Protein AF-0000000073250428 (afdb_homodimer)

Solvent-accessible surface area (backbone atoms only — not comparable to full-atom values): 68520 Å² total; per-residue (Å²): 121,76,68,41,44,64,63,54,46,51,28,56,45,24,42,51,50,19,51,50,45,49,51,49,49,53,52,51,43,59,67,43,39,71,34,71,55,87,41,70,66,56,50,27,50,55,44,24,51,39,28,42,48,28,44,50,25,40,50,24,36,42,49,13,37,52,53,19,47,44,30,45,48,57,55,46,39,53,75,38,76,39,27,41,48,42,47,27,29,67,72,36,34,83,83,32,75,72,37,70,72,45,66,55,41,60,71,75,37,45,71,60,46,52,53,42,51,52,56,72,51,40,62,54,37,34,23,51,40,39,29,31,57,41,79,40,76,42,91,58,63,41,80,44,77,43,79,39,76,42,84,43,78,33,44,83,53,28,72,60,27,23,47,61,45,89,60,65,47,64,42,48,30,51,63,44,46,27,52,40,49,34,29,41,27,58,40,48,61,55,75,55,81,66,95,42,43,31,24,35,39,67,49,74,49,76,44,56,36,50,51,48,44,64,74,78,55,60,70,59,53,50,51,50,40,50,52,42,54,62,62,21,71,76,63,30,28,33,31,30,39,18,30,18,33,30,73,78,61,76,80,56,70,82,66,64,84,79,63,86,71,51,70,66,54,23,34,51,42,16,47,52,27,29,72,31,86,88,37,34,86,74,45,64,35,53,28,47,58,63,71,54,79,84,53,64,86,88,68,82,56,37,26,36,39,38,41,30,23,16,86,39,71,72,28,50,31,69,46,54,32,37,33,30,32,26,38,19,44,37,44,35,37,45,32,25,62,39,43,43,78,48,79,49,72,50,77,43,80,66,51,67,38,34,65,76,64,20,64,64,34,39,72,75,42,89,41,85,88,19,18,51,45,46,35,39,50,11,52,49,21,47,52,25,53,38,44,28,16,29,28,26,30,67,52,94,91,37,72,46,66,45,82,29,52,45,75,42,25,44,63,43,69,22,67,41,45,32,61,88,59,96,70,76,70,86,72,70,54,79,94,39,52,54,42,58,46,51,32,49,50,44,42,32,41,54,60,28,43,67,41,38,70,88,45,30,39,51,85,85,71,34,49,74,38,69,32,38,36,52,40,87,38,43,14,30,41,60,46,64,67,63,34,49,51,38,52,47,53,52,50,51,54,39,49,54,45,36,51,51,18,50,52,41,29,61,74,63,75,45,35,54,63,91,39,57,59,27,52,55,28,26,55,61,39,74,67,55,59,69,67,53,52,53,71,54,13,64,26,49,46,63,79,53,68,74,62,30,62,41,31,34,28,44,41,77,49,65,72,86,87,78,88,87,71,70,52,35,24,23,48,39,78,58,74,69,74,74,60,65,61,60,72,68,62,78,66,82,77,74,71,84,73,72,85,73,85,83,87,90,83,88,86,87,86,84,89,84,88,86,86,88,84,86,91,86,90,82,87,90,73,95,84,92,73,92,80,84,89,80,86,136,120,76,69,39,44,66,64,53,46,51,28,53,46,24,42,53,49,20,51,51,47,49,53,47,48,51,52,51,43,58,66,43,39,70,34,71,55,87,41,71,67,57,49,28,51,54,44,23,51,39,28,43,47,29,44,49,25,38,50,24,36,43,49,13,38,51,50,18,48,43,29,45,48,58,54,47,37,53,73,38,75,38,28,42,48,42,46,27,28,67,71,36,35,82,83,33,75,72,36,69,71,45,64,55,42,60,72,76,37,44,71,60,46,53,53,43,50,52,56,71,50,39,61,56,37,32,23,52,40,39,30,31,58,42,78,41,76,41,91,58,64,40,80,44,76,43,78,38,77,42,83,43,77,32,44,83,52,27,74,61,29,23,47,62,46,92,60,64,45,67,43,48,31,51,62,44,47,29,52,40,49,34,29,41,28,60,40,49,60,54,75,55,81,64,96,41,44,30,23,35,38,68,48,75,48,76,43,54,38,48,52,48,43,62,74,79,55,60,70,59,54,50,51,51,40,50,52,42,54,60,62,20,71,76,64,29,26,33,30,31,39,17,29,19,34,30,74,78,60,76,81,57,68,82,66,63,84,79,62,88,69,53,71,66,54,22,33,50,42,16,47,53,26,29,71,31,86,90,38,35,86,72,45,61,34,54,28,48,60,62,70,53,80,84,56,64,86,86,67,81,55,37,27,37,40,37,40,30,23,17,86,40,69,73,27,49,32,68,45,55,32,37,33,31,33,25,39,19,43,37,43,36,37,46,32,25,61,38,44,44,78,47,79,49,72,50,77,43,81,64,50,67,38,35,67,76,62,19,63,63,33,39,72,77,43,88,41,84,89,18,20,51,44,46,35,41,50,12,53,49,21,48,52,24,52,37,44,28,16,28,29,24,30,67,52,93,91,38,72,47,67,45,82,30,53,46,76,42,26,44,66,44,71,22,68,41,45,32,61,87,58,96,71,76,71,85,72,70,54,77,93,38,54,53,42,58,46,50,31,49,50,46,40,32,42,53,60,29,43,66,43,38,72,88,44,28,40,50,85,86,72,33,50,74,37,67,33,38,35,53,39,86,36,42,13,31,40,59,47,65,65,63,35,48,50,38,52,47,54,52,50,50,54,39,52,53,46,36,53,52,18,50,52,40,30,62,74,63,76,45,36,55,65,92,39,59,59,27,54,56,28,27,54,60,39,72,68,56,58,69,66,54,53,53,72,52,14,63,25,47,46,64,80,53,68,74,61,30,62,41,31,34,27,42,41,76,49,67,75,87,87,82,90,89,70,71,52,35,24,24,50,39,78,58,75,70,75,77,63,67,67,61,72,69,63,79,70,80,79,74,82,76,77,78,82,86,78,86,83,86,80,86,79,88,79,86,77,88,81,85,85,78,75,74,87,78,74,76,76,70,89,79,86,85,68,86,86,82,87,79,86,136

Sequence (1264 aa):
MARHKATLILMTGSLLLGLALAIGHHLFYDYLNDRIVQSQNQQEWFLRIGTGMAFLVRTLLSAAIGIAYIQILWRTLRSKSVTINGINSLFGVSHNAWDLTTLELWTAAPALTIVALIAWALPLIAVIAPATLSIEISSEPNITVVNRLIPNIDYDRSLWFGSWLEDRTISHTPHISRLLLPVATLGFILNIAAPFPNSSYSVDFYGPSISCETPKNRTFTDSINKIIADYSKFDGNVTYAGFVPSFPYPYATSHNPTNIRTREEHAIEGLYRVLNGSLVDSAPTLDTTAYYPDRKSGETMPAAFYVLTPNKVGGQASNAVKCELYNSSYSINFTFDNGLQDIKYKIEKQNGVSILDAGECRFKKQLPSCNPVTAYLSLMNAIGAMLVGATWNIGNNVSAAQRTTIGITTLIESPDMHSFHYEKPKSTIKYMPMGETLEELFTNVTISLFSNSEFLQNNTAASYGPITRFSAQNAFSYDPRNLFIAYGIGILFSFIVVIYGLLCIKAASASYKDSFSTILRTTRNHDLDTVVPTAETSGAEPLSKNLGNVRLILRRQGTGLEGDGDKATFFGVDSKPDDEKKTREVAPTESLLKRTGQSQHSDTDEVPTVQERSDINLRQNKDNNADVAYVNMARHKATLILMTGSLLLGLALAIGHHLFYDYLNDRIVQSQNQQEWFLRIGTGMAFLVRTLLSAAIGIAYIQILWRTLRSKSVTINGINSLFGVSHNAWDLTTLELWTAAPALTIVALIAWALPLIAVIAPATLSIEISSEPNITVVNRLIPNIDYDRSLWFGSWLEDRTISHTPHISRLLLPVATLGFILNIAAPFPNSSYSVDFYGPSISCETPKNRTFTDSINKIIADYSKFDGNVTYAGFVPSFPYPYATSHNPTNIRTREEHAIEGLYRVLNGSLVDSAPTLDTTAYYPDRKSGETMPAAFYVLTPNKVGGQASNAVKCELYNSSYSINFTFDNGLQDIKYKIEKQNGVSILDAGECRFKKQLPSCNPVTAYLSLMNAIGAMLVGATWNIGNNVSAAQRTTIGITTLIESPDMHSFHYEKPKSTIKYMPMGETLEELFTNVTISLFSNSEFLQNNTAASYGPITRFSAQNAFSYDPRNLFIAYGIGILFSFIVVIYGLLCIKAASASYKDSFSTILRTTRNHDLDTVVPTAETSGAEPLSKNLGNVRLILRRQGTGLEGDGDKATFFGVDSKPDDEKKTREVAPTESLLKRTGQSQHSDTDEVPTVQERSDINLRQNKDNNADVAYVN

pLDDT: mean 83.57, std 22.82, range [13.97, 98.38]

Secondary structure (DSSP, 8-state):
--TTHHHHHHHHHHHHHHHHHHHHHHHHHHHHTT-B---HHHHHHHHHHHHHHHHHHHHHHHHHHHHHHHHHHHHHHHHS-EEHHHHHHHHHTTT-GGGGG-HHHHHH-HHHHHHHHHHHHTHHHHHHGGGGEEEEE-SSPEEEEEEEEEP-B-TT-GGGTEEEETTTEEEEPHHHHHHHHHHHHH-SPPP---SSSSEEEEEEEEEEEEEEE----HHHHHHHHHHHHHHHHHHS-EEEEEE---PPPTT-TTS-TTS---HHHHHHHHHHHHHSTTTGGG--SS--GGG-TTPPTT-----EEEEEEESSTTPPEEEEEEEEEEEEEEEEEEEEETTEEEEEEEEEEEEE--GGGGGGGGGT---TTTHHHHHHHHHHHHHHHHH-EEEEEEETTEEEEES--GGGSGGGGSGGG----SSPPPPSS-S--HHHHHHHHHHHHHHHGGG-GGGB--TTTSEEEEEEEEE--EEEEE-HHHHHHHHHHHHHHHHHHHHHHHHHHHHHTS-----HHHHHHHT--HHHHHHS-GGGGG-PSSPPHHHHT-EEEEEEE--SSSS-PPPEEEEEE----SGGGTT-------------------------------------------------/--TTHHHHHHHHHHHHHHHHHHHHHHHHHHHHTT-B---HHHHHHHHHHHHHHHHHHHHHHHHHHHHHHHHHHHHHHHHS-EEHHHHHHHHHTTT-GGGGG-HHHHHH-HHHHHHHHHHHHTHHHHHHGGGGEEEEE-SSPEEEEEEEEEP-B-TT-GGGTEEEETTTEEEEPHHHHHHHHHHHHH-SPPP---SSSSEEEEEEEEEEEEEEE----HHHHHHHHHHHHHHHHHHS-EEEEEE---PPPTT-TTS-TTS---HHHHHHHHHHHHHSTTTGGG--SS--GGG-TTPPTT-----EEEEEEESSTTPPEEEEEEEEEEEEEEEEEEEEETTEEEEEEEEEEEEE--GGGGGGGGGT---TTTHHHHHHHHHHHHHHHHH-EEEEEEETTEEEEES--GGGSGGGGSGGG----SSPPPPSS-S--HHHHHHHHHHHHHHHGGG-GGGB--TTTSEEEEEEEEE--EEEEE-HHHHHHHHHHHHHHHHHHHHHHHHHHHHHTS-----HHHHHHHT--HHHHHHS-GGGGG-PSSPPHHHHT-EEEEEEE--SSSS-PPPEEEEEE----SGGGTT-------------------------------------------------

Radius of gyration: 53.79 Å; Cα contacts (8 Å, |Δi|>4): 2268; chains: 2; bounding box: 108×163×144 Å

Structure (mmCIF, N/CA/C/O backbone):
data_AF-0000000073250428-model_v1
#
loop_
_entity.id
_entity.type
_entity.pdbx_description
1 polymer 'Chromosome 2, complete genome'
#
loop_
_atom_site.group_PDB
_atom_site.id
_atom_site.type_symbol
_atom_site.label_atom_id
_atom_site.label_alt_id
_atom_site.label_comp_id
_atom_site.label_asym_id
_atom_site.label_entity_id
_atom_site.label_seq_id
_atom_site.pdbx_PDB_ins_code
_atom_site.Cartn_x
_atom_site.Cartn_y
_atom_site.Cartn_z
_atom_site.occupancy
_atom_site.B_iso_or_equiv
_atom_site.auth_seq_id
_atom_site.auth_comp_id
_atom_site.auth_asym_id
_atom_site.auth_atom_id
_atom_site.pdbx_PDB_model_num
ATOM 1 N N . MET A 1 1 ? -28.906 59.031 29.859 1 37.5 1 MET A N 1
ATOM 2 C CA . MET A 1 1 ? -28.391 57.688 29.5 1 37.5 1 MET A CA 1
ATOM 3 C C . MET A 1 1 ? -28 57.656 28.016 1 37.5 1 MET A C 1
ATOM 5 O O . MET A 1 1 ? -27.453 56.688 27.547 1 37.5 1 MET A O 1
ATOM 9 N N . ALA A 1 2 ? -28.688 58.5 27.281 1 44.94 2 ALA A N 1
ATOM 10 C CA . ALA A 1 2 ? -28.547 58.562 25.828 1 44.94 2 ALA A CA 1
ATOM 11 C C . ALA A 1 2 ? -27.109 58.906 25.422 1 44.94 2 ALA A C 1
ATOM 13 O O . ALA A 1 2 ? -26.609 58.406 24.406 1 44.94 2 ALA A O 1
ATOM 14 N N . ARG A 1 3 ? -26.422 59.781 26.234 1 52.38 3 ARG A N 1
ATOM 15 C CA . ARG A 1 3 ? -25.203 60.469 25.828 1 52.38 3 ARG A CA 1
ATOM 16 C C . ARG A 1 3 ? -24 59.531 25.875 1 52.38 3 ARG A C 1
ATOM 18 O O . ARG A 1 3 ? -22.984 59.75 25.219 1 52.38 3 ARG A O 1
ATOM 25 N N . HIS A 1 4 ? -24.172 58.312 26.625 1 64.62 4 HIS A N 1
ATOM 26 C CA . HIS A 1 4 ? -23.047 57.406 26.797 1 64.62 4 HIS A CA 1
ATOM 27 C C . HIS A 1 4 ? -23.203 56.156 25.938 1 64.62 4 HIS A C 1
ATOM 29 O O . HIS A 1 4 ? -22.562 55.125 26.203 1 64.62 4 HIS A O 1
ATOM 35 N N . LYS A 1 5 ? -23.922 56.312 24.875 1 82.94 5 LYS A N 1
ATOM 36 C CA . LYS A 1 5 ? -24.375 55.156 24.094 1 82.94 5 LYS A CA 1
ATOM 37 C C . LYS A 1 5 ? -23.25 54.594 23.25 1 82.94 5 LYS A C 1
ATOM 39 O O . LYS A 1 5 ? -23.156 53.375 23.062 1 82.94 5 LYS A O 1
ATOM 44 N N . ALA A 1 6 ? -22.312 55.344 22.891 1 85.94 6 ALA A N 1
ATOM 45 C CA . ALA A 1 6 ? -21.266 54.844 22.016 1 85.94 6 ALA A CA 1
ATOM 46 C C . ALA A 1 6 ? -20.312 53.938 22.766 1 85.94 6 ALA A C 1
ATOM 48 O O . ALA A 1 6 ? -19.922 52.875 22.25 1 85.94 6 ALA A O 1
ATOM 49 N N . THR A 1 7 ? -19.969 54.281 24 1 91.25 7 THR A N 1
ATOM 50 C CA . THR A 1 7 ? -19.078 53.469 24.812 1 91.25 7 THR A CA 1
ATOM 51 C C . THR A 1 7 ? -19.719 52.125 25.156 1 91.25 7 THR A C 1
ATOM 53 O O . THR A 1 7 ? -19.047 51.094 25.094 1 91.25 7 THR A O 1
ATOM 56 N N . LEU A 1 8 ? -21.031 52.156 25.453 1 93.25 8 LEU A N 1
ATOM 57 C CA . LEU A 1 8 ? -21.766 50.938 25.781 1 93.25 8 LEU A CA 1
ATOM 58 C C . LEU A 1 8 ? -21.844 50 24.562 1 93.25 8 LEU A C 1
ATOM 60 O O . LEU A 1 8 ? -21.656 48.781 24.688 1 93.25 8 LEU A O 1
ATOM 64 N N . ILE A 1 9 ? -22.078 50.594 23.406 1 93.31 9 ILE A N 1
ATOM 65 C CA . ILE A 1 9 ? -22.234 49.812 22.172 1 93.31 9 ILE A CA 1
ATOM 66 C C . ILE A 1 9 ? -20.891 49.219 21.766 1 93.31 9 ILE A C 1
ATOM 68 O O . ILE A 1 9 ? -20.812 48.062 21.359 1 93.31 9 ILE A O 1
ATOM 72 N N . LEU A 1 10 ? -19.828 49.938 21.891 1 93.25 10 LEU A N 1
ATOM 73 C CA . LEU A 1 10 ? -18.516 49.438 21.5 1 93.25 10 LEU A CA 1
ATOM 74 C C . LEU A 1 10 ? -18.031 48.344 22.453 1 93.25 10 LEU A C 1
ATOM 76 O O . LEU A 1 10 ? -17.422 47.375 22.016 1 93.25 10 LEU A O 1
ATOM 80 N N . MET A 1 11 ? -18.266 48.5 23.688 1 95.94 11 MET A N 1
ATOM 81 C CA . MET A 1 11 ? -17.828 47.531 24.703 1 95.94 11 MET A CA 1
ATOM 82 C C . MET A 1 11 ? -18.609 46.219 24.578 1 95.94 11 MET A C 1
ATOM 84 O O . MET A 1 11 ? -18 45.156 24.391 1 95.94 11 MET A O 1
ATOM 88 N N . THR A 1 12 ? -19.953 46.281 24.578 1 96.44 12 THR A N 1
ATOM 89 C CA . THR A 1 12 ? -20.781 45.094 24.5 1 96.44 12 THR A CA 1
ATOM 90 C C . THR A 1 12 ? -20.797 44.531 23.078 1 96.44 12 THR A C 1
ATOM 92 O O . THR A 1 12 ? -20.828 43.312 22.875 1 96.44 12 THR A O 1
ATOM 95 N N . GLY A 1 13 ? -20.766 45.438 22.109 1 96.44 13 GLY A N 1
ATOM 96 C CA . GLY A 1 13 ? -20.719 45 20.719 1 96.44 13 GLY A CA 1
ATOM 97 C C . GLY A 1 13 ? -19.453 44.219 20.391 1 96.44 13 GLY A C 1
ATOM 98 O O . GLY A 1 13 ? -19.5 43.219 19.656 1 96.44 13 GLY A O 1
ATOM 99 N N . SER A 1 14 ? -18.281 44.656 20.891 1 97.31 14 SER A N 1
ATOM 100 C CA . SER A 1 14 ? -17.031 43.938 20.672 1 97.31 14 SER A CA 1
ATOM 101 C C . SER A 1 14 ? -17.062 42.531 21.281 1 97.31 14 SER A C 1
ATOM 103 O O . SER A 1 14 ? -16.578 41.594 20.688 1 97.31 14 SER A O 1
ATOM 105 N N . LEU A 1 15 ? -17.625 42.438 22.453 1 98 15 LEU A N 1
ATOM 106 C CA . LEU A 1 15 ? -17.766 41.125 23.109 1 98 15 LEU A CA 1
ATOM 107 C C . LEU A 1 15 ? -18.656 40.219 22.281 1 98 15 LEU A C 1
ATOM 109 O O . LEU A 1 15 ? -18.297 39.062 22.047 1 98 15 LEU A O 1
ATOM 113 N N . LEU A 1 16 ? -19.797 40.719 21.797 1 98 16 LEU A N 1
ATOM 114 C CA . LEU A 1 16 ? -20.734 39.906 21.031 1 98 16 LEU A CA 1
ATOM 115 C C . LEU A 1 16 ? -20.156 39.5 19.688 1 98 16 LEU A C 1
ATOM 117 O O . LEU A 1 16 ? -20.344 38.375 19.219 1 98 16 LEU A O 1
ATOM 121 N N . LEU A 1 17 ? -19.438 40.438 19.094 1 97.88 17 LEU A N 1
ATOM 122 C CA . LEU A 1 17 ? -18.797 40.125 17.812 1 97.88 17 LEU A CA 1
ATOM 123 C C . LEU A 1 17 ? -17.688 39.094 18 1 97.88 17 LEU A C 1
ATOM 125 O O . LEU A 1 17 ? -17.484 38.25 17.141 1 97.88 17 LEU A O 1
ATOM 129 N N . GLY A 1 18 ? -16.922 39.25 19.094 1 97.75 18 GLY A N 1
ATOM 130 C CA . GLY A 1 18 ? -15.938 38.219 19.422 1 97.75 18 GLY A CA 1
ATOM 131 C C . GLY A 1 18 ? -16.531 36.844 19.594 1 97.75 18 GLY A C 1
ATOM 132 O O . GLY A 1 18 ? -16 35.844 19.078 1 97.75 18 GLY A O 1
ATOM 133 N N . LEU A 1 19 ? -17.656 36.75 20.25 1 97.94 19 LEU A N 1
ATOM 134 C CA . LEU A 1 19 ? -18.359 35.5 20.438 1 97.94 19 LEU A CA 1
ATOM 135 C C . LEU A 1 19 ? -18.844 34.938 19.094 1 97.94 19 LEU A C 1
ATOM 137 O O . LEU A 1 19 ? -18.703 33.75 18.828 1 97.94 19 LEU A O 1
ATOM 141 N N . ALA A 1 20 ? -19.375 35.75 18.266 1 98.12 20 ALA A N 1
ATOM 142 C CA . ALA A 1 20 ? -19.875 35.344 16.953 1 98.12 20 ALA A CA 1
ATOM 143 C C . ALA A 1 20 ? -18.75 34.812 16.078 1 98.12 20 ALA A C 1
ATOM 145 O O . ALA A 1 20 ? -18.906 33.781 15.398 1 98.12 20 ALA A O 1
ATOM 146 N N . LEU A 1 21 ? -17.609 35.438 16.094 1 98.12 21 LEU A N 1
ATOM 147 C CA . LEU A 1 21 ? -16.469 34.969 15.297 1 98.12 21 LEU A CA 1
ATOM 148 C C . LEU A 1 21 ? -15.906 33.688 15.844 1 98.12 21 LEU A C 1
ATOM 150 O O . LEU A 1 21 ? -15.422 32.844 15.086 1 98.12 21 LEU A O 1
ATOM 154 N N . ALA A 1 22 ? -15.945 33.562 17.156 1 98.25 22 ALA A N 1
ATOM 155 C CA . ALA A 1 22 ? -15.523 32.281 17.766 1 98.25 22 ALA A CA 1
ATOM 156 C C . ALA A 1 22 ? -16.406 31.141 17.297 1 98.25 22 ALA A C 1
ATOM 158 O O . ALA A 1 22 ? -15.906 30.062 16.969 1 98.25 22 ALA A O 1
ATOM 159 N N . ILE A 1 23 ? -17.656 31.391 17.25 1 98.06 23 ILE A N 1
ATOM 160 C CA . ILE A 1 23 ? -18.594 30.375 16.766 1 98.06 23 ILE A CA 1
ATOM 161 C C . ILE A 1 23 ? -18.328 30.109 15.281 1 98.06 23 ILE A C 1
ATOM 163 O O . ILE A 1 23 ? -18.359 28.969 14.828 1 98.06 23 ILE A O 1
ATOM 167 N N . GLY A 1 24 ? -18.109 31.188 14.523 1 97.94 24 GLY A N 1
ATOM 168 C CA . GLY A 1 24 ? -17.75 31.031 13.125 1 97.94 24 GLY A CA 1
ATOM 169 C C . GLY A 1 24 ? -16.5 30.203 12.914 1 97.94 24 GLY A C 1
ATOM 170 O O . GLY A 1 24 ? -16.438 29.391 11.977 1 97.94 24 GLY A O 1
ATOM 171 N N . HIS A 1 25 ? -15.547 30.406 13.75 1 98.06 25 HIS A N 1
ATOM 172 C CA . HIS A 1 25 ? -14.32 29.625 13.688 1 98.06 25 HIS A CA 1
ATOM 173 C C . HIS A 1 25 ? -14.602 28.141 13.914 1 98.06 25 HIS A C 1
ATOM 175 O O . HIS A 1 25 ? -14.07 27.281 13.203 1 98.06 25 HIS A O 1
ATOM 181 N N . HIS A 1 26 ? -15.398 27.812 14.922 1 97.94 26 HIS A N 1
ATOM 182 C CA . HIS A 1 26 ? -15.805 26.438 15.18 1 97.94 26 HIS A CA 1
ATOM 183 C C . HIS A 1 26 ? -16.5 25.828 13.969 1 97.94 26 HIS A C 1
ATOM 185 O O . HIS A 1 26 ? -16.188 24.719 13.562 1 97.94 26 HIS A O 1
ATOM 191 N N . LEU A 1 27 ? -17.375 26.594 13.383 1 98.19 27 LEU A N 1
ATOM 192 C CA . LEU A 1 27 ? -18.125 26.094 12.242 1 98.19 27 LEU A CA 1
ATOM 193 C C . LEU A 1 27 ? -17.203 25.906 11.031 1 98.19 27 LEU A C 1
ATOM 195 O O . LEU A 1 27 ? -17.375 24.953 10.266 1 98.19 27 LEU A O 1
ATOM 199 N N . PHE A 1 28 ? -16.312 26.75 10.891 1 97.62 28 PHE A N 1
ATOM 200 C CA . PHE A 1 28 ? -15.359 26.641 9.797 1 97.62 28 PHE A CA 1
ATOM 201 C C . PHE A 1 28 ? -14.516 25.375 9.93 1 97.62 28 PHE A C 1
ATOM 203 O O . PHE A 1 28 ? -14.383 24.609 8.977 1 97.62 28 PHE A O 1
ATOM 210 N N . TYR A 1 29 ? -13.984 25.109 11.086 1 98 29 TYR A N 1
ATOM 211 C CA . TYR A 1 29 ? -13.164 23.938 11.312 1 98 29 TYR A CA 1
ATOM 212 C C . TYR A 1 29 ? -14 22.656 11.25 1 98 29 TYR A C 1
ATOM 214 O O . TYR A 1 29 ? -13.531 21.625 10.789 1 98 29 TYR A O 1
ATOM 222 N N . ASP A 1 30 ? -15.195 22.781 11.727 1 97.5 30 ASP A N 1
ATOM 223 C CA . ASP A 1 30 ? -16.094 21.641 11.625 1 97.5 30 ASP A CA 1
ATOM 224 C C . ASP A 1 30 ? -16.375 21.281 10.172 1 97.5 30 ASP A C 1
ATOM 226 O O . ASP A 1 30 ? -16.5 20.109 9.82 1 97.5 30 ASP A O 1
ATOM 230 N N . TYR A 1 31 ? -16.5 22.281 9.352 1 97.06 31 TYR A N 1
ATOM 231 C CA . TYR A 1 31 ? -16.688 22.094 7.918 1 97.06 31 TYR A CA 1
ATOM 232 C C . TYR A 1 31 ? -15.484 21.406 7.293 1 97.06 31 TYR A C 1
ATOM 234 O O . TYR A 1 31 ? -15.633 20.547 6.418 1 97.06 31 TYR A O 1
ATOM 242 N N . LEU A 1 32 ? -14.289 21.703 7.676 1 97 32 LEU A N 1
ATOM 243 C CA . LEU A 1 32 ? -13.047 21.172 7.105 1 97 32 LEU A CA 1
ATOM 244 C C . LEU A 1 32 ? -12.766 19.766 7.633 1 97 32 LEU A C 1
ATOM 246 O O . LEU A 1 32 ? -12.023 19 7.008 1 97 32 LEU A O 1
ATOM 250 N N . ASN A 1 33 ? -13.398 19.438 8.711 1 96.62 33 ASN A N 1
ATOM 251 C CA . ASN A 1 33 ? -13.125 18.156 9.367 1 96.62 33 ASN A CA 1
ATOM 252 C C . ASN A 1 33 ? -13.367 16.984 8.422 1 96.62 33 ASN A C 1
ATOM 254 O O . ASN A 1 33 ? -14.438 16.859 7.824 1 96.62 33 ASN A O 1
ATOM 258 N N . ASP A 1 34 ? -12.328 16.172 8.203 1 94.75 34 ASP A N 1
ATOM 259 C CA . ASP A 1 34 ? -12.336 14.945 7.422 1 94.75 34 ASP A CA 1
ATOM 260 C C . ASP A 1 34 ? -12.359 15.242 5.922 1 94.75 34 ASP A C 1
ATOM 262 O O . ASP A 1 34 ? -12.594 14.344 5.113 1 94.75 34 ASP A O 1
ATOM 266 N N . ARG A 1 35 ? -12.164 16.438 5.605 1 94.94 35 ARG A N 1
ATOM 267 C CA . ARG A 1 35 ? -12.031 16.766 4.191 1 94.94 35 ARG A CA 1
ATOM 268 C C . ARG A 1 35 ? -10.594 16.594 3.719 1 94.94 35 ARG A C 1
ATOM 270 O O . ARG A 1 35 ? -9.648 16.844 4.473 1 94.94 35 ARG A O 1
ATOM 277 N N . ILE A 1 36 ? -10.453 16.297 2.467 1 95.31 36 ILE A N 1
ATOM 278 C CA . ILE A 1 36 ? -9.156 15.969 1.881 1 95.31 36 ILE A CA 1
ATOM 279 C C . ILE A 1 36 ? -8.367 17.25 1.651 1 95.31 36 ILE A C 1
ATOM 281 O O . ILE A 1 36 ? -8.922 18.266 1.22 1 95.31 36 ILE A O 1
ATOM 285 N N . VAL A 1 37 ? -7.094 17.172 2.01 1 95 37 VAL A N 1
ATOM 286 C CA . VAL A 1 37 ? -6.164 18.25 1.677 1 95 37 VAL A CA 1
ATOM 287 C C . VAL A 1 37 ? -5.777 18.156 0.202 1 95 37 VAL A C 1
ATOM 289 O O . VAL A 1 37 ? -5.051 17.25 -0.203 1 95 37 VAL A O 1
ATOM 292 N N . GLN A 1 38 ? -6.168 19.031 -0.548 1 90.06 38 GLN A N 1
ATOM 293 C CA . GLN A 1 38 ? -5.977 18.953 -1.992 1 90.06 38 GLN A CA 1
ATOM 294 C C . GLN A 1 38 ? -4.555 19.344 -2.381 1 90.06 38 GLN A C 1
ATOM 296 O O . GLN A 1 38 ? -3.992 18.797 -3.328 1 90.06 38 GLN A O 1
ATOM 301 N N . SER A 1 39 ? -4.074 20.344 -1.691 1 91.12 39 SER A N 1
ATOM 302 C CA . SER A 1 39 ? -2.73 20.828 -1.979 1 91.12 39 SER A CA 1
ATOM 303 C C . SER A 1 39 ? -2.1 21.469 -0.748 1 91.12 39 SER A C 1
ATOM 305 O O . SER A 1 39 ? -2.795 21.781 0.22 1 91.12 39 SER A O 1
ATOM 307 N N . GLN A 1 40 ? -0.824 21.656 -0.859 1 90 40 GLN A N 1
ATOM 308 C CA . GLN A 1 40 ? -0.113 22.344 0.217 1 90 40 GLN A CA 1
ATOM 309 C C . GLN A 1 40 ? -0.554 23.797 0.331 1 90 40 GLN A C 1
ATOM 311 O O . GLN A 1 40 ? -0.671 24.328 1.436 1 90 40 GLN A O 1
ATOM 316 N N . ASN A 1 41 ? -0.783 24.406 -0.732 1 92.5 41 ASN A N 1
ATOM 317 C CA . ASN A 1 41 ? -1.252 25.781 -0.75 1 92.5 41 ASN A CA 1
ATOM 318 C C . ASN A 1 41 ? -2.611 25.922 -0.069 1 92.5 41 ASN A C 1
ATOM 320 O O . ASN A 1 41 ? -2.83 26.859 0.704 1 92.5 41 ASN A O 1
ATOM 324 N N . GLN A 1 42 ? -3.477 25.031 -0.382 1 94.81 42 GLN A N 1
ATOM 325 C CA . GLN A 1 42 ? -4.785 25.047 0.259 1 94.81 42 GLN A CA 1
ATOM 326 C C . GLN A 1 42 ? -4.664 24.875 1.771 1 94.81 42 GLN A C 1
ATOM 328 O O . GLN A 1 42 ? -5.336 25.562 2.537 1 94.81 42 GLN A O 1
ATOM 333 N N . GLN A 1 43 ? -3.852 23.969 2.145 1 94.88 43 GLN A N 1
ATOM 334 C CA . GLN A 1 43 ? -3.609 23.734 3.564 1 94.88 43 GLN A CA 1
ATOM 335 C C . GLN A 1 43 ? -3.143 25.016 4.258 1 94.88 43 GLN A C 1
ATOM 337 O O . GLN A 1 43 ? -3.666 25.375 5.312 1 94.88 43 GLN A O 1
ATOM 342 N N . GLU A 1 44 ? -2.191 25.703 3.672 1 93.94 44 GLU A N 1
ATOM 343 C CA . GLU A 1 44 ? -1.636 26.922 4.238 1 93.94 44 GLU A CA 1
ATOM 344 C C . GLU A 1 44 ? -2.703 28.016 4.363 1 93.94 44 GLU A C 1
ATOM 346 O O . GLU A 1 44 ? -2.773 28.703 5.379 1 93.94 44 GLU A O 1
ATOM 351 N N . TRP A 1 45 ? -3.496 28.141 3.365 1 94.69 45 TRP A N 1
ATOM 352 C CA . TRP A 1 45 ? -4.523 29.172 3.371 1 94.69 45 TRP A CA 1
ATOM 353 C C . TRP A 1 45 ? -5.555 28.906 4.465 1 94.69 45 TRP A C 1
ATOM 355 O O . TRP A 1 45 ? -6 29.828 5.145 1 94.69 45 TRP A O 1
ATOM 365 N N . PHE A 1 46 ? -5.945 27.688 4.637 1 95.69 46 PHE A N 1
ATOM 366 C CA . PHE A 1 46 ? -6.926 27.391 5.672 1 95.69 46 PHE A CA 1
ATOM 367 C C . PHE A 1 46 ? -6.336 27.609 7.059 1 95.69 46 PHE A C 1
ATOM 369 O O . PHE A 1 46 ? -7.035 28.062 7.969 1 95.69 46 PHE A O 1
ATOM 376 N N . LEU A 1 47 ? -5.035 27.312 7.172 1 94 47 LEU A N 1
ATOM 377 C CA . LEU A 1 47 ? -4.355 27.609 8.43 1 94 47 LEU A CA 1
ATOM 378 C C . LEU A 1 47 ? -4.297 29.125 8.672 1 94 47 LEU A C 1
ATOM 380 O O . LEU A 1 47 ? -4.523 29.578 9.789 1 94 47 LEU A O 1
ATOM 384 N N . ARG A 1 48 ? -4.066 29.859 7.633 1 95.38 48 ARG A N 1
ATOM 385 C CA . ARG A 1 48 ? -4.035 31.312 7.73 1 95.38 48 ARG A CA 1
ATOM 386 C C . ARG A 1 48 ? -5.402 31.875 8.117 1 95.38 48 ARG A C 1
ATOM 388 O O . ARG A 1 48 ? -5.496 32.781 8.961 1 95.38 48 ARG A O 1
ATOM 395 N N . ILE A 1 49 ? -6.422 31.359 7.535 1 96.44 49 ILE A N 1
ATOM 396 C CA . ILE A 1 49 ? -7.773 31.812 7.844 1 96.44 49 ILE A CA 1
ATOM 397 C C . ILE A 1 49 ? -8.094 31.516 9.305 1 96.44 49 ILE A C 1
ATOM 399 O O . ILE A 1 49 ? -8.633 32.375 10.016 1 96.44 49 ILE A O 1
ATOM 403 N N . GLY A 1 50 ? -7.746 30.312 9.734 1 96.25 50 GLY A N 1
ATOM 404 C CA . GLY A 1 50 ? -7.961 29.984 11.133 1 96.25 50 GLY A CA 1
ATOM 405 C C . GLY A 1 50 ? -7.219 30.891 12.094 1 96.25 50 GLY A C 1
ATOM 406 O O . GLY A 1 50 ? -7.793 31.375 13.078 1 96.25 50 GLY A O 1
ATOM 407 N N . THR A 1 51 ? -5.965 31.156 11.773 1 95.81 51 THR A N 1
ATOM 408 C CA . THR A 1 51 ? -5.164 32.062 12.594 1 95.81 51 THR A CA 1
ATOM 409 C C . THR A 1 51 ? -5.742 33.469 12.562 1 95.81 51 THR A C 1
ATOM 411 O O . THR A 1 51 ? -5.82 34.125 13.594 1 95.81 51 THR A O 1
ATOM 414 N N . GLY A 1 52 ? -6.125 33.875 11.391 1 95.88 52 GLY A N 1
ATOM 415 C CA . GLY A 1 52 ? -6.754 35.188 11.266 1 95.88 52 GLY A CA 1
ATOM 416 C C . GLY A 1 52 ? -8.016 35.312 12.094 1 95.88 52 GLY A C 1
ATOM 417 O O . GLY A 1 52 ? -8.227 36.344 12.75 1 95.88 52 GLY A O 1
ATOM 418 N N . MET A 1 53 ? -8.828 34.375 12.086 1 96.94 53 MET A N 1
ATOM 419 C CA . MET A 1 53 ? -10.055 34.406 12.883 1 96.94 53 MET A CA 1
ATOM 420 C C . MET A 1 53 ? -9.727 34.469 14.375 1 96.94 53 MET A C 1
ATOM 422 O O . MET A 1 53 ? -10.359 35.219 15.125 1 96.94 53 MET A O 1
ATOM 426 N N . ALA A 1 54 ? -8.797 33.656 14.75 1 96.81 54 ALA A N 1
ATOM 427 C CA . ALA A 1 54 ? -8.406 33.656 16.156 1 96.81 54 ALA A CA 1
ATOM 428 C C . ALA A 1 54 ? -7.871 35.031 16.578 1 96.81 54 ALA A C 1
ATOM 430 O O . ALA A 1 54 ? -8.172 35.5 17.688 1 96.81 54 ALA A O 1
ATOM 431 N N . PHE A 1 55 ? -7.145 35.625 15.695 1 95.12 55 PHE A N 1
ATOM 432 C CA . PHE A 1 55 ? -6.617 36.938 15.953 1 95.12 55 PHE A CA 1
ATOM 433 C C . PHE A 1 55 ? -7.746 37.969 16.078 1 95.12 55 PHE A C 1
ATOM 435 O O . PHE A 1 55 ? -7.699 38.844 16.938 1 95.12 55 PHE A O 1
ATOM 442 N N . LEU A 1 56 ? -8.688 37.906 15.281 1 96.12 56 LEU A N 1
ATOM 443 C CA . LEU A 1 56 ? -9.812 38.812 15.312 1 96.12 56 LEU A CA 1
ATOM 444 C C . LEU A 1 56 ? -10.625 38.656 16.594 1 96.12 56 LEU A C 1
ATOM 446 O O . LEU A 1 56 ? -11.055 39.625 17.203 1 96.12 56 LEU A O 1
ATOM 450 N N . VAL A 1 57 ? -10.828 37.406 16.984 1 97.38 57 VAL A N 1
ATOM 451 C CA . VAL A 1 57 ? -11.531 37.156 18.234 1 97.38 57 VAL A CA 1
ATOM 452 C C . VAL A 1 57 ? -10.766 37.781 19.391 1 97.38 57 VAL A C 1
ATOM 454 O O . VAL A 1 57 ? -11.336 38.531 20.203 1 97.38 57 VAL A O 1
ATOM 457 N N . ARG A 1 58 ? -9.508 37.531 19.438 1 95.81 58 ARG A N 1
ATOM 458 C CA . ARG A 1 58 ? -8.672 38.094 20.5 1 95.81 58 ARG A CA 1
ATOM 459 C C . ARG A 1 58 ? -8.719 39.625 20.5 1 95.81 58 ARG A C 1
ATOM 461 O O . ARG A 1 58 ? -8.812 40.25 21.547 1 95.81 58 ARG A O 1
ATOM 468 N N . THR A 1 59 ? -8.625 40.219 19.312 1 94.12 59 THR A N 1
ATOM 469 C CA . THR A 1 59 ? -8.633 41.656 19.188 1 94.12 59 THR A CA 1
ATOM 470 C C . THR A 1 59 ? -9.953 42.25 19.672 1 94.12 59 THR A C 1
ATOM 472 O O . THR A 1 59 ? -9.961 43.25 20.375 1 94.12 59 THR A O 1
ATOM 475 N N . LEU A 1 60 ? -11.016 41.656 19.391 1 96.62 60 LEU A N 1
ATOM 476 C CA . LEU A 1 60 ? -12.336 42.125 19.797 1 96.62 60 LEU A CA 1
ATOM 477 C C . LEU A 1 60 ? -12.523 41.969 21.312 1 96.62 60 LEU A C 1
ATOM 479 O O . LEU A 1 60 ? -13.047 42.875 21.969 1 96.62 60 LEU A O 1
ATOM 483 N N . LEU A 1 61 ? -12.125 40.875 21.812 1 97.44 61 LEU A N 1
ATOM 484 C CA . LEU A 1 61 ? -12.203 40.688 23.25 1 97.44 61 LEU A CA 1
ATOM 485 C C . LEU A 1 61 ? -11.305 41.688 23.984 1 97.44 61 LEU A C 1
ATOM 487 O O . LEU A 1 61 ? -11.695 42.25 25.016 1 97.44 61 LEU A O 1
ATOM 491 N N . SER A 1 62 ? -10.141 41.875 23.422 1 95.44 62 SER A N 1
ATOM 492 C CA . SER A 1 62 ? -9.227 42.844 24 1 95.44 62 SER A CA 1
ATOM 493 C C . SER A 1 62 ? -9.828 44.25 23.984 1 95.44 62 SER A C 1
ATOM 495 O O . SER A 1 62 ? -9.648 45.031 24.922 1 95.44 62 SER A O 1
ATOM 497 N N . ALA A 1 63 ? -10.461 44.594 22.922 1 95 63 ALA A N 1
ATOM 498 C CA . ALA A 1 63 ? -11.125 45.875 22.828 1 95 63 ALA A CA 1
ATOM 499 C C . ALA A 1 63 ? -12.203 46.031 23.891 1 95 63 ALA A C 1
ATOM 501 O O . ALA A 1 63 ? -12.305 47.062 24.562 1 95 63 ALA A O 1
ATOM 502 N N . ALA A 1 64 ? -12.984 45 24.062 1 97.19 64 ALA A N 1
ATOM 503 C CA . ALA A 1 64 ? -14.039 45.031 25.078 1 97.19 64 ALA A CA 1
ATOM 504 C C . ALA A 1 64 ? -13.453 45.219 26.469 1 97.19 64 ALA A C 1
ATOM 506 O O . ALA A 1 64 ? -13.906 46.062 27.219 1 97.19 64 ALA A O 1
ATOM 507 N N . ILE A 1 65 ? -12.453 44.5 26.734 1 97.25 65 ILE A N 1
ATOM 508 C CA . ILE A 1 65 ? -11.805 44.562 28.047 1 97.25 65 ILE A CA 1
ATOM 509 C C . ILE A 1 65 ? -11.148 45.938 28.234 1 97.25 65 ILE A C 1
ATOM 511 O O . ILE A 1 65 ? -11.219 46.5 29.312 1 97.25 65 ILE A O 1
ATOM 515 N N . GLY A 1 66 ? -10.492 46.406 27.141 1 95.38 66 GLY A N 1
ATOM 516 C CA . GLY A 1 66 ? -9.852 47.719 27.219 1 95.38 66 GLY A CA 1
ATOM 517 C C . GLY A 1 66 ? -10.828 48.844 27.531 1 95.38 66 GLY A C 1
ATOM 518 O O . GLY A 1 66 ? -10.531 49.719 28.359 1 95.38 66 GLY A O 1
ATOM 519 N N . ILE A 1 67 ? -11.961 48.844 26.922 1 95.44 67 ILE A N 1
ATOM 520 C CA . ILE A 1 67 ? -12.977 49.875 27.172 1 95.44 67 ILE A CA 1
ATOM 521 C C . ILE A 1 67 ? -13.5 49.719 28.609 1 95.44 67 ILE A C 1
ATOM 523 O O . ILE A 1 67 ? -13.664 50.719 29.312 1 95.44 67 ILE A O 1
ATOM 527 N N . ALA A 1 68 ? -13.742 48.531 29 1 97.19 68 ALA A N 1
ATOM 528 C CA . ALA A 1 68 ? -14.188 48.281 30.375 1 97.19 68 ALA A CA 1
ATOM 529 C C . ALA A 1 68 ? -13.133 48.75 31.375 1 97.19 68 ALA A C 1
ATOM 531 O O . ALA A 1 68 ? -13.461 49.312 32.406 1 97.19 68 ALA A O 1
ATOM 532 N N . TYR A 1 69 ? -11.93 48.469 31.109 1 97.19 69 TYR A N 1
ATOM 533 C CA . TYR A 1 69 ? -10.82 48.844 31.969 1 97.19 69 TYR A CA 1
ATOM 534 C C . TYR A 1 69 ? -10.828 50.344 32.25 1 97.19 69 TYR A C 1
ATOM 536 O O . TYR A 1 69 ? -10.625 50.781 33.375 1 97.19 69 TYR A O 1
ATOM 544 N N . ILE A 1 70 ? -11.039 51.156 31.234 1 95.94 70 ILE A N 1
ATOM 545 C CA . ILE A 1 70 ? -11.016 52.594 31.359 1 95.94 70 ILE A CA 1
ATOM 546 C C . ILE A 1 70 ? -12.141 53.062 32.281 1 95.94 70 ILE A C 1
ATOM 548 O O . ILE A 1 70 ? -11.953 54 33.094 1 95.94 70 ILE A O 1
ATOM 552 N N . GLN A 1 71 ? -13.281 52.469 32.188 1 96.25 71 GLN A N 1
ATOM 553 C CA . GLN A 1 71 ? -14.367 52.844 33.094 1 96.25 71 GLN A CA 1
ATOM 554 C C . GLN A 1 71 ? -14 52.531 34.531 1 96.25 71 GLN A C 1
ATOM 556 O O . GLN A 1 71 ? -14.25 53.375 35.406 1 96.25 71 GLN A O 1
ATOM 561 N N . ILE A 1 72 ? -13.414 51.406 34.75 1 96.31 72 ILE A N 1
ATOM 562 C CA . ILE A 1 72 ? -13.008 51.031 36.094 1 96.31 72 ILE A CA 1
ATOM 563 C C . ILE A 1 72 ? -11.906 51.938 36.594 1 96.31 72 ILE A C 1
ATOM 565 O O . ILE A 1 72 ? -11.875 52.312 37.781 1 96.31 72 ILE A O 1
ATOM 569 N N . LEU A 1 73 ? -11.039 52.312 35.719 1 96.69 73 LEU A N 1
ATOM 570 C CA . LEU A 1 73 ? -9.93 53.219 36.031 1 96.69 73 LEU A CA 1
ATOM 571 C C . LEU A 1 73 ? -10.445 54.531 36.625 1 96.69 73 LEU A C 1
ATOM 573 O O . LEU A 1 73 ? -10.008 54.969 37.688 1 96.69 73 LEU A O 1
ATOM 577 N N . TRP A 1 74 ? -11.367 55.188 35.938 1 95.5 74 TRP A N 1
ATOM 578 C CA . TRP A 1 74 ? -11.867 56.5 36.344 1 95.5 74 TRP A CA 1
ATOM 579 C C . TRP A 1 74 ? -12.656 56.375 37.656 1 95.5 74 TRP A C 1
ATOM 581 O O . TRP A 1 74 ? -12.625 57.312 38.5 1 95.5 74 TRP A O 1
ATOM 591 N N . ARG A 1 75 ? -13.328 55.312 37.844 1 94 75 ARG A N 1
ATOM 592 C CA . ARG A 1 75 ? -14 55.094 39.125 1 94 75 ARG A CA 1
ATOM 593 C C . ARG A 1 75 ? -12.984 54.969 40.281 1 94 75 ARG A C 1
ATOM 595 O O . ARG A 1 75 ? -13.195 55.5 41.344 1 94 75 ARG A O 1
ATOM 602 N N . THR A 1 76 ? -11.922 54.25 40 1 94.75 76 THR A N 1
ATOM 603 C CA . THR A 1 76 ? -10.875 54.031 41 1 94.75 76 THR A CA 1
ATOM 604 C C . THR A 1 76 ? -10.203 55.344 41.375 1 94.75 76 THR A C 1
ATOM 606 O O . THR A 1 76 ? -9.914 55.594 42.562 1 94.75 76 THR A O 1
ATOM 609 N N . LEU A 1 77 ? -9.945 56.25 40.406 1 94.56 77 LEU A N 1
ATOM 610 C CA . LEU A 1 77 ? -9.266 57.5 40.625 1 94.56 77 LEU A CA 1
ATOM 611 C C . LEU A 1 77 ? -10.148 58.469 41.438 1 94.56 77 LEU A C 1
ATOM 613 O O . LEU A 1 77 ? -9.648 59.406 42.062 1 94.56 77 LEU A O 1
ATOM 617 N N . ARG A 1 78 ? -11.438 58.25 41.5 1 92.69 78 ARG A N 1
ATOM 618 C CA . ARG A 1 78 ? -12.359 59.062 42.281 1 92.69 78 ARG A CA 1
ATOM 619 C C . ARG A 1 78 ? -12.359 58.625 43.75 1 92.69 78 ARG A C 1
ATOM 621 O O . ARG A 1 78 ? -12.711 59.406 44.625 1 92.69 78 ARG A O 1
ATOM 628 N N . SER A 1 79 ? -11.93 57.469 43.969 1 90.5 79 SER A N 1
ATOM 629 C CA . SER A 1 79 ? -12.062 56.906 45.312 1 90.5 79 SER A CA 1
ATOM 630 C C . SER A 1 79 ? -10.703 56.812 46 1 90.5 79 SER A C 1
ATOM 632 O O . SER A 1 79 ? -10.633 56.75 47.25 1 90.5 79 SER A O 1
ATOM 634 N N . LYS A 1 80 ? -9.641 56.781 45.219 1 92.31 80 LYS A N 1
ATOM 635 C CA . LYS A 1 80 ? -8.336 56.531 45.812 1 92.31 80 LYS A CA 1
ATOM 636 C C . LYS A 1 80 ? -7.336 57.594 45.406 1 92.31 80 LYS A C 1
ATOM 638 O O . LYS A 1 80 ? -7.332 58.062 44.281 1 92.31 80 LYS A O 1
ATOM 643 N N . SER A 1 81 ? -6.531 58 46.375 1 94.38 81 SER A N 1
ATOM 644 C CA . SER A 1 81 ? -5.406 58.875 46.094 1 94.38 81 SER A CA 1
ATOM 645 C C . SER A 1 81 ? -4.199 58.094 45.562 1 94.38 81 SER A C 1
ATOM 647 O O . SER A 1 81 ? -3.75 57.156 46.219 1 94.38 81 SER A O 1
ATOM 649 N N . VAL A 1 82 ? -3.758 58.469 44.406 1 95.81 82 VAL A N 1
ATOM 650 C CA . VAL A 1 82 ? -2.658 57.75 43.75 1 95.81 82 VAL A CA 1
ATOM 651 C C . VAL A 1 82 ? -1.587 58.75 43.312 1 95.81 82 VAL A C 1
ATOM 653 O O . VAL A 1 82 ? -1.888 59.938 43.062 1 95.81 82 VAL A O 1
ATOM 656 N N . THR A 1 83 ? -0.328 58.344 43.375 1 96.12 83 THR A N 1
ATOM 657 C CA . THR A 1 83 ? 0.761 59.219 42.938 1 96.12 83 THR A CA 1
ATOM 658 C C . THR A 1 83 ? 0.694 59.469 41.438 1 96.12 83 THR A C 1
ATOM 660 O O . THR A 1 83 ? 0.077 58.688 40.688 1 96.12 83 THR A O 1
ATOM 663 N N . ILE A 1 84 ? 1.293 60.531 40.938 1 95.88 84 ILE A N 1
ATOM 664 C CA . ILE A 1 84 ? 1.332 60.812 39.5 1 95.88 84 ILE A CA 1
ATOM 665 C C . ILE A 1 84 ? 1.987 59.656 38.781 1 95.88 84 ILE A C 1
ATOM 667 O O . ILE A 1 84 ? 1.534 59.25 37.688 1 95.88 84 ILE A O 1
ATOM 671 N N . ASN A 1 85 ? 3.061 59.094 39.344 1 94.88 85 ASN A N 1
ATOM 672 C CA . ASN A 1 85 ? 3.678 57.906 38.781 1 94.88 85 ASN A CA 1
ATOM 673 C C . ASN A 1 85 ? 2.701 56.75 38.719 1 94.88 85 ASN A C 1
ATOM 675 O O . ASN A 1 85 ? 2.674 56 37.75 1 94.88 85 ASN A O 1
ATOM 679 N N . GLY A 1 86 ? 2.012 56.5 39.781 1 95.38 86 GLY A N 1
ATOM 680 C CA . GLY A 1 86 ? 0.979 55.469 39.812 1 95.38 86 GLY A CA 1
ATOM 681 C C . GLY A 1 86 ? -0.106 55.688 38.75 1 95.38 86 GLY A C 1
ATOM 682 O O . GLY A 1 86 ? -0.563 54.75 38.125 1 95.38 86 GLY A O 1
ATOM 683 N N . ILE A 1 87 ? -0.547 56.938 38.531 1 96.12 87 ILE A N 1
ATOM 684 C CA . ILE A 1 87 ? -1.562 57.281 37.562 1 96.12 87 ILE A CA 1
ATOM 685 C C . ILE A 1 87 ? -1.018 57 36.156 1 96.12 87 ILE A C 1
ATOM 687 O O . ILE A 1 87 ? -1.732 56.5 35.281 1 96.12 87 ILE A O 1
ATOM 691 N N . ASN A 1 88 ? 0.262 57.375 35.938 1 95.56 88 ASN A N 1
ATOM 692 C CA . ASN A 1 88 ? 0.901 57.031 34.688 1 95.56 88 ASN A CA 1
ATOM 693 C C . ASN A 1 88 ? 0.796 55.531 34.375 1 95.56 88 ASN A C 1
ATOM 695 O O . ASN A 1 88 ? 0.437 55.156 33.281 1 95.56 88 ASN A O 1
ATOM 699 N N . SER A 1 89 ? 1.064 54.781 35.375 1 95.25 89 SER A N 1
ATOM 700 C CA . SER A 1 89 ? 1.047 53.312 35.219 1 95.25 89 SER A CA 1
ATOM 701 C C . SER A 1 89 ? -0.375 52.812 35.031 1 95.25 89 SER A C 1
ATOM 703 O O . SER A 1 89 ? -0.596 51.844 34.281 1 95.25 89 SER A O 1
ATOM 705 N N . LEU A 1 90 ? -1.325 53.344 35.719 1 95.75 90 LEU A N 1
ATOM 706 C CA . LEU A 1 90 ? -2.717 52.938 35.562 1 95.75 90 LEU A CA 1
ATOM 707 C C . LEU A 1 90 ? -3.217 53.219 34.156 1 95.75 90 LEU A C 1
ATOM 709 O O . LEU A 1 90 ? -3.914 52.406 33.562 1 95.75 90 LEU A O 1
ATOM 713 N N . PHE A 1 91 ? -2.816 54.344 33.594 1 94.5 91 PHE A N 1
ATOM 714 C CA . PHE A 1 91 ? -3.229 54.688 32.219 1 94.5 91 PHE A CA 1
ATOM 715 C C . PHE A 1 91 ? -2.41 53.906 31.203 1 94.5 91 PHE A C 1
ATOM 717 O O . PHE A 1 91 ? -2.896 53.625 30.109 1 94.5 91 PHE A O 1
ATOM 724 N N . GLY A 1 92 ? -1.244 53.5 31.516 1 92.19 92 GLY A N 1
ATOM 725 C CA . GLY A 1 92 ? -0.322 52.938 30.562 1 92.19 92 GLY A CA 1
ATOM 726 C C . GLY A 1 92 ? -0.319 51.406 30.562 1 92.19 92 GLY A C 1
ATOM 727 O O . GLY A 1 92 ? 0.102 50.781 29.594 1 92.19 92 GLY A O 1
ATOM 728 N N . VAL A 1 93 ? -0.777 50.75 31.562 1 92.94 93 VAL A N 1
ATOM 729 C CA . VAL A 1 93 ? -0.614 49.312 31.781 1 92.94 93 VAL A CA 1
ATOM 730 C C . VAL A 1 93 ? -1.326 48.531 30.688 1 92.94 93 VAL A C 1
ATOM 732 O O . VAL A 1 93 ? -0.954 47.406 30.375 1 92.94 93 VAL A O 1
ATOM 735 N N . SER A 1 94 ? -2.275 49.062 30.016 1 87.06 94 SER A N 1
ATOM 736 C CA . SER A 1 94 ? -3.004 48.375 28.953 1 87.06 94 SER A CA 1
ATOM 737 C C . SER A 1 94 ? -2.16 48.25 27.688 1 87.06 94 SER A C 1
ATOM 739 O O . SER A 1 94 ? -2.398 47.344 26.859 1 87.06 94 SER A O 1
ATOM 741 N N . HIS A 1 95 ? -1.108 49.094 27.516 1 84.94 95 HIS A N 1
ATOM 742 C CA . HIS A 1 95 ? -0.34 49.062 26.281 1 84.94 95 HIS A CA 1
ATOM 743 C C . HIS A 1 95 ? 1.143 48.844 26.547 1 84.94 95 HIS A C 1
ATOM 745 O O . HIS A 1 95 ? 1.92 48.594 25.625 1 84.94 95 HIS A O 1
ATOM 751 N N . ASN A 1 96 ? 1.468 48.938 27.828 1 88.25 96 ASN A N 1
ATOM 752 C CA . ASN A 1 96 ? 2.852 48.719 28.234 1 88.25 96 ASN A CA 1
ATOM 753 C C . ASN A 1 96 ? 2.945 47.719 29.391 1 88.25 96 ASN A C 1
ATOM 755 O O . ASN A 1 96 ? 2.668 48.094 30.547 1 88.25 96 ASN A O 1
ATOM 759 N N . ALA A 1 97 ? 3.516 46.594 29.156 1 88.12 97 ALA A N 1
ATOM 760 C CA . ALA A 1 97 ? 3.568 45.531 30.156 1 88.12 97 ALA A CA 1
ATOM 761 C C . ALA A 1 97 ? 4.52 45.906 31.281 1 88.12 97 ALA A C 1
ATOM 763 O O . ALA A 1 97 ? 4.383 45.406 32.406 1 88.12 97 ALA A O 1
ATOM 764 N N . TRP A 1 98 ? 5.445 46.844 31.031 1 87 98 TRP A N 1
ATOM 765 C CA . TRP A 1 98 ? 6.41 47.219 32.062 1 87 98 TRP A CA 1
ATOM 766 C C . TRP A 1 98 ? 5.727 47.969 33.188 1 87 98 TRP A C 1
ATOM 768 O O . TRP A 1 98 ? 6.242 48 34.312 1 87 98 TRP A O 1
ATOM 778 N N . ASP A 1 99 ? 4.59 48.531 32.938 1 92.88 99 ASP A N 1
ATOM 779 C CA . ASP A 1 99 ? 3.854 49.281 33.969 1 92.88 99 ASP A CA 1
ATOM 780 C C . ASP A 1 99 ? 3.332 48.312 35.062 1 92.88 99 ASP A C 1
ATOM 782 O O . ASP A 1 99 ? 2.988 48.781 36.156 1 92.88 99 ASP A O 1
ATOM 786 N N . LEU A 1 100 ? 3.322 47.031 34.781 1 92.88 100 LEU A N 1
ATOM 787 C CA . LEU A 1 100 ? 2.879 46.062 35.781 1 92.88 100 LEU A CA 1
ATOM 788 C C . LEU A 1 100 ? 3.895 45.938 36.906 1 92.88 100 LEU A C 1
ATOM 790 O O . LEU A 1 100 ? 3.58 45.406 37.969 1 92.88 100 LEU A O 1
ATOM 794 N N . THR A 1 101 ? 5.102 46.5 36.719 1 92.19 101 THR A N 1
ATOM 795 C CA . THR A 1 101 ? 6.141 46.375 37.719 1 92.19 101 THR A CA 1
ATOM 796 C C . THR A 1 101 ? 5.984 47.469 38.781 1 92.19 101 THR A C 1
ATOM 798 O O . THR A 1 101 ? 6.664 47.469 39.812 1 92.19 101 THR A O 1
ATOM 801 N N . THR A 1 102 ? 5.113 48.5 38.5 1 93.81 102 THR A N 1
ATOM 802 C CA . THR A 1 102 ? 4.848 49.531 39.469 1 93.81 102 THR A CA 1
ATOM 803 C C . THR A 1 102 ? 4.086 48.969 40.688 1 93.81 102 THR A C 1
ATOM 805 O O . THR A 1 102 ? 2.934 48.562 40.531 1 93.81 102 THR A O 1
ATOM 808 N N . LEU A 1 103 ? 4.629 48.969 41.875 1 93 103 LEU A N 1
ATOM 809 C CA . LEU A 1 103 ? 4.094 48.344 43.094 1 93 103 LEU A CA 1
ATOM 810 C C . LEU A 1 103 ? 2.795 49.031 43.5 1 93 103 LEU A C 1
ATOM 812 O O . LEU A 1 103 ? 1.896 48.344 44.031 1 93 103 LEU A O 1
ATOM 816 N N . GLU A 1 104 ? 2.662 50.312 43.281 1 94 104 GLU A N 1
ATOM 817 C CA . GLU A 1 104 ? 1.482 51.062 43.719 1 94 104 GLU A CA 1
ATOM 818 C C . GLU A 1 104 ? 0.231 50.594 42.969 1 94 104 GLU A C 1
ATOM 820 O O . GLU A 1 104 ? -0.876 50.656 43.531 1 94 104 GLU A O 1
ATOM 825 N N . LEU A 1 105 ? 0.408 50.094 41.75 1 93.81 105 LEU A N 1
ATOM 826 C CA . LEU A 1 105 ? -0.727 49.562 41 1 93.81 105 LEU A CA 1
ATOM 827 C C . LEU A 1 105 ? -1.373 48.375 41.719 1 93.81 105 LEU A C 1
ATOM 829 O O . LEU A 1 105 ? -2.602 48.281 41.75 1 93.81 105 LEU A O 1
ATOM 833 N N . TRP A 1 106 ? -0.583 47.562 42.375 1 93.75 106 TRP A N 1
ATOM 834 C CA . TRP A 1 106 ? -1.053 46.344 43.031 1 93.75 106 TRP A CA 1
ATOM 835 C C . TRP A 1 106 ? -1.716 46.688 44.375 1 93.75 106 TRP A C 1
ATOM 837 O O . TRP A 1 106 ? -2.582 45.938 44.844 1 93.75 106 TRP A O 1
ATOM 847 N N . THR A 1 107 ? -1.333 47.812 44.969 1 93.12 107 THR A N 1
ATOM 848 C CA . THR A 1 107 ? -1.843 48.125 46.312 1 93.12 107 THR A CA 1
ATOM 849 C C . THR A 1 107 ? -3.014 49.094 46.219 1 93.12 107 THR A C 1
ATOM 851 O O . THR A 1 107 ? -4.016 48.969 46.906 1 93.12 107 THR A O 1
ATOM 854 N N . ALA A 1 108 ? -2.891 50.062 45.312 1 92.25 108 ALA A N 1
ATOM 855 C CA . ALA A 1 108 ? -3.9 51.125 45.219 1 92.25 108 ALA A CA 1
ATOM 856 C C . ALA A 1 108 ? -5.062 50.688 44.312 1 92.25 108 ALA A C 1
ATOM 858 O O . ALA A 1 108 ? -6.191 51.156 44.5 1 92.25 108 ALA A O 1
ATOM 859 N N . ALA A 1 109 ? -4.805 49.812 43.312 1 95.06 109 ALA A N 1
ATOM 860 C CA . ALA A 1 109 ? -5.84 49.438 42.344 1 95.06 109 ALA A CA 1
ATOM 861 C C . ALA A 1 109 ? -5.719 47.969 41.969 1 95.06 109 ALA A C 1
ATOM 863 O O . ALA A 1 109 ? -5.551 47.625 40.781 1 95.06 109 ALA A O 1
ATOM 864 N N . PRO A 1 110 ? -5.891 47 42.844 1 94 110 PRO A N 1
ATOM 865 C CA . PRO A 1 110 ? -5.73 45.594 42.531 1 94 110 PRO A CA 1
ATOM 866 C C . PRO A 1 110 ? -6.715 45.094 41.5 1 94 110 PRO A C 1
ATOM 868 O O . PRO A 1 110 ? -6.371 44.219 40.656 1 94 110 PRO A O 1
ATOM 871 N N . ALA A 1 111 ? -7.98 45.531 41.531 1 93.06 111 ALA A N 1
ATOM 872 C CA . ALA A 1 111 ? -8.969 45.125 40.531 1 93.06 111 ALA A CA 1
ATOM 873 C C . ALA A 1 111 ? -8.508 45.469 39.125 1 93.06 111 ALA A C 1
ATOM 875 O O . ALA A 1 111 ? -8.641 44.656 38.219 1 93.06 111 ALA A O 1
ATOM 876 N N . LEU A 1 112 ? -7.949 46.625 38.969 1 95.88 112 LEU A N 1
ATOM 877 C CA . LEU A 1 112 ? -7.453 47.062 37.656 1 95.88 112 LEU A CA 1
ATOM 878 C C . LEU A 1 112 ? -6.25 46.219 37.25 1 95.88 112 LEU A C 1
ATOM 880 O O . LEU A 1 112 ? -6.086 45.938 36.062 1 95.88 112 LEU A O 1
ATOM 884 N N . THR A 1 113 ? -5.449 45.875 38.188 1 95.94 113 THR A N 1
ATOM 885 C CA . THR A 1 113 ? -4.277 45.062 37.906 1 95.94 113 THR A CA 1
ATOM 886 C C . THR A 1 113 ? -4.688 43.688 37.406 1 95.94 113 THR A C 1
ATOM 888 O O . THR A 1 113 ? -4.09 43.156 36.469 1 95.94 113 THR A O 1
ATOM 891 N N . ILE A 1 114 ? -5.664 43.094 37.969 1 95.69 114 ILE A N 1
ATOM 892 C CA . ILE A 1 114 ? -6.16 41.812 37.531 1 95.69 114 ILE A CA 1
ATOM 893 C C . ILE A 1 114 ? -6.73 41.906 36.125 1 95.69 114 ILE A C 1
ATOM 895 O O . ILE A 1 114 ? -6.492 41.031 35.281 1 95.69 114 ILE A O 1
ATOM 899 N N . VAL A 1 115 ? -7.5 42.938 35.844 1 96.38 115 VAL A N 1
ATOM 900 C CA . VAL A 1 115 ? -8.062 43.125 34.531 1 96.38 115 VAL A CA 1
ATOM 901 C C . VAL A 1 115 ? -6.941 43.281 33.5 1 96.38 115 VAL A C 1
ATOM 903 O O . VAL A 1 115 ? -7.016 42.719 32.406 1 96.38 115 VAL A O 1
ATOM 906 N N . ALA A 1 116 ? -5.938 44 33.875 1 96.25 116 ALA A N 1
ATOM 907 C CA . ALA A 1 116 ? -4.785 44.156 33 1 96.25 116 ALA A CA 1
ATOM 908 C C . ALA A 1 116 ? -4.109 42.844 32.719 1 96.25 116 ALA A C 1
ATOM 910 O O . ALA A 1 116 ? -3.707 42.531 31.594 1 96.25 116 ALA A O 1
ATOM 911 N N . LEU A 1 117 ? -3.992 42.062 33.719 1 95.5 117 LEU A N 1
ATOM 912 C CA . LEU A 1 117 ? -3.398 40.719 33.562 1 95.5 117 LEU A CA 1
ATOM 913 C C . LEU A 1 117 ? -4.227 39.875 32.625 1 95.5 117 LEU A C 1
ATOM 915 O O . LEU A 1 117 ? -3.676 39.125 31.797 1 95.5 117 LEU A O 1
ATOM 919 N N . ILE A 1 118 ? -5.484 39.875 32.719 1 95.38 118 ILE A N 1
ATOM 920 C CA . ILE A 1 118 ? -6.383 39.156 31.828 1 95.38 118 ILE A CA 1
ATOM 921 C C . ILE A 1 118 ? -6.195 39.625 30.391 1 95.38 118 ILE A C 1
ATOM 923 O O . ILE A 1 118 ? -6.129 38.812 29.469 1 95.38 118 ILE A O 1
ATOM 927 N N . ALA A 1 119 ? -6.102 40.906 30.266 1 94.88 119 ALA A N 1
ATOM 928 C CA . ALA A 1 119 ? -5.918 41.469 28.922 1 94.88 119 ALA A CA 1
ATOM 929 C C . ALA A 1 119 ? -4.613 40.969 28.297 1 94.88 119 ALA A C 1
ATOM 931 O O . ALA A 1 119 ? -4.574 40.656 27.109 1 94.88 119 ALA A O 1
ATOM 932 N N . TRP A 1 120 ? -3.592 40.875 29.078 1 94.12 120 TRP A N 1
ATOM 933 C CA . TRP A 1 120 ? -2.289 40.469 28.562 1 94.12 120 TRP A CA 1
ATOM 934 C C . TRP A 1 120 ? -2.244 38.969 28.359 1 94.12 120 TRP A C 1
ATOM 936 O O . TRP A 1 120 ? -1.368 38.438 27.656 1 94.12 120 TRP A O 1
ATOM 946 N N . ALA A 1 121 ? -3.166 38.156 28.875 1 94.44 121 ALA A N 1
ATOM 947 C CA . ALA A 1 121 ? -3.23 36.719 28.703 1 94.44 121 ALA A CA 1
ATOM 948 C C . ALA A 1 121 ? -4.09 36.344 27.5 1 94.44 121 ALA A C 1
ATOM 950 O O . ALA A 1 121 ? -4.047 35.188 27.031 1 94.44 121 ALA A O 1
ATOM 951 N N . LEU A 1 122 ? -4.797 37.219 26.969 1 94.5 122 LEU A N 1
ATOM 952 C CA . LEU A 1 122 ? -5.773 36.938 25.922 1 94.5 122 LEU A CA 1
ATOM 953 C C . LEU A 1 122 ? -5.09 36.406 24.672 1 94.5 122 LEU A C 1
ATOM 955 O O . LEU A 1 122 ? -5.645 35.562 23.969 1 94.5 122 LEU A O 1
ATOM 959 N N . PRO A 1 123 ? -3.85 36.812 24.344 1 92.75 123 PRO A N 1
ATOM 960 C CA . PRO A 1 123 ? -3.199 36.312 23.141 1 92.75 123 PRO A CA 1
ATOM 961 C C . PRO A 1 123 ? -3.008 34.781 23.188 1 92.75 123 PRO A C 1
ATOM 963 O O . PRO A 1 123 ? -2.822 34.156 22.141 1 92.75 123 PRO A O 1
ATOM 966 N N . LEU A 1 124 ? -3.076 34.188 24.281 1 94.31 124 LEU A N 1
ATOM 967 C CA . LEU A 1 124 ? -2.959 32.719 24.391 1 94.31 124 LEU A CA 1
ATOM 968 C C . LEU A 1 124 ? -4.09 32.031 23.641 1 94.31 124 LEU A C 1
ATOM 970 O O . LEU A 1 124 ? -3.908 30.938 23.125 1 94.31 124 LEU A O 1
ATOM 974 N N . ILE A 1 125 ? -5.203 32.719 23.562 1 94.69 125 ILE A N 1
ATOM 975 C CA . ILE A 1 125 ? -6.344 32.188 22.828 1 94.69 125 ILE A CA 1
ATOM 976 C C . ILE A 1 125 ? -5.988 32.062 21.344 1 94.69 125 ILE A C 1
ATOM 978 O O . ILE A 1 125 ? -6.273 31.031 20.719 1 94.69 125 ILE A O 1
ATOM 982 N N . ALA A 1 126 ? -5.34 33.062 20.828 1 93.69 126 ALA A N 1
ATOM 983 C CA . ALA A 1 126 ? -5.004 33.094 19.406 1 93.69 126 ALA A CA 1
ATOM 984 C C . ALA A 1 126 ? -3.885 32.094 19.078 1 93.69 126 ALA A C 1
ATOM 986 O O . ALA A 1 126 ? -3.699 31.703 17.922 1 93.69 126 ALA A O 1
ATOM 987 N N . VAL A 1 127 ? -3.154 31.672 20.094 1 94.62 127 VAL A N 1
ATOM 988 C CA . VAL A 1 127 ? -2.07 30.703 19.906 1 94.62 127 VAL A CA 1
ATOM 989 C C . VAL A 1 127 ? -2.631 29.281 19.906 1 94.62 127 VAL A C 1
ATOM 991 O O . VAL A 1 127 ? -2.201 28.453 19.109 1 94.62 127 VAL A O 1
ATOM 994 N N . ILE A 1 128 ? -3.607 29.016 20.672 1 95.56 128 ILE A N 1
ATOM 995 C CA . ILE A 1 128 ? -4.102 27.656 20.891 1 95.56 128 ILE A CA 1
ATOM 996 C C . ILE A 1 128 ? -5.164 27.328 19.859 1 95.56 128 ILE A C 1
ATOM 998 O O . ILE A 1 128 ? -5.18 26.219 19.312 1 95.56 128 ILE A O 1
ATOM 1002 N N . ALA A 1 129 ? -6 28.25 19.516 1 95.94 129 ALA A N 1
ATOM 1003 C CA . ALA A 1 129 ? -7.223 27.984 18.75 1 95.94 129 ALA A CA 1
ATOM 1004 C C . ALA A 1 129 ? -6.898 27.484 17.344 1 95.94 129 ALA A C 1
ATOM 1006 O O . ALA A 1 129 ? -7.461 26.484 16.906 1 95.94 129 ALA A O 1
ATOM 1007 N N . PRO A 1 130 ? -5.969 28.094 16.656 1 95.31 130 PRO A N 1
ATOM 1008 C CA . PRO A 1 130 ? -5.738 27.625 15.297 1 95.31 130 PRO A CA 1
ATOM 1009 C C . PRO A 1 130 ? -5.125 26.219 15.242 1 95.31 130 PRO A C 1
ATOM 1011 O O . PRO A 1 130 ? -5.309 25.5 14.266 1 95.31 130 PRO A O 1
ATOM 1014 N N . ALA A 1 131 ? -4.422 25.828 16.281 1 95.44 131 ALA A N 1
ATOM 1015 C CA . ALA A 1 131 ? -3.707 24.547 16.312 1 95.44 131 ALA A CA 1
ATOM 1016 C C . ALA A 1 131 ? -4.668 23.391 16.531 1 95.44 131 ALA A C 1
ATOM 1018 O O . ALA A 1 131 ? -4.258 22.219 16.516 1 95.44 131 ALA A O 1
ATOM 1019 N N . THR A 1 132 ? -5.934 23.672 16.641 1 96.12 132 THR A N 1
ATOM 1020 C CA . THR A 1 132 ? -6.906 22.609 16.875 1 96.12 132 THR A CA 1
ATOM 1021 C C . THR A 1 132 ? -7.285 21.938 15.562 1 96.12 132 THR A C 1
ATOM 1023 O O . THR A 1 132 ? -8.016 20.938 15.562 1 96.12 132 THR A O 1
ATOM 1026 N N . LEU A 1 133 ? -6.805 22.469 14.445 1 95.44 133 LEU A N 1
ATOM 1027 C CA . LEU A 1 133 ? -6.914 21.828 13.148 1 95.44 133 LEU A CA 1
ATOM 1028 C C . LEU A 1 133 ? -5.609 21.125 12.773 1 95.44 133 LEU A C 1
ATOM 1030 O O . LEU A 1 133 ? -4.574 21.781 12.625 1 95.44 133 LEU A O 1
ATOM 1034 N N . SER A 1 134 ? -5.668 19.891 12.688 1 94.88 134 SER A N 1
ATOM 1035 C CA . SER A 1 134 ? -4.488 19.109 12.344 1 94.88 134 SER A CA 1
ATOM 1036 C C . SER A 1 134 ? -4.695 18.344 11.031 1 94.88 134 SER A C 1
ATOM 1038 O O . SER A 1 134 ? -5.746 18.469 10.398 1 94.88 134 SER A O 1
ATOM 1040 N N . ILE A 1 135 ? -3.605 17.766 10.602 1 95.88 135 ILE A N 1
ATOM 1041 C CA . ILE A 1 135 ? -3.637 16.984 9.367 1 95.88 135 ILE A CA 1
ATOM 1042 C C . ILE A 1 135 ? -3.332 15.516 9.68 1 95.88 135 ILE A C 1
ATOM 1044 O O . ILE A 1 135 ? -2.396 15.211 10.43 1 95.88 135 ILE A O 1
ATOM 1048 N N . GLU A 1 136 ? -4.168 14.586 9.141 1 93.75 136 GLU A N 1
ATOM 1049 C CA . GLU A 1 136 ? -3.982 13.148 9.289 1 93.75 136 GLU A CA 1
ATOM 1050 C C . GLU A 1 136 ? -4.133 12.43 7.949 1 93.75 136 GLU A C 1
ATOM 1052 O O . GLU A 1 136 ? -4.676 12.992 6.996 1 93.75 136 GLU A O 1
ATOM 1057 N N . ILE A 1 137 ? -3.572 11.305 7.965 1 91.94 137 ILE A N 1
ATOM 1058 C CA . ILE A 1 137 ? -3.75 10.5 6.762 1 91.94 137 ILE A CA 1
ATOM 1059 C C . ILE A 1 137 ? -5.199 10.031 6.66 1 91.94 137 ILE A C 1
ATOM 1061 O O . ILE A 1 137 ? -5.75 9.484 7.613 1 91.94 137 ILE A O 1
ATOM 1065 N N . SER A 1 138 ? -5.742 10.172 5.504 1 92.44 138 SER A N 1
ATOM 1066 C CA . SER A 1 138 ? -7.152 9.859 5.289 1 92.44 138 SER A CA 1
ATOM 1067 C C . SER A 1 138 ? -7.375 8.352 5.184 1 92.44 138 SER A C 1
ATOM 1069 O O . SER A 1 138 ? -6.496 7.621 4.73 1 92.44 138 SER A O 1
ATOM 1071 N N . SER A 1 139 ? -8.562 7.914 5.5 1 87.88 139 SER A N 1
ATOM 1072 C CA . SER A 1 139 ? -8.969 6.527 5.289 1 87.88 139 SER A CA 1
ATOM 1073 C C . SER A 1 139 ? -9.359 6.281 3.838 1 87.88 139 SER A C 1
ATOM 1075 O O . SER A 1 139 ? -9.352 5.137 3.373 1 87.88 139 SER A O 1
ATOM 1077 N N . GLU A 1 140 ? -9.695 7.383 3.193 1 87.94 140 GLU A N 1
ATOM 1078 C CA . GLU A 1 140 ? -10.047 7.281 1.78 1 87.94 140 GLU A CA 1
ATOM 1079 C C . GLU A 1 140 ? -8.82 7.48 0.893 1 87.94 140 GLU A C 1
ATOM 1081 O O . GLU A 1 140 ? -8.055 8.43 1.087 1 87.94 140 GLU A O 1
ATOM 1086 N N . PRO A 1 141 ? -8.672 6.574 -0.064 1 88.62 141 PRO A N 1
ATOM 1087 C CA . PRO A 1 141 ? -7.516 6.73 -0.951 1 88.62 141 PRO A CA 1
ATOM 1088 C C . PRO A 1 141 ? -7.723 7.82 -2.002 1 88.62 141 PRO A C 1
ATOM 1090 O O . PRO A 1 141 ? -8.859 8.219 -2.268 1 88.62 141 PRO A O 1
ATOM 1093 N N . ASN A 1 142 ? -6.621 8.422 -2.432 1 89.81 142 ASN A N 1
ATOM 1094 C CA . ASN A 1 142 ? -6.625 9.312 -3.592 1 89.81 142 ASN A CA 1
ATOM 1095 C C . ASN A 1 142 ? -6.797 8.531 -4.891 1 89.81 142 ASN A C 1
ATOM 1097 O O . ASN A 1 142 ? -6.02 7.621 -5.184 1 89.81 142 ASN A O 1
ATOM 1101 N N . ILE A 1 143 ? -7.859 8.789 -5.73 1 92.12 143 ILE A N 1
ATOM 1102 C CA . ILE A 1 143 ? -8.141 8.078 -6.969 1 92.12 143 ILE A CA 1
ATOM 1103 C C . ILE A 1 143 ? -7.66 8.898 -8.164 1 92.12 143 ILE A C 1
ATOM 1105 O O . ILE A 1 143 ? -8.141 10.008 -8.398 1 92.12 143 ILE A O 1
ATOM 1109 N N . THR A 1 144 ? -6.684 8.461 -8.75 1 92.5 144 THR A N 1
ATOM 1110 C CA . THR A 1 144 ? -6.164 9.117 -9.945 1 92.5 144 THR A CA 1
ATOM 1111 C C . THR A 1 144 ? -6.246 8.188 -11.148 1 92.5 144 THR A C 1
ATOM 1113 O O . THR A 1 144 ? -6.066 6.973 -11.023 1 92.5 144 THR A O 1
ATOM 1116 N N . VAL A 1 145 ? -6.574 8.695 -12.32 1 95.25 145 VAL A N 1
ATOM 1117 C CA . VAL A 1 145 ? -6.648 7.91 -13.547 1 95.25 145 VAL A CA 1
ATOM 1118 C C . VAL A 1 145 ? -5.48 8.273 -14.469 1 95.25 145 VAL A C 1
ATOM 1120 O O . VAL A 1 145 ? -5.285 9.445 -14.805 1 95.25 145 VAL A O 1
ATOM 1123 N N . VAL A 1 146 ? -4.68 7.34 -14.766 1 94 146 VAL A N 1
ATOM 1124 C CA . VAL A 1 146 ? -3.527 7.539 -15.641 1 94 146 VAL A CA 1
ATOM 1125 C C . VAL A 1 146 ? -3.711 6.738 -16.938 1 94 146 VAL A C 1
ATOM 1127 O O . VAL A 1 146 ? -4.215 5.613 -16.906 1 94 146 VAL A O 1
ATOM 1130 N N . ASN A 1 147 ? -3.363 7.363 -17.984 1 95.31 147 ASN A N 1
ATOM 1131 C CA . ASN A 1 147 ? -3.41 6.664 -19.266 1 95.31 147 ASN A CA 1
ATOM 1132 C C . ASN A 1 147 ? -2.109 5.914 -19.547 1 95.31 147 ASN A C 1
ATOM 1134 O O . ASN A 1 147 ? -1.054 6.531 -19.688 1 95.31 147 ASN A O 1
ATOM 1138 N N . ARG A 1 148 ? -2.166 4.625 -19.562 1 94.25 148 ARG A N 1
ATOM 1139 C CA . ARG A 1 148 ? -0.999 3.783 -19.797 1 94.25 148 ARG A CA 1
ATOM 1140 C C . ARG A 1 148 ? -1.343 2.615 -20.719 1 94.25 148 ARG A C 1
ATOM 1142 O O . ARG A 1 148 ? -2.5 2.447 -21.109 1 94.25 148 ARG A O 1
ATOM 1149 N N . LEU A 1 149 ? -0.296 1.928 -21.125 1 94.56 149 LEU A N 1
ATOM 1150 C CA . LEU A 1 149 ? -0.479 0.752 -21.984 1 94.56 149 LEU A CA 1
ATOM 1151 C C . LEU A 1 149 ? -1.22 -0.348 -21.219 1 94.56 149 LEU A C 1
ATOM 1153 O O . LEU A 1 149 ? -0.849 -0.697 -20.109 1 94.56 149 LEU A O 1
ATOM 1157 N N . ILE A 1 150 ? -2.311 -0.811 -21.812 1 95.31 150 ILE A N 1
ATOM 1158 C CA . ILE A 1 150 ? -3.1 -1.892 -21.234 1 95.31 150 ILE A CA 1
ATOM 1159 C C . ILE A 1 150 ? -2.701 -3.221 -21.875 1 95.31 150 ILE A C 1
ATOM 1161 O O . ILE A 1 150 ? -2.703 -3.354 -23.094 1 95.31 150 ILE A O 1
ATOM 1165 N N . PRO A 1 151 ? -2.309 -4.184 -21.047 1 95.12 151 PRO A N 1
ATOM 1166 C CA . PRO A 1 151 ? -1.931 -5.484 -21.594 1 95.12 151 PRO A CA 1
ATOM 1167 C C . PRO A 1 151 ? -3.09 -6.18 -22.312 1 95.12 151 PRO A C 1
ATOM 1169 O O . PRO A 1 151 ? -4.238 -6.086 -21.875 1 95.12 151 PRO A O 1
ATOM 1172 N N . ASN A 1 152 ? -2.797 -6.785 -23.391 1 95.69 152 ASN A N 1
ATOM 1173 C CA . ASN A 1 152 ? -3.732 -7.609 -24.156 1 95.69 152 ASN A CA 1
ATOM 1174 C C . ASN A 1 152 ? -3.037 -8.805 -24.797 1 95.69 152 ASN A C 1
ATOM 1176 O O . ASN A 1 152 ? -1.822 -8.789 -25 1 95.69 152 ASN A O 1
ATOM 1180 N N . ILE A 1 153 ? -3.799 -9.812 -25.094 1 95.94 153 ILE A N 1
ATOM 1181 C CA . ILE A 1 153 ? -3.229 -11.039 -25.625 1 95.94 153 ILE A CA 1
ATOM 1182 C C . ILE A 1 153 ? -2.754 -10.812 -27.062 1 95.94 153 ILE A C 1
ATOM 1184 O O . ILE A 1 153 ? -3.447 -10.172 -27.859 1 95.94 153 ILE A O 1
ATOM 1188 N N . ASP A 1 154 ? -1.517 -11.266 -27.391 1 94.62 154 ASP A N 1
ATOM 1189 C CA . ASP A 1 154 ? -0.95 -11.164 -28.734 1 94.62 154 ASP A CA 1
ATOM 1190 C C . ASP A 1 154 ? -1.092 -12.484 -29.484 1 94.62 154 ASP A C 1
ATOM 1192 O O . ASP A 1 154 ? -0.181 -13.312 -29.484 1 94.62 154 ASP A O 1
ATOM 1196 N N . TYR A 1 155 ? -2.113 -12.641 -30.297 1 93.81 155 TYR A N 1
ATOM 1197 C CA . TYR A 1 155 ? -2.332 -13.875 -31.031 1 93.81 155 TYR A CA 1
ATOM 1198 C C . TYR A 1 155 ? -1.41 -13.953 -32.25 1 93.81 155 TYR A C 1
ATOM 1200 O O . TYR A 1 155 ? -1.274 -15.008 -32.875 1 93.81 155 TYR A O 1
ATOM 1208 N N . ASP A 1 156 ? -0.794 -12.859 -32.594 1 89.25 156 ASP A N 1
ATOM 1209 C CA . ASP A 1 156 ? 0.106 -12.852 -33.75 1 89.25 156 ASP A CA 1
ATOM 1210 C C . ASP A 1 156 ? 1.376 -13.648 -33.438 1 89.25 156 ASP A C 1
ATOM 1212 O O . ASP A 1 156 ? 2.084 -14.062 -34.375 1 89.25 156 ASP A O 1
ATOM 1216 N N . ARG A 1 157 ? 1.579 -13.82 -32.156 1 86.75 157 ARG A N 1
ATOM 1217 C CA . ARG A 1 157 ? 2.67 -14.711 -31.781 1 86.75 157 ARG A CA 1
ATOM 1218 C C . ARG A 1 157 ? 2.193 -16.156 -31.688 1 86.75 157 ARG A C 1
ATOM 1220 O O . ARG A 1 157 ? 2.398 -16.828 -30.672 1 86.75 157 ARG A O 1
ATOM 1227 N N . SER A 1 158 ? 1.707 -16.625 -32.75 1 83 158 SER A N 1
ATOM 1228 C CA . SER A 1 158 ? 1.005 -17.906 -32.781 1 83 158 SER A CA 1
ATOM 1229 C C . SER A 1 158 ? 1.941 -19.062 -32.438 1 83 158 SER A C 1
ATOM 1231 O O . SER A 1 158 ? 1.529 -20.047 -31.828 1 83 158 SER A O 1
ATOM 1233 N N . LEU A 1 159 ? 3.213 -18.953 -32.75 1 79.06 159 LEU A N 1
ATOM 1234 C CA . LEU A 1 159 ? 4.164 -20.031 -32.531 1 79.06 159 LEU A CA 1
ATOM 1235 C C . LEU A 1 159 ? 4.453 -20.203 -31.062 1 79.06 159 LEU A C 1
ATOM 1237 O O . LEU A 1 159 ? 4.973 -21.25 -30.641 1 79.06 159 LEU A O 1
ATOM 1241 N N . TRP A 1 160 ? 4.039 -19.219 -30.281 1 85.5 160 TRP A N 1
ATOM 1242 C CA . TRP A 1 160 ? 4.164 -19.328 -28.844 1 85.5 160 TRP A CA 1
ATOM 1243 C C . TRP A 1 160 ? 3.051 -20.188 -28.266 1 85.5 160 TRP A C 1
ATOM 1245 O O . TRP A 1 160 ? 3.18 -20.719 -27.156 1 85.5 160 TRP A O 1
ATOM 1255 N N . PHE A 1 161 ? 2.053 -20.297 -29.062 1 90.38 161 PHE A N 1
ATOM 1256 C CA . PHE A 1 161 ? 0.921 -21.094 -28.609 1 90.38 161 PHE A CA 1
ATOM 1257 C C . PHE A 1 161 ? 1.04 -22.531 -29.109 1 90.38 161 PHE A C 1
ATOM 1259 O O . PHE A 1 161 ? 0.939 -23.469 -28.328 1 90.38 161 PHE A O 1
ATOM 1266 N N . GLY A 1 162 ? 1.228 -22.641 -30.406 1 88.88 162 GLY A N 1
ATOM 1267 C CA . GLY A 1 162 ? 1.29 -23.969 -30.984 1 88.88 162 GLY A CA 1
ATOM 1268 C C . GLY A 1 162 ? 1.726 -23.969 -32.438 1 88.88 162 GLY A C 1
ATOM 1269 O O . GLY A 1 162 ? 1.936 -22.906 -33.031 1 88.88 162 GLY A O 1
ATOM 1270 N N . SER A 1 163 ? 1.983 -25.203 -32.906 1 85.81 163 SER A N 1
ATOM 1271 C CA . SER A 1 163 ? 2.367 -25.391 -34.312 1 85.81 163 SER A CA 1
ATOM 1272 C C . SER A 1 163 ? 1.536 -26.484 -34.969 1 85.81 163 SER A C 1
ATOM 1274 O O . SER A 1 163 ? 1.163 -27.469 -34.312 1 85.81 163 SER A O 1
ATOM 1276 N N . TRP A 1 164 ? 1.271 -26.281 -36.219 1 87.56 164 TRP A N 1
ATOM 1277 C CA . TRP A 1 164 ? 0.495 -27.234 -37 1 87.56 164 TRP A CA 1
ATOM 1278 C C . TRP A 1 164 ? 1.36 -28.422 -37.438 1 87.56 164 TRP A C 1
ATOM 1280 O O . TRP A 1 164 ? 2.518 -28.25 -37.812 1 87.56 164 TRP A O 1
ATOM 1290 N N . LEU A 1 165 ? 0.83 -29.578 -37.188 1 83.69 165 LEU A N 1
ATOM 1291 C CA . LEU A 1 165 ? 1.494 -30.812 -37.594 1 83.69 165 LEU A CA 1
ATOM 1292 C C . LEU A 1 165 ? 0.819 -31.422 -38.812 1 83.69 165 LEU A C 1
ATOM 1294 O O . LEU A 1 165 ? -0.358 -31.781 -38.781 1 83.69 165 LEU A O 1
ATOM 1298 N N . GLU A 1 166 ? 1.528 -31.594 -39.875 1 80.25 166 GLU A N 1
ATOM 1299 C CA . GLU A 1 166 ? 1.077 -32.188 -41.125 1 80.25 166 GLU A CA 1
ATOM 1300 C C . GLU A 1 166 ? -0.232 -31.578 -41.594 1 80.25 166 GLU A C 1
ATOM 1302 O O . GLU A 1 166 ? -1.1 -32.25 -42.125 1 80.25 166 GLU A O 1
ATOM 1307 N N . ASP A 1 167 ? -0.506 -30.391 -41.219 1 77.94 167 ASP A N 1
ATOM 1308 C CA . ASP A 1 167 ? -1.681 -29.625 -41.625 1 77.94 167 ASP A CA 1
ATOM 1309 C C . ASP A 1 167 ? -2.965 -30.281 -41.125 1 77.94 167 ASP A C 1
ATOM 1311 O O . ASP A 1 167 ? -4.027 -30.125 -41.75 1 77.94 167 ASP A O 1
ATOM 1315 N N . ARG A 1 168 ? -2.834 -31.141 -40.125 1 81.75 168 ARG A N 1
ATOM 1316 C CA . ARG A 1 168 ? -4 -31.906 -39.688 1 81.75 168 ARG A CA 1
ATOM 1317 C C . ARG A 1 168 ? -4.332 -31.656 -38.219 1 81.75 168 ARG A C 1
ATOM 1319 O O . ARG A 1 168 ? -5.484 -31.781 -37.812 1 81.75 168 ARG A O 1
ATOM 1326 N N . THR A 1 169 ? -3.365 -31.406 -37.531 1 89.38 169 THR A N 1
ATOM 1327 C CA . THR A 1 169 ? -3.586 -31.188 -36.094 1 89.38 169 THR A CA 1
ATOM 1328 C C . THR A 1 169 ? -2.613 -30.141 -35.531 1 89.38 169 THR A C 1
ATOM 1330 O O . THR A 1 169 ? -1.815 -29.578 -36.281 1 89.38 169 THR A O 1
ATOM 1333 N N . ILE A 1 170 ? -2.842 -29.766 -34.312 1 90.25 170 ILE A N 1
ATOM 1334 C CA . ILE A 1 170 ? -1.991 -28.766 -33.688 1 90.25 170 ILE A CA 1
ATOM 1335 C C . ILE A 1 170 ? -1.306 -29.375 -32.469 1 90.25 170 ILE A C 1
ATOM 1337 O O . ILE A 1 170 ? -1.913 -30.156 -31.734 1 90.25 170 ILE A O 1
ATOM 1341 N N . SER A 1 171 ? -0.046 -29.094 -32.344 1 88.12 171 SER A N 1
ATOM 1342 C CA . SER A 1 171 ? 0.68 -29.375 -31.125 1 88.12 171 SER A CA 1
ATOM 1343 C C . SER A 1 171 ? 0.876 -28.109 -30.281 1 88.12 171 SER A C 1
ATOM 1345 O O . SER A 1 171 ? 1.242 -27.062 -30.828 1 88.12 171 SER A O 1
ATOM 1347 N N . HIS A 1 172 ? 0.502 -28.188 -29.047 1 91.06 172 HIS A N 1
ATOM 1348 C CA . HIS A 1 172 ? 0.723 -27.016 -28.188 1 91.06 172 HIS A CA 1
ATOM 1349 C C . HIS A 1 172 ? 2.168 -26.953 -27.719 1 91.06 172 HIS A C 1
ATOM 1351 O O . HIS A 1 172 ? 2.83 -27.984 -27.578 1 91.06 172 HIS A O 1
ATOM 1357 N N . THR A 1 173 ? 2.641 -25.812 -27.469 1 87.62 173 THR A N 1
ATOM 1358 C CA . THR A 1 173 ? 4.016 -25.609 -27.031 1 87.62 173 THR A CA 1
ATOM 1359 C C . THR A 1 173 ? 4.16 -25.891 -25.547 1 87.62 173 THR A C 1
ATOM 1361 O O . THR A 1 173 ? 3.17 -25.875 -24.812 1 87.62 173 THR A O 1
ATOM 1364 N N . PRO A 1 174 ? 5.43 -26.172 -25.047 1 85.06 174 PRO A N 1
ATOM 1365 C CA . PRO A 1 174 ? 5.66 -26.344 -23.609 1 85.06 174 PRO A CA 1
ATOM 1366 C C . PRO A 1 174 ? 5.273 -25.109 -22.797 1 85.06 174 PRO A C 1
ATOM 1368 O O . PRO A 1 174 ? 4.93 -25.219 -21.609 1 85.06 174 PRO A O 1
ATOM 1371 N N . HIS A 1 175 ? 5.289 -23.938 -23.422 1 87.62 175 HIS A N 1
ATOM 1372 C CA . HIS A 1 175 ? 4.914 -22.703 -22.734 1 87.62 175 HIS A CA 1
ATOM 1373 C C . HIS A 1 175 ? 3.451 -22.734 -22.312 1 87.62 175 HIS A C 1
ATOM 1375 O O . HIS A 1 175 ? 3.105 -22.25 -21.234 1 87.62 175 HIS A O 1
ATOM 1381 N N . ILE A 1 176 ? 2.658 -23.344 -23.156 1 92.38 176 ILE A N 1
ATOM 1382 C CA . ILE A 1 176 ? 1.239 -23.469 -22.844 1 92.38 176 ILE A CA 1
ATOM 1383 C C . ILE A 1 176 ? 1.051 -24.453 -21.703 1 92.38 176 ILE A C 1
ATOM 1385 O O . ILE A 1 176 ? 0.24 -24.234 -20.797 1 92.38 176 ILE A O 1
ATOM 1389 N N . SER A 1 177 ? 1.771 -25.516 -21.719 1 92.12 177 SER A N 1
ATOM 1390 C CA . SER A 1 177 ? 1.696 -26.484 -20.641 1 92.12 177 SER A CA 1
ATOM 1391 C C . SER A 1 177 ? 2.131 -25.875 -19.312 1 92.12 177 SER A C 1
ATOM 1393 O O . SER A 1 177 ? 1.524 -26.141 -18.266 1 92.12 177 SER A O 1
ATOM 1395 N N . ARG A 1 178 ? 3.135 -25.031 -19.406 1 91.25 178 ARG A N 1
ATOM 1396 C CA . ARG A 1 178 ? 3.66 -24.391 -18.203 1 91.25 178 ARG A CA 1
ATOM 1397 C C . ARG A 1 178 ? 2.66 -23.391 -17.641 1 91.25 178 ARG A C 1
ATOM 1399 O O . ARG A 1 178 ? 2.719 -23.047 -16.453 1 91.25 178 ARG A O 1
ATOM 1406 N N . LEU A 1 179 ? 1.856 -22.953 -18.453 1 92.69 179 LEU A N 1
ATOM 1407 C CA . LEU A 1 179 ? 0.786 -22.078 -18.016 1 92.69 179 LEU A CA 1
ATOM 1408 C C . LEU A 1 179 ? -0.393 -22.875 -17.469 1 92.69 179 LEU A C 1
ATOM 1410 O O . LEU A 1 179 ? -0.933 -22.547 -16.422 1 92.69 179 LEU A O 1
ATOM 1414 N N . LEU A 1 180 ? -0.757 -23.938 -18.156 1 96.19 180 LEU A N 1
ATOM 1415 C CA . LEU A 1 180 ? -1.957 -24.719 -17.859 1 96.19 180 LEU A CA 1
ATOM 1416 C C . LEU A 1 180 ? -1.793 -25.5 -16.562 1 96.19 180 LEU A C 1
ATOM 1418 O O . LEU A 1 180 ? -2.699 -25.516 -15.719 1 96.19 180 LEU A O 1
ATOM 1422 N N . LEU A 1 181 ? -0.689 -26.109 -16.391 1 94.31 181 LEU A N 1
ATOM 1423 C CA . LEU A 1 181 ? -0.518 -27.062 -15.297 1 94.31 181 LEU A CA 1
ATOM 1424 C C . LEU A 1 181 ? -0.614 -26.344 -13.945 1 94.31 181 LEU A C 1
ATOM 1426 O O . LEU A 1 181 ? -1.346 -26.797 -13.062 1 94.31 181 LEU A O 1
ATOM 1430 N N . PRO A 1 182 ? 0.132 -25.219 -13.781 1 94.75 182 PRO A N 1
ATOM 1431 C CA . PRO A 1 182 ? -0.044 -24.531 -12.508 1 94.75 182 PRO A CA 1
ATOM 1432 C C . PRO A 1 182 ? -1.488 -24.109 -12.258 1 94.75 182 PRO A C 1
ATOM 1434 O O . PRO A 1 182 ? -1.975 -24.188 -11.125 1 94.75 182 PRO A O 1
ATOM 1437 N N . VAL A 1 183 ? -2.176 -23.688 -13.227 1 96.44 183 VAL A N 1
ATOM 1438 C CA . VAL A 1 183 ? -3.57 -23.281 -13.055 1 96.44 183 VAL A CA 1
ATOM 1439 C C . VAL A 1 183 ? -4.402 -24.5 -12.633 1 96.44 183 VAL A C 1
ATOM 1441 O O . VAL A 1 183 ? -5.246 -24.391 -11.742 1 96.44 183 VAL A O 1
ATOM 1444 N N . ALA A 1 184 ? -4.152 -25.594 -13.273 1 96.12 184 ALA A N 1
ATOM 1445 C CA . ALA A 1 184 ? -4.922 -26.812 -13.016 1 96.12 184 ALA A CA 1
ATOM 1446 C C . ALA A 1 184 ? -4.594 -27.375 -11.633 1 96.12 184 ALA A C 1
ATOM 1448 O O . ALA A 1 184 ? -5.453 -27.969 -10.977 1 96.12 184 ALA A O 1
ATOM 1449 N N . THR A 1 185 ? -3.377 -27.203 -11.18 1 93.81 185 THR A N 1
ATOM 1450 C CA . THR A 1 185 ? -2.953 -27.797 -9.922 1 93.81 185 THR A CA 1
ATOM 1451 C C . THR A 1 185 ? -3.26 -26.875 -8.75 1 93.81 185 THR A C 1
ATOM 1453 O O . THR A 1 185 ? -3.6 -27.328 -7.66 1 93.81 185 THR A O 1
ATOM 1456 N N . LEU A 1 186 ? -3.137 -25.641 -8.961 1 91.81 186 LEU A N 1
ATOM 1457 C CA . LEU A 1 186 ? -3.373 -24.688 -7.883 1 91.81 186 LEU A CA 1
ATOM 1458 C C . LEU A 1 186 ? -4.852 -24.328 -7.793 1 91.81 186 LEU A C 1
ATOM 1460 O O . LEU A 1 186 ? -5.352 -24 -6.715 1 91.81 186 LEU A O 1
ATOM 1464 N N . GLY A 1 187 ? -5.551 -24.297 -8.953 1 91.75 187 GLY A N 1
ATOM 1465 C CA . GLY A 1 187 ? -6.996 -24.141 -8.969 1 91.75 187 GLY A CA 1
ATOM 1466 C C . GLY A 1 187 ? -7.426 -22.688 -9.055 1 91.75 187 GLY A C 1
ATOM 1467 O O . GLY A 1 187 ? -8.562 -22.344 -8.727 1 91.75 187 GLY A O 1
ATOM 1468 N N . PHE A 1 188 ? -6.512 -21.797 -9.367 1 92.56 188 PHE A N 1
ATOM 1469 C CA . PHE A 1 188 ? -6.867 -20.391 -9.492 1 92.56 188 PHE A CA 1
ATOM 1470 C C . PHE A 1 188 ? -6.047 -19.719 -10.586 1 92.56 188 PHE A C 1
ATOM 1472 O O . PHE A 1 188 ? -5.137 -20.328 -11.148 1 92.56 188 PHE A O 1
ATOM 1479 N N . ILE A 1 189 ? -6.418 -18.469 -10.922 1 95.56 189 ILE A N 1
ATOM 1480 C CA . ILE A 1 189 ? -5.727 -17.688 -11.938 1 95.56 189 ILE A CA 1
ATOM 1481 C C . ILE A 1 189 ? -4.336 -17.297 -11.438 1 95.56 189 ILE A C 1
ATOM 1483 O O . ILE A 1 189 ? -4.18 -16.891 -10.281 1 95.56 189 ILE A O 1
ATOM 1487 N N . LEU A 1 190 ? -3.354 -17.453 -12.266 1 94.75 190 LEU A N 1
ATOM 1488 C CA . LEU A 1 190 ? -1.982 -17.125 -11.898 1 94.75 190 LEU A CA 1
ATOM 1489 C C . LEU A 1 190 ? -1.839 -15.625 -11.625 1 94.75 190 LEU A C 1
ATOM 1491 O O . LEU A 1 190 ? -2.631 -14.82 -12.117 1 94.75 190 LEU A O 1
ATOM 1495 N N . ASN A 1 191 ? -0.834 -15.305 -10.852 1 90.94 191 ASN A N 1
ATOM 1496 C CA . ASN A 1 191 ? -0.608 -13.906 -10.477 1 90.94 191 ASN A CA 1
ATOM 1497 C C . ASN A 1 191 ? -0.249 -13.055 -11.688 1 90.94 191 ASN A C 1
ATOM 1499 O O . ASN A 1 191 ? 0.647 -13.406 -12.461 1 90.94 191 ASN A O 1
ATOM 1503 N N . ILE A 1 192 ? -0.949 -12.039 -11.773 1 93.06 192 ILE A N 1
ATOM 1504 C CA . ILE A 1 192 ? -0.735 -11.086 -12.859 1 93.06 192 ILE A CA 1
ATOM 1505 C C . ILE A 1 192 ? -0.031 -9.844 -12.32 1 93.06 192 ILE A C 1
ATOM 1507 O O . ILE A 1 192 ? -0.354 -9.359 -11.234 1 93.06 192 ILE A O 1
ATOM 1511 N N . ALA A 1 193 ? 0.902 -9.32 -13.086 1 87.12 193 ALA A N 1
ATOM 1512 C CA . ALA A 1 193 ? 1.664 -8.156 -12.648 1 87.12 193 ALA A CA 1
ATOM 1513 C C . ALA A 1 193 ? 0.782 -6.91 -12.602 1 87.12 193 ALA A C 1
ATOM 1515 O O . ALA A 1 193 ? 0.106 -6.582 -13.578 1 87.12 193 ALA A O 1
ATOM 1516 N N . ALA A 1 194 ? 0.797 -6.293 -11.461 1 89.88 194 ALA A N 1
ATOM 1517 C CA . ALA A 1 194 ? 0.024 -5.066 -11.305 1 89.88 194 ALA A CA 1
ATOM 1518 C C . ALA A 1 194 ? 0.777 -3.867 -11.875 1 89.88 194 ALA A C 1
ATOM 1520 O O . ALA A 1 194 ? 1.976 -3.707 -11.641 1 89.88 194 ALA A O 1
ATOM 1521 N N . PRO A 1 195 ? 0.15 -2.986 -12.609 1 89.25 195 PRO A N 1
ATOM 1522 C CA . PRO A 1 195 ? 0.82 -1.76 -13.039 1 89.25 195 PRO A CA 1
ATOM 1523 C C . PRO A 1 195 ? 1.269 -0.887 -11.867 1 89.25 195 PRO A C 1
ATOM 1525 O O . PRO A 1 195 ? 2.346 -0.288 -11.922 1 89.25 195 PRO A O 1
ATOM 1528 N N . PHE A 1 196 ? 0.402 -0.768 -10.828 1 88.06 196 PHE A N 1
ATOM 1529 C CA . PHE A 1 196 ? 0.673 -0.162 -9.531 1 88.06 196 PHE A CA 1
ATOM 1530 C C . PHE A 1 196 ? 0.182 -1.06 -8.398 1 88.06 196 PHE A C 1
ATOM 1532 O O . PHE A 1 196 ? -0.792 -1.798 -8.562 1 88.06 196 PHE A O 1
ATOM 1539 N N . PRO A 1 197 ? 0.864 -0.967 -7.301 1 83.19 197 PRO A N 1
ATOM 1540 C CA . PRO A 1 197 ? 0.45 -1.86 -6.215 1 83.19 197 PRO A CA 1
ATOM 1541 C C . PRO A 1 197 ? -1.04 -1.751 -5.895 1 83.19 197 PRO A C 1
ATOM 1543 O O . PRO A 1 197 ? -1.686 -2.756 -5.59 1 83.19 197 PRO A O 1
ATOM 1546 N N . ASN A 1 198 ? -1.51 -0.537 -5.93 1 89.62 198 ASN A N 1
ATOM 1547 C CA . ASN A 1 198 ? -2.938 -0.278 -5.777 1 89.62 198 ASN A CA 1
ATOM 1548 C C . ASN A 1 198 ? -3.533 0.334 -7.043 1 89.62 198 ASN A C 1
ATOM 1550 O O . ASN A 1 198 ? -3.439 1.545 -7.254 1 89.62 198 ASN A O 1
ATOM 1554 N N . SER A 1 199 ? -4.141 -0.526 -7.836 1 94 199 SER A N 1
ATOM 1555 C CA . SER A 1 199 ? -4.629 -0.07 -9.133 1 94 199 SER A CA 1
ATOM 1556 C C . SER A 1 199 ? -5.73 -0.984 -9.664 1 94 199 SER A C 1
ATOM 1558 O O . SER A 1 199 ? -5.961 -2.066 -9.117 1 94 199 SER A O 1
ATOM 1560 N N . SER A 1 200 ? -6.465 -0.5 -10.617 1 95.69 200 SER A N 1
ATOM 1561 C CA . SER A 1 200 ? -7.492 -1.278 -11.305 1 95.69 200 SER A CA 1
ATOM 1562 C C . SER A 1 200 ? -7.598 -0.879 -12.773 1 95.69 200 SER A C 1
ATOM 1564 O O . SER A 1 200 ? -7.391 0.286 -13.125 1 95.69 200 SER A O 1
ATOM 1566 N N . TYR A 1 201 ? -7.809 -1.792 -13.617 1 96.12 201 TYR A N 1
ATOM 1567 C CA . TYR A 1 201 ? -8.062 -1.521 -15.031 1 96.12 201 TYR A CA 1
ATOM 1568 C C . TYR A 1 201 ? -8.945 -2.604 -15.648 1 96.12 201 TYR A C 1
ATOM 1570 O O . TYR A 1 201 ? -9.086 -3.689 -15.078 1 96.12 201 TYR A O 1
ATOM 1578 N N . SER A 1 202 ? -9.57 -2.279 -16.703 1 96.31 202 SER A N 1
ATOM 1579 C CA . SER A 1 202 ? -10.445 -3.215 -17.406 1 96.31 202 SER A CA 1
ATOM 1580 C C . SER A 1 202 ? -9.922 -3.51 -18.812 1 96.31 202 SER A C 1
ATOM 1582 O O . SER A 1 202 ? -9.32 -2.646 -19.453 1 96.31 202 SER A O 1
ATOM 1584 N N . VAL A 1 203 ? -10.148 -4.684 -19.25 1 96 203 VAL A N 1
ATOM 1585 C CA . VAL A 1 203 ? -9.727 -5.098 -20.578 1 96 203 VAL A CA 1
ATOM 1586 C C . VAL A 1 203 ? -10.828 -5.941 -21.234 1 96 203 VAL A C 1
ATOM 1588 O O . VAL A 1 203 ? -11.43 -6.797 -20.578 1 96 203 VAL A O 1
ATOM 1591 N N . ASP A 1 204 ? -11.141 -5.645 -22.469 1 96 204 ASP A N 1
ATOM 1592 C CA . ASP A 1 204 ? -12.031 -6.453 -23.297 1 96 204 ASP A CA 1
ATOM 1593 C C . ASP A 1 204 ? -11.258 -7.145 -24.422 1 96 204 ASP A C 1
ATOM 1595 O O . ASP A 1 204 ? -10.469 -6.508 -25.125 1 96 204 ASP A O 1
ATOM 1599 N N . PHE A 1 205 ? -11.477 -8.375 -24.547 1 96.31 205 PHE A N 1
ATOM 1600 C CA . PHE A 1 205 ? -10.805 -9.102 -25.625 1 96.31 205 PHE A CA 1
ATOM 1601 C C . PHE A 1 205 ? -11.594 -10.344 -26 1 96.31 205 PHE A C 1
ATOM 1603 O O . PHE A 1 205 ? -12.539 -10.727 -25.312 1 96.31 205 PHE A O 1
ATOM 1610 N N . TYR A 1 206 ? -11.312 -10.906 -27.156 1 96.69 206 TYR A N 1
ATOM 1611 C CA . TYR A 1 206 ? -11.836 -12.211 -27.547 1 96.69 206 TYR A CA 1
ATOM 1612 C C . TYR A 1 206 ? -10.883 -13.328 -27.172 1 96.69 206 TYR A C 1
ATOM 1614 O O . TYR A 1 206 ? -9.664 -13.18 -27.297 1 96.69 206 TYR A O 1
ATOM 1622 N N . GLY A 1 207 ? -11.398 -14.359 -26.656 1 97.56 207 GLY A N 1
ATOM 1623 C CA . GLY A 1 207 ? -10.609 -15.508 -26.25 1 97.56 207 GLY A CA 1
ATOM 1624 C C . GLY A 1 207 ? -11.398 -16.797 -26.234 1 97.56 207 GLY A C 1
ATOM 1625 O O . GLY A 1 207 ? -12.617 -16.797 -26.422 1 97.56 207 GLY A O 1
ATOM 1626 N N . PRO A 1 208 ? -10.672 -17.875 -26.109 1 98.06 208 PRO A N 1
ATOM 1627 C CA . PRO A 1 208 ? -11.344 -19.172 -26.094 1 98.06 208 PRO A CA 1
ATOM 1628 C C . PRO A 1 208 ? -12.031 -19.484 -24.766 1 98.06 208 PRO A C 1
ATOM 1630 O O . PRO A 1 208 ? -11.562 -19.047 -2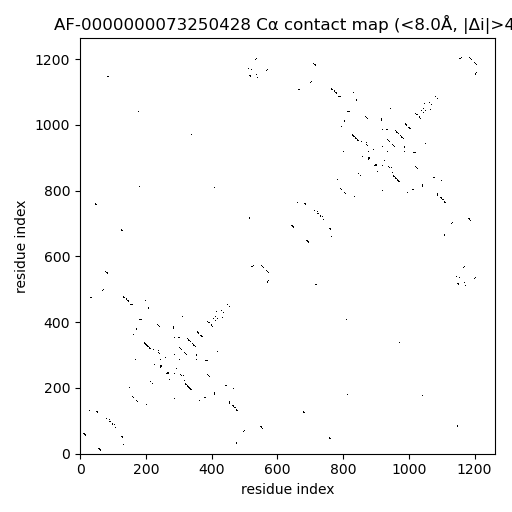3.719 1 98.06 208 PRO A O 1
ATOM 1633 N N . SER A 1 209 ? -13.133 -20.125 -24.75 1 98.31 209 SER A N 1
ATOM 1634 C CA . SER A 1 209 ? -13.859 -20.719 -23.625 1 98.31 209 SER A CA 1
ATOM 1635 C C . SER A 1 209 ? -14.5 -22.047 -24.031 1 98.31 209 SER A C 1
ATOM 1637 O O . SER A 1 209 ? -14.492 -22.422 -25.203 1 98.31 209 SER A O 1
ATOM 1639 N N . ILE A 1 210 ? -14.898 -22.781 -23.047 1 98.38 210 ILE A N 1
ATOM 1640 C CA . ILE A 1 210 ? -15.594 -24.016 -23.375 1 98.38 210 ILE A CA 1
ATOM 1641 C C . ILE A 1 210 ? -16.984 -24.016 -22.75 1 98.38 210 ILE A C 1
ATOM 1643 O O . ILE A 1 210 ? -17.219 -23.328 -21.75 1 98.38 210 ILE A O 1
ATOM 1647 N N . SER A 1 211 ? -17.875 -24.656 -23.344 1 97.75 211 SER A N 1
ATOM 1648 C CA . SER A 1 211 ? -19.203 -24.938 -22.812 1 97.75 211 SER A CA 1
ATOM 1649 C C . SER A 1 211 ? -19.422 -26.438 -22.625 1 97.75 211 SER A C 1
ATOM 1651 O O . SER A 1 211 ? -19.203 -27.219 -23.547 1 97.75 211 SER A O 1
ATOM 1653 N N . CYS A 1 212 ? -19.797 -26.812 -21.438 1 97.88 212 CYS A N 1
ATOM 1654 C CA . CYS A 1 212 ? -19.922 -28.219 -21.109 1 97.88 212 CYS A CA 1
ATOM 1655 C C . CYS A 1 212 ? -21.359 -28.578 -20.766 1 97.88 212 CYS A C 1
ATOM 1657 O O . CYS A 1 212 ? -22.031 -27.859 -20.047 1 97.88 212 CYS A O 1
ATOM 1659 N N . GLU A 1 213 ? -21.812 -29.656 -21.344 1 96.06 213 GLU A N 1
ATOM 1660 C CA . GLU A 1 213 ? -23.172 -30.141 -21.109 1 96.06 213 GLU A CA 1
ATOM 1661 C C . GLU A 1 213 ? -23.234 -31.656 -21.094 1 96.06 213 GLU A C 1
ATOM 1663 O O . GLU A 1 213 ? -22.359 -32.312 -21.641 1 96.06 213 GLU A O 1
ATOM 1668 N N . THR A 1 214 ? -24.188 -32.156 -20.438 1 95.56 214 THR A N 1
ATOM 1669 C CA . THR A 1 214 ? -24.438 -33.594 -20.469 1 95.56 214 THR A CA 1
ATOM 1670 C C . THR A 1 214 ? -25.078 -34 -21.797 1 95.56 214 THR A C 1
ATOM 1672 O O . THR A 1 214 ? -26.062 -33.375 -22.234 1 95.56 214 THR A O 1
ATOM 1675 N N . PRO A 1 215 ? -24.438 -34.969 -22.422 1 95.31 215 PRO A N 1
ATOM 1676 C CA . PRO A 1 215 ? -25.047 -35.406 -23.672 1 95.31 215 PRO A CA 1
ATOM 1677 C C . PRO A 1 215 ? -26.5 -35.812 -23.516 1 95.31 215 PRO A C 1
ATOM 1679 O O . PRO A 1 215 ? -26.828 -36.562 -22.562 1 95.31 215 PRO A O 1
ATOM 1682 N N . LYS A 1 216 ? -27.391 -35.469 -24.406 1 92 216 LYS A N 1
ATOM 1683 C CA . LYS A 1 216 ? -28.828 -35.719 -24.297 1 92 216 LYS A CA 1
ATOM 1684 C C . LYS A 1 216 ? -29.203 -37 -25.016 1 92 216 LYS A C 1
ATOM 1686 O O . LYS A 1 216 ? -30.234 -37.625 -24.719 1 92 216 LYS A O 1
ATOM 1691 N N . ASN A 1 217 ? -28.391 -37.438 -25.922 1 93.38 217 ASN A N 1
ATOM 1692 C CA . ASN A 1 217 ? -28.672 -38.656 -26.688 1 93.38 217 ASN A CA 1
ATOM 1693 C C . ASN A 1 217 ? -28.531 -39.906 -25.812 1 93.38 217 ASN A C 1
ATOM 1695 O O . ASN A 1 217 ? -27.406 -40.344 -25.5 1 93.38 217 ASN A O 1
ATOM 1699 N N . ARG A 1 218 ? -29.625 -40.562 -25.547 1 93.56 218 ARG A N 1
ATOM 1700 C CA . ARG A 1 218 ? -29.656 -41.719 -24.641 1 93.56 218 ARG A CA 1
ATOM 1701 C C . ARG A 1 218 ? -28.922 -42.906 -25.25 1 93.56 218 ARG A C 1
ATOM 1703 O O . ARG A 1 218 ? -28.25 -43.656 -24.547 1 93.56 218 ARG A O 1
ATOM 1710 N N . THR A 1 219 ? -29.094 -43.062 -26.578 1 94.19 219 THR A N 1
ATOM 1711 C CA . THR A 1 219 ? -28.422 -44.188 -27.234 1 94.19 219 THR A CA 1
ATOM 1712 C C . THR A 1 219 ? -26.906 -44.062 -27.094 1 94.19 219 THR A C 1
ATOM 1714 O O . THR A 1 219 ? -26.219 -45.062 -26.844 1 94.19 219 THR A O 1
ATOM 1717 N N . PHE A 1 220 ? -26.484 -42.906 -27.25 1 94.38 220 PHE A N 1
ATOM 1718 C CA . PHE A 1 220 ? -25.062 -42.625 -27.094 1 94.38 220 PHE A CA 1
ATOM 1719 C C . PHE A 1 220 ? -24.609 -42.906 -25.672 1 94.38 220 PHE A C 1
ATOM 1721 O O . PHE A 1 220 ? -23.625 -43.625 -25.453 1 94.38 220 PHE A O 1
ATOM 1728 N N . THR A 1 221 ? -25.312 -42.438 -24.641 1 95.19 221 THR A N 1
ATOM 1729 C CA . THR A 1 221 ? -24.922 -42.625 -23.25 1 95.19 221 THR A CA 1
ATOM 1730 C C . THR A 1 221 ? -25 -44.094 -22.828 1 95.19 221 THR A C 1
ATOM 1732 O O . THR A 1 221 ? -24.188 -44.562 -22.047 1 95.19 221 THR A O 1
ATOM 1735 N N . ASP A 1 222 ? -25.953 -44.812 -23.406 1 95.38 222 ASP A N 1
ATOM 1736 C CA . ASP A 1 222 ? -26.078 -46.219 -23.125 1 95.38 222 ASP A CA 1
ATOM 1737 C C . ASP A 1 222 ? -24.875 -47 -23.688 1 95.38 222 ASP A C 1
ATOM 1739 O O . ASP A 1 222 ? -24.375 -47.938 -23.047 1 95.38 222 ASP A O 1
ATOM 1743 N N . SER A 1 223 ? -24.547 -46.594 -24.875 1 95.31 223 SER A N 1
ATOM 1744 C CA . SER A 1 223 ? -23.375 -47.219 -25.469 1 95.31 223 SER A CA 1
ATOM 1745 C C . SER A 1 223 ? -22.125 -46.969 -24.625 1 95.31 223 SER A C 1
ATOM 1747 O O . SER A 1 223 ? -21.328 -47.906 -24.422 1 95.31 223 SER A O 1
ATOM 1749 N N . ILE A 1 224 ? -21.953 -45.781 -24.109 1 96.62 224 ILE A N 1
ATOM 1750 C CA . ILE A 1 224 ? -20.828 -45.438 -23.25 1 96.62 224 ILE A CA 1
ATOM 1751 C C . ILE A 1 224 ? -20.859 -46.312 -22 1 96.62 224 ILE A C 1
ATOM 1753 O O . ILE A 1 224 ? -19.844 -46.938 -21.641 1 96.62 224 ILE A O 1
ATOM 1757 N N . ASN A 1 225 ? -21.984 -46.5 -21.422 1 95.75 225 ASN A N 1
ATOM 1758 C CA . ASN A 1 225 ? -22.125 -47.281 -20.188 1 95.75 225 ASN A CA 1
ATOM 1759 C C . ASN A 1 225 ? -21.797 -48.75 -20.422 1 95.75 225 ASN A C 1
ATOM 1761 O O . ASN A 1 225 ? -21.156 -49.375 -19.578 1 95.75 225 ASN A O 1
ATOM 1765 N N . LYS A 1 226 ? -22.203 -49.188 -21.5 1 96 226 LYS A N 1
ATOM 1766 C CA . LYS A 1 226 ? -21.922 -50.594 -21.828 1 96 226 LYS A CA 1
ATOM 1767 C C . LYS A 1 226 ? -20.422 -50.812 -22 1 96 226 LYS A C 1
ATOM 1769 O O . LYS A 1 226 ? -19.875 -51.812 -21.5 1 96 226 LYS A O 1
ATOM 1774 N N . ILE A 1 227 ? -19.797 -49.938 -22.703 1 95.75 227 ILE A N 1
ATOM 1775 C CA . ILE A 1 227 ? -18.375 -50.031 -22.938 1 95.75 227 ILE A CA 1
ATOM 1776 C C . ILE A 1 227 ? -17.609 -49.969 -21.609 1 95.75 227 ILE A C 1
ATOM 1778 O O . ILE A 1 227 ? -16.734 -50.781 -21.344 1 95.75 227 ILE A O 1
ATOM 1782 N N . ILE A 1 228 ? -17.984 -49.062 -20.766 1 96.69 228 ILE A N 1
ATOM 1783 C CA . ILE A 1 228 ? -17.344 -48.875 -19.453 1 96.69 228 ILE A CA 1
ATOM 1784 C C . ILE A 1 228 ? -17.547 -50.156 -18.625 1 96.69 228 ILE A C 1
ATOM 1786 O O . ILE A 1 228 ? -16.609 -50.625 -17.984 1 96.69 228 ILE A O 1
ATOM 1790 N N . ALA A 1 229 ? -18.75 -50.719 -18.641 1 95.12 229 ALA A N 1
ATOM 1791 C CA . ALA A 1 229 ? -19.031 -51.938 -17.906 1 95.12 229 ALA A CA 1
ATOM 1792 C C . ALA A 1 229 ? -18.172 -53.094 -18.391 1 95.12 229 ALA A C 1
ATOM 1794 O O . ALA A 1 229 ? -17.656 -53.875 -17.594 1 95.12 229 ALA A O 1
ATOM 1795 N N . ASP A 1 230 ? -18 -53.188 -19.656 1 94.56 230 ASP A N 1
ATOM 1796 C CA . ASP A 1 230 ? -17.203 -54.25 -20.25 1 94.56 230 ASP A CA 1
ATOM 1797 C C . ASP A 1 230 ? -15.742 -54.156 -19.844 1 94.56 230 ASP A C 1
ATOM 1799 O O . ASP A 1 230 ? -15.102 -55.156 -19.531 1 94.56 230 ASP A O 1
ATOM 1803 N N . TYR A 1 231 ? -15.25 -52.969 -19.844 1 93.81 231 TYR A N 1
ATOM 1804 C CA . TYR A 1 231 ? -13.836 -52.75 -19.531 1 93.81 231 TYR A CA 1
ATOM 1805 C C . TYR A 1 231 ? -13.609 -52.781 -18.016 1 93.81 231 TYR A C 1
ATOM 1807 O O . TYR A 1 231 ? -12.469 -52.75 -17.547 1 93.81 231 TYR A O 1
ATOM 1815 N N . SER A 1 232 ? -14.672 -52.781 -17.234 1 93.06 232 SER A N 1
ATOM 1816 C CA . SER A 1 232 ? -14.578 -52.812 -15.781 1 93.06 232 SER A CA 1
ATOM 1817 C C . SER A 1 232 ? -14.57 -54.25 -15.266 1 93.06 232 SER A C 1
ATOM 1819 O O . SER A 1 232 ? -14.32 -54.5 -14.078 1 93.06 232 SER A O 1
ATOM 1821 N N . LYS A 1 233 ? -14.836 -55.219 -16.047 1 89 233 LYS A N 1
ATOM 1822 C CA . LYS A 1 233 ? -14.969 -56.594 -15.641 1 89 233 LYS A CA 1
ATOM 1823 C C . LYS A 1 233 ? -13.602 -57.219 -15.344 1 89 233 LYS A C 1
ATOM 1825 O O . LYS A 1 233 ? -13.492 -58.094 -14.5 1 89 233 LYS A O 1
ATOM 1830 N N . PHE A 1 234 ? -12.578 -56.719 -15.938 1 79.81 234 PHE A N 1
ATOM 1831 C CA . PHE A 1 234 ? -11.305 -57.438 -15.859 1 79.81 234 PHE A CA 1
ATOM 1832 C C . PHE A 1 234 ? -10.391 -56.812 -14.82 1 79.81 234 PHE A C 1
ATOM 1834 O O . PHE A 1 234 ? -9.875 -57.5 -13.938 1 79.81 234 PHE A O 1
ATOM 1841 N N . ASP A 1 235 ? -10.156 -55.562 -14.875 1 77.12 235 ASP A N 1
ATOM 1842 C CA . ASP A 1 235 ? -9.094 -54.938 -14.109 1 77.12 235 ASP A CA 1
ATOM 1843 C C . ASP A 1 235 ? -9.664 -53.969 -13.07 1 77.12 235 ASP A C 1
ATOM 1845 O O . ASP A 1 235 ? -8.969 -53.062 -12.617 1 77.12 235 ASP A O 1
ATOM 1849 N N . GLY A 1 236 ? -10.898 -54.156 -12.703 1 88.75 236 GLY A N 1
ATOM 1850 C CA . GLY A 1 236 ? -11.516 -53.219 -11.781 1 88.75 236 GLY A CA 1
ATOM 1851 C C . GLY A 1 236 ? -12.367 -52.156 -12.477 1 88.75 236 GLY A C 1
ATOM 1852 O O . GLY A 1 236 ? -12.281 -52 -13.695 1 88.75 236 GLY A O 1
ATOM 1853 N N . ASN A 1 237 ? -13.102 -51.438 -11.719 1 93.38 237 ASN A N 1
ATOM 1854 C CA . ASN A 1 237 ? -14.023 -50.438 -12.273 1 93.38 237 ASN A CA 1
ATOM 1855 C C . ASN A 1 237 ? -13.273 -49.281 -12.914 1 93.38 237 ASN A C 1
ATOM 1857 O O . ASN A 1 237 ? -12.336 -48.75 -12.32 1 93.38 237 ASN A O 1
ATOM 1861 N N . VAL A 1 238 ? -13.617 -48.969 -14.125 1 95.69 238 VAL A N 1
ATOM 1862 C CA . VAL A 1 238 ? -13.172 -47.688 -14.711 1 95.69 238 VAL A CA 1
ATOM 1863 C C . VAL A 1 238 ? -13.852 -46.531 -14 1 95.69 238 VAL A C 1
ATOM 1865 O O . VAL A 1 238 ? -15.07 -46.344 -14.109 1 95.69 238 VAL A O 1
ATOM 1868 N N . THR A 1 239 ? -13.133 -45.719 -13.32 1 95 239 THR A N 1
ATOM 1869 C CA . THR A 1 239 ? -13.719 -44.656 -12.5 1 95 239 THR A CA 1
ATOM 1870 C C . THR A 1 239 ? -13.672 -43.312 -13.234 1 95 239 THR A C 1
ATOM 1872 O O . THR A 1 239 ? -14.383 -42.375 -12.867 1 95 239 THR A O 1
ATOM 1875 N N . TYR A 1 240 ? -12.805 -43.219 -14.188 1 96.19 240 TYR A N 1
ATOM 1876 C CA . TYR A 1 240 ? -12.656 -42 -14.984 1 96.19 240 TYR A CA 1
ATOM 1877 C C . TYR A 1 240 ? -12.219 -42.344 -16.406 1 96.19 240 TYR A C 1
ATOM 1879 O O . TYR A 1 240 ? -11.43 -43.25 -16.625 1 96.19 240 TYR A O 1
ATOM 1887 N N . ALA A 1 241 ? -12.703 -41.562 -17.328 1 97.81 241 ALA A N 1
ATOM 1888 C CA . ALA A 1 241 ? -12.211 -41.594 -18.703 1 97.81 241 ALA A CA 1
ATOM 1889 C C . ALA A 1 241 ? -12.359 -40.219 -19.375 1 97.81 241 ALA A C 1
ATOM 1891 O O . ALA A 1 241 ? -13.43 -39.625 -19.328 1 97.81 241 ALA A O 1
ATOM 1892 N N . GLY A 1 242 ? -11.32 -39.688 -19.844 1 98.25 242 GLY A N 1
ATOM 1893 C CA . GLY A 1 242 ? -11.312 -38.531 -20.719 1 98.25 242 GLY A CA 1
ATOM 1894 C C . GLY A 1 242 ? -10.898 -38.875 -22.141 1 98.25 242 GLY A C 1
ATOM 1895 O O . GLY A 1 242 ? -9.922 -39.594 -22.359 1 98.25 242 GLY A O 1
ATOM 1896 N N . PHE A 1 243 ? -11.664 -38.375 -23.109 1 97.88 243 PHE A N 1
ATOM 1897 C CA . PHE A 1 243 ? -11.352 -38.75 -24.484 1 97.88 243 PHE A CA 1
ATOM 1898 C C . PHE A 1 243 ? -11.859 -37.688 -25.453 1 97.88 243 PHE A C 1
ATOM 1900 O O . PHE A 1 243 ? -12.664 -36.812 -25.062 1 97.88 243 PHE A O 1
ATOM 1907 N N . VAL A 1 244 ? -11.312 -37.688 -26.625 1 97.06 244 VAL A N 1
ATOM 1908 C CA . VAL A 1 244 ? -11.672 -36.812 -27.719 1 97.06 244 VAL A CA 1
ATOM 1909 C C . VAL A 1 244 ? -12.156 -37.625 -28.906 1 97.06 244 VAL A C 1
ATOM 1911 O O . VAL A 1 244 ? -11.695 -38.75 -29.109 1 97.06 244 VAL A O 1
ATOM 1914 N N . PRO A 1 245 ? -13.188 -37.031 -29.625 1 93.75 245 PRO A N 1
ATOM 1915 C CA . PRO A 1 245 ? -13.594 -37.781 -30.828 1 93.75 245 PRO A CA 1
ATOM 1916 C C . PRO A 1 245 ? -12.414 -38.094 -31.75 1 93.75 245 PRO A C 1
ATOM 1918 O O . PRO A 1 245 ? -11.547 -37.219 -31.953 1 93.75 245 PRO A O 1
ATOM 1921 N N . SER A 1 246 ? -12.367 -39.344 -32.25 1 90.69 246 SER A N 1
ATOM 1922 C CA . SER A 1 246 ? -11.219 -39.781 -33.031 1 90.69 246 SER A CA 1
ATOM 1923 C C . SER A 1 246 ? -11.664 -40.562 -34.25 1 90.69 246 SER A C 1
ATOM 1925 O O . SER A 1 246 ? -12.766 -41.125 -34.281 1 90.69 246 SER A O 1
ATOM 1927 N N . PHE A 1 247 ? -10.797 -40.469 -35.25 1 84.75 247 PHE A N 1
ATOM 1928 C CA . PHE A 1 247 ? -10.992 -41.312 -36.438 1 84.75 247 PHE A CA 1
ATOM 1929 C C . PHE A 1 247 ? -10.664 -42.781 -36.094 1 84.75 247 PHE A C 1
ATOM 1931 O O . PHE A 1 247 ? -9.906 -43.062 -35.188 1 84.75 247 PHE A O 1
ATOM 1938 N N . PRO A 1 248 ? -11.367 -43.656 -36.844 1 76.06 248 PRO A N 1
ATOM 1939 C CA . PRO A 1 248 ? -11.07 -45.062 -36.562 1 76.06 248 PRO A CA 1
ATOM 1940 C C . PRO A 1 248 ? -9.602 -45.406 -36.781 1 76.06 248 PRO A C 1
ATOM 1942 O O . PRO A 1 248 ? -8.953 -44.875 -37.688 1 76.06 248 PRO A O 1
ATOM 1945 N N . TYR A 1 249 ? -8.938 -45.969 -35.812 1 64.31 249 TYR A N 1
ATOM 1946 C CA . TYR A 1 249 ? -7.559 -46.406 -35.969 1 64.31 249 TYR A CA 1
ATOM 1947 C C . TYR A 1 249 ? -7.445 -47.438 -37.094 1 64.31 249 TYR A C 1
ATOM 1949 O O . TYR A 1 249 ? -8.328 -48.281 -37.281 1 64.31 249 TYR A O 1
ATOM 1957 N N . PRO A 1 250 ? -6.605 -47.188 -38.219 1 56.09 250 PRO A N 1
ATOM 1958 C CA . PRO A 1 250 ? -6.559 -48.125 -39.344 1 56.09 250 PRO A CA 1
ATOM 1959 C C . PRO A 1 250 ? -6.754 -49.562 -38.906 1 56.09 250 PRO A C 1
ATOM 1961 O O . PRO A 1 250 ? -7.324 -50.375 -39.625 1 56.09 250 PRO A O 1
ATOM 1964 N N . TYR A 1 251 ? -5.863 -50.125 -38.031 1 42.84 251 TYR A N 1
ATOM 1965 C CA . TYR A 1 251 ? -5.867 -51.562 -37.938 1 42.84 251 TYR A CA 1
ATOM 1966 C C . TYR A 1 251 ? -7.168 -52.062 -37.312 1 42.84 251 TYR A C 1
ATOM 1968 O O . TYR A 1 251 ? -7.301 -53.25 -37 1 42.84 251 TYR A O 1
ATOM 1976 N N . ALA A 1 252 ? -7.898 -51.281 -36.781 1 42.5 252 ALA A N 1
ATOM 1977 C CA . ALA A 1 252 ? -9.133 -52.031 -36.469 1 42.5 252 ALA A CA 1
ATOM 1978 C C . ALA A 1 252 ? -9.891 -52.344 -37.75 1 42.5 252 ALA A C 1
ATOM 1980 O O . ALA A 1 252 ? -10.281 -51.438 -38.5 1 42.5 252 ALA A O 1
ATOM 1981 N N . THR A 1 253 ? -9.383 -53.25 -38.469 1 38.22 253 THR A N 1
ATOM 1982 C CA . THR A 1 253 ? -9.867 -53.906 -39.688 1 38.22 253 THR A CA 1
ATOM 1983 C C . THR A 1 253 ? -11.359 -53.656 -39.875 1 38.22 253 THR A C 1
ATOM 1985 O O . THR A 1 253 ? -11.898 -53.844 -40.969 1 38.22 253 THR A O 1
ATOM 1988 N N . SER A 1 254 ? -12.055 -53.906 -38.844 1 38.47 254 SER A N 1
ATOM 1989 C CA . SER A 1 254 ? -13.453 -54.219 -39.156 1 38.47 254 SER A CA 1
ATOM 1990 C C . SER A 1 254 ? -14.172 -53 -39.719 1 38.47 254 SER A C 1
ATOM 1992 O O . SER A 1 254 ? -15.32 -53.094 -40.156 1 38.47 254 SER A O 1
ATOM 1994 N N . HIS A 1 255 ? -13.672 -51.688 -39.469 1 41.06 255 HIS A N 1
ATOM 1995 C CA . HIS A 1 255 ? -14.695 -50.688 -39.781 1 41.06 255 HIS A CA 1
ATOM 1996 C C . HIS A 1 255 ? -14.438 -50.062 -41.156 1 41.06 255 HIS A C 1
ATOM 1998 O O . HIS A 1 255 ? -13.32 -49.656 -41.438 1 41.06 255 HIS A O 1
ATOM 2004 N N . ASN A 1 256 ? -15.25 -50.25 -42.156 1 40.66 256 ASN A N 1
ATOM 2005 C CA . ASN A 1 256 ? -15.445 -49.719 -43.5 1 40.66 256 ASN A CA 1
ATOM 2006 C C . ASN A 1 256 ? -15.258 -48.219 -43.531 1 40.66 256 ASN A C 1
ATOM 2008 O O . ASN A 1 256 ? -16 -47.469 -42.875 1 40.66 256 ASN A O 1
ATOM 2012 N N . PRO A 1 257 ? -14.164 -47.719 -43.844 1 45.34 257 PRO A N 1
ATOM 2013 C CA . PRO A 1 257 ? -14.008 -46.281 -44.062 1 45.34 257 PRO A CA 1
ATOM 2014 C C . PRO A 1 257 ? -15.266 -45.625 -44.625 1 45.34 257 PRO A C 1
ATOM 2016 O O . PRO A 1 257 ? -15.336 -44.406 -44.719 1 45.34 257 PRO A O 1
ATOM 2019 N N . THR A 1 258 ? -15.984 -46.406 -45.375 1 46.22 258 THR A N 1
ATOM 2020 C CA . THR A 1 258 ? -17.062 -45.812 -46.156 1 46.22 258 THR A CA 1
ATOM 2021 C C . THR A 1 258 ? -18.188 -45.312 -45.281 1 46.22 258 THR A C 1
ATOM 2023 O O . THR A 1 258 ? -19.125 -44.688 -45.75 1 46.22 258 THR A O 1
ATOM 2026 N N . ASN A 1 259 ? -18.344 -45.75 -44.031 1 49.53 259 ASN A N 1
ATOM 2027 C CA . ASN A 1 259 ? -19.578 -45.406 -43.344 1 49.53 259 ASN A CA 1
ATOM 2028 C C . ASN A 1 259 ? -19.469 -44.031 -42.688 1 49.53 259 ASN A C 1
ATOM 2030 O O . ASN A 1 259 ? -18.484 -43.75 -42 1 49.53 259 ASN A O 1
ATOM 2034 N N . ILE A 1 260 ? -20.281 -43 -43.094 1 56.69 260 ILE A N 1
ATOM 2035 C CA . ILE A 1 260 ? -20.531 -41.719 -42.469 1 56.69 260 ILE A CA 1
ATOM 2036 C C . ILE A 1 260 ? -20.641 -41.844 -40.969 1 56.69 260 ILE A C 1
ATOM 2038 O O . ILE A 1 260 ? -21.5 -42.562 -40.469 1 56.69 260 ILE A O 1
ATOM 2042 N N . ARG A 1 261 ? -19.656 -41.312 -40.188 1 73.94 261 ARG A N 1
ATOM 2043 C CA . ARG A 1 261 ? -19.719 -41.438 -38.75 1 73.94 261 ARG A CA 1
ATOM 2044 C C . ARG A 1 261 ? -20.188 -40.156 -38.094 1 73.94 261 ARG A C 1
ATOM 2046 O O . ARG A 1 261 ? -19.812 -39.062 -38.531 1 73.94 261 ARG A O 1
ATOM 2053 N N . THR A 1 262 ? -21.234 -40.375 -37.312 1 80.38 262 THR A N 1
ATOM 2054 C CA . THR A 1 262 ? -21.719 -39.25 -36.5 1 80.38 262 THR A CA 1
ATOM 2055 C C . THR A 1 262 ? -20.688 -38.844 -35.5 1 80.38 262 THR A C 1
ATOM 2057 O O . THR A 1 262 ? -19.672 -39.531 -35.281 1 80.38 262 THR A O 1
ATOM 2060 N N . ARG A 1 263 ? -20.828 -37.719 -35 1 84.38 263 ARG A N 1
ATOM 2061 C CA . ARG A 1 263 ? -19.953 -37.188 -33.938 1 84.38 263 ARG A CA 1
ATOM 2062 C C . ARG A 1 263 ? -19.875 -38.156 -32.781 1 84.38 263 ARG A C 1
ATOM 2064 O O . ARG A 1 263 ? -18.797 -38.375 -32.188 1 84.38 263 ARG A O 1
ATOM 2071 N N . GLU A 1 264 ? -20.969 -38.75 -32.469 1 89.88 264 GLU A N 1
ATOM 2072 C CA . GLU A 1 264 ? -21.031 -39.688 -31.359 1 89.88 264 GLU A CA 1
ATOM 2073 C C . GLU A 1 264 ? -20.25 -40.969 -31.656 1 89.88 264 GLU A C 1
ATOM 2075 O O . GLU A 1 264 ? -19.641 -41.562 -30.766 1 89.88 264 GLU A O 1
ATOM 2080 N N . GLU A 1 265 ? -20.328 -41.375 -32.906 1 88.5 265 GLU A N 1
ATOM 2081 C CA . GLU A 1 265 ? -19.562 -42.531 -33.281 1 88.5 265 GLU A CA 1
ATOM 2082 C C . GLU A 1 265 ? -18.062 -42.281 -33.188 1 88.5 265 GLU A C 1
ATOM 2084 O O . GLU A 1 265 ? -17.297 -43.125 -32.75 1 88.5 265 GLU A O 1
ATOM 2089 N N . HIS A 1 266 ? -17.672 -41.094 -33.594 1 90.31 266 HIS A N 1
ATOM 2090 C CA . HIS A 1 266 ? -16.281 -40.688 -33.438 1 90.31 266 HIS A CA 1
ATOM 2091 C C . HIS A 1 266 ? -15.898 -40.656 -31.953 1 90.31 266 HIS A C 1
ATOM 2093 O O . HIS A 1 266 ? -14.781 -41 -31.578 1 90.31 266 HIS A O 1
ATOM 2099 N N . ALA A 1 267 ? -16.812 -40.188 -31.156 1 93.56 267 ALA A N 1
ATOM 2100 C CA . ALA A 1 267 ? -16.562 -40.125 -29.719 1 93.56 267 ALA A CA 1
ATOM 2101 C C . ALA A 1 267 ? -16.375 -41.531 -29.141 1 93.56 267 ALA A C 1
ATOM 2103 O O . ALA A 1 267 ? -15.5 -41.75 -28.312 1 93.56 267 ALA A O 1
ATOM 2104 N N . ILE A 1 268 ? -17.188 -42.469 -29.641 1 93.75 268 ILE A N 1
ATOM 2105 C CA . ILE A 1 268 ? -17.094 -43.844 -29.188 1 93.75 268 ILE A CA 1
ATOM 2106 C C . ILE A 1 268 ? -15.742 -44.438 -29.578 1 93.75 268 ILE A C 1
ATOM 2108 O O . ILE A 1 268 ? -15.125 -45.156 -28.797 1 93.75 268 ILE A O 1
ATOM 2112 N N . GLU A 1 269 ? -15.281 -44.094 -30.75 1 91.5 269 GLU A N 1
ATOM 2113 C CA . GLU A 1 269 ? -13.945 -44.531 -31.172 1 91.5 269 GLU A CA 1
ATOM 2114 C C . GLU A 1 269 ? -12.883 -43.969 -30.219 1 91.5 269 GLU A C 1
ATOM 2116 O O . GLU A 1 269 ? -11.93 -44.688 -29.875 1 91.5 269 GLU A O 1
ATOM 2121 N N . GLY A 1 270 ? -13.031 -42.719 -29.875 1 94.56 270 GLY A N 1
ATOM 2122 C CA . GLY A 1 270 ? -12.109 -42.125 -28.906 1 94.56 270 GLY A CA 1
ATOM 2123 C C . GLY A 1 270 ? -12.125 -42.844 -27.562 1 94.56 270 GLY A C 1
ATOM 2124 O O . GLY A 1 270 ? -11.07 -43.062 -26.969 1 94.56 270 GLY A O 1
ATOM 2125 N N . LEU A 1 271 ? -13.297 -43.219 -27.109 1 96.06 271 LEU A N 1
ATOM 2126 C CA . LEU A 1 271 ? -13.445 -43.906 -25.844 1 96.06 271 LEU A CA 1
ATOM 2127 C C . LEU A 1 271 ? -12.742 -45.281 -25.891 1 96.06 271 LEU A C 1
ATOM 2129 O O . LEU A 1 271 ? -12.008 -45.625 -24.969 1 96.06 271 LEU A O 1
ATOM 2133 N N . TYR A 1 272 ? -12.875 -45.969 -27 1 93 272 TYR A N 1
ATOM 2134 C CA . TYR A 1 272 ? -12.219 -47.25 -27.156 1 93 272 TYR A CA 1
ATOM 2135 C C . TYR A 1 272 ? -10.703 -47.094 -27.109 1 93 272 TYR A C 1
ATOM 2137 O O . TYR A 1 272 ? -10.008 -47.906 -26.484 1 93 272 TYR A O 1
ATOM 2145 N N . ARG A 1 273 ? -10.227 -46.094 -27.625 1 92.44 273 ARG A N 1
ATOM 2146 C CA . ARG A 1 273 ? -8.781 -45.875 -27.703 1 92.44 273 ARG A CA 1
ATOM 2147 C C . ARG A 1 273 ? -8.203 -45.625 -26.312 1 92.44 273 ARG A C 1
ATOM 2149 O O . ARG A 1 273 ? -7.137 -46.156 -25.969 1 92.44 273 ARG A O 1
ATOM 2156 N N . VAL A 1 274 ? -8.922 -44.906 -25.516 1 94.88 274 VAL A N 1
ATOM 2157 C CA . VAL A 1 274 ? -8.359 -44.531 -24.219 1 94.88 274 VAL A CA 1
ATOM 2158 C C . VAL A 1 274 ? -8.484 -45.688 -23.25 1 94.88 274 VAL A C 1
ATOM 2160 O O . VAL A 1 274 ? -7.711 -45.781 -22.281 1 94.88 274 VAL A O 1
ATOM 2163 N N . LEU A 1 275 ? -9.43 -46.625 -23.484 1 94.06 275 LEU A N 1
ATOM 2164 C CA . LEU A 1 275 ? -9.625 -47.75 -22.578 1 94.06 275 LEU A CA 1
ATOM 2165 C C . LEU A 1 275 ? -8.742 -48.938 -22.984 1 94.06 275 LEU A C 1
ATOM 2167 O O . LEU A 1 275 ? -8.547 -49.844 -22.203 1 94.06 275 LEU A O 1
ATOM 2171 N N . ASN A 1 276 ? -8.266 -48.844 -24.234 1 88.88 276 ASN A N 1
ATOM 2172 C CA . ASN A 1 276 ? -7.363 -49.875 -24.719 1 88.88 276 ASN A CA 1
ATOM 2173 C C . ASN A 1 276 ? -5.922 -49.625 -24.297 1 88.88 276 ASN A C 1
ATOM 2175 O O . ASN A 1 276 ? -5.316 -48.625 -24.75 1 88.88 276 ASN A O 1
ATOM 2179 N N . GLY A 1 277 ? -5.34 -50.469 -23.484 1 82.25 277 GLY A N 1
ATOM 2180 C CA . GLY A 1 277 ? -4.008 -50.281 -22.922 1 82.25 277 GLY A CA 1
ATOM 2181 C C . GLY A 1 277 ? -2.934 -50.125 -23.984 1 82.25 277 GLY A C 1
ATOM 2182 O O . GLY A 1 277 ? -1.938 -49.438 -23.75 1 82.25 277 GLY A O 1
ATOM 2183 N N . SER A 1 278 ? -3.076 -50.656 -25.156 1 80.44 278 SER A N 1
ATOM 2184 C CA . SER A 1 278 ? -2.068 -50.594 -26.203 1 80.44 278 SER A CA 1
ATOM 2185 C C . SER A 1 278 ? -2.25 -49.344 -27.078 1 80.44 278 SER A C 1
ATOM 2187 O O . SER A 1 278 ? -1.322 -48.938 -27.781 1 80.44 278 SER A O 1
ATOM 2189 N N . LEU A 1 279 ? -3.494 -48.719 -26.984 1 86.25 279 LEU A N 1
ATOM 2190 C CA . LEU A 1 279 ? -3.789 -47.625 -27.906 1 86.25 279 LEU A CA 1
ATOM 2191 C C . LEU A 1 279 ? -3.863 -46.312 -27.141 1 86.25 279 LEU A C 1
ATOM 2193 O O . LEU A 1 279 ? -3.84 -45.25 -27.75 1 86.25 279 LEU A O 1
ATOM 2197 N N . VAL A 1 280 ? -3.947 -46.344 -25.844 1 89.06 280 VAL A N 1
ATOM 2198 C CA . VAL A 1 280 ? -4.227 -45.188 -25.016 1 89.06 280 VAL A CA 1
ATOM 2199 C C . VAL A 1 280 ? -3.141 -44.125 -25.25 1 89.06 280 VAL A C 1
ATOM 2201 O O . VAL A 1 280 ? -3.428 -42.938 -25.297 1 89.06 280 VAL A O 1
ATOM 2204 N N . ASP A 1 281 ? -1.92 -44.5 -25.484 1 82.12 281 ASP A N 1
ATOM 2205 C CA . ASP A 1 281 ? -0.809 -43.562 -25.609 1 82.12 281 ASP A CA 1
ATOM 2206 C C . ASP A 1 281 ? -0.872 -42.812 -26.938 1 82.12 281 ASP A C 1
ATOM 2208 O O . ASP A 1 281 ? -0.319 -41.719 -27.078 1 82.12 281 ASP A O 1
ATOM 2212 N N . SER A 1 282 ? -1.532 -43.375 -27.906 1 82.69 282 SER A N 1
ATOM 2213 C CA . SER A 1 282 ? -1.625 -42.75 -29.219 1 82.69 282 SER A CA 1
ATOM 2214 C C . SER A 1 282 ? -2.961 -42.031 -29.391 1 82.69 282 SER A C 1
ATOM 2216 O O . SER A 1 282 ? -3.246 -41.5 -30.469 1 82.69 282 SER A O 1
ATOM 2218 N N . ALA A 1 283 ? -3.822 -42.094 -28.375 1 91.56 283 ALA A N 1
ATOM 2219 C CA . ALA A 1 283 ? -5.113 -41.406 -28.469 1 91.56 283 ALA A CA 1
ATOM 2220 C C . ALA A 1 283 ? -4.93 -39.906 -28.719 1 91.56 283 ALA A C 1
ATOM 2222 O O . ALA A 1 283 ? -4.062 -39.281 -28.109 1 91.56 283 ALA A O 1
ATOM 2223 N N . PRO A 1 284 ? -5.691 -39.344 -29.625 1 92.75 284 PRO A N 1
ATOM 2224 C CA . PRO A 1 284 ? -5.559 -37.906 -29.891 1 92.75 284 PRO A CA 1
ATOM 2225 C C . PRO A 1 284 ? -6 -37.062 -28.703 1 92.75 284 PRO A C 1
ATOM 2227 O O . PRO A 1 284 ? -6.805 -37.5 -27.875 1 92.75 284 PRO A O 1
ATOM 2230 N N . THR A 1 285 ? -5.441 -35.875 -28.656 1 96 285 THR A N 1
ATOM 2231 C CA . THR A 1 285 ? -5.77 -34.969 -27.562 1 96 285 THR A CA 1
ATOM 2232 C C . THR A 1 285 ? -6.562 -33.781 -28.078 1 96 285 THR A C 1
ATOM 2234 O O . THR A 1 285 ? -7.016 -32.938 -27.297 1 96 285 THR A O 1
ATOM 2237 N N . LEU A 1 286 ? -6.715 -33.688 -29.359 1 96.44 286 LEU A N 1
ATOM 2238 C CA . LEU A 1 286 ? -7.488 -32.625 -30 1 96.44 286 LEU A CA 1
ATOM 2239 C C . LEU A 1 286 ? -8.484 -33.219 -31 1 96.44 286 LEU A C 1
ATOM 2241 O O . LEU A 1 286 ? -8.141 -34.125 -31.766 1 96.44 286 LEU A O 1
ATOM 2245 N N . ASP A 1 287 ? -9.688 -32.75 -30.969 1 95.38 287 ASP A N 1
ATOM 2246 C CA . ASP A 1 287 ? -10.734 -33.156 -31.891 1 95.38 287 ASP A CA 1
ATOM 2247 C C . ASP A 1 287 ? -10.5 -32.562 -33.281 1 95.38 287 ASP A C 1
ATOM 2249 O O . ASP A 1 287 ? -10.656 -31.375 -33.469 1 95.38 287 ASP A O 1
ATOM 2253 N N . THR A 1 288 ? -10.148 -33.406 -34.188 1 91.38 288 THR A N 1
ATOM 2254 C CA . THR A 1 288 ? -9.945 -32.969 -35.562 1 91.38 288 THR A CA 1
ATOM 2255 C C . THR A 1 288 ? -10.977 -33.594 -36.469 1 91.38 288 THR A C 1
ATOM 2257 O O . THR A 1 288 ? -10.789 -33.594 -37.688 1 91.38 288 THR A O 1
ATOM 2260 N N . THR A 1 289 ? -11.992 -34.125 -35.938 1 89 289 THR A N 1
ATOM 2261 C CA . THR A 1 289 ? -12.938 -34.938 -36.719 1 89 289 THR A CA 1
ATOM 2262 C C . THR A 1 289 ? -13.812 -34.031 -37.594 1 89 289 THR A C 1
ATOM 2264 O O . THR A 1 289 ? -14.523 -34.5 -38.469 1 89 289 THR A O 1
ATOM 2267 N N . ALA A 1 290 ? -13.75 -32.75 -37.375 1 86.5 290 ALA A N 1
ATOM 2268 C CA . ALA A 1 290 ? -14.492 -31.828 -38.219 1 86.5 290 ALA A CA 1
ATOM 2269 C C . ALA A 1 290 ? -14.039 -31.922 -39.656 1 86.5 290 ALA A C 1
ATOM 2271 O O . ALA A 1 290 ? -14.75 -31.484 -40.562 1 86.5 290 ALA A O 1
ATOM 2272 N N . TYR A 1 291 ? -12.844 -32.406 -39.938 1 77.75 291 TYR A N 1
ATOM 2273 C CA . TYR A 1 291 ? -12.344 -32.594 -41.281 1 77.75 291 TYR A CA 1
ATOM 2274 C C . TYR A 1 291 ? -13.219 -33.562 -42.094 1 77.75 291 TYR A C 1
ATOM 2276 O O . TYR A 1 291 ? -13.188 -33.562 -43.312 1 77.75 291 TYR A O 1
ATOM 2284 N N . TYR A 1 292 ? -13.93 -34.406 -41.438 1 69.62 292 TYR A N 1
ATOM 2285 C CA . TYR A 1 292 ? -14.68 -35.438 -42.156 1 69.62 292 TYR A CA 1
ATOM 2286 C C . TYR A 1 292 ? -15.719 -34.781 -43.062 1 69.62 292 TYR A C 1
ATOM 2288 O O . TYR A 1 292 ? -16.484 -33.906 -42.625 1 69.62 292 TYR A O 1
ATOM 2296 N N . PRO A 1 293 ? -15.508 -35.062 -44.438 1 56.84 293 PRO A N 1
ATOM 2297 C CA . PRO A 1 293 ? -16.234 -34.438 -45.562 1 56.84 293 PRO A CA 1
ATOM 2298 C C . PRO A 1 293 ? -17.75 -34.594 -45.438 1 56.84 293 PRO A C 1
ATOM 2300 O O . PRO A 1 293 ? -18.5 -33.844 -46.062 1 56.84 293 PRO A O 1
ATOM 2303 N N . ASP A 1 294 ? -18.281 -35.656 -44.812 1 55.31 294 ASP A N 1
ATOM 2304 C CA . ASP A 1 294 ? -19.703 -35.906 -45.031 1 55.31 294 ASP A CA 1
ATOM 2305 C C . ASP A 1 294 ? -20.562 -35.031 -44.094 1 55.31 294 ASP A C 1
ATOM 2307 O O . ASP A 1 294 ? -21.656 -35.438 -43.688 1 55.31 294 ASP A O 1
ATOM 2311 N N . ARG A 1 295 ? -20.016 -33.969 -43.688 1 56.44 295 ARG A N 1
ATOM 2312 C CA . ARG A 1 295 ? -20.75 -33.094 -42.812 1 56.44 295 ARG A CA 1
ATOM 2313 C C . ARG A 1 295 ? -21.875 -32.375 -43.562 1 56.44 295 ARG A C 1
ATOM 2315 O O . ARG A 1 295 ? -21.766 -32.125 -44.781 1 56.44 295 ARG A O 1
ATOM 2322 N N . LYS A 1 296 ? -23.031 -32.656 -42.906 1 54.44 296 LYS A N 1
ATOM 2323 C CA . LYS A 1 296 ? -24.094 -31.844 -43.5 1 54.44 296 LYS A CA 1
ATOM 2324 C C . LYS A 1 296 ? -23.641 -30.391 -43.656 1 54.44 296 LYS A C 1
ATOM 2326 O O . LYS A 1 296 ? -22.906 -29.859 -42.812 1 54.44 296 LYS A O 1
ATOM 2331 N N . SER A 1 297 ? -23.859 -29.844 -44.781 1 53.75 297 SER A N 1
ATOM 2332 C CA . SER A 1 297 ? -23.547 -28.453 -45.125 1 53.75 297 SER A CA 1
ATOM 2333 C C . SER A 1 297 ? -24.031 -27.484 -44.062 1 53.75 297 SER A C 1
ATOM 2335 O O . SER A 1 297 ? -25.188 -27.562 -43.625 1 53.75 297 SER A O 1
ATOM 2337 N N . GLY A 1 298 ? -23.203 -26.672 -43.344 1 57.25 298 GLY A N 1
ATOM 2338 C CA . GLY A 1 298 ? -23.578 -25.625 -42.406 1 57.25 298 GLY A CA 1
ATOM 2339 C C . GLY A 1 298 ? -23.422 -26.016 -40.969 1 57.25 298 GLY A C 1
ATOM 2340 O O . GLY A 1 298 ? -23.594 -25.188 -40.062 1 57.25 298 GLY A O 1
ATOM 2341 N N . GLU A 1 299 ? -23.25 -27.359 -40.688 1 61.19 299 GLU A N 1
ATOM 2342 C CA . GLU A 1 299 ? -23.156 -27.75 -39.281 1 61.19 299 GLU A CA 1
ATOM 2343 C C . GLU A 1 299 ? -21.797 -27.422 -38.688 1 61.19 299 GLU A C 1
ATOM 2345 O O . GLU A 1 299 ? -20.766 -27.734 -39.312 1 61.19 299 GLU A O 1
ATOM 2350 N N . THR A 1 300 ? -21.844 -26.516 -37.719 1 68.19 300 THR A N 1
ATOM 2351 C CA . THR A 1 300 ? -20.609 -26.25 -37 1 68.19 300 THR A CA 1
ATOM 2352 C C . THR A 1 300 ? -20.344 -27.344 -35.938 1 68.19 300 THR A C 1
ATOM 2354 O O . THR A 1 300 ? -21.25 -27.75 -35.219 1 68.19 300 THR A O 1
ATOM 2357 N N . MET A 1 301 ? -19.25 -27.969 -36.125 1 84.56 301 MET A N 1
ATOM 2358 C CA . MET A 1 301 ? -18.812 -29 -35.156 1 84.56 301 MET A CA 1
ATOM 2359 C C . MET A 1 301 ? -17.625 -28.5 -34.344 1 84.56 301 MET A C 1
ATOM 2361 O O . MET A 1 301 ? -16.484 -28.844 -34.656 1 84.56 301 MET A O 1
ATOM 2365 N N . PRO A 1 302 ? -17.953 -27.719 -33.312 1 93.62 302 PRO A N 1
ATOM 2366 C CA . PRO A 1 302 ? -16.844 -27.25 -32.5 1 93.62 302 PRO A CA 1
ATOM 2367 C C . PRO A 1 302 ? -15.977 -28.406 -31.953 1 93.62 302 PRO A C 1
ATOM 2369 O O . PRO A 1 302 ? -16.484 -29.5 -31.75 1 93.62 302 PRO A O 1
ATOM 2372 N N . ALA A 1 303 ? -14.688 -28.156 -31.875 1 96.44 303 ALA A N 1
ATOM 2373 C CA . ALA A 1 303 ? -13.812 -29.156 -31.25 1 96.44 303 ALA A CA 1
ATOM 2374 C C . ALA A 1 303 ? -14.32 -29.531 -29.859 1 96.44 303 ALA A C 1
ATOM 2376 O O . ALA A 1 303 ? -14.711 -28.656 -29.078 1 96.44 303 ALA A O 1
ATOM 2377 N N . ALA A 1 304 ? -14.297 -30.828 -29.578 1 97.12 304 ALA A N 1
ATOM 2378 C CA . ALA A 1 304 ? -14.914 -31.266 -28.328 1 97.12 304 ALA A CA 1
ATOM 2379 C C . ALA A 1 304 ? -14.031 -32.281 -27.609 1 97.12 304 ALA A C 1
ATOM 2381 O O . ALA A 1 304 ? -13.141 -32.875 -28.219 1 97.12 304 ALA A O 1
ATOM 2382 N N . PHE A 1 305 ? -14.203 -32.438 -26.359 1 98.12 305 PHE A N 1
ATOM 2383 C CA . PHE A 1 305 ? -13.727 -33.594 -25.578 1 98.12 305 PHE A CA 1
ATOM 2384 C C . PHE A 1 305 ? -14.797 -34.062 -24.609 1 98.12 305 PHE A C 1
ATOM 2386 O O . PHE A 1 305 ? -15.773 -33.344 -24.344 1 98.12 305 PHE A O 1
ATOM 2393 N N . TYR A 1 306 ? -14.688 -35.25 -24.125 1 98.31 306 TYR A N 1
ATOM 2394 C CA . TYR A 1 306 ? -15.625 -35.906 -23.203 1 98.31 306 TYR A CA 1
ATOM 2395 C C . TYR A 1 306 ? -14.922 -36.312 -21.922 1 98.31 306 TYR A C 1
ATOM 2397 O O . TYR A 1 306 ? -13.758 -36.719 -21.938 1 98.31 306 TYR A O 1
ATOM 2405 N N . VAL A 1 307 ? -15.609 -36.156 -20.844 1 98.38 307 VAL A N 1
ATOM 240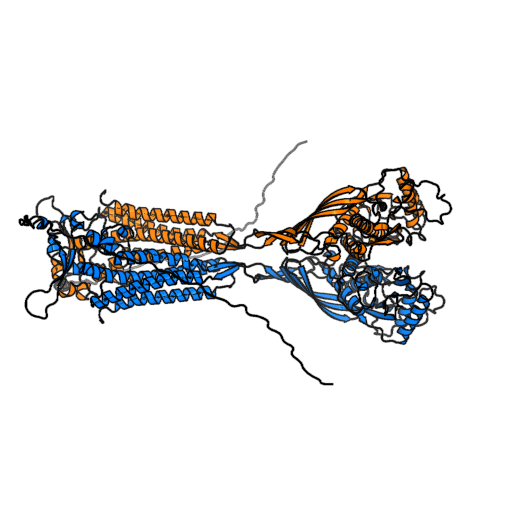6 C CA . VAL A 1 307 ? -15.133 -36.625 -19.547 1 98.38 307 VAL A CA 1
ATOM 2407 C C . VAL A 1 307 ? -16.203 -37.469 -18.859 1 98.38 307 VAL A C 1
ATOM 2409 O O . VAL A 1 307 ? -17.375 -37.062 -18.812 1 98.38 307 VAL A O 1
ATOM 2412 N N . LEU A 1 308 ? -15.805 -38.625 -18.391 1 98.19 308 LEU A N 1
ATOM 2413 C CA . LEU A 1 308 ? -16.688 -39.531 -17.656 1 98.19 308 LEU A CA 1
ATOM 2414 C C . LEU A 1 308 ? -16.281 -39.594 -16.188 1 98.19 308 LEU A C 1
ATOM 2416 O O . LEU A 1 308 ? -15.102 -39.781 -15.883 1 98.19 308 LEU A O 1
ATOM 2420 N N . THR A 1 309 ? -17.219 -39.438 -15.297 1 97 309 THR A N 1
ATOM 2421 C CA . THR A 1 309 ? -16.969 -39.531 -13.859 1 97 309 THR A CA 1
ATOM 2422 C C . THR A 1 309 ? -17.938 -40.5 -13.195 1 97 309 THR A C 1
ATOM 2424 O O . THR A 1 309 ? -18.984 -40.812 -13.75 1 97 309 THR A O 1
ATOM 2427 N N . PRO A 1 310 ? -17.531 -41.031 -12.055 1 95.25 310 PRO A N 1
ATOM 2428 C CA . PRO A 1 310 ? -18.391 -42 -11.391 1 95.25 310 PRO A CA 1
ATOM 2429 C C . PRO A 1 310 ? -19.516 -41.344 -10.586 1 95.25 310 PRO A C 1
ATOM 2431 O O . PRO A 1 310 ? -19.562 -40.125 -10.445 1 95.25 310 PRO A O 1
ATOM 2434 N N . ASN A 1 311 ? -20.453 -42.219 -10.047 1 92.44 311 ASN A N 1
ATOM 2435 C CA . ASN A 1 311 ? -21.547 -41.75 -9.211 1 92.44 311 ASN A CA 1
ATOM 2436 C C . ASN A 1 311 ? -21.297 -42 -7.73 1 92.44 311 ASN A C 1
ATOM 2438 O O . ASN A 1 311 ? -22.062 -41.562 -6.875 1 92.44 311 ASN A O 1
ATOM 2442 N N . LYS A 1 312 ? -20.266 -42.719 -7.445 1 90.75 312 LYS A N 1
ATOM 2443 C CA . LYS A 1 312 ? -19.875 -43 -6.07 1 90.75 312 LYS A CA 1
ATOM 2444 C C . LYS A 1 312 ? -18.391 -43.312 -5.977 1 90.75 312 LYS A C 1
ATOM 2446 O O . LYS A 1 312 ? -17.734 -43.5 -7 1 90.75 312 LYS A O 1
ATOM 2451 N N . VAL A 1 313 ? -17.922 -43.344 -4.785 1 87.94 313 VAL A N 1
ATOM 2452 C CA . VAL A 1 313 ? -16.5 -43.656 -4.57 1 87.94 313 VAL A CA 1
ATOM 2453 C C . VAL A 1 313 ? -16.203 -45.062 -5.062 1 87.94 313 VAL A C 1
ATOM 2455 O O . VAL A 1 313 ? -16.859 -46.031 -4.664 1 87.94 313 VAL A O 1
ATOM 2458 N N . GLY A 1 314 ? -15.266 -45.125 -6.008 1 86.88 314 GLY A N 1
ATOM 2459 C CA . GLY A 1 314 ? -14.844 -46.438 -6.531 1 86.88 314 GLY A CA 1
ATOM 2460 C C . GLY A 1 314 ? -15.82 -47 -7.535 1 86.88 314 GLY A C 1
ATOM 2461 O O . GLY A 1 314 ? -15.641 -48.125 -7.996 1 86.88 314 GLY A O 1
ATOM 2462 N N . GLY A 1 315 ? -16.828 -46.25 -7.91 1 90.25 315 GLY A N 1
ATOM 2463 C CA . GLY A 1 315 ? -17.828 -46.719 -8.852 1 90.25 315 GLY A CA 1
ATOM 2464 C C . GLY A 1 315 ? -17.391 -46.594 -10.305 1 90.25 315 GLY A C 1
ATOM 2465 O O . GLY A 1 315 ? -16.375 -45.969 -10.594 1 90.25 315 GLY A O 1
ATOM 2466 N N . GLN A 1 316 ? -18.141 -47.188 -11.18 1 94.5 316 GLN A N 1
ATOM 2467 C CA . GLN A 1 316 ? -17.891 -47.062 -12.609 1 94.5 316 GLN A CA 1
ATOM 2468 C C . GLN A 1 316 ? -18.266 -45.688 -13.117 1 94.5 316 GLN A C 1
ATOM 2470 O O . GLN A 1 316 ? -19.25 -45.094 -12.664 1 94.5 316 GLN A O 1
ATOM 2475 N N . ALA A 1 317 ? -17.438 -45.219 -14.039 1 96.5 317 ALA A N 1
ATOM 2476 C CA . ALA A 1 317 ? -17.766 -43.938 -14.68 1 96.5 317 ALA A CA 1
ATOM 2477 C C . ALA A 1 317 ? -19.109 -44.031 -15.406 1 96.5 317 ALA A C 1
ATOM 2479 O O . ALA A 1 317 ? -19.297 -44.906 -16.266 1 96.5 317 ALA A O 1
ATOM 2480 N N . SER A 1 318 ? -20.047 -43.156 -15.062 1 93.81 318 SER A N 1
ATOM 2481 C CA . SER A 1 318 ? -21.375 -43.219 -15.656 1 93.81 318 SER A CA 1
ATOM 2482 C C . SER A 1 318 ? -21.859 -41.844 -16.047 1 93.81 318 SER A C 1
ATOM 2484 O O . SER A 1 318 ? -22.812 -41.688 -16.828 1 93.81 318 SER A O 1
ATOM 2486 N N . ASN A 1 319 ? -21.328 -40.844 -15.492 1 95.25 319 ASN A N 1
ATOM 2487 C CA . ASN A 1 319 ? -21.703 -39.469 -15.828 1 95.25 319 ASN A CA 1
ATOM 2488 C C . ASN A 1 319 ? -20.828 -38.906 -16.938 1 95.25 319 ASN A C 1
ATOM 2490 O O . ASN A 1 319 ? -19.609 -38.812 -16.797 1 95.25 319 ASN A O 1
ATOM 2494 N N . ALA A 1 320 ? -21.453 -38.562 -18 1 97.12 320 ALA A N 1
ATOM 2495 C CA . ALA A 1 320 ? -20.703 -38.031 -19.141 1 97.12 320 ALA A CA 1
ATOM 2496 C C . ALA A 1 320 ? -20.906 -36.531 -19.297 1 97.12 320 ALA A C 1
ATOM 2498 O O . ALA A 1 320 ? -22.016 -36.031 -19.141 1 97.12 320 ALA A O 1
ATOM 2499 N N . VAL A 1 321 ? -19.875 -35.812 -19.516 1 97.75 321 VAL A N 1
ATOM 2500 C CA . VAL A 1 321 ? -19.875 -34.406 -19.812 1 97.75 321 VAL A CA 1
ATOM 2501 C C . VAL A 1 321 ? -19.172 -34.125 -21.141 1 97.75 321 VAL A C 1
ATOM 2503 O O . VAL A 1 321 ? -18.078 -34.656 -21.391 1 97.75 321 VAL A O 1
ATOM 2506 N N . LYS A 1 322 ? -19.844 -33.531 -22.031 1 97.81 322 LYS A N 1
ATOM 2507 C CA . LYS A 1 322 ? -19.266 -33.062 -23.297 1 97.81 322 LYS A CA 1
ATOM 2508 C C . LYS A 1 322 ? -18.922 -31.594 -23.25 1 97.81 322 LYS A C 1
ATOM 2510 O O . LYS A 1 322 ? -19.766 -30.766 -22.891 1 97.81 322 LYS A O 1
ATOM 2515 N N . CYS A 1 323 ? -17.734 -31.219 -23.578 1 98.38 323 CYS A N 1
ATOM 2516 C CA . CYS A 1 323 ? -17.297 -29.828 -23.609 1 98.38 323 CYS A CA 1
ATOM 2517 C C . CYS A 1 323 ? -16.891 -29.422 -25.016 1 98.38 323 CYS A C 1
ATOM 2519 O O . CYS A 1 323 ? -16.156 -30.141 -25.688 1 98.38 323 CYS A O 1
ATOM 2521 N N . GLU A 1 324 ? -17.297 -28.281 -25.438 1 97.88 324 GLU A N 1
ATOM 2522 C CA . GLU A 1 324 ? -17.031 -27.781 -26.781 1 97.88 324 GLU A CA 1
ATOM 2523 C C . GLU A 1 324 ? -16.344 -26.406 -26.734 1 97.88 324 GLU A C 1
ATOM 2525 O O . GLU A 1 324 ? -16.625 -25.609 -25.859 1 97.88 324 GLU A O 1
ATOM 2530 N N . LEU A 1 325 ? -15.5 -26.188 -27.734 1 98.19 325 LEU A N 1
ATOM 2531 C CA . LEU A 1 325 ? -14.688 -24.984 -27.797 1 98.19 325 LEU A CA 1
ATOM 2532 C C . LEU A 1 325 ? -15.461 -23.844 -28.453 1 98.19 325 LEU A C 1
ATOM 2534 O O . LEU A 1 325 ? -16.078 -24.047 -29.5 1 98.19 325 LEU A O 1
ATOM 2538 N N . TYR A 1 326 ? -15.414 -22.688 -27.844 1 97.75 326 TYR A N 1
ATOM 2539 C CA . TYR A 1 326 ? -16.109 -21.516 -28.375 1 97.75 326 TYR A CA 1
ATOM 2540 C C . TYR A 1 326 ? -15.18 -20.297 -28.391 1 97.75 326 TYR A C 1
ATOM 2542 O O . TYR A 1 326 ? -14.266 -20.203 -27.562 1 97.75 326 TYR A O 1
ATOM 2550 N N . ASN A 1 327 ? -15.367 -19.469 -29.391 1 97 327 ASN A N 1
ATOM 2551 C CA . ASN A 1 327 ? -14.883 -18.094 -29.312 1 97 327 ASN A CA 1
ATOM 2552 C C . ASN A 1 327 ? -15.789 -17.219 -28.453 1 97 327 ASN A C 1
ATOM 2554 O O . ASN A 1 327 ? -17 -17.219 -28.625 1 97 327 ASN A O 1
ATOM 2558 N N . SER A 1 328 ? -15.211 -16.531 -27.5 1 98.19 328 SER A N 1
ATOM 2559 C CA . SER A 1 328 ? -16.016 -15.781 -26.547 1 98.19 328 SER A CA 1
ATOM 2560 C C . SER A 1 328 ? -15.461 -14.375 -26.344 1 98.19 328 SER A C 1
ATOM 2562 O O . SER A 1 328 ? -14.273 -14.133 -26.562 1 98.19 328 SER A O 1
ATOM 2564 N N . SER A 1 329 ? -16.359 -13.5 -26.016 1 97.88 329 SER A N 1
ATOM 2565 C CA . SER A 1 329 ? -15.945 -12.156 -25.594 1 97.88 329 SER A CA 1
ATOM 2566 C C . SER A 1 329 ? -15.727 -12.094 -24.094 1 97.88 329 SER A C 1
ATOM 2568 O O . SER A 1 329 ? -16.594 -12.492 -23.312 1 97.88 329 SER A O 1
ATOM 2570 N N . TYR A 1 330 ? -14.547 -11.656 -23.734 1 98.06 330 TYR A N 1
ATOM 2571 C CA . TYR A 1 330 ? -14.188 -11.5 -22.328 1 98.06 330 TYR A CA 1
ATOM 2572 C C . TYR A 1 330 ? -14.211 -10.031 -21.922 1 98.06 330 TYR A C 1
ATOM 2574 O O . TYR A 1 330 ? -13.617 -9.188 -22.594 1 98.06 330 TYR A O 1
ATOM 2582 N N . SER A 1 331 ? -14.93 -9.711 -20.875 1 98 331 SER A N 1
ATOM 2583 C CA . SER A 1 331 ? -14.844 -8.43 -20.172 1 98 331 SER A CA 1
ATOM 2584 C C . SER A 1 331 ? -14.297 -8.617 -18.766 1 98 331 SER A C 1
ATOM 2586 O O . SER A 1 331 ? -15 -9.133 -17.891 1 98 331 SER A O 1
ATOM 2588 N N . ILE A 1 332 ? -13.07 -8.18 -18.594 1 97.69 332 ILE A N 1
ATOM 2589 C CA . ILE A 1 332 ? -12.406 -8.477 -17.328 1 97.69 332 ILE A CA 1
ATOM 2590 C C . ILE A 1 332 ? -12.031 -7.176 -16.625 1 97.69 332 ILE A C 1
ATOM 2592 O O . ILE A 1 332 ? -11.617 -6.211 -17.266 1 97.69 332 ILE A O 1
ATOM 2596 N N . ASN A 1 333 ? -12.195 -7.113 -15.336 1 97.5 333 ASN A N 1
ATOM 2597 C CA . ASN A 1 333 ? -11.703 -6.051 -14.461 1 97.5 333 ASN A CA 1
ATOM 2598 C C . ASN A 1 333 ? -10.633 -6.559 -13.508 1 97.5 333 ASN A C 1
ATOM 2600 O O . ASN A 1 333 ? -10.914 -7.383 -12.633 1 97.5 333 ASN A O 1
ATOM 2604 N N . PHE A 1 334 ? -9.43 -6.094 -13.711 1 96.75 334 PHE A N 1
ATOM 2605 C CA . PHE A 1 334 ? -8.32 -6.41 -12.812 1 96.75 334 PHE A CA 1
ATOM 2606 C C . PHE A 1 334 ? -8.227 -5.387 -11.688 1 96.75 334 PHE A C 1
ATOM 2608 O O . PHE A 1 334 ? -8.117 -4.184 -11.945 1 96.75 334 PHE A O 1
ATOM 2615 N N . THR A 1 335 ? -8.312 -5.836 -10.516 1 95.56 335 THR A N 1
ATOM 2616 C CA . THR A 1 335 ? -8.117 -4.973 -9.359 1 95.56 335 THR A CA 1
ATOM 2617 C C . THR A 1 335 ? -6.996 -5.504 -8.469 1 95.56 335 THR A C 1
ATOM 2619 O O . THR A 1 335 ? -6.938 -6.703 -8.188 1 95.56 335 THR A O 1
ATOM 2622 N N . PHE A 1 336 ? -6.145 -4.637 -8.062 1 91.62 336 PHE A N 1
ATOM 2623 C CA . PHE A 1 336 ? -5.031 -4.984 -7.188 1 91.62 336 PHE A CA 1
ATOM 2624 C C . PHE A 1 336 ? -5.098 -4.191 -5.887 1 91.62 336 PHE A C 1
ATOM 2626 O O . PHE A 1 336 ? -5.082 -2.959 -5.906 1 91.62 336 PHE A O 1
ATOM 2633 N N . ASP A 1 337 ? -5.254 -4.844 -4.812 1 86.94 337 ASP A N 1
ATOM 2634 C CA . ASP A 1 337 ? -5.238 -4.254 -3.477 1 86.94 337 ASP A CA 1
ATOM 2635 C C . ASP A 1 337 ? -3.959 -4.617 -2.729 1 86.94 337 ASP A C 1
ATOM 2637 O O . ASP A 1 337 ? -3.834 -5.723 -2.205 1 86.94 337 ASP A O 1
ATOM 2641 N N . ASN A 1 338 ? -3.066 -3.668 -2.654 1 78.31 338 ASN A N 1
ATOM 2642 C CA . ASN A 1 338 ? -1.75 -3.908 -2.074 1 78.31 338 ASN A CA 1
ATOM 2643 C C . ASN A 1 338 ? -1.055 -5.094 -2.734 1 78.31 338 ASN A C 1
ATOM 2645 O O . ASN A 1 338 ? -0.547 -5.984 -2.047 1 78.31 338 ASN A O 1
ATOM 2649 N N . GLY A 1 339 ? -1.238 -5.172 -3.982 1 76.75 339 GLY A N 1
ATOM 2650 C CA . GLY A 1 339 ? -0.57 -6.203 -4.762 1 76.75 339 GLY A CA 1
ATOM 2651 C C . GLY A 1 339 ? -1.378 -7.484 -4.875 1 76.75 339 GLY A C 1
ATOM 2652 O O . GLY A 1 339 ? -1.082 -8.336 -5.711 1 76.75 339 GLY A O 1
ATOM 2653 N N . LEU A 1 340 ? -2.375 -7.676 -4.07 1 82.25 340 LEU A N 1
ATOM 2654 C CA . LEU A 1 340 ? -3.236 -8.852 -4.141 1 82.25 340 LEU A CA 1
ATOM 2655 C C . LEU A 1 340 ? -4.297 -8.688 -5.223 1 82.25 340 LEU A C 1
ATOM 2657 O O . LEU A 1 340 ? -5.008 -7.676 -5.25 1 82.25 340 LEU A O 1
ATOM 2661 N N . GLN A 1 341 ? -4.355 -9.672 -6.066 1 90.19 341 GLN A N 1
ATOM 2662 C CA . GLN A 1 341 ? -5.227 -9.516 -7.227 1 90.19 341 GLN A CA 1
ATOM 2663 C C . GLN A 1 341 ? -6.648 -9.961 -6.91 1 90.19 341 GLN A C 1
ATOM 2665 O O . GLN A 1 341 ? -6.852 -10.93 -6.176 1 90.19 341 GLN A O 1
ATOM 2670 N N . ASP A 1 342 ? -7.652 -9.266 -7.395 1 93.38 342 ASP A N 1
ATOM 2671 C CA . ASP A 1 342 ? -9.078 -9.57 -7.453 1 93.38 342 ASP A CA 1
ATOM 2672 C C . ASP A 1 342 ? -9.617 -9.414 -8.875 1 93.38 342 ASP A C 1
ATOM 2674 O O . ASP A 1 342 ? -9.742 -8.289 -9.367 1 93.38 342 ASP A O 1
ATOM 2678 N N . ILE A 1 343 ? -9.945 -10.531 -9.422 1 96.31 343 ILE A N 1
ATOM 2679 C CA . ILE A 1 343 ? -10.305 -10.523 -10.836 1 96.31 343 ILE A CA 1
ATOM 2680 C C . ILE A 1 343 ? -11.797 -10.82 -10.992 1 96.31 343 ILE A C 1
ATOM 2682 O O . ILE A 1 343 ? -12.273 -11.867 -10.555 1 96.31 343 ILE A O 1
ATOM 2686 N N . LYS A 1 344 ? -12.555 -9.914 -11.57 1 96.69 344 LYS A N 1
ATOM 2687 C CA . LYS A 1 344 ? -13.953 -10.102 -11.938 1 96.69 344 LYS A CA 1
ATOM 2688 C C . LYS A 1 344 ? -14.125 -10.125 -13.453 1 96.69 344 LYS A C 1
ATOM 2690 O O . LYS A 1 344 ? -13.484 -9.352 -14.172 1 96.69 344 LYS A O 1
ATOM 2695 N N . TYR A 1 345 ? -14.859 -11.055 -13.93 1 97 345 TYR A N 1
ATOM 2696 C CA . TYR A 1 345 ? -14.984 -11.164 -15.383 1 97 345 TYR A CA 1
ATOM 2697 C C . TYR A 1 345 ? -16.391 -11.602 -15.781 1 97 345 TYR A C 1
ATOM 2699 O O . TYR A 1 345 ? -17.109 -12.203 -14.977 1 97 345 TYR A O 1
ATOM 2707 N N . LYS A 1 346 ? -16.797 -11.219 -16.953 1 97.31 346 LYS A N 1
ATOM 2708 C CA . LYS A 1 346 ? -18 -11.664 -17.672 1 97.31 346 LYS A CA 1
ATOM 2709 C C . LYS A 1 346 ? -17.625 -12.242 -19.047 1 97.31 346 LYS A C 1
ATOM 2711 O O . LYS A 1 346 ? -16.844 -11.648 -19.781 1 97.31 346 LYS A O 1
ATOM 2716 N N . ILE A 1 347 ? -18.125 -13.43 -19.297 1 97.81 347 ILE A N 1
ATOM 2717 C CA . ILE A 1 347 ? -17.828 -14.109 -20.562 1 97.81 347 ILE A CA 1
ATOM 2718 C C . ILE A 1 347 ? -19.109 -14.312 -21.359 1 97.81 347 ILE A C 1
ATOM 2720 O O . ILE A 1 347 ? -20.125 -14.75 -20.812 1 97.81 347 ILE A O 1
ATOM 2724 N N . GLU A 1 348 ? -19.062 -13.984 -22.594 1 97.56 348 GLU A N 1
ATOM 2725 C CA . GLU A 1 348 ? -20.156 -14.234 -23.516 1 97.56 348 GLU A CA 1
ATOM 2726 C C . GLU A 1 348 ? -19.719 -15.109 -24.688 1 97.56 348 GLU A C 1
ATOM 2728 O O . GLU A 1 348 ? -18.891 -14.688 -25.5 1 97.56 348 GLU A O 1
ATOM 2733 N N . LYS A 1 349 ? -20.344 -16.234 -24.797 1 96.25 349 LYS A N 1
ATOM 2734 C CA . LYS A 1 349 ? -19.984 -17.172 -25.859 1 96.25 349 LYS A CA 1
ATOM 2735 C C . LYS A 1 349 ? -20.516 -16.703 -27.203 1 96.25 349 LYS A C 1
ATOM 2737 O O . LYS A 1 349 ? -21.641 -16.203 -27.312 1 96.25 349 LYS A O 1
ATOM 2742 N N . GLN A 1 350 ? -19.734 -16.844 -28.156 1 94.88 350 GLN A N 1
ATOM 2743 C CA . GLN A 1 350 ? -20.109 -16.484 -29.531 1 94.88 350 GLN A CA 1
ATOM 2744 C C . GLN A 1 350 ? -20.203 -17.734 -30.406 1 94.88 350 GLN A C 1
ATOM 2746 O O . GLN A 1 350 ? -21.016 -18.625 -30.156 1 94.88 350 GLN A O 1
ATOM 2751 N N . ASN A 1 351 ? -19.219 -17.922 -31.312 1 93.12 351 ASN A N 1
ATOM 2752 C CA . ASN A 1 351 ? -19.281 -19.031 -32.25 1 93.12 351 ASN A CA 1
ATOM 2753 C C . ASN A 1 351 ? -18.406 -20.203 -31.812 1 93.12 351 ASN A C 1
ATOM 2755 O O . ASN A 1 351 ? -17.375 -20 -31.156 1 93.12 351 ASN A O 1
ATOM 2759 N N . GLY A 1 352 ? -18.891 -21.438 -32.156 1 95 352 GLY A N 1
ATOM 2760 C CA . GLY A 1 352 ? -18.047 -22.594 -31.969 1 95 352 GLY A CA 1
ATOM 2761 C C . GLY A 1 352 ? -16.812 -22.594 -32.844 1 95 352 GLY A C 1
ATOM 2762 O O . GLY A 1 352 ? -16.844 -22.078 -33.969 1 95 352 GLY A O 1
ATOM 2763 N N . VAL A 1 353 ? -15.734 -23.094 -32.281 1 95.31 353 VAL A N 1
ATOM 2764 C CA . VAL A 1 353 ? -14.469 -23.125 -33 1 95.31 353 VAL A CA 1
ATOM 2765 C C . VAL A 1 353 ? -14.078 -24.562 -33.312 1 95.31 353 VAL A C 1
ATOM 2767 O O . VAL A 1 353 ? -14.148 -25.438 -32.438 1 95.31 353 VAL A O 1
ATOM 2770 N N . SER A 1 354 ? -13.781 -24.844 -34.562 1 92.38 354 SER A N 1
ATOM 2771 C CA . SER A 1 354 ? -13.297 -26.156 -34.969 1 92.38 354 SER A CA 1
ATOM 2772 C C . SER A 1 354 ? -11.992 -26.031 -35.75 1 92.38 354 SER A C 1
ATOM 2774 O O . SER A 1 354 ? -11.516 -24.922 -36 1 92.38 354 SER A O 1
ATOM 2776 N N . ILE A 1 355 ? -11.445 -27.109 -36.094 1 90.25 355 ILE A N 1
ATOM 2777 C CA . ILE A 1 355 ? -10.18 -27.156 -36.844 1 90.25 355 ILE A CA 1
ATOM 2778 C C . ILE A 1 355 ? -10.352 -26.531 -38.219 1 90.25 355 ILE A C 1
ATOM 2780 O O . ILE A 1 355 ? -9.383 -26.062 -38.812 1 90.25 355 ILE A O 1
ATOM 2784 N N . LEU A 1 356 ? -11.562 -26.469 -38.75 1 87.81 356 LEU A N 1
ATOM 2785 C CA . LEU A 1 356 ? -11.844 -25.906 -40.062 1 87.81 356 LEU A CA 1
ATOM 2786 C C . LEU A 1 356 ? -11.68 -24.391 -40.062 1 87.81 356 LEU A C 1
ATOM 2788 O O . LEU A 1 356 ? -11.453 -23.781 -41.094 1 87.81 356 LEU A O 1
ATOM 2792 N N . ASP A 1 357 ? -11.789 -23.797 -38.938 1 90.12 357 ASP A N 1
ATOM 2793 C CA . ASP A 1 357 ? -11.711 -22.344 -38.844 1 90.12 357 ASP A CA 1
ATOM 2794 C C . ASP A 1 357 ? -10.266 -21.859 -38.969 1 90.12 357 ASP A C 1
ATOM 2796 O O . ASP A 1 357 ? -10.016 -20.656 -39.031 1 90.12 357 ASP A O 1
ATOM 2800 N N . ALA A 1 358 ? -9.266 -22.766 -38.969 1 88.88 358 ALA A N 1
ATOM 2801 C CA . ALA A 1 358 ? -7.852 -22.406 -39.062 1 88.88 358 ALA A CA 1
ATOM 2802 C C . ALA A 1 358 ? -7.492 -21.859 -40.438 1 88.88 358 ALA A C 1
ATOM 2804 O O . ALA A 1 358 ? -6.469 -21.188 -40.594 1 88.88 358 ALA A O 1
ATOM 2805 N N . GLY A 1 359 ? -8.336 -22.141 -41.469 1 82.19 359 GLY A N 1
ATOM 2806 C CA . GLY A 1 359 ? -8.078 -21.609 -42.812 1 82.19 359 GLY A CA 1
ATOM 2807 C C . GLY A 1 359 ? -6.66 -21.875 -43.281 1 82.19 359 GLY A C 1
ATOM 2808 O O . GLY A 1 359 ? -6.188 -23 -43.25 1 82.19 359 GLY A O 1
ATOM 2809 N N . GLU A 1 360 ? -5.992 -20.734 -43.625 1 81.81 360 GLU A N 1
ATOM 2810 C CA . GLU A 1 360 ? -4.656 -20.844 -44.188 1 81.81 360 GLU A CA 1
ATOM 2811 C C . GLU A 1 360 ? -3.6 -21.094 -43.125 1 81.81 360 GLU A C 1
ATOM 2813 O O . GLU A 1 360 ? -2.49 -21.531 -43.438 1 81.81 360 GLU A O 1
ATOM 2818 N N . CYS A 1 361 ? -3.947 -20.828 -41.906 1 85.56 361 CYS A N 1
ATOM 2819 C CA . CYS A 1 361 ? -2.98 -21.016 -40.812 1 85.56 361 CYS A CA 1
ATOM 2820 C C . CYS A 1 361 ? -2.604 -22.484 -40.656 1 85.56 361 CYS A C 1
ATOM 2822 O O . CYS A 1 361 ? -1.527 -22.812 -40.156 1 85.56 361 CYS A O 1
ATOM 2824 N N . ARG A 1 362 ? -3.438 -23.344 -41.188 1 83 362 ARG A N 1
ATOM 2825 C CA . ARG A 1 362 ? -3.143 -24.766 -41.188 1 83 362 ARG A CA 1
ATOM 2826 C C . ARG A 1 362 ? -1.902 -25.078 -42.031 1 83 362 ARG A C 1
ATOM 2828 O O . ARG A 1 362 ? -1.232 -26.078 -41.781 1 83 362 ARG A O 1
ATOM 2835 N N . PHE A 1 363 ? -1.627 -24.109 -42.938 1 80.12 363 PHE A N 1
ATOM 2836 C CA . PHE A 1 363 ? -0.479 -24.297 -43.812 1 80.12 363 PHE A CA 1
ATOM 2837 C C . PHE A 1 363 ? 0.699 -23.438 -43.375 1 80.12 363 PHE A C 1
ATOM 2839 O O . PHE A 1 363 ? 1.452 -22.922 -44.188 1 80.12 363 PHE A O 1
ATOM 2846 N N . LYS A 1 364 ? 0.803 -23.219 -42.062 1 76.56 364 LYS A N 1
ATOM 2847 C CA . LYS A 1 364 ? 1.923 -22.594 -41.375 1 76.56 364 LYS A CA 1
ATOM 2848 C C . LYS A 1 364 ? 2.045 -21.125 -41.75 1 76.56 364 LYS A C 1
ATOM 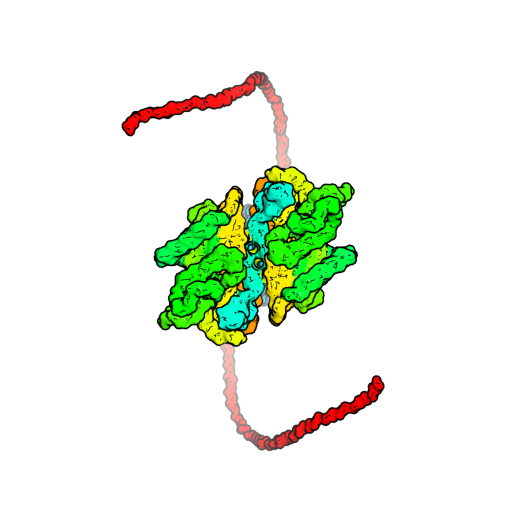2850 O O . LYS A 1 364 ? 3.133 -20.547 -41.688 1 76.56 364 LYS A O 1
ATOM 2855 N N . LYS A 1 365 ? 0.938 -20.594 -42.344 1 78.19 365 LYS A N 1
ATOM 2856 C CA . LYS A 1 365 ? 0.918 -19.141 -42.562 1 78.19 365 LYS A CA 1
ATOM 2857 C C . LYS A 1 365 ? 0.442 -18.391 -41.312 1 78.19 365 LYS A C 1
ATOM 2859 O O . LYS A 1 365 ? -0.4 -18.891 -40.562 1 78.19 365 LYS A O 1
ATOM 2864 N N . GLN A 1 366 ? 1.13 -17.391 -41.031 1 78.88 366 GLN A N 1
ATOM 2865 C CA . GLN A 1 366 ? 0.709 -16.531 -39.938 1 78.88 366 GLN A CA 1
ATOM 2866 C C . GLN A 1 366 ? -0.123 -15.359 -40.438 1 78.88 366 GLN A C 1
ATOM 2868 O O . GLN A 1 366 ? 0.403 -14.453 -41.094 1 78.88 366 GLN A O 1
ATOM 2873 N N . LEU A 1 367 ? -1.449 -15.477 -40.219 1 84.62 367 LEU A N 1
ATOM 2874 C CA . LEU A 1 367 ? -2.387 -14.438 -40.656 1 84.62 367 LEU A CA 1
ATOM 2875 C C . LEU A 1 367 ? -3.221 -13.953 -39.469 1 84.62 367 LEU A C 1
ATOM 2877 O O . LEU A 1 367 ? -3.691 -14.758 -38.656 1 84.62 367 LEU A O 1
ATOM 2881 N N . PRO A 1 368 ? -3.375 -12.734 -39.344 1 83.94 368 PRO A N 1
ATOM 2882 C CA . PRO A 1 368 ? -4.164 -12.195 -38.219 1 83.94 368 PRO A CA 1
ATOM 2883 C C . PRO A 1 368 ? -5.566 -12.797 -38.156 1 83.94 368 PRO A C 1
ATOM 2885 O O . PRO A 1 368 ? -6.152 -12.883 -37.062 1 83.94 368 PRO A O 1
ATOM 2888 N N . SER A 1 369 ? -6.094 -13.305 -39.281 1 82.19 369 SER A N 1
ATOM 2889 C CA . SER A 1 369 ? -7.465 -13.797 -39.344 1 82.19 369 SER A CA 1
ATOM 2890 C C . SER A 1 369 ? -7.582 -15.18 -38.688 1 82.19 369 SER A C 1
ATOM 2892 O O . SER A 1 369 ? -8.641 -15.539 -38.188 1 82.19 369 SER A O 1
ATOM 2894 N N . CYS A 1 370 ? -6.48 -15.977 -38.688 1 87.44 370 CYS A N 1
ATOM 2895 C CA . CYS A 1 370 ? -6.641 -17.344 -38.219 1 87.44 370 CYS A CA 1
ATOM 2896 C C . CYS A 1 370 ? -5.66 -17.641 -37.094 1 87.44 370 CYS A C 1
ATOM 2898 O O . CYS A 1 370 ? -5.719 -18.703 -36.469 1 87.44 370 CYS A O 1
ATOM 2900 N N . ASN A 1 371 ? -4.781 -16.656 -36.719 1 91.44 371 ASN A N 1
ATOM 2901 C CA . ASN A 1 371 ? -3.846 -16.828 -35.625 1 91.44 371 ASN A CA 1
ATOM 2902 C C . ASN A 1 371 ? -4.57 -17.125 -34.312 1 91.44 371 ASN A C 1
ATOM 2904 O O . ASN A 1 371 ? -4.172 -18.016 -33.562 1 91.44 371 ASN A O 1
ATOM 2908 N N . PRO A 1 372 ? -5.688 -16.406 -34.062 1 93.88 372 PRO A N 1
ATOM 2909 C CA . PRO A 1 372 ? -6.406 -16.719 -32.812 1 93.88 372 PRO A CA 1
ATOM 2910 C C . PRO A 1 372 ? -6.902 -18.172 -32.75 1 93.88 372 PRO A C 1
ATOM 2912 O O . PRO A 1 372 ? -6.887 -18.797 -31.703 1 93.88 372 PRO A O 1
ATOM 2915 N N . VAL A 1 373 ? -7.281 -18.719 -33.875 1 94.25 373 VAL A N 1
ATOM 2916 C CA . VAL A 1 373 ? -7.785 -20.078 -33.938 1 94.25 373 VAL A CA 1
ATOM 2917 C C . VAL A 1 373 ? -6.684 -21.062 -33.562 1 94.25 373 VAL A C 1
ATOM 2919 O O . VAL A 1 373 ? -6.93 -22.031 -32.844 1 94.25 373 VAL A O 1
ATOM 2922 N N . THR A 1 374 ? -5.496 -20.781 -34.062 1 93.62 374 THR A N 1
ATOM 2923 C CA . THR A 1 374 ? -4.355 -21.609 -33.688 1 93.62 374 THR A CA 1
ATOM 2924 C C . THR A 1 374 ? -4.152 -21.594 -32.156 1 93.62 374 THR A C 1
ATOM 2926 O O . THR A 1 374 ? -3.93 -22.641 -31.547 1 93.62 374 THR A O 1
ATOM 2929 N N . ALA A 1 375 ? -4.219 -20.406 -31.594 1 95.44 375 ALA A N 1
ATOM 2930 C CA . ALA A 1 375 ? -4.066 -20.281 -30.141 1 95.44 375 ALA A CA 1
ATOM 2931 C C . ALA A 1 375 ? -5.172 -21.031 -29.406 1 95.44 375 ALA A C 1
ATOM 2933 O O . ALA A 1 375 ? -4.902 -21.75 -28.438 1 95.44 375 ALA A O 1
ATOM 2934 N N . TYR A 1 376 ? -6.43 -20.938 -29.859 1 96.94 376 TYR A N 1
ATOM 2935 C CA . TYR A 1 376 ? -7.57 -21.578 -29.219 1 96.94 376 TYR A CA 1
ATOM 2936 C C . TYR A 1 376 ? -7.422 -23.094 -29.234 1 96.94 376 TYR A C 1
ATOM 2938 O O . TYR A 1 376 ? -7.574 -23.75 -28.203 1 96.94 376 TYR A O 1
ATOM 2946 N N . LEU A 1 377 ? -7.086 -23.562 -30.391 1 96.44 377 LEU A N 1
ATOM 2947 C CA . LEU A 1 377 ? -6.949 -25 -30.547 1 96.44 377 LEU A CA 1
ATOM 2948 C C . LEU A 1 377 ? -5.75 -25.531 -29.766 1 96.44 377 LEU A C 1
ATOM 2950 O O . LEU A 1 377 ? -5.777 -26.656 -29.266 1 96.44 377 LEU A O 1
ATOM 2954 N N . SER A 1 378 ? -4.703 -24.734 -29.672 1 96.06 378 SER A N 1
ATOM 2955 C CA . SER A 1 378 ? -3.549 -25.125 -28.859 1 96.06 378 SER A CA 1
ATOM 2956 C C . SER A 1 378 ? -3.926 -25.281 -27.391 1 96.06 378 SER A C 1
ATOM 2958 O O . SER A 1 378 ? -3.508 -26.234 -26.734 1 96.06 378 SER A O 1
ATOM 2960 N N . LEU A 1 379 ? -4.688 -24.344 -26.891 1 97.38 379 LEU A N 1
ATOM 2961 C CA . LEU A 1 379 ? -5.148 -24.453 -25.516 1 97.38 379 LEU A CA 1
ATOM 2962 C C . LEU A 1 379 ? -6.055 -25.656 -25.328 1 97.38 379 LEU A C 1
ATOM 2964 O O . LEU A 1 379 ? -5.934 -26.391 -24.328 1 97.38 379 LEU A O 1
ATOM 2968 N N . MET A 1 380 ? -6.926 -25.875 -26.266 1 97.94 380 MET A N 1
ATOM 2969 C CA . MET A 1 380 ? -7.805 -27.047 -26.234 1 97.94 380 MET A CA 1
ATOM 2970 C C . MET A 1 380 ? -6.996 -28.344 -26.25 1 97.94 380 MET A C 1
ATOM 2972 O O . MET A 1 380 ? -7.312 -29.281 -25.516 1 97.94 380 MET A O 1
ATOM 2976 N N . ASN A 1 381 ? -6.031 -28.359 -27.062 1 97.12 381 ASN A N 1
ATOM 2977 C CA . ASN A 1 381 ? -5.148 -29.516 -27.141 1 97.12 381 ASN A CA 1
ATOM 2978 C C . ASN A 1 381 ? -4.441 -29.766 -25.812 1 97.12 381 ASN A C 1
ATOM 2980 O O . ASN A 1 381 ? -4.312 -30.906 -25.375 1 97.12 381 ASN A O 1
ATOM 2984 N N . ALA A 1 382 ? -3.947 -28.719 -25.25 1 96.38 382 ALA A N 1
ATOM 2985 C CA . ALA A 1 382 ? -3.25 -28.828 -23.969 1 96.38 382 ALA A CA 1
ATOM 2986 C C . ALA A 1 382 ? -4.172 -29.391 -22.891 1 96.38 382 ALA A C 1
ATOM 2988 O O . ALA A 1 382 ? -3.773 -30.266 -22.109 1 96.38 382 ALA A O 1
ATOM 2989 N N . ILE A 1 383 ? -5.332 -28.938 -22.828 1 97.44 383 ILE A N 1
ATOM 2990 C CA . ILE A 1 383 ? -6.297 -29.438 -21.844 1 97.44 383 ILE A CA 1
ATOM 2991 C C . ILE A 1 383 ? -6.629 -30.891 -22.156 1 97.44 383 ILE A C 1
ATOM 2993 O O . ILE A 1 383 ? -6.715 -31.734 -21.25 1 97.44 383 ILE A O 1
ATOM 2997 N N . GLY A 1 384 ? -6.812 -31.141 -23.438 1 97.06 384 GLY A N 1
ATOM 2998 C CA . GLY A 1 384 ? -7.02 -32.531 -23.844 1 97.06 384 GLY A CA 1
ATOM 2999 C C . GLY A 1 384 ? -5.898 -33.438 -23.406 1 97.06 384 GLY A C 1
ATOM 3000 O O . GLY A 1 384 ? -6.148 -34.562 -22.922 1 97.06 384 GLY A O 1
ATOM 3001 N N . ALA A 1 385 ? -4.723 -32.969 -23.531 1 93.94 385 ALA A N 1
ATOM 3002 C CA . ALA A 1 385 ? -3.555 -33.781 -23.156 1 93.94 385 ALA A CA 1
ATOM 3003 C C . ALA A 1 385 ? -3.572 -34.094 -21.672 1 93.94 385 ALA A C 1
ATOM 3005 O O . ALA A 1 385 ? -3.096 -35.156 -21.25 1 93.94 385 ALA A O 1
ATOM 3006 N N . MET A 1 386 ? -4.051 -33.25 -20.891 1 94.25 386 MET A N 1
ATOM 3007 C CA . MET A 1 386 ? -4.137 -33.469 -19.453 1 94.25 386 MET A CA 1
ATOM 3008 C C . MET A 1 386 ? -5.281 -34.406 -19.094 1 94.25 386 MET A C 1
ATOM 3010 O O . MET A 1 386 ? -5.145 -35.25 -18.203 1 94.25 386 MET A O 1
ATOM 3014 N N . LEU A 1 387 ? -6.379 -34.375 -19.812 1 97.19 387 LEU A N 1
ATOM 3015 C CA . LEU A 1 387 ? -7.605 -35.062 -19.453 1 97.19 387 LEU A CA 1
ATOM 3016 C C . LEU A 1 387 ? -7.633 -36.469 -20.062 1 97.19 387 LEU A C 1
ATOM 3018 O O . LEU A 1 387 ? -8.188 -37.375 -19.484 1 97.19 387 LEU A O 1
ATOM 3022 N N . VAL A 1 388 ? -7.09 -36.625 -21.219 1 97.44 388 VAL A N 1
ATOM 3023 C CA . VAL A 1 388 ? -7.219 -37.875 -21.984 1 97.44 388 VAL A CA 1
ATOM 3024 C C . VAL A 1 388 ? -6.555 -39.031 -21.234 1 97.44 388 VAL A C 1
ATOM 3026 O O . VAL A 1 388 ? -5.426 -38.875 -20.766 1 97.44 388 VAL A O 1
ATOM 3029 N N . GLY A 1 389 ? -7.285 -40.125 -21.109 1 96.38 389 GLY A N 1
ATOM 3030 C CA . GLY A 1 389 ? -6.855 -41.312 -20.406 1 96.38 389 GLY A CA 1
ATOM 3031 C C . GLY A 1 389 ? -7.938 -41.906 -19.516 1 96.38 389 GLY A C 1
ATOM 3032 O O . GLY A 1 389 ? -9.109 -41.562 -19.656 1 96.38 389 GLY A O 1
ATOM 3033 N N . ALA A 1 390 ? -7.551 -42.844 -18.719 1 95.12 390 ALA A N 1
ATOM 3034 C CA . ALA A 1 390 ? -8.531 -43.531 -17.859 1 95.12 390 ALA A CA 1
ATOM 3035 C C . ALA A 1 390 ? -7.922 -43.875 -16.5 1 95.12 390 ALA A C 1
ATOM 3037 O O . ALA A 1 390 ? -6.699 -43.938 -16.359 1 95.12 390 ALA A O 1
ATOM 3038 N N . THR A 1 391 ? -8.773 -43.938 -15.562 1 93.06 391 THR A N 1
ATOM 3039 C CA . THR A 1 391 ? -8.391 -44.406 -14.234 1 93.06 391 THR A CA 1
ATOM 3040 C C . THR A 1 391 ? -9.219 -45.594 -13.828 1 93.06 391 THR A C 1
ATOM 3042 O O . THR A 1 391 ? -10.414 -45.688 -14.133 1 93.06 391 THR A O 1
ATOM 3045 N N . TRP A 1 392 ? -8.578 -46.594 -13.195 1 91.69 392 TRP A N 1
ATOM 3046 C CA . TRP A 1 392 ? -9.219 -47.812 -12.727 1 91.69 392 TRP A CA 1
ATOM 3047 C C . TRP A 1 392 ? -9.109 -47.938 -11.211 1 91.69 392 TRP A C 1
ATOM 3049 O O . TRP A 1 392 ? -8.078 -47.625 -10.625 1 91.69 392 TRP A O 1
ATOM 3059 N N . ASN A 1 393 ? -10.18 -48.344 -10.641 1 89.38 393 ASN A N 1
ATOM 3060 C CA . ASN A 1 393 ? -10.102 -48.75 -9.242 1 89.38 393 ASN A CA 1
ATOM 3061 C C . ASN A 1 393 ? -9.562 -50.188 -9.109 1 89.38 393 ASN A C 1
ATOM 3063 O O . ASN A 1 393 ? -10.242 -51.125 -9.461 1 89.38 393 ASN A O 1
ATOM 3067 N N . ILE A 1 394 ? -8.336 -50.312 -8.594 1 80.06 394 ILE A N 1
ATOM 3068 C CA . ILE A 1 394 ? -7.723 -51.656 -8.562 1 80.06 394 ILE A CA 1
ATOM 3069 C C . ILE A 1 394 ? -7.871 -52.25 -7.164 1 80.06 394 ILE A C 1
ATOM 3071 O O . ILE A 1 394 ? -7.16 -53.188 -6.809 1 80.06 394 ILE A O 1
ATOM 3075 N N . GLY A 1 395 ? -8.664 -51.75 -6.32 1 76 395 GLY A N 1
ATOM 3076 C CA . GLY A 1 395 ? -8.953 -52.281 -5.004 1 76 395 GLY A CA 1
ATOM 3077 C C . GLY A 1 395 ? -8.391 -51.438 -3.875 1 76 395 GLY A C 1
ATOM 3078 O O . GLY A 1 395 ? -7.48 -50.625 -4.086 1 76 395 GLY A O 1
ATOM 3079 N N . ASN A 1 396 ? -8.938 -51.562 -2.705 1 72.38 396 ASN A N 1
ATOM 3080 C CA . ASN A 1 396 ? -8.5 -50.938 -1.461 1 72.38 396 ASN A CA 1
ATOM 3081 C C . ASN A 1 396 ? -8.312 -49.438 -1.622 1 72.38 396 ASN A C 1
ATOM 3083 O O . ASN A 1 396 ? -7.316 -48.875 -1.17 1 72.38 396 ASN A O 1
ATOM 3087 N N . ASN A 1 397 ? -9.18 -48.875 -2.465 1 69.25 397 ASN A N 1
ATOM 3088 C CA . ASN A 1 397 ? -9.227 -47.406 -2.652 1 69.25 397 ASN A CA 1
ATOM 3089 C C . ASN A 1 397 ? -8 -46.906 -3.396 1 69.25 397 ASN A C 1
ATOM 3091 O O . ASN A 1 397 ? -7.566 -45.781 -3.188 1 69.25 397 ASN A O 1
ATOM 3095 N N . VAL A 1 398 ? -7.312 -47.844 -4.051 1 71.38 398 VAL A N 1
ATOM 3096 C CA . VAL A 1 398 ? -6.172 -47.469 -4.871 1 71.38 398 VAL A CA 1
ATOM 3097 C C . VAL A 1 398 ? -6.602 -47.344 -6.332 1 71.38 398 VAL A C 1
ATOM 3099 O O . VAL A 1 398 ? -7.375 -48.188 -6.824 1 71.38 398 VAL A O 1
ATOM 3102 N N . SER A 1 399 ? -6.25 -46.219 -6.891 1 78.75 399 SER A N 1
ATOM 3103 C CA . SER A 1 399 ? -6.562 -45.969 -8.297 1 78.75 399 SER A CA 1
ATOM 3104 C C . SER A 1 399 ? -5.297 -46 -9.156 1 78.75 399 SER A C 1
ATOM 3106 O O . SER A 1 399 ? -4.23 -45.594 -8.695 1 78.75 399 SER A O 1
ATOM 3108 N N . ALA A 1 400 ? -5.406 -46.625 -10.266 1 80.69 400 ALA A N 1
ATOM 3109 C CA . ALA A 1 400 ? -4.344 -46.594 -11.266 1 80.69 400 ALA A CA 1
ATOM 3110 C C . ALA A 1 400 ? -4.766 -45.75 -12.477 1 80.69 400 ALA A C 1
ATOM 3112 O O . ALA A 1 400 ? -5.918 -45.812 -12.914 1 80.69 400 ALA A O 1
ATOM 3113 N N . ALA A 1 401 ? -3.9 -44.969 -12.891 1 87.25 401 ALA A N 1
ATOM 3114 C CA . ALA A 1 401 ? -4.195 -44.094 -14.039 1 87.25 401 ALA A CA 1
ATOM 3115 C C . ALA A 1 401 ? -3.357 -44.5 -15.25 1 87.25 401 ALA A C 1
ATOM 3117 O O . ALA A 1 401 ? -2.211 -44.938 -15.109 1 87.25 401 ALA A O 1
ATOM 3118 N N . GLN A 1 402 ? -3.979 -44.406 -16.359 1 87.12 402 GLN A N 1
ATOM 3119 C CA . GLN A 1 402 ? -3.258 -44.562 -17.625 1 87.12 402 GLN A CA 1
ATOM 3120 C C . GLN A 1 402 ? -3.305 -43.281 -18.438 1 87.12 402 GLN A C 1
ATOM 3122 O O . GLN A 1 402 ? -4.379 -42.844 -18.875 1 87.12 402 GLN A O 1
ATOM 3127 N N . ARG A 1 403 ? -2.174 -42.594 -18.625 1 87.06 403 ARG A N 1
ATOM 3128 C CA . ARG A 1 403 ? -1.906 -41.406 -19.469 1 87.06 403 ARG A CA 1
ATOM 3129 C C . ARG A 1 403 ? -2.42 -40.125 -18.828 1 87.06 403 ARG A C 1
ATOM 3131 O O . ARG A 1 403 ? -1.689 -39.156 -18.719 1 87.06 403 ARG A O 1
ATOM 3138 N N . THR A 1 404 ? -3.695 -40.156 -18.297 1 92.69 404 THR A N 1
ATOM 3139 C CA . THR A 1 404 ? -4.301 -38.938 -17.766 1 92.69 404 THR A CA 1
ATOM 3140 C C . THR A 1 404 ? -3.547 -38.438 -16.531 1 92.69 404 THR A C 1
ATOM 3142 O O . THR A 1 404 ? -3.061 -39.25 -15.734 1 92.69 404 THR A O 1
ATOM 3145 N N . THR A 1 405 ? -3.447 -37.125 -16.375 1 89.06 405 THR A N 1
ATOM 3146 C CA . THR A 1 405 ? -2.828 -36.531 -15.203 1 89.06 405 THR A CA 1
ATOM 3147 C C . THR A 1 405 ? -3.865 -35.812 -14.359 1 89.06 405 THR A C 1
ATOM 3149 O O . THR A 1 405 ? -3.525 -34.875 -13.609 1 89.06 405 THR A O 1
ATOM 3152 N N . ILE A 1 406 ? -5.09 -36.125 -14.469 1 92.31 406 ILE A N 1
ATOM 3153 C CA . ILE A 1 406 ? -6.176 -35.406 -13.773 1 92.31 406 ILE A CA 1
ATOM 3154 C C . ILE A 1 406 ? -6.012 -35.594 -12.266 1 92.31 406 ILE A C 1
ATOM 3156 O O . ILE A 1 406 ? -6.438 -34.719 -11.492 1 92.31 406 ILE A O 1
ATOM 3160 N N . GLY A 1 407 ? -5.348 -36.656 -11.836 1 87.75 407 GLY A N 1
ATOM 3161 C CA . GLY A 1 407 ? -5.219 -36.969 -10.422 1 87.75 407 GLY A CA 1
ATOM 3162 C C . GLY A 1 407 ? -4.438 -35.938 -9.641 1 87.75 407 GLY A C 1
ATOM 3163 O O . GLY A 1 407 ? -4.594 -35.844 -8.422 1 87.75 407 GLY A O 1
ATOM 3164 N N . ILE A 1 408 ? -3.604 -35.156 -10.328 1 88.5 408 ILE A N 1
ATOM 3165 C CA . ILE A 1 408 ? -2.783 -34.188 -9.609 1 88.5 408 ILE A CA 1
ATOM 3166 C C . ILE A 1 408 ? -3.352 -32.781 -9.805 1 88.5 408 ILE A C 1
ATOM 3168 O O . ILE A 1 408 ? -2.729 -31.797 -9.406 1 88.5 408 ILE A O 1
ATOM 3172 N N . THR A 1 409 ? -4.457 -32.656 -10.445 1 92.44 409 THR A N 1
ATOM 3173 C CA . THR A 1 409 ? -5.117 -31.375 -10.633 1 92.44 409 THR A CA 1
ATOM 3174 C C . THR A 1 409 ? -6.215 -31.172 -9.594 1 92.44 409 THR A C 1
ATOM 3176 O O . THR A 1 409 ? -6.586 -32.125 -8.883 1 92.44 409 THR A O 1
ATOM 3179 N N . THR A 1 410 ? -6.695 -30.016 -9.453 1 91 410 THR A N 1
ATOM 3180 C CA . THR A 1 410 ? -7.766 -29.703 -8.508 1 91 410 THR A CA 1
ATOM 3181 C C . THR A 1 410 ? -9.109 -30.219 -9.023 1 91 410 THR A C 1
ATOM 3183 O O . THR A 1 410 ? -10.102 -30.219 -8.297 1 91 410 THR A O 1
ATOM 3186 N N . LEU A 1 411 ? -9.125 -30.766 -10.227 1 93.19 411 LEU A N 1
ATOM 3187 C CA . LEU A 1 411 ? -10.359 -31.328 -10.766 1 93.19 411 LEU A CA 1
ATOM 3188 C C . LEU A 1 411 ? -10.828 -32.5 -9.938 1 93.19 411 LEU A C 1
ATOM 3190 O O . LEU A 1 411 ? -12.023 -32.812 -9.898 1 93.19 411 LEU A O 1
ATOM 3194 N N . ILE A 1 412 ? -9.922 -33.156 -9.305 1 88.94 412 ILE A N 1
ATOM 3195 C CA . ILE A 1 412 ? -10.258 -34.344 -8.516 1 88.94 412 ILE A CA 1
ATOM 3196 C C . ILE A 1 412 ? -11.094 -33.938 -7.301 1 88.94 412 ILE A C 1
ATOM 3198 O O . ILE A 1 412 ? -11.727 -34.781 -6.664 1 88.94 412 ILE A O 1
ATOM 3202 N N . GLU A 1 413 ? -11.016 -32.688 -7.008 1 87.12 413 GLU A N 1
ATOM 3203 C CA . GLU A 1 413 ? -11.75 -32.188 -5.852 1 87.12 413 GLU A CA 1
ATOM 3204 C C . GLU A 1 413 ? -13.211 -31.906 -6.207 1 87.12 413 GLU A C 1
ATOM 3206 O O . GLU A 1 413 ? -14.031 -31.656 -5.324 1 87.12 413 GLU A O 1
ATOM 3211 N N . SER A 1 414 ? -13.492 -31.906 -7.508 1 91.38 414 SER A N 1
ATOM 3212 C CA . SER A 1 414 ? -14.898 -31.812 -7.887 1 91.38 414 SER A CA 1
ATOM 3213 C C . SER A 1 414 ? -15.734 -32.906 -7.211 1 91.38 414 SER A C 1
ATOM 3215 O O . SER A 1 414 ? -15.305 -34.031 -7.109 1 91.38 414 SER A O 1
ATOM 3217 N N . PRO A 1 415 ? -16.938 -32.531 -6.746 1 91.19 415 PRO A N 1
ATOM 3218 C CA . PRO A 1 415 ? -17.797 -33.562 -6.113 1 91.19 415 PRO A CA 1
ATOM 3219 C C . PRO A 1 415 ? -18.125 -34.719 -7.051 1 91.19 415 PRO A C 1
ATOM 3221 O O . PRO A 1 415 ? -18.328 -35.844 -6.598 1 91.19 415 PRO A O 1
ATOM 3224 N N . ASP A 1 416 ? -18.125 -34.5 -8.336 1 94.25 416 ASP A N 1
ATOM 3225 C CA . ASP A 1 416 ? -18.484 -35.531 -9.312 1 94.25 416 ASP A CA 1
ATOM 3226 C C . ASP A 1 416 ? -17.391 -36.562 -9.43 1 94.25 416 ASP A C 1
ATOM 3228 O O . ASP A 1 416 ? -17.625 -37.656 -9.977 1 94.25 416 ASP A O 1
ATOM 3232 N N . MET A 1 417 ? -16.25 -36.25 -8.953 1 92.12 417 MET A N 1
ATOM 3233 C CA . MET A 1 417 ? -15.148 -37.219 -9.062 1 92.12 417 MET A CA 1
ATOM 3234 C C . MET A 1 417 ? -15.242 -38.281 -7.977 1 92.12 417 MET A C 1
ATOM 3236 O O . MET A 1 417 ? -14.648 -39.344 -8.102 1 92.12 417 MET A O 1
ATOM 3240 N N . HIS A 1 418 ? -15.906 -38 -6.891 1 87.69 418 HIS A N 1
ATOM 3241 C CA . HIS A 1 418 ? -16.062 -38.906 -5.77 1 87.69 418 HIS A CA 1
ATOM 3242 C C . HIS A 1 418 ? -14.719 -39.531 -5.379 1 87.69 418 HIS A C 1
ATOM 3244 O O . HIS A 1 418 ? -14.602 -40.75 -5.246 1 87.69 418 HIS A O 1
ATOM 3250 N N . SER A 1 419 ? -13.727 -38.688 -5.258 1 82.56 419 SER A N 1
ATOM 3251 C CA . SER A 1 419 ? -12.391 -39.156 -4.91 1 82.56 419 SER A CA 1
ATOM 3252 C C . SER A 1 419 ? -12.297 -39.5 -3.43 1 82.56 419 SER A C 1
ATOM 3254 O O . SER A 1 419 ? -12.945 -38.875 -2.59 1 82.56 419 SER A O 1
ATOM 3256 N N . PHE A 1 420 ? -11.547 -40.5 -3.205 1 75.06 420 PHE A N 1
ATOM 3257 C CA . PHE A 1 420 ? -11.32 -40.906 -1.824 1 75.06 420 PHE A CA 1
ATOM 3258 C C . PHE A 1 420 ? -10.219 -40.062 -1.186 1 75.06 420 PHE A C 1
ATOM 3260 O O . PHE A 1 420 ? -9.188 -39.781 -1.812 1 75.06 420 PHE A O 1
ATOM 3267 N N . HIS A 1 421 ? -10.562 -39.562 0.038 1 71.12 421 HIS A N 1
ATOM 3268 C CA . HIS A 1 421 ? -9.562 -38.844 0.814 1 71.12 421 HIS A CA 1
ATOM 3269 C C . HIS A 1 421 ? -9.523 -39.344 2.258 1 71.12 421 HIS A C 1
ATOM 3271 O O . HIS A 1 421 ? -10.562 -39.562 2.875 1 71.12 421 HIS A O 1
ATOM 3277 N N . TYR A 1 422 ? -8.273 -39.656 2.693 1 65.88 422 TYR A N 1
ATOM 3278 C CA . TYR A 1 422 ? -8.172 -39.906 4.125 1 65.88 422 TYR A CA 1
ATOM 3279 C C . TYR A 1 422 ? -8.539 -38.656 4.938 1 65.88 422 TYR A C 1
ATOM 3281 O O . TYR A 1 422 ? -9.375 -38.75 5.84 1 65.88 422 TYR A O 1
ATOM 3289 N N . GLU A 1 423 ? -7.93 -37.562 4.629 1 66.44 423 GLU A N 1
ATOM 3290 C CA . GLU A 1 423 ? -8.266 -36.25 5.137 1 66.44 423 GLU A CA 1
ATOM 3291 C C . GLU A 1 423 ? -8.602 -35.281 3.998 1 66.44 423 GLU A C 1
ATOM 3293 O O . GLU A 1 423 ? -7.762 -35.031 3.139 1 66.44 423 GLU A O 1
ATOM 3298 N N . LYS A 1 424 ? -9.789 -34.906 3.936 1 68.81 424 LYS A N 1
ATOM 3299 C CA . LYS A 1 424 ? -10.219 -34.031 2.846 1 68.81 424 LYS A CA 1
ATOM 3300 C C . LYS A 1 424 ? -9.578 -32.656 2.963 1 68.81 424 LYS A C 1
ATOM 3302 O O . LYS A 1 424 ? -9.719 -31.984 3.986 1 68.81 424 LYS A O 1
ATOM 3307 N N . PRO A 1 425 ? -8.82 -32.375 2 1 69.88 425 PRO A N 1
ATOM 3308 C CA . PRO A 1 425 ? -8.219 -31.031 2.029 1 69.88 425 PRO A CA 1
ATOM 3309 C C . PRO A 1 425 ? -9.242 -29.922 1.819 1 69.88 425 PRO A C 1
ATOM 3311 O O . PRO A 1 425 ? -10.336 -30.172 1.307 1 69.88 425 PRO A O 1
ATOM 3314 N N . LYS A 1 426 ? -8.914 -28.688 2.406 1 74.31 426 LYS A N 1
ATOM 3315 C CA . LYS A 1 426 ? -9.703 -27.516 2.066 1 74.31 426 LYS A CA 1
ATOM 3316 C C . LYS A 1 426 ? -9.641 -27.219 0.571 1 74.31 426 LYS A C 1
ATOM 3318 O O . LYS A 1 426 ? -8.547 -27.109 0.003 1 74.31 426 LYS A O 1
ATOM 3323 N N . SER A 1 427 ? -10.75 -27.281 -0.037 1 76.69 427 SER A N 1
ATOM 3324 C CA . SER A 1 427 ? -10.773 -27.141 -1.49 1 76.69 427 SER A CA 1
ATOM 3325 C C . SER A 1 427 ? -10.43 -25.719 -1.916 1 76.69 427 SER A C 1
ATOM 3327 O O . SER A 1 427 ? -10.867 -24.75 -1.286 1 76.69 427 SER A O 1
ATOM 3329 N N . THR A 1 428 ? -9.578 -25.609 -2.9 1 77.06 428 THR A N 1
ATOM 3330 C CA . THR A 1 428 ? -9.195 -24.328 -3.469 1 77.06 428 THR A CA 1
ATOM 3331 C C . THR A 1 428 ? -10.18 -23.891 -4.551 1 77.06 428 THR A C 1
ATOM 3333 O O . THR A 1 428 ? -10.188 -22.734 -4.965 1 77.06 428 THR A O 1
ATOM 3336 N N . ILE A 1 429 ? -10.953 -24.906 -5 1 84.25 429 ILE A N 1
ATOM 3337 C CA . ILE A 1 429 ? -11.906 -24.562 -6.059 1 84.25 429 ILE A CA 1
ATOM 3338 C C . ILE A 1 429 ? -13.32 -24.562 -5.496 1 84.25 429 ILE A C 1
ATOM 3340 O O . ILE A 1 429 ? -13.57 -25.109 -4.418 1 84.25 429 ILE A O 1
ATOM 3344 N N . LYS A 1 430 ? -14.25 -23.984 -6.23 1 86.38 430 LYS A N 1
ATOM 3345 C CA . LYS A 1 430 ? -15.664 -23.938 -5.852 1 86.38 430 LYS A CA 1
ATOM 3346 C C . LYS A 1 430 ? -16.281 -25.328 -5.93 1 86.38 430 LYS A C 1
ATOM 3348 O O . LYS A 1 430 ? -15.828 -26.188 -6.695 1 86.38 430 LYS A O 1
ATOM 3353 N N . TYR A 1 431 ? -17.219 -25.578 -5.113 1 89.19 431 TYR A N 1
ATOM 3354 C CA . TYR A 1 431 ? -17.953 -26.828 -5.113 1 89.19 431 TYR A CA 1
ATOM 3355 C C . TYR A 1 431 ? -19 -26.844 -6.223 1 89.19 431 TYR A C 1
ATOM 3357 O O . TYR A 1 431 ? -20.141 -26.422 -6.016 1 89.19 431 TYR A O 1
ATOM 3365 N N . MET A 1 432 ? -18.594 -27.312 -7.406 1 92.62 432 MET A N 1
ATOM 3366 C CA . MET A 1 432 ? -19.438 -27.312 -8.594 1 92.62 432 MET A CA 1
ATOM 3367 C C . MET A 1 432 ? -19.312 -28.625 -9.352 1 92.62 432 MET A C 1
ATOM 3369 O O . MET A 1 432 ? -18.328 -29.344 -9.195 1 92.62 432 MET A O 1
ATOM 3373 N N . PRO A 1 433 ? -20.375 -28.875 -10.211 1 94.75 433 PRO A N 1
ATOM 3374 C CA . PRO A 1 433 ? -20.297 -30.078 -11.047 1 94.75 433 PRO A CA 1
ATOM 3375 C C . PRO A 1 433 ? -19.109 -30.031 -12.008 1 94.75 433 PRO A C 1
ATOM 3377 O O . PRO A 1 433 ? -18.547 -28.969 -12.273 1 94.75 433 PRO A O 1
ATOM 3380 N N . MET A 1 434 ? -18.734 -31.172 -12.484 1 96.56 434 MET A N 1
ATOM 3381 C CA . MET A 1 434 ? -17.547 -31.312 -13.312 1 96.56 434 MET A CA 1
ATOM 3382 C C . MET A 1 434 ? -17.609 -30.406 -14.539 1 96.56 434 MET A C 1
ATOM 3384 O O . MET A 1 434 ? -16.609 -29.797 -14.914 1 96.56 434 MET A O 1
ATOM 3388 N N . GLY A 1 435 ? -18.797 -30.344 -15.156 1 97.19 435 GLY A N 1
ATOM 3389 C CA . GLY A 1 435 ? -18.938 -29.469 -16.312 1 97.19 435 GLY A CA 1
ATOM 3390 C C . GLY A 1 435 ? -18.547 -28.031 -16.031 1 97.19 435 GLY A C 1
ATOM 3391 O O . GLY A 1 435 ? -17.734 -27.438 -16.75 1 97.19 435 GLY A O 1
ATOM 3392 N N . GLU A 1 436 ? -19.109 -27.484 -14.969 1 96.5 436 GLU A N 1
ATOM 3393 C CA . GLU A 1 436 ? -18.812 -26.109 -14.562 1 96.5 436 GLU A CA 1
ATOM 3394 C C . GLU A 1 436 ? -17.359 -25.969 -14.117 1 96.5 436 GLU A C 1
ATOM 3396 O O . GLU A 1 436 ? -16.734 -24.938 -14.352 1 96.5 436 GLU A O 1
ATOM 3401 N N . THR A 1 437 ? -16.844 -26.984 -13.445 1 96.94 437 THR A N 1
ATOM 3402 C CA . THR A 1 437 ? -15.453 -26.969 -12.992 1 96.94 437 THR A CA 1
ATOM 3403 C C . THR A 1 437 ? -14.492 -26.906 -14.172 1 96.94 437 THR A C 1
ATOM 3405 O O . THR A 1 437 ? -13.516 -26.156 -14.141 1 96.94 437 THR A O 1
ATOM 3408 N N . LEU A 1 438 ? -14.82 -27.656 -15.195 1 97.94 438 LEU A N 1
ATOM 3409 C CA . LEU A 1 438 ? -14 -27.641 -16.391 1 97.94 438 LEU A CA 1
ATOM 3410 C C . LEU A 1 438 ? -14.078 -26.297 -17.094 1 97.94 438 LEU A C 1
ATOM 3412 O O . LEU A 1 438 ? -13.07 -25.781 -17.578 1 97.94 438 LEU A O 1
ATOM 3416 N N . GLU A 1 439 ? -15.273 -25.734 -17.156 1 97.81 439 GLU A N 1
ATOM 3417 C CA . GLU A 1 439 ? -15.438 -24.406 -17.766 1 97.81 439 GLU A CA 1
ATOM 3418 C C . GLU A 1 439 ? -14.617 -23.359 -17.016 1 97.81 439 GLU A C 1
ATOM 3420 O O . GLU A 1 439 ? -13.93 -22.547 -17.625 1 97.81 439 GLU A O 1
ATOM 3425 N N . GLU A 1 440 ? -14.68 -23.422 -15.734 1 96.94 440 GLU A N 1
ATOM 3426 C CA . GLU A 1 440 ? -13.914 -22.469 -14.93 1 96.94 440 GLU A CA 1
ATOM 3427 C C . GLU A 1 440 ? -12.414 -22.672 -15.125 1 96.94 440 GLU A C 1
ATOM 3429 O O . GLU A 1 440 ? -11.664 -21.688 -15.195 1 96.94 440 GLU A O 1
ATOM 3434 N N . LEU A 1 441 ? -11.961 -23.906 -15.125 1 97.5 441 LEU A N 1
ATOM 3435 C CA . LEU A 1 441 ? -10.547 -24.188 -15.359 1 97.5 441 LEU A CA 1
ATOM 3436 C C . LEU A 1 441 ? -10.086 -23.578 -16.672 1 97.5 441 LEU A C 1
ATOM 3438 O O . LEU A 1 441 ? -9.055 -22.906 -16.719 1 97.5 441 LEU A O 1
ATOM 3442 N N . PHE A 1 442 ? -10.836 -23.812 -17.703 1 98.12 442 PHE A N 1
ATOM 3443 C CA . PHE A 1 442 ? -10.469 -23.281 -19.016 1 98.12 442 PHE A CA 1
ATOM 3444 C C . PHE A 1 442 ? -10.406 -21.766 -18.984 1 98.12 442 PHE A C 1
ATOM 3446 O O . PHE A 1 442 ? -9.477 -21.172 -19.531 1 98.12 442 PHE A O 1
ATOM 3453 N N . THR A 1 443 ? -11.391 -21.156 -18.406 1 97.81 443 THR A N 1
ATOM 3454 C CA . THR A 1 443 ? -11.422 -19.703 -18.266 1 97.81 443 THR A CA 1
ATOM 3455 C C . THR A 1 443 ? -10.203 -19.203 -17.484 1 97.81 443 THR A C 1
ATOM 3457 O O . THR A 1 443 ? -9.578 -18.219 -17.875 1 97.81 443 THR A O 1
ATOM 3460 N N . ASN A 1 444 ? -9.898 -19.875 -16.375 1 97.62 444 ASN A N 1
ATOM 3461 C CA . ASN A 1 444 ? -8.727 -19.516 -15.578 1 97.62 444 ASN A CA 1
ATOM 3462 C C . ASN A 1 444 ? -7.449 -19.578 -16.422 1 97.62 444 ASN A C 1
ATOM 3464 O O . ASN A 1 444 ? -6.562 -18.734 -16.266 1 97.62 444 ASN A O 1
ATOM 3468 N N . VAL A 1 445 ? -7.387 -20.562 -17.266 1 97.94 445 VAL A N 1
ATOM 3469 C CA . VAL A 1 445 ? -6.211 -20.703 -18.125 1 97.94 445 VAL A CA 1
ATOM 3470 C C . VAL A 1 445 ? -6.141 -19.547 -19.109 1 97.94 445 VAL A C 1
ATOM 3472 O O . VAL A 1 445 ? -5.082 -18.938 -19.281 1 97.94 445 VAL A O 1
ATOM 3475 N N . THR A 1 446 ? -7.242 -19.219 -19.688 1 98.19 446 THR A N 1
ATOM 3476 C CA . THR A 1 446 ? -7.293 -18.125 -20.641 1 98.19 446 THR A CA 1
ATOM 3477 C C . THR A 1 446 ? -6.863 -16.812 -19.984 1 98.19 446 THR A C 1
ATOM 3479 O O . THR A 1 446 ? -6.016 -16.094 -20.531 1 98.19 446 THR A O 1
ATOM 3482 N N . ILE A 1 447 ? -7.406 -16.547 -18.828 1 98 447 ILE A N 1
ATOM 3483 C CA . ILE A 1 447 ? -7.09 -15.289 -18.141 1 98 447 ILE A CA 1
ATOM 3484 C C . ILE A 1 447 ? -5.641 -15.312 -17.672 1 98 447 ILE A C 1
ATOM 3486 O O . ILE A 1 447 ? -4.965 -14.281 -17.656 1 98 447 ILE A O 1
ATOM 3490 N N . SER A 1 448 ? -5.09 -16.484 -17.344 1 97.75 448 SER A N 1
ATOM 3491 C CA . SER A 1 448 ? -3.727 -16.609 -16.844 1 97.75 448 SER A CA 1
ATOM 3492 C C . SER A 1 448 ? -2.705 -16.312 -17.938 1 97.75 448 SER A C 1
ATOM 3494 O O . SER A 1 448 ? -1.509 -16.203 -17.672 1 97.75 448 SER A O 1
ATOM 3496 N N . LEU A 1 449 ? -3.15 -16.219 -19.188 1 97.06 449 LEU A N 1
ATOM 3497 C CA . LEU A 1 449 ? -2.254 -15.75 -20.234 1 97.06 449 LEU A CA 1
ATOM 3498 C C . LEU A 1 449 ? -1.678 -14.383 -19.906 1 97.06 449 LEU A C 1
ATOM 3500 O O . LEU A 1 449 ? -0.547 -14.07 -20.281 1 97.06 449 LEU A O 1
ATOM 3504 N N . PHE A 1 450 ? -2.422 -13.578 -19.125 1 96.56 450 PHE A N 1
ATOM 3505 C CA . PHE A 1 450 ? -2.012 -12.227 -18.75 1 96.56 450 PHE A CA 1
ATOM 3506 C C . PHE A 1 450 ? -0.873 -12.266 -17.75 1 96.56 450 PHE A C 1
ATOM 3508 O O . PHE A 1 450 ? -0.257 -11.234 -17.453 1 96.56 450 PHE A O 1
ATOM 3515 N N . SER A 1 451 ? -0.596 -13.422 -17.172 1 93.94 451 SER A N 1
ATOM 3516 C CA . SER A 1 451 ? 0.438 -13.539 -16.156 1 93.94 451 SER A CA 1
ATOM 3517 C C . SER A 1 451 ? 1.828 -13.609 -16.781 1 93.94 451 SER A C 1
ATOM 3519 O O . SER A 1 451 ? 2.832 -13.43 -16.078 1 93.94 451 SER A O 1
ATOM 3521 N N . ASN A 1 452 ? 1.905 -13.852 -18.047 1 91.94 452 ASN A N 1
ATOM 3522 C CA . ASN A 1 452 ? 3.166 -13.969 -18.781 1 91.94 452 ASN A CA 1
ATOM 3523 C C . ASN A 1 452 ? 3.236 -12.977 -19.938 1 91.94 452 ASN A C 1
ATOM 3525 O O . ASN A 1 452 ? 2.449 -13.055 -20.875 1 91.94 452 ASN A O 1
ATOM 3529 N N . SER A 1 453 ? 4.242 -12.133 -19.938 1 90.31 453 SER A N 1
ATOM 3530 C CA . SER A 1 453 ? 4.359 -11.039 -20.891 1 90.31 453 SER A CA 1
ATOM 3531 C C . SER A 1 453 ? 4.609 -11.562 -22.297 1 90.31 453 SER A C 1
ATOM 3533 O O . SER A 1 453 ? 4.34 -10.875 -23.281 1 90.31 453 SER A O 1
ATOM 3535 N N . GLU A 1 454 ? 5.09 -12.789 -22.422 1 89.06 454 GLU A N 1
ATOM 3536 C CA . GLU A 1 454 ? 5.391 -13.336 -23.734 1 89.06 454 GLU A CA 1
ATOM 3537 C C . GLU A 1 454 ? 4.113 -13.594 -24.531 1 89.06 454 GLU A C 1
ATOM 3539 O O . GLU A 1 454 ? 4.145 -13.688 -25.766 1 89.06 454 GLU A O 1
ATOM 3544 N N . PHE A 1 455 ? 2.98 -13.75 -23.812 1 93.88 455 PHE A N 1
ATOM 3545 C CA . PHE A 1 455 ? 1.71 -13.984 -24.484 1 93.88 455 PHE A CA 1
ATOM 3546 C C . PHE A 1 455 ? 0.994 -12.672 -24.766 1 93.88 455 PHE A C 1
ATOM 3548 O O . PHE A 1 455 ? -0.083 -12.664 -25.375 1 93.88 455 PHE A O 1
ATOM 3555 N N . LEU A 1 456 ? 1.583 -11.562 -24.359 1 94.94 456 LEU A N 1
ATOM 3556 C CA . LEU A 1 456 ? 0.916 -10.266 -24.453 1 94.94 456 LEU A CA 1
ATOM 3557 C C . LEU A 1 456 ? 1.556 -9.406 -25.531 1 94.94 456 LEU A C 1
ATOM 3559 O O . LEU A 1 456 ? 2.691 -9.648 -25.938 1 94.94 456 LEU A O 1
ATOM 3563 N N . GLN A 1 457 ? 0.763 -8.445 -25.922 1 94.31 457 GLN A N 1
ATOM 3564 C CA . GLN A 1 457 ? 1.242 -7.496 -26.906 1 94.31 457 GLN A CA 1
ATOM 3565 C C . GLN A 1 457 ? 2.398 -6.664 -26.375 1 94.31 457 GLN A C 1
ATOM 3567 O O . GLN A 1 457 ? 2.418 -6.316 -25.188 1 94.31 457 GLN A O 1
ATOM 3572 N N . ASN A 1 458 ? 3.32 -6.387 -27.219 1 89.62 458 ASN A N 1
ATOM 3573 C CA . ASN A 1 458 ? 4.434 -5.535 -26.812 1 89.62 458 ASN A CA 1
ATOM 3574 C C . ASN A 1 458 ? 4.023 -4.066 -26.766 1 89.62 458 ASN A C 1
ATOM 3576 O O . ASN A 1 458 ? 2.871 -3.729 -27.031 1 89.62 458 ASN A O 1
ATOM 3580 N N . ASN A 1 459 ? 4.973 -3.232 -26.438 1 87.38 459 ASN A N 1
ATOM 3581 C CA . ASN A 1 459 ? 4.688 -1.82 -26.203 1 87.38 459 ASN A CA 1
ATOM 3582 C C . ASN A 1 459 ? 4.234 -1.122 -27.484 1 87.38 459 ASN A C 1
ATOM 3584 O O . ASN A 1 459 ? 3.492 -0.141 -27.438 1 87.38 459 ASN A O 1
ATOM 3588 N N . THR A 1 460 ? 4.625 -1.62 -28.578 1 87.62 460 THR A N 1
ATOM 3589 C CA . THR A 1 460 ? 4.273 -0.989 -29.844 1 87.62 460 THR A CA 1
ATOM 3590 C C . THR A 1 460 ? 2.867 -1.396 -30.281 1 87.62 460 THR A C 1
ATOM 3592 O O . THR A 1 460 ? 2.15 -0.607 -30.891 1 87.62 460 THR A O 1
ATOM 3595 N N . ALA A 1 461 ? 2.402 -2.586 -29.875 1 88.62 461 ALA A N 1
ATOM 3596 C CA . ALA A 1 461 ? 1.119 -3.119 -30.328 1 88.62 461 ALA A CA 1
ATOM 3597 C C . ALA A 1 461 ? 0.017 -2.83 -29.312 1 88.62 461 ALA A C 1
ATOM 3599 O O . ALA A 1 461 ? -1.155 -2.711 -29.672 1 88.62 461 ALA A O 1
ATOM 3600 N N . ALA A 1 462 ? 0.401 -2.678 -28.094 1 91.38 462 ALA A N 1
ATOM 3601 C CA . ALA A 1 462 ? -0.577 -2.494 -27.031 1 91.38 462 ALA A CA 1
ATOM 3602 C C . ALA A 1 462 ? -1.245 -1.126 -27.125 1 91.38 462 ALA A C 1
ATOM 3604 O O . ALA A 1 462 ? -0.623 -0.153 -27.562 1 91.38 462 ALA A O 1
ATOM 3605 N N . SER A 1 463 ? -2.461 -1.008 -26.766 1 92.25 463 SER A N 1
ATOM 3606 C CA . SER A 1 463 ? -3.217 0.24 -26.781 1 92.25 463 SER A CA 1
ATOM 3607 C C . SER A 1 463 ? -3.193 0.918 -25.422 1 92.25 463 SER A C 1
ATOM 3609 O O . SER A 1 463 ? -3.115 0.248 -24.391 1 92.25 463 SER A O 1
ATOM 3611 N N . TYR A 1 464 ? -3.285 2.156 -25.5 1 93.69 464 TYR A N 1
ATOM 3612 C CA . TYR A 1 464 ? -3.367 2.926 -24.266 1 93.69 464 TYR A CA 1
ATOM 3613 C C . TYR A 1 464 ? -4.785 2.914 -23.703 1 93.69 464 TYR A C 1
ATOM 3615 O O . TYR A 1 464 ? -5.758 2.896 -24.469 1 93.69 464 TYR A O 1
ATOM 3623 N N . GLY A 1 465 ? -4.875 2.854 -22.438 1 94.75 465 GLY A N 1
ATOM 3624 C CA . GLY A 1 465 ? -6.148 2.916 -21.734 1 94.75 465 GLY A CA 1
ATOM 3625 C C . GLY A 1 465 ? -6.027 3.451 -20.312 1 94.75 465 GLY A C 1
ATOM 3626 O O . GLY A 1 465 ? -4.918 3.699 -19.844 1 94.75 465 GLY A O 1
ATOM 3627 N N . PRO A 1 466 ? -7.211 3.689 -19.719 1 95.88 466 PRO A N 1
ATOM 3628 C CA . PRO A 1 466 ? -7.211 4.258 -18.375 1 95.88 466 PRO A CA 1
ATOM 3629 C C . PRO A 1 466 ? -6.871 3.23 -17.297 1 95.88 466 PRO A C 1
ATOM 3631 O O . PRO A 1 466 ? -7.441 2.137 -17.281 1 95.88 466 PRO A O 1
ATOM 3634 N N . ILE A 1 467 ? -5.988 3.498 -16.422 1 96.44 467 ILE A N 1
ATOM 3635 C CA . ILE A 1 467 ? -5.676 2.738 -15.219 1 96.44 467 ILE A CA 1
ATOM 3636 C C . ILE A 1 467 ? -5.961 3.588 -13.984 1 96.44 467 ILE A C 1
ATOM 3638 O O . ILE A 1 467 ? -5.492 4.723 -13.883 1 96.44 467 ILE A O 1
ATOM 3642 N N . THR A 1 468 ? -6.777 3.156 -13.156 1 96.38 468 THR A N 1
ATOM 3643 C CA . THR A 1 468 ? -7.098 3.854 -11.922 1 96.38 468 THR A CA 1
ATOM 3644 C C . THR A 1 468 ? -6.082 3.518 -10.828 1 96.38 468 THR A C 1
ATOM 3646 O O . THR A 1 468 ? -5.887 2.348 -10.5 1 96.38 468 THR A O 1
ATOM 3649 N N . ARG A 1 469 ? -5.438 4.469 -10.297 1 94.06 469 ARG A N 1
ATOM 3650 C CA . ARG A 1 469 ? -4.449 4.305 -9.234 1 94.06 469 ARG A CA 1
ATOM 3651 C C . ARG A 1 469 ? -5.004 4.789 -7.898 1 94.06 469 ARG A C 1
ATOM 3653 O O . ARG A 1 469 ? -5.668 5.824 -7.836 1 94.06 469 ARG A O 1
ATOM 3660 N N . PHE A 1 470 ? -4.738 4.07 -6.848 1 90.12 470 PHE A N 1
ATOM 3661 C CA . PHE A 1 470 ? -5.148 4.438 -5.496 1 90.12 470 PHE A CA 1
ATOM 3662 C C . PHE A 1 470 ? -3.936 4.766 -4.633 1 90.12 470 PHE A C 1
ATOM 3664 O O . PHE A 1 470 ? -3.033 3.941 -4.48 1 90.12 470 PHE A O 1
ATOM 3671 N N . SER A 1 471 ? -3.818 5.922 -4.09 1 87.62 471 SER A N 1
ATOM 3672 C CA . SER A 1 471 ? -2.699 6.332 -3.248 1 87.62 471 SER A CA 1
ATOM 3673 C C . SER A 1 471 ? -3.188 6.965 -1.948 1 87.62 471 SER A C 1
ATOM 3675 O O . SER A 1 471 ? -4.359 7.324 -1.829 1 87.62 471 SER A O 1
ATOM 3677 N N . ALA A 1 472 ? -2.273 7.004 -0.989 1 87.06 472 ALA A N 1
ATOM 3678 C CA . ALA A 1 472 ? -2.611 7.648 0.277 1 87.06 472 ALA A CA 1
ATOM 3679 C C . ALA A 1 472 ? -2.721 9.164 0.111 1 87.06 472 ALA A C 1
ATOM 3681 O O . ALA A 1 472 ? -2.043 9.75 -0.734 1 87.06 472 ALA A O 1
ATOM 3682 N N . GLN A 1 473 ? -3.621 9.805 0.929 1 91.31 473 GLN A N 1
ATOM 3683 C CA . GLN A 1 473 ? -3.77 11.258 0.931 1 91.31 473 GLN A CA 1
ATOM 3684 C C . GLN A 1 473 ? -4.078 11.773 2.332 1 91.31 473 GLN A C 1
ATOM 3686 O O . GLN A 1 473 ? -4.461 11.008 3.215 1 91.31 473 GLN A O 1
ATOM 3691 N N . ASN A 1 474 ? -3.873 13.055 2.533 1 94.5 474 ASN A N 1
ATOM 3692 C CA . ASN A 1 474 ? -4.094 13.672 3.836 1 94.5 474 ASN A CA 1
ATOM 3693 C C . ASN A 1 474 ? -5.492 14.281 3.938 1 94.5 474 ASN A C 1
ATOM 3695 O O . ASN A 1 474 ? -6.086 14.656 2.926 1 94.5 474 ASN A O 1
ATOM 3699 N N . ALA A 1 475 ? -5.98 14.344 5.133 1 95.81 475 ALA A N 1
ATOM 3700 C CA . ALA A 1 475 ? -7.25 14.992 5.449 1 95.81 475 ALA A CA 1
ATOM 3701 C C . ALA A 1 475 ? -7.121 15.867 6.695 1 95.81 475 ALA A C 1
ATOM 3703 O O . ALA A 1 475 ? -6.227 15.664 7.52 1 95.81 475 ALA A O 1
ATOM 3704 N N . PHE A 1 476 ? -7.973 16.891 6.785 1 96.56 476 PHE A N 1
ATOM 3705 C CA . PHE A 1 476 ? -8.031 17.734 7.973 1 96.56 476 PHE A CA 1
ATOM 3706 C C . PHE A 1 476 ? -8.68 17 9.133 1 96.56 476 PHE A C 1
ATOM 3708 O O . PHE A 1 476 ? -9.586 16.188 8.93 1 96.56 476 PHE A O 1
ATOM 3715 N N . SER A 1 477 ? -8.148 17.156 10.242 1 95.69 477 SER A N 1
ATOM 3716 C CA . SER A 1 477 ? -8.695 16.609 11.477 1 95.69 477 SER A CA 1
ATOM 3717 C C . SER A 1 477 ? -8.914 17.703 12.523 1 95.69 477 SER A C 1
ATOM 3719 O O . SER A 1 477 ? -7.973 18.406 12.898 1 95.69 477 SER A O 1
ATOM 3721 N N . TYR A 1 478 ? -10.219 17.859 13.008 1 96.06 478 TYR A N 1
ATOM 3722 C CA . TYR A 1 478 ? -10.609 18.938 13.922 1 96.06 478 TYR A CA 1
ATOM 3723 C C . TYR A 1 478 ? -10.945 18.375 15.297 1 96.06 478 TYR A C 1
ATOM 3725 O O . TYR A 1 478 ? -11.773 17.469 15.422 1 96.06 478 TYR A O 1
ATOM 3733 N N . ASP A 1 479 ? -10.25 19.047 16.312 1 92.94 479 ASP A N 1
ATOM 3734 C CA . ASP A 1 479 ? -10.547 18.766 17.719 1 92.94 479 ASP A CA 1
ATOM 3735 C C . ASP A 1 479 ? -11.242 19.938 18.375 1 92.94 479 ASP A C 1
ATOM 3737 O O . ASP A 1 479 ? -10.594 20.891 18.812 1 92.94 479 ASP A O 1
ATOM 3741 N N . PRO A 1 480 ? -12.555 19.859 18.641 1 95.44 480 PRO A N 1
ATOM 3742 C CA . PRO A 1 480 ? -13.305 21.016 19.141 1 95.44 480 PRO A CA 1
ATOM 3743 C C . PRO A 1 480 ? -13.062 21.266 20.625 1 95.44 480 PRO A C 1
ATOM 3745 O O . PRO A 1 480 ? -13.242 22.391 21.109 1 95.44 480 PRO A O 1
ATOM 3748 N N . ARG A 1 481 ? -12.633 20.297 21.375 1 95.31 481 ARG A N 1
ATOM 3749 C CA . ARG A 1 481 ? -12.492 20.422 22.828 1 95.31 481 ARG A CA 1
ATOM 3750 C C . ARG A 1 481 ? -11.539 21.562 23.172 1 95.31 481 ARG A C 1
ATOM 3752 O O . ARG A 1 481 ? -11.883 22.438 23.969 1 95.31 481 ARG A O 1
ATOM 3759 N N . ASN A 1 482 ? -10.383 21.562 22.609 1 93.62 482 ASN A N 1
ATOM 3760 C CA . ASN A 1 482 ? -9.383 22.578 22.922 1 93.62 482 ASN A CA 1
ATOM 3761 C C . ASN A 1 482 ? -9.812 23.953 22.453 1 93.62 482 ASN A C 1
ATOM 3763 O O . ASN A 1 482 ? -9.484 24.969 23.078 1 93.62 482 ASN A O 1
ATOM 3767 N N . LEU A 1 483 ? -10.523 24.016 21.297 1 96.25 483 LEU A N 1
ATOM 3768 C CA . LEU A 1 483 ? -11.039 25.297 20.812 1 96.25 483 LEU A CA 1
ATOM 3769 C C . LEU A 1 483 ? -12.078 25.859 21.781 1 96.25 483 LEU A C 1
ATOM 3771 O O . LEU A 1 483 ? -12.023 27.047 22.141 1 96.25 483 LEU A O 1
ATOM 3775 N N . PHE A 1 484 ? -12.938 25.047 22.359 1 96.62 484 PHE A N 1
ATOM 3776 C CA . PHE A 1 484 ? -13.977 25.453 23.297 1 96.62 484 PHE A CA 1
ATOM 3777 C C . PHE A 1 484 ? -13.367 25.922 24.625 1 96.62 484 PHE A C 1
ATOM 3779 O O . PHE A 1 484 ? -13.844 26.891 25.219 1 96.62 484 PHE A O 1
ATOM 3786 N N . ILE A 1 485 ? -12.359 25.219 24.953 1 96.25 485 ILE A N 1
ATOM 3787 C CA . ILE A 1 485 ? -11.703 25.609 26.203 1 96.25 485 ILE A CA 1
ATOM 3788 C C . ILE A 1 485 ? -11.023 26.953 26.047 1 96.25 485 ILE A C 1
ATOM 3790 O O . ILE A 1 485 ? -11.18 27.844 26.891 1 96.25 485 ILE A O 1
ATOM 3794 N N . ALA A 1 486 ? -10.305 27.125 24.969 1 95.75 486 ALA A N 1
ATOM 3795 C CA . ALA A 1 486 ? -9.578 28.375 24.734 1 95.75 486 ALA A CA 1
ATOM 3796 C C . ALA A 1 486 ? -10.531 29.562 24.625 1 95.75 486 ALA A C 1
ATOM 3798 O O . ALA A 1 486 ? -10.398 30.547 25.344 1 95.75 486 ALA A O 1
ATOM 3799 N N . TYR A 1 487 ? -11.547 29.469 23.781 1 97.44 487 TYR A N 1
ATOM 3800 C CA . TYR A 1 487 ? -12.5 30.562 23.594 1 97.44 487 TYR A CA 1
ATOM 3801 C C . TYR A 1 487 ? -13.414 30.703 24.812 1 97.44 487 TYR A C 1
ATOM 3803 O O . TYR A 1 487 ? -13.758 31.812 25.203 1 97.44 487 TYR A O 1
ATOM 3811 N N . GLY A 1 488 ? -13.773 29.625 25.438 1 97 488 GLY A N 1
ATOM 3812 C CA . GLY A 1 488 ? -14.656 29.656 26.594 1 97 488 GLY A CA 1
ATOM 3813 C C . GLY A 1 488 ? -14.078 30.438 27.75 1 97 488 GLY A C 1
ATOM 3814 O O . GLY A 1 488 ? -14.758 31.297 28.328 1 97 488 GLY A O 1
ATOM 3815 N N . ILE A 1 489 ? -12.828 30.203 28.031 1 96.56 489 ILE A N 1
ATOM 3816 C CA . ILE A 1 489 ? -12.156 30.875 29.141 1 96.56 489 ILE A CA 1
ATOM 3817 C C . ILE A 1 489 ? -12.016 32.375 28.812 1 96.56 489 ILE A C 1
ATOM 3819 O O . ILE A 1 489 ? -12.297 33.219 29.656 1 96.56 489 ILE A O 1
ATOM 3823 N N . GLY A 1 490 ? -11.578 32.656 27.578 1 96.81 490 GLY A N 1
ATOM 3824 C CA . GLY A 1 490 ? -11.43 34.031 27.172 1 96.81 490 GLY A CA 1
ATOM 3825 C C . GLY A 1 490 ? -12.734 34.812 27.203 1 96.81 490 GLY A C 1
ATOM 3826 O O . GLY A 1 490 ? -12.789 35.938 27.734 1 96.81 490 GLY A O 1
ATOM 3827 N N . ILE A 1 491 ? -13.75 34.25 26.719 1 97.56 491 ILE A N 1
ATOM 3828 C CA . ILE A 1 491 ? -15.055 34.906 26.656 1 97.56 491 ILE A CA 1
ATOM 3829 C C . ILE A 1 491 ? -15.633 35.031 28.062 1 97.56 491 ILE A C 1
ATOM 3831 O O . ILE A 1 491 ? -16.219 36.094 28.391 1 97.56 491 ILE A O 1
ATOM 3835 N N . LEU A 1 492 ? -15.461 34.062 28.891 1 97.31 492 LEU A N 1
ATOM 3836 C CA . LEU A 1 492 ? -15.969 34.125 30.266 1 97.31 492 LEU A CA 1
ATOM 3837 C C . LEU A 1 492 ? -15.336 35.281 31.031 1 97.31 492 LEU A C 1
ATOM 3839 O O . LEU A 1 492 ? -16.047 36.094 31.641 1 97.31 492 LEU A O 1
ATOM 3843 N N . PHE A 1 493 ? -14.008 35.375 30.984 1 97.44 493 PHE A N 1
ATOM 3844 C CA . PHE A 1 493 ? -13.32 36.469 31.703 1 97.44 493 PHE A CA 1
ATOM 3845 C C . PHE A 1 493 ? -13.688 37.812 31.109 1 97.44 493 PHE A C 1
ATOM 3847 O O . PHE A 1 493 ? -13.867 38.781 31.844 1 97.44 493 PHE A O 1
ATOM 3854 N N . SER A 1 494 ? -13.766 37.844 29.797 1 97.88 494 SER A N 1
ATOM 3855 C CA . SER A 1 494 ? -14.164 39.094 29.156 1 97.88 494 SER A CA 1
ATOM 3856 C C . SER A 1 494 ? -15.578 39.5 29.578 1 97.88 494 SER A C 1
ATOM 3858 O O . SER A 1 494 ? -15.844 40.688 29.828 1 97.88 494 SER A O 1
ATOM 3860 N N . PHE A 1 495 ? -16.438 38.562 29.641 1 97.62 495 PHE A N 1
ATOM 3861 C CA . PHE A 1 495 ? -17.812 38.812 30.062 1 97.62 495 PHE A CA 1
ATOM 3862 C C . PHE A 1 495 ? -17.859 39.375 31.469 1 97.62 495 PHE A C 1
ATOM 3864 O O . PHE A 1 495 ? -18.594 40.344 31.734 1 97.62 495 PHE A O 1
ATOM 3871 N N . ILE A 1 496 ? -17.109 38.844 32.375 1 97.94 496 ILE A N 1
ATOM 3872 C CA . ILE A 1 496 ? -17.062 39.281 33.75 1 97.94 496 ILE A CA 1
ATOM 3873 C C . ILE A 1 496 ? -16.547 40.719 33.812 1 97.94 496 ILE A C 1
ATOM 3875 O O . ILE A 1 496 ? -17.141 41.562 34.5 1 97.94 496 ILE A O 1
ATOM 3879 N N . VAL A 1 497 ? -15.477 41 33.094 1 98 497 VAL A N 1
ATOM 3880 C CA . VAL A 1 497 ? -14.859 42.312 33.094 1 98 497 VAL A CA 1
ATOM 3881 C C . VAL A 1 497 ? -15.828 43.344 32.5 1 98 497 VAL A C 1
ATOM 3883 O O . VAL A 1 497 ? -15.961 44.469 33 1 98 497 VAL A O 1
ATOM 3886 N N . VAL A 1 498 ? -16.516 43 31.438 1 97.81 498 VAL A N 1
ATOM 3887 C CA . VAL A 1 498 ? -17.453 43.906 30.766 1 97.81 498 VAL A CA 1
ATOM 3888 C C . VAL A 1 498 ? -18.625 44.188 31.688 1 97.81 498 VAL A C 1
ATOM 3890 O O . VAL A 1 498 ? -19.078 45.344 31.766 1 97.81 498 VAL A O 1
ATOM 3893 N N . ILE A 1 499 ? -19.141 43.219 32.438 1 97.62 499 ILE A N 1
ATOM 3894 C CA . ILE A 1 499 ? -20.219 43.438 33.406 1 97.62 499 ILE A CA 1
ATOM 3895 C C . ILE A 1 499 ? -19.781 44.438 34.438 1 97.62 499 ILE A C 1
ATOM 3897 O O . ILE A 1 499 ? -20.531 45.344 34.781 1 97.62 499 ILE A O 1
ATOM 3901 N N . TYR A 1 500 ? -18.578 44.25 34.906 1 97.19 500 TYR A N 1
ATOM 3902 C CA . TYR A 1 500 ? -18.047 45.188 35.875 1 97.19 500 TYR A CA 1
ATOM 3903 C C . TYR A 1 500 ? -17.922 46.594 35.312 1 97.19 500 TYR A C 1
ATOM 3905 O O . TYR A 1 500 ? -18.203 47.594 35.969 1 97.19 500 TYR A O 1
ATOM 3913 N N . GLY A 1 501 ? -17.422 46.656 34.062 1 96.12 501 GLY A N 1
ATOM 3914 C CA . GLY A 1 501 ? -17.359 47.938 33.375 1 96.12 501 GLY A CA 1
ATOM 3915 C C . GLY A 1 501 ? -18.719 48.594 33.25 1 96.12 501 GLY A C 1
ATOM 3916 O O . GLY A 1 501 ? -18.859 49.812 33.469 1 96.12 501 GLY A O 1
ATOM 3917 N N . LEU A 1 502 ? -19.719 47.844 32.969 1 96.12 502 LEU A N 1
ATOM 3918 C CA . LEU A 1 502 ? -21.078 48.375 32.844 1 96.12 502 LEU A CA 1
ATOM 3919 C C . LEU A 1 502 ? -21.594 48.875 34.156 1 96.12 502 LEU A C 1
ATOM 3921 O O . LEU A 1 502 ? -22.297 49.906 34.219 1 96.12 502 LEU A O 1
ATOM 3925 N N . LEU A 1 503 ? -21.328 48.219 35.219 1 96.25 503 LEU A N 1
ATOM 3926 C CA . LEU A 1 503 ? -21.734 48.656 36.562 1 96.25 503 LEU A CA 1
ATOM 3927 C C . LEU A 1 503 ? -21.078 49.969 36.906 1 96.25 503 LEU A C 1
ATOM 3929 O O . LEU A 1 503 ? -21.703 50.812 37.562 1 96.25 503 LEU A O 1
ATOM 3933 N N . CYS A 1 504 ? -19.812 50.125 36.5 1 95.12 504 CYS A N 1
ATOM 3934 C CA . CYS A 1 504 ? -19.125 51.375 36.75 1 95.12 504 CYS A CA 1
ATOM 3935 C C . CYS A 1 504 ? -19.781 52.531 36 1 95.12 504 CYS A C 1
ATOM 3937 O O . CYS A 1 504 ? -19.891 53.656 36.5 1 95.12 504 CYS A O 1
ATOM 3939 N N . ILE A 1 505 ? -20.156 52.281 34.781 1 94.56 505 ILE A N 1
ATOM 3940 C CA . ILE A 1 505 ? -20.828 53.281 33.969 1 94.56 505 ILE A CA 1
ATOM 3941 C C . ILE A 1 505 ? -22.156 53.656 34.594 1 94.56 505 ILE A C 1
ATOM 3943 O O . ILE A 1 505 ? -22.516 54.844 34.688 1 94.56 505 ILE A O 1
ATOM 3947 N N . LYS A 1 506 ? -22.906 52.719 35.094 1 93.31 506 LYS A N 1
ATOM 3948 C CA . LYS A 1 506 ? -24.188 52.969 35.75 1 93.31 506 LYS A CA 1
ATOM 3949 C C . LYS A 1 506 ? -24.016 53.75 37.031 1 93.31 506 LYS A C 1
ATOM 3951 O O . LYS A 1 506 ? -24.781 54.688 37.281 1 93.31 506 LYS A O 1
ATOM 3956 N N . ALA A 1 507 ? -23.062 53.438 37.781 1 92.19 507 ALA A N 1
ATOM 3957 C CA . ALA A 1 507 ? -22.812 54.094 39.062 1 92.19 507 ALA A CA 1
ATOM 3958 C C . ALA A 1 507 ? -22.406 55.531 38.844 1 92.19 507 ALA A C 1
ATOM 3960 O O . ALA A 1 507 ? -22.781 56.438 39.594 1 92.19 507 ALA A O 1
ATOM 3961 N N . ALA A 1 508 ? -21.594 55.781 37.844 1 90 508 ALA A N 1
ATOM 3962 C CA . ALA A 1 508 ? -21.109 57.156 37.594 1 90 508 ALA A CA 1
ATOM 3963 C C . ALA A 1 508 ? -22.109 57.906 36.719 1 90 508 ALA A C 1
ATOM 3965 O O . ALA A 1 508 ? -22.016 59.125 36.594 1 90 508 ALA A O 1
ATOM 3966 N N . SER A 1 509 ? -23.141 57.344 36.094 1 89.56 509 SER A N 1
ATOM 3967 C CA . SER A 1 509 ? -24.078 57.938 35.125 1 89.56 509 SER A CA 1
ATOM 3968 C C . SER A 1 509 ? -23.344 58.688 34.031 1 89.56 509 SER A C 1
ATOM 3970 O O . SER A 1 509 ? -23.812 59.719 33.562 1 89.56 509 SER A O 1
ATOM 3972 N N . ALA A 1 510 ? -22.109 58.219 33.75 1 91.25 510 ALA A N 1
ATOM 3973 C CA . ALA A 1 510 ? -21.25 58.812 32.719 1 91.25 510 ALA A CA 1
ATOM 3974 C C . ALA A 1 510 ? -20.25 57.781 32.219 1 91.25 510 ALA A C 1
ATOM 3976 O O . ALA A 1 510 ? -19.984 56.781 32.875 1 91.25 510 ALA A O 1
ATOM 3977 N N . SER A 1 511 ? -19.766 57.969 31.031 1 94.31 511 SER A N 1
ATOM 3978 C CA . SER A 1 511 ? -18.703 57.156 30.469 1 94.31 511 SER A CA 1
ATOM 3979 C C . SER A 1 511 ? -17.453 57.969 30.188 1 94.31 511 SER A C 1
ATOM 3981 O O . SER A 1 511 ? -17.547 59.188 30 1 94.31 511 SER A O 1
ATOM 3983 N N . TYR A 1 512 ? -16.312 57.312 30.234 1 94.25 512 TYR A N 1
ATOM 3984 C CA . TYR A 1 512 ? -15.047 58.062 30.125 1 94.25 512 TYR A CA 1
ATOM 3985 C C . TYR A 1 512 ? -14.133 57.406 29.094 1 94.25 512 TYR A C 1
ATOM 3987 O O . TYR A 1 512 ? -14.289 56.219 28.781 1 94.25 512 TYR A O 1
ATOM 3995 N N . LYS A 1 513 ? -13.258 58.125 28.531 1 92.81 513 LYS A N 1
ATOM 3996 C CA . LYS A 1 513 ? -12.133 57.688 27.703 1 92.81 513 LYS A CA 1
ATOM 3997 C C . LYS A 1 513 ? -10.805 58.125 28.312 1 92.81 513 LYS A C 1
ATOM 3999 O O . LYS A 1 513 ? -10.781 58.875 29.281 1 92.81 513 LYS A O 1
ATOM 4004 N N . ASP A 1 514 ? -9.797 57.531 27.891 1 92.94 514 ASP A N 1
ATOM 4005 C CA . ASP A 1 514 ? -8.469 57.969 28.312 1 92.94 514 ASP A CA 1
ATOM 4006 C C . ASP A 1 514 ? -7.82 58.844 27.25 1 92.94 514 ASP A C 1
ATOM 4008 O O . ASP A 1 514 ? -6.637 58.688 26.938 1 92.94 514 ASP A O 1
ATOM 4012 N N . SER A 1 515 ? -8.562 59.75 26.766 1 93.69 515 SER A N 1
ATOM 4013 C CA . SER A 1 515 ? -8.102 60.594 25.672 1 93.69 515 SER A CA 1
ATOM 4014 C C . SER A 1 515 ? -7.398 61.844 26.203 1 93.69 515 SER A C 1
ATOM 4016 O O . SER A 1 515 ? -7.461 62.156 27.406 1 93.69 515 SER A O 1
ATOM 4018 N N . PHE A 1 516 ? -6.672 62.531 25.344 1 94.69 516 PHE A N 1
ATOM 4019 C CA . PHE A 1 516 ? -6.023 63.812 25.656 1 94.69 516 PHE A CA 1
ATOM 4020 C C . PHE A 1 516 ? -7.023 64.812 26.25 1 94.69 516 PHE A C 1
ATOM 4022 O O . PHE A 1 516 ? -6.75 65.438 27.281 1 94.69 516 PHE A O 1
ATOM 4029 N N . SER A 1 517 ? -8.188 64.938 25.609 1 95.19 517 SER A N 1
ATOM 4030 C CA . SER A 1 517 ? -9.188 65.938 26.031 1 95.19 517 SER A CA 1
ATOM 4031 C C . SER A 1 517 ? -9.727 65.562 27.422 1 95.19 517 SER A C 1
ATOM 4033 O O . SER A 1 517 ? -10.016 66.5 28.219 1 95.19 517 SER A O 1
ATOM 4035 N N . THR A 1 518 ? -9.859 64.312 27.703 1 94.94 518 THR A N 1
ATOM 4036 C CA . THR A 1 518 ? -10.367 63.906 29 1 94.94 518 THR A CA 1
ATOM 4037 C C . THR A 1 518 ? -9.383 64.25 30.109 1 94.94 518 THR A C 1
ATOM 4039 O O . THR A 1 518 ? -9.789 64.812 31.156 1 94.94 518 THR A O 1
ATOM 4042 N N . ILE A 1 519 ? -8.125 64.062 29.859 1 94.69 519 ILE A N 1
ATOM 4043 C CA . ILE A 1 519 ? -7.102 64.438 30.844 1 94.69 519 ILE A CA 1
ATOM 4044 C C . ILE A 1 519 ? -7.016 65.938 30.953 1 94.69 519 ILE A C 1
ATOM 4046 O O . ILE A 1 519 ? -6.922 66.5 32.062 1 94.69 519 ILE A O 1
ATOM 4050 N N . LEU A 1 520 ? -7.105 66.562 29.844 1 94.5 520 LEU A N 1
ATOM 4051 C CA . LEU A 1 520 ? -7.074 68.062 29.812 1 94.5 520 LEU A CA 1
ATOM 4052 C C . LEU A 1 520 ? -8.219 68.625 30.641 1 94.5 520 LEU A C 1
ATOM 4054 O O . LEU A 1 520 ? -8.008 69.5 31.453 1 94.5 520 LEU A O 1
ATOM 4058 N N . ARG A 1 521 ? -9.359 68.125 30.5 1 94.12 521 ARG A N 1
ATOM 4059 C CA . ARG A 1 521 ? -10.555 68.625 31.141 1 94.12 521 ARG A CA 1
ATOM 4060 C C . ARG A 1 521 ? -10.547 68.312 32.625 1 94.12 521 ARG A C 1
ATOM 4062 O O . ARG A 1 521 ? -11.07 69.125 33.438 1 94.12 521 ARG A O 1
ATOM 4069 N N . THR A 1 522 ? -9.891 67.25 33.031 1 94.12 522 THR A N 1
ATOM 4070 C CA . THR A 1 522 ? -9.969 66.875 34.438 1 94.12 522 THR A CA 1
ATOM 4071 C C . THR A 1 522 ? -8.766 67.375 35.219 1 94.12 522 THR A C 1
ATOM 4073 O O . THR A 1 522 ? -8.648 67.125 36.406 1 94.12 522 THR A O 1
ATOM 4076 N N . THR A 1 523 ? -7.863 68.062 34.562 1 93.5 523 THR A N 1
ATOM 4077 C CA . THR A 1 523 ? -6.684 68.562 35.281 1 93.5 523 THR A CA 1
ATOM 4078 C C . THR A 1 523 ? -6.672 70.062 35.312 1 93.5 523 THR A C 1
ATOM 4080 O O . THR A 1 523 ? -5.637 70.688 35.594 1 93.5 523 THR A O 1
ATOM 4083 N N . ARG A 1 524 ? -7.887 70.625 35.125 1 91 524 ARG A N 1
ATOM 4084 C CA . ARG A 1 524 ? -7.977 72.125 35.219 1 91 524 ARG A CA 1
ATOM 4085 C C . ARG A 1 524 ? -8.062 72.562 36.688 1 91 524 ARG A C 1
ATOM 4087 O O . ARG A 1 524 ? -9.125 72.438 37.281 1 91 524 ARG A O 1
ATOM 4094 N N . ASN A 1 525 ? -6.957 72.75 37.312 1 87.56 525 ASN A N 1
ATOM 4095 C CA . ASN A 1 525 ? -6.863 73.125 38.719 1 87.56 525 ASN A CA 1
ATOM 4096 C C . ASN A 1 525 ? -5.629 74 38.969 1 87.56 525 ASN A C 1
ATOM 4098 O O . ASN A 1 525 ? -4.523 73.625 38.562 1 87.56 525 ASN A O 1
ATOM 4102 N N . HIS A 1 526 ? -5.812 75.125 39.656 1 85.88 526 HIS A N 1
ATOM 4103 C CA . HIS A 1 526 ? -4.734 76.062 39.906 1 85.88 526 HIS A CA 1
ATOM 4104 C C . HIS A 1 526 ? -3.676 75.438 40.812 1 85.88 526 HIS A C 1
ATOM 4106 O O . HIS A 1 526 ? -2.496 75.812 40.75 1 85.88 526 HIS A O 1
ATOM 4112 N N . ASP A 1 527 ? -4.078 74.562 41.625 1 87.81 527 ASP A N 1
ATOM 4113 C CA . ASP A 1 527 ? -3.121 73.938 42.5 1 87.81 527 ASP A CA 1
ATOM 4114 C C . ASP A 1 527 ? -2.082 73.125 41.719 1 87.81 527 ASP A C 1
ATOM 4116 O O . ASP A 1 527 ? -0.921 73.062 42.125 1 87.81 527 ASP A O 1
ATOM 4120 N N . LEU A 1 528 ? -2.496 72.625 40.656 1 90.75 528 LEU A N 1
ATOM 4121 C CA . LEU A 1 528 ? -1.589 71.875 39.812 1 90.75 528 LEU A CA 1
ATOM 4122 C C . LEU A 1 528 ? -0.594 72.75 39.094 1 90.75 528 LEU A C 1
ATOM 4124 O O . LEU A 1 528 ? 0.521 72.375 38.781 1 90.75 528 LEU A O 1
ATOM 4128 N N . ASP A 1 529 ? -0.978 74 38.875 1 87.94 529 ASP A N 1
ATOM 4129 C CA . ASP A 1 529 ? -0.082 74.938 38.25 1 87.94 529 ASP A CA 1
ATOM 4130 C C . ASP A 1 529 ? 1.078 75.312 39.188 1 87.94 529 ASP A C 1
ATOM 4132 O O . ASP A 1 529 ? 2.176 75.625 38.719 1 87.94 529 ASP A O 1
ATOM 4136 N N . THR A 1 530 ? 0.75 75.188 40.406 1 87.19 530 THR A N 1
ATOM 4137 C CA . THR A 1 530 ? 1.777 75.5 41.375 1 87.19 530 THR A CA 1
ATOM 4138 C C . THR A 1 530 ? 2.701 74.312 41.625 1 87.19 530 THR A C 1
ATOM 4140 O O . THR A 1 530 ? 3.885 74.5 41.906 1 87.19 530 THR A O 1
ATOM 4143 N N . VAL A 1 531 ? 2.227 73.188 41.438 1 89.44 531 VAL A N 1
ATOM 4144 C CA . VAL A 1 531 ? 2.963 72 41.75 1 89.44 531 VAL A CA 1
ATOM 4145 C C . VAL A 1 531 ? 3.916 71.625 40.625 1 89.44 531 VAL A C 1
ATOM 4147 O O . VAL A 1 531 ? 4.984 71.062 40.844 1 89.44 531 VAL A O 1
ATOM 4150 N N . VAL A 1 532 ? 3.627 71.938 39.344 1 92 532 VAL A N 1
ATOM 4151 C CA . VAL A 1 532 ? 4.457 71.625 38.188 1 92 532 VAL A CA 1
ATOM 4152 C C . VAL A 1 532 ? 5.453 72.75 37.969 1 92 532 VAL A C 1
ATOM 4154 O O . VAL A 1 532 ? 5.074 73.875 37.5 1 92 532 VAL A O 1
ATOM 4157 N N . PRO A 1 533 ? 6.668 72.5 38.219 1 89.12 533 PRO A N 1
ATOM 4158 C CA . PRO A 1 533 ? 7.66 73.562 37.969 1 89.12 533 PRO A CA 1
ATOM 4159 C C . PRO A 1 533 ? 7.777 73.875 36.469 1 89.12 533 PRO A C 1
ATOM 4161 O O . PRO A 1 533 ? 7.5 73.062 35.625 1 89.12 533 PRO A O 1
ATOM 4164 N N . THR A 1 534 ? 8.188 75.062 36.156 1 86.88 534 THR A N 1
ATOM 4165 C CA . THR A 1 534 ? 8.32 75.562 34.781 1 86.88 534 THR A CA 1
ATOM 4166 C C . THR A 1 534 ? 9.266 74.688 34 1 86.88 534 THR A C 1
ATOM 4168 O O . THR A 1 534 ? 9.047 74.438 32.812 1 86.88 534 THR A O 1
ATOM 4171 N N . ALA A 1 535 ? 10.242 74.125 34.656 1 83.25 535 ALA A N 1
ATOM 4172 C CA . ALA A 1 535 ? 11.242 73.312 34 1 83.25 535 ALA A CA 1
ATOM 4173 C C . ALA A 1 535 ? 10.633 72 33.531 1 83.25 535 ALA A C 1
ATOM 4175 O O . ALA A 1 535 ? 11.133 71.375 32.594 1 83.25 535 ALA A O 1
ATOM 4176 N N . GLU A 1 536 ? 9.57 71.562 34.125 1 90.19 536 GLU A N 1
ATOM 4177 C CA . GLU A 1 536 ? 8.969 70.312 33.812 1 90.19 536 GLU A CA 1
ATOM 4178 C C . GLU A 1 536 ? 7.812 70.438 32.844 1 90.19 536 GLU A C 1
ATOM 4180 O O . GLU A 1 536 ? 7.254 69.438 32.375 1 90.19 536 GLU A O 1
ATOM 4185 N N . THR A 1 537 ? 7.492 71.562 32.375 1 91.69 537 THR A N 1
ATOM 4186 C CA . THR A 1 537 ? 6.355 71.812 31.5 1 91.69 537 THR A CA 1
ATOM 4187 C C . THR A 1 537 ? 6.66 71.312 30.094 1 91.69 537 THR A C 1
ATOM 4189 O O . THR A 1 537 ? 5.754 71.25 29.266 1 91.69 537 THR A O 1
ATOM 4192 N N . SER A 1 538 ? 7.961 71 29.797 1 88.56 538 SER A N 1
ATOM 4193 C CA . SER A 1 538 ? 8.32 70.5 28.469 1 88.56 538 SER A CA 1
ATOM 4194 C C . SER A 1 538 ? 7.699 69.125 28.203 1 88.56 538 SER A C 1
ATOM 4196 O O . SER A 1 538 ? 7.535 68.688 27.047 1 88.56 538 SER A O 1
ATOM 4198 N N . GLY A 1 539 ? 7.363 68.375 29.312 1 89.94 539 GLY A N 1
ATOM 4199 C CA . GLY A 1 539 ? 6.781 67.062 29.172 1 89.94 539 GLY A CA 1
ATOM 4200 C C . GLY A 1 539 ? 7.797 66 28.781 1 89.94 539 GLY A C 1
ATOM 4201 O O . GLY A 1 539 ? 7.43 64.875 28.484 1 89.94 539 GLY A O 1
ATOM 4202 N N . ALA A 1 540 ? 9.094 66.312 28.734 1 91.25 540 ALA A N 1
ATOM 4203 C CA . ALA A 1 540 ? 10.148 65.438 28.312 1 91.25 540 ALA A CA 1
ATOM 4204 C C . ALA A 1 540 ? 10.406 64.375 29.391 1 91.25 540 ALA A C 1
ATOM 4206 O O . ALA A 1 540 ? 10.133 64.562 30.562 1 91.25 540 ALA A O 1
ATOM 4207 N N . GLU A 1 541 ? 10.805 63.188 28.969 1 90.25 541 GLU A N 1
ATOM 4208 C CA . GLU A 1 541 ? 11.156 62.094 29.875 1 90.25 541 GLU A CA 1
ATOM 4209 C C . GLU A 1 541 ? 12.586 62.25 30.375 1 90.25 541 GLU A C 1
ATOM 4211 O O . GLU A 1 541 ? 13.445 62.781 29.688 1 90.25 541 GLU A O 1
ATOM 4216 N N . PRO A 1 542 ? 12.898 61.781 31.562 1 89.31 542 PRO A N 1
ATOM 4217 C CA . PRO A 1 542 ? 11.992 61.094 32.469 1 89.31 542 PRO A CA 1
ATOM 4218 C C . PRO A 1 542 ? 11.234 62.031 33.406 1 89.31 542 PRO A C 1
ATOM 4220 O O . PRO A 1 542 ? 11.656 63.188 33.594 1 89.31 542 PRO A O 1
ATOM 4223 N N . LEU A 1 543 ? 10.133 61.594 33.906 1 91 543 LEU A N 1
ATOM 4224 C CA . LEU A 1 543 ? 9.398 62.312 34.969 1 91 543 LEU A CA 1
ATOM 4225 C C . LEU A 1 543 ? 10.242 62.438 36.219 1 91 543 LEU A C 1
ATOM 4227 O O . LEU A 1 543 ? 10.875 61.469 36.656 1 91 543 LEU A O 1
ATOM 4231 N N . SER A 1 544 ? 10.367 63.656 36.75 1 91.94 544 SER A N 1
ATOM 4232 C CA . SER A 1 544 ? 11.141 63.875 37.969 1 91.94 544 SER A CA 1
ATOM 4233 C C . SER A 1 544 ? 10.531 63.094 39.156 1 91.94 544 SER A C 1
ATOM 4235 O O . SER A 1 544 ? 9.305 62.938 39.219 1 91.94 544 SER A O 1
ATOM 4237 N N . LYS A 1 545 ? 11.328 62.656 40.062 1 91.5 545 LYS A N 1
ATOM 4238 C CA . LYS A 1 545 ? 10.875 61.875 41.219 1 91.5 545 LYS A CA 1
ATOM 4239 C C . LYS A 1 545 ? 9.961 62.719 42.094 1 91.5 545 LYS A C 1
ATOM 4241 O O . LYS A 1 545 ? 8.984 62.219 42.656 1 91.5 545 LYS A O 1
ATOM 4246 N N . ASN A 1 546 ? 10.281 64 42.219 1 91.31 546 ASN A N 1
ATOM 4247 C CA . ASN A 1 546 ? 9.484 64.875 43.062 1 91.31 546 ASN A CA 1
ATOM 4248 C C . ASN A 1 546 ? 8.062 65.062 42.531 1 91.31 546 ASN A C 1
ATOM 4250 O O . ASN A 1 546 ? 7.098 64.938 43.312 1 91.31 546 ASN A O 1
ATOM 4254 N N . LEU A 1 547 ? 7.988 65.25 41.312 1 93.12 547 LEU A N 1
ATOM 4255 C CA . LEU A 1 547 ? 6.668 65.375 40.719 1 93.12 547 LEU A CA 1
ATOM 4256 C C . LEU A 1 547 ? 5.934 64.062 40.656 1 93.12 547 LEU A C 1
ATOM 4258 O O . LEU A 1 547 ? 4.715 64 40.812 1 93.12 547 LEU A O 1
ATOM 4262 N N . GLY A 1 548 ? 6.684 63.031 40.438 1 94.44 548 GLY A N 1
ATOM 4263 C CA . GLY A 1 548 ? 6.102 61.688 40.344 1 94.44 548 GLY A CA 1
ATOM 4264 C C . GLY A 1 548 ? 5.496 61.219 41.656 1 94.44 548 GLY A C 1
ATOM 4265 O O . GLY A 1 548 ? 4.559 60.406 41.625 1 94.44 548 GLY A O 1
ATOM 4266 N N . ASN A 1 549 ? 5.934 61.75 42.75 1 93.81 549 ASN A N 1
ATOM 4267 C CA . ASN A 1 549 ? 5.492 61.281 44.062 1 93.81 549 ASN A CA 1
ATOM 4268 C C . ASN A 1 549 ? 4.32 62.094 44.562 1 93.81 549 ASN A C 1
ATOM 4270 O O . ASN A 1 549 ? 3.75 61.781 45.625 1 93.81 549 ASN A O 1
ATOM 4274 N N . VAL A 1 550 ? 3.893 63.125 43.781 1 94.94 550 VAL A N 1
ATOM 4275 C CA . VAL A 1 550 ? 2.723 63.906 44.156 1 94.94 550 VAL A CA 1
ATOM 4276 C C . VAL A 1 550 ? 1.464 63.062 44.031 1 94.94 550 VAL A C 1
ATOM 4278 O O . VAL A 1 550 ? 1.274 62.344 43.031 1 94.94 550 VAL A O 1
ATOM 4281 N N . ARG A 1 551 ? 0.658 63.062 45.094 1 95.44 551 ARG A N 1
ATOM 4282 C CA . ARG A 1 551 ? -0.561 62.25 45.094 1 95.44 551 ARG A CA 1
ATOM 4283 C C . ARG A 1 551 ? -1.759 63.094 44.625 1 95.44 551 ARG A C 1
ATOM 4285 O O . ARG A 1 551 ? -1.914 64.25 45.031 1 95.44 551 ARG A O 1
ATOM 4292 N N . LEU A 1 552 ? -2.504 62.5 43.75 1 95.19 552 LEU A N 1
ATOM 4293 C CA . LEU A 1 552 ? -3.686 63.156 43.219 1 95.19 552 LEU A CA 1
ATOM 4294 C C . LEU A 1 552 ? -4.941 62.344 43.469 1 95.19 552 LEU A C 1
ATOM 4296 O O . LEU A 1 552 ? -4.871 61.125 43.562 1 95.19 552 LEU A O 1
ATOM 4300 N N . ILE A 1 553 ? -6.02 62.969 43.656 1 94.31 553 ILE A N 1
ATOM 4301 C CA . ILE A 1 553 ? -7.332 62.344 43.781 1 94.31 553 ILE A CA 1
ATOM 4302 C C . ILE A 1 553 ? -8.359 63.156 42.969 1 94.31 553 ILE A C 1
ATOM 4304 O O . ILE A 1 553 ? -8.312 64.375 42.969 1 94.31 553 ILE A O 1
ATOM 4308 N N . LEU A 1 554 ? -9.188 62.531 42.25 1 93.12 554 LEU A N 1
ATOM 4309 C CA . LEU A 1 554 ? -10.234 63.188 41.5 1 93.12 554 LEU A CA 1
ATOM 4310 C C . LEU A 1 554 ? -11.398 63.594 42.406 1 93.12 554 LEU A C 1
ATOM 4312 O O . LEU A 1 554 ? -12.008 62.75 43.062 1 93.12 554 LEU A O 1
ATOM 4316 N N . ARG A 1 555 ? -11.648 64.938 42.469 1 91 555 ARG A N 1
ATOM 4317 C CA . ARG A 1 555 ? -12.68 65.438 43.344 1 91 555 ARG A CA 1
ATOM 4318 C C . ARG A 1 555 ? -13.742 66.188 42.562 1 91 555 ARG A C 1
ATOM 4320 O O . ARG A 1 555 ? -13.469 66.688 41.469 1 91 555 ARG A O 1
ATOM 4327 N N . ARG A 1 556 ? -14.852 66.125 43.094 1 87.06 556 ARG A N 1
ATOM 4328 C CA . ARG A 1 556 ? -15.969 66.938 42.562 1 87.06 556 ARG A CA 1
ATOM 4329 C C . ARG A 1 556 ? -16.406 68 43.531 1 87.06 556 ARG A C 1
ATOM 4331 O O . ARG A 1 556 ? -16.672 67.688 44.719 1 87.06 556 ARG A O 1
ATOM 4338 N N . GLN A 1 557 ? -16.031 69.375 43.312 1 78.12 557 GLN A N 1
ATOM 4339 C CA . GLN A 1 557 ? -16.406 70.438 44.219 1 78.12 557 GLN A CA 1
ATOM 4340 C C . GLN A 1 557 ? -17.547 71.25 43.625 1 78.12 557 GLN A C 1
ATOM 4342 O O . GLN A 1 557 ? -17.547 71.562 42.438 1 78.12 557 GLN A O 1
ATOM 4347 N N . GLY A 1 558 ? -18.547 71.375 44.375 1 62.12 558 GLY A N 1
ATOM 4348 C CA . GLY A 1 558 ? -19.688 72.188 44 1 62.12 558 GLY A CA 1
ATOM 4349 C C . GLY A 1 558 ? -19.453 73.688 44.25 1 62.12 558 GLY A C 1
ATOM 4350 O O . GLY A 1 558 ? -18.719 74.062 45.156 1 62.12 558 GLY A O 1
ATOM 4351 N N . THR A 1 559 ? -19.141 74.688 43.5 1 50.81 559 THR A N 1
ATOM 4352 C CA . THR A 1 559 ? -19.172 76.062 43.938 1 50.81 559 THR A CA 1
ATOM 4353 C C . THR A 1 559 ? -20.281 76.312 44.969 1 50.81 559 THR A C 1
ATOM 4355 O O . THR A 1 559 ? -21.219 75.5 45.062 1 50.81 559 THR A O 1
ATOM 4358 N N . GLY A 1 560 ? -20.422 77.75 45.625 1 41.16 560 GLY A N 1
ATOM 4359 C CA . GLY A 1 560 ? -21.109 78.25 46.781 1 41.16 560 GLY A CA 1
ATOM 4360 C C . GLY A 1 560 ? -22.531 77.688 46.938 1 41.16 560 GLY A C 1
ATOM 4361 O O . GLY A 1 560 ? -22.969 76.875 46.156 1 41.16 560 GLY A O 1
ATOM 4362 N N . LEU A 1 561 ? -23.531 78.875 47.125 1 40.16 561 LEU A N 1
ATOM 4363 C CA . LEU A 1 561 ? -24.844 79.125 47.719 1 40.16 561 LEU A CA 1
ATOM 4364 C C . LEU A 1 561 ? -25.906 78.25 47.094 1 40.16 561 LEU A C 1
ATOM 4366 O O . LEU A 1 561 ? -26.688 77.562 47.781 1 40.16 561 LEU A O 1
ATOM 4370 N N . GLU A 1 562 ? -26.719 79 46.094 1 40.75 562 GLU A N 1
ATOM 4371 C CA . GLU A 1 562 ? -28.016 78.5 45.594 1 40.75 562 GLU A CA 1
ATOM 4372 C C . GLU A 1 562 ? -27.859 77.188 44.812 1 40.75 562 GLU A C 1
ATOM 4374 O O . GLU A 1 562 ? -26.781 76.875 44.281 1 40.75 562 GLU A O 1
ATOM 4379 N N . GLY A 1 563 ? -28.859 76.312 44.594 1 42.78 563 GLY A N 1
ATOM 4380 C CA . GLY A 1 563 ? -29.297 75 44.094 1 42.78 563 GLY A CA 1
ATOM 4381 C C . GLY A 1 563 ? -28.594 74.562 42.844 1 42.78 563 GLY A C 1
ATOM 4382 O O . GLY A 1 563 ? -28.172 73.438 42.719 1 42.78 563 GLY A O 1
ATOM 4383 N N . ASP A 1 564 ? -28.812 75.125 41.656 1 45.62 564 ASP A N 1
ATOM 4384 C CA . ASP A 1 564 ? -28.797 74.625 40.281 1 45.62 564 ASP A CA 1
ATOM 4385 C C . ASP A 1 564 ? -27.391 74.688 39.688 1 45.62 564 ASP A C 1
ATOM 4387 O O . ASP A 1 564 ? -27.219 74.688 38.469 1 45.62 564 ASP A O 1
ATOM 4391 N N . GLY A 1 565 ? -26.156 74.875 40.188 1 51.97 565 GLY A N 1
ATOM 4392 C CA . GLY A 1 565 ? -24.969 75.312 39.438 1 51.97 565 GLY A CA 1
ATOM 4393 C C . GLY A 1 565 ? -24.094 74.125 39.062 1 51.97 565 GLY A C 1
ATOM 4394 O O . GLY A 1 565 ? -24.203 73.062 39.625 1 51.97 565 GLY A O 1
ATOM 4395 N N . ASP A 1 566 ? -23.375 74.062 37.906 1 65.62 566 ASP A N 1
ATOM 4396 C CA . ASP A 1 566 ? -22.531 73.062 37.281 1 65.62 566 ASP A CA 1
ATOM 4397 C C . ASP A 1 566 ? -21.375 72.688 38.188 1 65.62 566 ASP A C 1
ATOM 4399 O O . ASP A 1 566 ? -20.75 73.562 38.812 1 65.62 566 ASP A O 1
ATOM 4403 N N . LYS A 1 567 ? -21.203 71.438 38.656 1 76.75 567 LYS A N 1
ATOM 4404 C CA . LYS A 1 567 ? -20.156 70.875 39.5 1 76.75 567 LYS A CA 1
ATOM 4405 C C . LYS A 1 567 ? -18.844 70.75 38.75 1 76.75 567 LYS A C 1
ATOM 4407 O O . LYS A 1 567 ? -18.828 70.312 37.594 1 76.75 567 LYS A O 1
ATOM 4412 N N . ALA A 1 568 ? -17.781 71.375 39.312 1 86 568 ALA A N 1
ATOM 4413 C CA . ALA A 1 568 ? -16.453 71.25 38.688 1 86 568 ALA A CA 1
ATOM 4414 C C . ALA A 1 568 ? -15.727 70 39.219 1 86 568 ALA A C 1
ATOM 4416 O O . ALA A 1 568 ? -15.805 69.688 40.375 1 86 568 ALA A O 1
ATOM 4417 N N . THR A 1 569 ? -15.281 69.125 38.281 1 88.81 569 THR A N 1
ATOM 4418 C CA . THR A 1 569 ? -14.461 68 38.594 1 88.81 569 THR A CA 1
ATOM 4419 C C . THR A 1 569 ? -12.992 68.25 38.25 1 88.81 569 THR A C 1
ATOM 4421 O O . THR A 1 569 ? -12.688 68.75 37.188 1 88.81 569 THR A O 1
ATOM 4424 N N . PHE A 1 570 ? -12.055 68 39.188 1 90.88 570 PHE A N 1
ATOM 4425 C CA . PHE A 1 570 ? -10.641 68.188 38.938 1 90.88 570 PHE A CA 1
ATOM 4426 C C . PHE A 1 570 ? -9.781 67.312 39.812 1 90.88 570 PHE A C 1
ATOM 4428 O O . PHE A 1 570 ? -10.211 66.875 40.875 1 90.88 570 PHE A O 1
ATOM 4435 N N . PHE A 1 571 ? -8.609 67.062 39.344 1 92.69 571 PHE A N 1
ATOM 4436 C CA . PHE A 1 571 ? -7.609 66.375 40.188 1 92.69 571 PHE A CA 1
ATOM 4437 C C . PHE A 1 571 ? -7.082 67.312 41.25 1 92.69 571 PHE A C 1
ATOM 4439 O O . PHE A 1 571 ? -6.492 68.375 40.969 1 92.69 571 PHE A O 1
ATOM 4446 N N . GLY A 1 572 ? -7.344 67 42.5 1 92.12 572 GLY A N 1
ATOM 4447 C CA . GLY A 1 572 ? -6.824 67.75 43.625 1 92.12 572 GLY A CA 1
ATOM 4448 C C . GLY A 1 572 ? -5.57 67.125 44.219 1 92.12 572 GLY A C 1
ATOM 4449 O O . GLY A 1 572 ? -5.371 65.938 44.156 1 92.12 572 GLY A O 1
ATOM 4450 N N . VAL A 1 573 ? -4.609 68.062 44.719 1 92.19 573 VAL A N 1
ATOM 4451 C CA . VAL A 1 573 ? -3.393 67.562 45.375 1 92.19 573 VAL A CA 1
ATOM 4452 C C . VAL A 1 573 ? -3.723 67.125 46.781 1 92.19 573 VAL A C 1
ATOM 4454 O O . VAL A 1 573 ? -4.379 67.812 47.562 1 92.19 573 VAL A O 1
ATOM 4457 N N . ASP A 1 574 ? -3.51 65.938 47.062 1 84.19 574 ASP A N 1
ATOM 4458 C CA . ASP A 1 574 ? -3.785 65.375 48.406 1 84.19 574 ASP A CA 1
ATOM 4459 C C . ASP A 1 574 ? -2.57 65.5 49.312 1 84.19 574 ASP A C 1
ATOM 4461 O O . ASP A 1 574 ? -1.496 65 49 1 84.19 574 ASP A O 1
ATOM 4465 N N . SER A 1 575 ? -2.447 66.75 50.031 1 66.81 575 SER A N 1
ATOM 4466 C CA . SER A 1 575 ? -1.341 66.938 50.969 1 66.81 575 SER A CA 1
ATOM 4467 C C . SER A 1 575 ? -1.399 65.938 52.094 1 66.81 575 SER A C 1
ATOM 4469 O O . SER A 1 575 ? -2.381 65.875 52.844 1 66.81 575 SER A O 1
ATOM 4471 N N . LYS A 1 576 ? -1.132 64.875 52.188 1 54.19 576 LYS A N 1
ATOM 4472 C CA . LYS A 1 576 ? -1.04 64.188 53.438 1 54.19 576 LYS A CA 1
ATOM 4473 C C . LYS A 1 576 ? -0.267 64.938 54.5 1 54.19 576 LYS A C 1
ATOM 4475 O O . LYS A 1 576 ? 0.819 65.5 54.219 1 54.19 576 LYS A O 1
ATOM 4480 N N . PRO A 1 577 ? -0.96 65.562 55.5 1 46.25 577 PRO A N 1
ATOM 4481 C CA . PRO A 1 577 ? -0.166 66 56.625 1 46.25 577 PRO A CA 1
ATOM 4482 C C . PRO A 1 577 ? 0.959 65.062 57 1 46.25 577 PRO A C 1
ATOM 4484 O O . PRO A 1 577 ? 0.709 63.875 57.25 1 46.25 577 PRO A O 1
ATOM 4487 N N . ASP A 1 578 ? 2.039 65.188 56.406 1 40.34 578 ASP A N 1
ATOM 4488 C CA . ASP A 1 578 ? 3.031 64.375 57.125 1 40.34 578 ASP A CA 1
ATOM 4489 C C . ASP A 1 578 ? 2.863 64.562 58.656 1 40.34 578 ASP A C 1
ATOM 4491 O O . ASP A 1 578 ? 3.203 63.625 59.406 1 40.34 578 ASP A O 1
ATOM 4495 N N . ASP A 1 579 ? 2.859 66 59.094 1 37.22 579 ASP A N 1
ATOM 4496 C CA . ASP A 1 579 ? 3.279 66.25 60.438 1 37.22 579 ASP A CA 1
ATOM 4497 C C . ASP A 1 579 ? 2.154 65.938 61.438 1 37.22 579 ASP A C 1
ATOM 4499 O O . ASP A 1 579 ? 2.203 66.375 62.594 1 37.22 579 ASP A O 1
ATOM 4503 N N . GLU A 1 580 ? 1.025 65.75 61.094 1 33.12 580 GLU A N 1
ATOM 4504 C CA . GLU A 1 580 ? 0.275 65.625 62.344 1 33.12 580 GLU A CA 1
ATOM 4505 C C . GLU A 1 580 ? 0.828 64.5 63.219 1 33.12 580 GLU A C 1
ATOM 4507 O O . GLU A 1 580 ? 0.242 64.188 64.25 1 33.12 580 GLU A O 1
ATOM 4512 N N . LYS A 1 581 ? 1.791 63.75 62.5 1 38.72 581 LYS A N 1
ATOM 4513 C CA . LYS A 1 581 ? 2.092 62.938 63.688 1 38.72 581 LYS A CA 1
ATOM 4514 C C . LYS A 1 581 ? 2.465 63.812 64.875 1 38.72 581 LYS A C 1
ATOM 4516 O O . LYS A 1 581 ? 2.375 63.406 66 1 38.72 581 LYS A O 1
ATOM 4521 N N . LYS A 1 582 ? 3.209 64.812 64.562 1 36.53 582 LYS A N 1
ATOM 4522 C CA . LYS A 1 582 ? 3.861 65 65.875 1 36.53 582 LYS A CA 1
ATOM 4523 C C . LYS A 1 582 ? 2.938 65.688 66.812 1 36.53 582 LYS A C 1
ATOM 4525 O O . LYS A 1 582 ? 3.314 65.938 68 1 36.53 582 LYS A O 1
ATOM 4530 N N . THR A 1 583 ? 2.064 66.688 66.562 1 29.23 583 THR A N 1
ATOM 4531 C CA . THR A 1 583 ? 1.605 67.375 67.75 1 29.23 583 THR A CA 1
ATOM 4532 C C . THR A 1 583 ? 0.8 66.5 68.625 1 29.23 583 THR A C 1
ATOM 4534 O O . THR A 1 583 ? 0.121 66.938 69.562 1 29.23 583 THR A O 1
ATOM 4537 N N . ARG A 1 584 ? 0.44 65.25 68.188 1 31.95 584 ARG A N 1
ATOM 4538 C CA . ARG A 1 584 ? -0.124 64.562 69.312 1 31.95 584 ARG A CA 1
ATOM 4539 C C . ARG A 1 584 ? 0.844 64.625 70.5 1 31.95 584 ARG A C 1
ATOM 4541 O O . ARG A 1 584 ? 1.863 63.906 70.5 1 31.95 584 ARG A O 1
ATOM 4548 N N . GLU A 1 585 ? 1.308 65.812 71.062 1 25.64 585 GLU A N 1
ATOM 4549 C CA . GLU A 1 585 ? 1.821 65.75 72.438 1 25.64 585 GLU A CA 1
ATOM 4550 C C . GLU A 1 585 ? 0.989 64.75 73.25 1 25.64 585 GLU A C 1
ATOM 4552 O O . GLU A 1 585 ? -0.202 64.562 73 1 25.64 585 GLU A O 1
ATOM 4557 N N . VAL A 1 586 ? 1.824 64.125 74.062 1 30.16 586 VAL A N 1
ATOM 4558 C CA . VAL A 1 586 ? 1.627 63.031 75 1 30.16 586 VAL A CA 1
ATOM 4559 C C . VAL A 1 586 ? 0.516 63.406 76 1 30.16 586 VAL A C 1
ATOM 4561 O O . VAL A 1 586 ? 0.642 64.375 76.75 1 30.16 586 VAL A O 1
ATOM 4564 N N . ALA A 1 587 ? -0.667 63.562 75.438 1 28.64 587 ALA A N 1
ATOM 4565 C CA . ALA A 1 587 ? -1.546 63.656 76.625 1 28.64 587 ALA A CA 1
ATOM 4566 C C . ALA A 1 587 ? -1.175 62.594 77.625 1 28.64 587 ALA A C 1
ATOM 4568 O O . ALA A 1 587 ? -0.834 61.438 77.312 1 28.64 587 ALA A O 1
ATOM 4569 N N . PRO A 1 588 ? -0.925 63.031 79 1 25.72 588 PRO A N 1
ATOM 4570 C CA . PRO A 1 588 ? -0.518 62.188 80.125 1 25.72 588 PRO A CA 1
ATOM 4571 C C . PRO A 1 588 ? -1.455 61 80.312 1 25.72 588 PRO A C 1
ATOM 4573 O O . PRO A 1 588 ? -2.662 61.188 80.5 1 25.72 588 PRO A O 1
ATOM 4576 N N . THR A 1 589 ? -1.491 60.125 79.375 1 22.22 589 THR A N 1
ATOM 4577 C CA . THR A 1 589 ? -2.207 58.906 79.688 1 22.22 589 THR A CA 1
ATOM 4578 C C . THR A 1 589 ? -1.868 58.406 81.062 1 22.22 589 THR A C 1
ATOM 4580 O O . THR A 1 589 ? -0.702 58.156 81.375 1 22.22 589 THR A O 1
ATOM 4583 N N . GLU A 1 590 ? -2.713 58.938 82.125 1 19.08 590 GLU A N 1
ATOM 4584 C CA . GLU A 1 590 ? -2.896 58.469 83.5 1 19.08 590 GLU A CA 1
ATOM 4585 C C . GLU A 1 590 ? -2.812 56.969 83.562 1 19.08 590 GLU A C 1
ATOM 4587 O O . GLU A 1 590 ? -3.047 56.25 82.562 1 19.08 590 GLU A O 1
ATOM 4592 N N . SER A 1 591 ? -2.381 56.562 84.875 1 18.81 591 SER A N 1
ATOM 4593 C CA . SER A 1 591 ? -1.936 55.375 85.625 1 18.81 591 SER A CA 1
ATOM 4594 C C . SER A 1 591 ? -3.002 54.281 85.562 1 18.81 591 SER A C 1
ATOM 4596 O O . SER A 1 591 ? -2.855 53.281 86.25 1 18.81 591 SER A O 1
ATOM 4598 N N . LEU A 1 592 ? -3.785 54.25 84.562 1 18.12 592 LEU A N 1
ATOM 4599 C CA . LEU A 1 592 ? -4.777 53.25 84.938 1 18.12 592 LEU A CA 1
ATOM 4600 C C . LEU A 1 592 ? -4.105 52.031 85.562 1 18.12 592 LEU A C 1
ATOM 4602 O O . LEU A 1 592 ? -3.184 51.469 85 1 18.12 592 LEU A O 1
ATOM 4606 N N . LEU A 1 593 ? -4.316 51.938 86.938 1 16.17 593 LEU A N 1
ATOM 4607 C CA . LEU A 1 593 ? -4.055 51.031 88 1 16.17 593 LEU A CA 1
ATOM 4608 C C . LEU A 1 593 ? -4.223 49.562 87.562 1 16.17 593 LEU A C 1
ATOM 4610 O O . LEU A 1 593 ? -4.973 49.312 86.625 1 16.17 593 LEU A O 1
ATOM 4614 N N . LYS A 1 594 ? -3.391 48.812 88.25 1 18.92 594 LYS A N 1
ATOM 4615 C CA . LYS A 1 594 ? -2.975 47.406 88.375 1 18.92 594 LYS A CA 1
ATOM 4616 C C . LYS A 1 594 ? -4.164 46.5 88.688 1 18.92 594 LYS A C 1
ATOM 4618 O O . LYS A 1 594 ? -4.027 45.281 88.688 1 18.92 594 LYS A O 1
ATOM 4623 N N . ARG A 1 595 ? -5.512 46.938 88.75 1 16.06 595 ARG A N 1
ATOM 4624 C CA . ARG A 1 595 ? -6.109 46 89.688 1 16.06 595 ARG A CA 1
ATOM 4625 C C . ARG A 1 595 ? -5.707 44.562 89.375 1 16.06 595 ARG A C 1
ATOM 4627 O O . ARG A 1 595 ? -5.754 44.125 88.25 1 16.06 595 ARG A O 1
ATOM 4634 N N . THR A 1 596 ? -5.031 43.875 90.438 1 16.2 596 THR A N 1
ATOM 4635 C CA . THR A 1 596 ? -4.523 42.562 90.875 1 16.2 596 THR A CA 1
ATOM 4636 C C . THR A 1 596 ? -5.617 41.5 90.75 1 16.2 596 THR A C 1
ATOM 4638 O O . THR A 1 596 ? -5.332 40.312 90.75 1 16.2 596 THR A O 1
ATOM 4641 N N . GLY A 1 597 ? -7.008 41.875 91 1 15.16 597 GLY A N 1
ATOM 4642 C CA . GLY A 1 597 ? -7.562 40.938 91.938 1 15.16 597 GLY A CA 1
ATOM 4643 C C . GLY A 1 597 ? -7.293 39.5 91.562 1 15.16 597 GLY A C 1
ATOM 4644 O O . GLY A 1 597 ? -6.863 39.219 90.438 1 15.16 597 GLY A O 1
ATOM 4645 N N . GLN A 1 598 ? -7.984 38.562 92.438 1 15.09 598 GLN A N 1
ATOM 4646 C CA . GLN A 1 598 ? -8 37.344 93.25 1 15.09 598 GLN A CA 1
ATOM 4647 C C . GLN A 1 598 ? -8.219 36.094 92.438 1 15.09 598 GLN A C 1
ATOM 4649 O O . GLN A 1 598 ? -7.406 35.188 92.438 1 15.09 598 GLN A O 1
ATOM 4654 N N . SER A 1 599 ? -9.516 35.562 92.625 1 15.27 599 SER A N 1
ATOM 4655 C CA . SER A 1 599 ? -9.828 34.375 93.438 1 15.27 599 SER A CA 1
ATOM 4656 C C . SER A 1 599 ? -9.617 33.094 92.625 1 15.27 599 SER A C 1
ATOM 4658 O O . SER A 1 599 ? -9.406 33.156 91.438 1 15.27 599 SER A O 1
ATOM 4660 N N . GLN A 1 600 ? -10.68 32.094 92.938 1 14.76 600 GLN A N 1
ATOM 4661 C CA . GLN A 1 600 ? -10.93 30.797 93.562 1 14.76 600 GLN A CA 1
ATOM 4662 C C . GLN A 1 600 ? -10.844 29.688 92.5 1 14.76 600 GLN A C 1
ATOM 4664 O O . GLN A 1 600 ? -10.938 29.953 91.312 1 14.76 600 GLN A O 1
ATOM 4669 N N . HIS A 1 601 ? -11.047 28.406 93.125 1 15.3 601 HIS A N 1
ATOM 4670 C CA . HIS A 1 601 ? -10.617 27.016 93.188 1 15.3 601 HIS A CA 1
ATOM 4671 C C . HIS A 1 601 ? -11.242 26.203 92.062 1 15.3 601 HIS A C 1
ATOM 4673 O O . HIS A 1 601 ? -10.57 25.406 91.438 1 15.3 601 HIS A O 1
ATOM 4679 N N . SER A 1 602 ? -12.68 26.234 91.938 1 14.16 602 SER A N 1
ATOM 4680 C CA . SER A 1 602 ? -13.383 25.031 92.375 1 14.16 602 SER A CA 1
ATOM 4681 C C . SER A 1 602 ? -13.148 23.891 91.375 1 14.16 602 SER A C 1
ATOM 4683 O O . SER A 1 602 ? -12.758 24.125 90.25 1 14.16 602 SER A O 1
ATOM 4685 N N . ASP A 1 603 ? -14.016 22.703 91.688 1 14.5 603 ASP A N 1
ATOM 4686 C CA . ASP A 1 603 ? -14.008 21.281 92 1 14.5 603 ASP A CA 1
ATOM 4687 C C . ASP A 1 603 ? -14.039 20.438 90.75 1 14.5 603 ASP A C 1
ATOM 4689 O O . ASP A 1 603 ? -13.195 19.562 90.562 1 14.5 603 ASP A O 1
ATOM 4693 N N . THR A 1 604 ? -15.359 19.938 90.5 1 14.75 604 THR A N 1
ATOM 4694 C CA . THR A 1 604 ? -15.844 18.594 90.812 1 14.75 604 THR A CA 1
ATOM 4695 C C . THR A 1 604 ? -15.531 17.625 89.688 1 14.75 604 THR A C 1
ATOM 4697 O O . THR A 1 604 ? -15.211 18.047 88.562 1 14.75 604 THR A O 1
ATOM 4700 N N . ASP A 1 605 ? -16.641 16.703 89.438 1 14.75 605 ASP A N 1
ATOM 4701 C CA . ASP A 1 605 ? -16.953 15.305 89.688 1 14.75 605 ASP A CA 1
ATOM 4702 C C . ASP A 1 605 ? -16.594 14.414 88.5 1 14.75 605 ASP A C 1
ATOM 4704 O O . ASP A 1 605 ? -16.312 14.914 87.438 1 14.75 605 ASP A O 1
ATOM 4708 N N . GLU A 1 606 ? -17.609 13.398 88.312 1 14.7 606 GLU A N 1
ATOM 4709 C CA . GLU A 1 606 ? -17.812 11.953 88.438 1 14.7 606 GLU A CA 1
ATOM 4710 C C . GLU A 1 606 ? -17.547 11.234 87.125 1 14.7 606 GLU A C 1
ATOM 4712 O O . GLU A 1 606 ? -17.375 11.867 86.125 1 14.7 606 GLU A O 1
ATOM 4717 N N . VAL A 1 607 ? -18.672 10.398 86.75 1 15.98 607 VAL A N 1
ATOM 4718 C CA . VAL A 1 607 ? -18.891 8.961 86.875 1 15.98 607 VAL A CA 1
ATOM 4719 C C . VAL A 1 607 ? -18.453 8.281 85.562 1 15.98 607 VAL A C 1
ATOM 4721 O O . VAL A 1 607 ? -18.359 8.938 84.562 1 15.98 607 VAL A O 1
ATOM 4724 N N . PRO A 1 608 ? -18.938 6.875 85.5 1 15.26 608 PRO A N 1
ATOM 4725 C CA . PRO A 1 608 ? -18.578 5.461 85.375 1 15.26 608 PRO A CA 1
ATOM 4726 C C . PRO A 1 608 ? -18.688 4.961 83.938 1 15.26 608 PRO A C 1
ATOM 4728 O O . PRO A 1 608 ? -17.766 4.316 83.438 1 15.26 608 PRO A O 1
ATOM 4731 N N . THR A 1 609 ? -20.031 4.836 83.5 1 14.39 609 THR A N 1
ATOM 4732 C CA . THR A 1 609 ? -20.719 3.551 83.375 1 14.39 609 THR A CA 1
ATOM 4733 C C . THR A 1 609 ? -20.281 2.834 82.062 1 14.39 609 THR A C 1
ATOM 4735 O O . THR A 1 609 ? -19.797 3.465 81.188 1 14.39 609 THR A O 1
ATOM 4738 N N . VAL A 1 610 ? -21.141 1.716 81.812 1 15.04 610 VAL A N 1
ATOM 4739 C CA . VAL A 1 610 ? -21.234 0.264 81.688 1 15.04 610 VAL A CA 1
ATOM 4740 C C . VAL A 1 610 ? -21.078 -0.156 80.25 1 15.04 610 VAL A C 1
ATOM 4742 O O . VAL A 1 610 ? -20.234 -0.988 79.875 1 15.04 610 VAL A O 1
ATOM 4745 N N . GLN A 1 611 ? -22.328 -0.554 79.562 1 13.97 611 GLN A N 1
ATOM 4746 C CA . GLN A 1 611 ? -22.844 -1.91 79.438 1 13.97 611 GLN A CA 1
ATOM 4747 C C . GLN A 1 611 ? -22.469 -2.496 78.062 1 13.97 611 GLN A C 1
ATOM 4749 O O . GLN A 1 611 ? -21.875 -3.578 78 1 13.97 611 GLN A O 1
ATOM 4754 N N . GLU A 1 612 ? -23.594 -2.996 77.375 1 14.66 612 GLU A N 1
ATOM 4755 C CA . GLU A 1 612 ? -24.141 -4.32 77.125 1 14.66 612 GLU A CA 1
ATOM 4756 C C . GLU A 1 612 ? -23.672 -4.84 75.75 1 14.66 612 GLU A C 1
ATOM 4758 O O . GLU A 1 612 ? -23.25 -4.059 74.938 1 14.66 612 GLU A O 1
ATOM 4763 N N . ARG A 1 613 ? -24.312 -6.059 75.438 1 14.71 613 ARG A N 1
ATOM 4764 C CA . ARG A 1 613 ? -24.203 -7.453 75.062 1 14.71 613 ARG A CA 1
ATOM 4765 C C . ARG A 1 613 ? -24.219 -7.574 73.5 1 14.71 613 ARG A C 1
ATOM 4767 O O . ARG A 1 613 ? -23.359 -8.219 72.938 1 14.71 613 ARG A O 1
ATOM 4774 N N . SER A 1 614 ? -25.516 -7.363 72.875 1 14.02 614 SER A N 1
ATOM 4775 C CA . SER A 1 614 ? -26.328 -8.5 72.438 1 14.02 614 SER A CA 1
ATOM 4776 C C . SER A 1 614 ? -25.844 -9.125 71.188 1 14.02 614 SER A C 1
ATOM 4778 O O . SER A 1 614 ? -25.016 -8.539 70.438 1 14.02 614 SER A O 1
ATOM 4780 N N . ASP A 1 615 ? -26.922 -9.539 70.312 1 15.09 615 ASP A N 1
ATOM 4781 C CA . ASP A 1 615 ? -27.578 -10.781 69.875 1 15.09 615 ASP A CA 1
ATOM 4782 C C . ASP A 1 615 ? -27 -11.312 68.562 1 15.09 615 ASP A C 1
ATOM 4784 O O . ASP A 1 615 ? -26.266 -10.602 67.875 1 15.09 615 ASP A O 1
ATOM 4788 N N . ILE A 1 616 ? -28.016 -12.07 67.75 1 15.03 616 ILE A N 1
ATOM 4789 C CA . ILE A 1 616 ? -28.438 -13.43 67.438 1 15.03 616 ILE A CA 1
ATOM 4790 C C . ILE A 1 616 ? -27.984 -13.773 66 1 15.03 616 ILE A C 1
ATOM 4792 O O . ILE A 1 616 ? -27.328 -14.789 65.812 1 15.03 616 ILE A O 1
ATOM 4796 N N . ASN A 1 617 ? -29.016 -13.742 65 1 14.8 617 ASN A N 1
ATOM 4797 C CA . ASN A 1 617 ? -29.766 -14.852 64.438 1 14.8 617 ASN A CA 1
ATOM 4798 C C . ASN A 1 617 ? -29.078 -15.406 63.188 1 14.8 617 ASN A C 1
ATOM 4800 O O . ASN A 1 617 ? -28.312 -14.703 62.531 1 14.8 617 ASN A O 1
ATOM 4804 N N . LEU A 1 618 ? -29.516 -16.75 62.812 1 15.09 618 LEU A N 1
ATOM 4805 C CA . LEU A 1 618 ? -29.359 -18.062 62.188 1 15.09 618 LEU A CA 1
ATOM 4806 C C . LEU A 1 618 ? -29.547 -18 60.688 1 15.09 618 LEU A C 1
ATOM 4808 O O . LEU A 1 618 ? -28.828 -18.672 59.938 1 15.09 618 LEU A O 1
ATOM 4812 N N . ARG A 1 619 ? -30.562 -17.359 60 1 15 619 ARG A N 1
ATOM 4813 C CA . ARG A 1 619 ? -31.594 -18.188 59.344 1 15 619 ARG A CA 1
ATOM 4814 C C . ARG A 1 619 ? -31 -19 58.188 1 15 619 ARG A C 1
ATOM 4816 O O . ARG A 1 619 ? -29.984 -18.609 57.625 1 15 619 ARG A O 1
ATOM 4823 N N . GLN A 1 620 ? -31.969 -20.125 57.719 1 15.41 620 GLN A N 1
ATOM 4824 C CA . GLN A 1 620 ? -32.312 -21.422 57.188 1 15.41 620 GLN A CA 1
ATOM 4825 C C . GLN A 1 620 ? -32.125 -21.469 55.688 1 15.41 620 GLN A C 1
ATOM 4827 O O . GLN A 1 620 ? -31.828 -20.453 55.062 1 15.41 620 GLN A O 1
ATOM 4832 N N . ASN A 1 621 ? -33.219 -22.234 55 1 15.55 621 ASN A N 1
ATOM 4833 C CA . ASN A 1 621 ? -33.562 -23.438 54.281 1 15.55 621 ASN A CA 1
ATOM 4834 C C . ASN A 1 621 ? -33.719 -23.188 52.781 1 15.55 621 ASN A C 1
ATOM 4836 O O . ASN A 1 621 ? -33.625 -24.125 52 1 15.55 621 ASN A O 1
ATOM 4840 N N . LYS A 1 622 ? -33.938 -22.234 52.094 1 16.27 622 LYS A N 1
ATOM 4841 C CA . LYS A 1 622 ? -35.156 -22.344 51.25 1 16.27 622 LYS A CA 1
ATOM 4842 C C . LYS A 1 622 ? -35.062 -23.547 50.312 1 16.27 622 LYS A C 1
ATOM 4844 O O . LYS A 1 622 ? -34.031 -23.75 49.656 1 16.27 622 LYS A O 1
ATOM 4849 N N . ASP A 1 623 ? -36.25 -24.547 50.25 1 16.08 623 ASP A N 1
ATOM 4850 C CA . ASP A 1 623 ? -36.906 -25.781 49.875 1 16.08 623 ASP A CA 1
ATOM 4851 C C . ASP A 1 623 ? -36.938 -25.953 48.375 1 16.08 623 ASP A C 1
ATOM 4853 O O . ASP A 1 623 ? -36.5 -26.953 47.844 1 16.08 623 ASP A O 1
ATOM 4857 N N . ASN A 1 624 ? -38.312 -25.781 47.812 1 16.14 624 ASN A N 1
ATOM 4858 C CA . ASN A 1 624 ? -39.375 -26.688 47.375 1 16.14 624 ASN A CA 1
ATOM 4859 C C . ASN A 1 624 ? -39.188 -27.062 45.906 1 16.14 624 ASN A C 1
ATOM 4861 O O . ASN A 1 624 ? -38.438 -26.422 45.156 1 16.14 624 ASN A O 1
ATOM 4865 N N . ASN A 1 625 ? -40.469 -27.797 45.312 1 17 625 ASN A N 1
ATOM 4866 C CA . ASN A 1 625 ? -41.188 -28.859 44.625 1 17 625 ASN A CA 1
ATOM 4867 C C . ASN A 1 625 ? -41.469 -28.484 43.188 1 17 625 ASN A C 1
ATOM 4869 O O . ASN A 1 625 ? -41.875 -29.328 42.375 1 17 625 ASN A O 1
ATOM 4873 N N . ALA A 1 626 ? -41.656 -27.391 42.688 1 17.42 626 ALA A N 1
ATOM 4874 C CA . ALA A 1 626 ? -42.938 -27.312 41.938 1 17.42 626 ALA A CA 1
ATOM 4875 C C . ALA A 1 626 ? -43.031 -28.438 40.906 1 17.42 626 ALA A C 1
ATOM 4877 O O . ALA A 1 626 ? -42.031 -28.875 40.375 1 17.42 626 ALA A O 1
ATOM 4878 N N . ASP A 1 627 ? -44.406 -28.922 40.719 1 17.56 627 ASP A N 1
ATOM 4879 C CA . ASP A 1 627 ? -45.438 -29.859 40.281 1 17.56 627 ASP A CA 1
ATOM 4880 C C . ASP A 1 627 ? -45.312 -30.188 38.781 1 17.56 627 ASP A C 1
ATOM 4882 O O . ASP A 1 627 ? -45.25 -31.359 38.406 1 17.56 627 ASP A O 1
ATOM 4886 N N . VAL A 1 628 ? -46.312 -29.609 38.094 1 18.12 628 VAL A N 1
ATOM 4887 C CA . VAL A 1 628 ? -47.531 -30.203 37.5 1 18.12 628 VAL A CA 1
ATOM 4888 C C . VAL A 1 628 ? -47.156 -30.906 36.219 1 18.12 628 VAL A C 1
ATOM 4890 O O . VAL A 1 628 ? -46.094 -30.672 35.625 1 18.12 628 VAL A O 1
ATOM 4893 N N . ALA A 1 629 ? -48.312 -30.828 35.312 1 18.7 629 ALA A N 1
ATOM 4894 C CA . ALA A 1 629 ? -49.281 -31.641 34.625 1 18.7 629 ALA A CA 1
ATOM 4895 C C . ALA A 1 629 ? -48.719 -32.188 33.312 1 18.7 629 ALA A C 1
ATOM 4897 O O . ALA A 1 629 ? -47.688 -31.703 32.812 1 18.7 629 ALA A O 1
ATOM 4898 N N . TYR A 1 630 ? -49.812 -32.5 32.406 1 19.31 630 TYR A N 1
ATOM 4899 C CA . TYR A 1 630 ? -50.531 -33.594 31.766 1 19.31 630 TYR A CA 1
ATOM 4900 C C . TYR A 1 630 ? -50 -33.844 30.344 1 19.31 630 TYR A C 1
ATOM 4902 O O . TYR A 1 630 ? -49.688 -34.969 29.984 1 19.31 630 TYR A O 1
ATOM 4910 N N . VAL A 1 631 ? -50.562 -32.875 29.406 1 22.31 631 VAL A N 1
ATOM 4911 C CA . VAL A 1 631 ? -51.406 -33.438 28.344 1 22.31 631 VAL A CA 1
ATOM 4912 C C . VAL A 1 631 ? -50.531 -34.312 27.422 1 22.31 631 VAL A C 1
ATOM 4914 O O . VAL A 1 631 ? -49.312 -34.094 27.312 1 22.31 631 VAL A O 1
ATOM 4917 N N . ASN A 1 632 ? -51.344 -35.031 26.281 1 21.98 632 ASN A N 1
ATOM 4918 C CA . ASN A 1 632 ? -51.312 -36.125 25.297 1 21.98 632 ASN A CA 1
ATOM 4919 C C . ASN A 1 632 ? -50.219 -35.938 24.266 1 21.98 632 ASN A C 1
ATOM 4921 O O . ASN A 1 632 ? -50 -34.812 23.781 1 21.98 632 ASN A O 1
ATOM 4925 N N . MET B 1 1 ? 22.078 63.594 26.547 1 37.78 1 MET B N 1
ATOM 4926 C CA . MET B 1 1 ? 21.688 62.406 25.781 1 37.78 1 MET B CA 1
ATOM 4927 C C . MET B 1 1 ? 21.406 61.25 26.703 1 37.78 1 MET B C 1
ATOM 4929 O O . MET B 1 1 ? 20.953 60.188 26.25 1 37.78 1 MET B O 1
ATOM 4933 N N . ALA B 1 2 ? 22.047 61.281 27.844 1 46.78 2 ALA B N 1
ATOM 4934 C CA . ALA B 1 2 ? 21.984 60.188 28.828 1 46.78 2 ALA B CA 1
ATOM 4935 C C . ALA B 1 2 ? 20.547 60 29.328 1 46.78 2 ALA B C 1
ATOM 4937 O O . ALA B 1 2 ? 20.141 58.844 29.594 1 46.78 2 ALA B O 1
ATOM 4938 N N . ARG B 1 3 ? 19.75 61.125 29.469 1 52.06 3 ARG B N 1
ATOM 4939 C CA . ARG B 1 3 ? 18.5 61.156 30.203 1 52.06 3 ARG B CA 1
ATOM 4940 C C . ARG B 1 3 ? 17.375 60.469 29.422 1 52.06 3 ARG B C 1
ATOM 4942 O O . ARG B 1 3 ? 16.391 60 30 1 52.06 3 ARG B O 1
ATOM 4949 N N . HIS B 1 4 ? 17.609 60.281 28 1 65 4 HIS B N 1
ATOM 4950 C CA . HIS B 1 4 ? 16.547 59.719 27.172 1 65 4 HIS B CA 1
ATOM 4951 C C . HIS B 1 4 ? 16.875 58.281 26.781 1 65 4 HIS B C 1
ATOM 4953 O O . HIS B 1 4 ? 16.312 57.75 25.812 1 65 4 HIS B O 1
ATOM 4959 N N . LYS B 1 5 ? 17.625 57.625 27.609 1 82.62 5 LYS B N 1
ATOM 4960 C CA . LYS B 1 5 ? 18.219 56.344 27.25 1 82.62 5 LYS B CA 1
ATOM 4961 C C . LYS B 1 5 ? 17.203 55.219 27.312 1 82.62 5 LYS B C 1
ATOM 4963 O O . LYS B 1 5 ? 17.234 54.281 26.516 1 82.62 5 LYS B O 1
ATOM 4968 N N . ALA B 1 6 ? 16.234 55.344 28.094 1 85.75 6 ALA B N 1
ATOM 4969 C CA . ALA B 1 6 ? 15.266 54.25 28.25 1 85.75 6 ALA B CA 1
ATOM 4970 C C . ALA B 1 6 ? 14.375 54.125 27 1 85.75 6 ALA B C 1
ATOM 4972 O O . ALA B 1 6 ? 14.117 53.031 26.531 1 85.75 6 ALA B O 1
ATOM 4973 N N . THR B 1 7 ? 13.961 55.25 26.453 1 91.19 7 THR B N 1
ATOM 4974 C CA . THR B 1 7 ? 13.109 55.25 25.266 1 91.19 7 THR B CA 1
ATOM 4975 C C . THR B 1 7 ? 13.867 54.719 24.047 1 91.19 7 THR B C 1
ATOM 4977 O O . THR B 1 7 ? 13.32 53.938 23.266 1 91.19 7 THR B O 1
ATOM 4980 N N . LEU B 1 8 ? 15.164 55.062 23.922 1 93.06 8 LEU B N 1
ATOM 4981 C CA . LEU B 1 8 ? 16 54.594 22.828 1 93.06 8 LEU B CA 1
ATOM 4982 C C . LEU B 1 8 ? 16.219 53.094 22.922 1 93.06 8 LEU B C 1
ATOM 4984 O O . LEU B 1 8 ? 16.156 52.406 21.906 1 93.06 8 LEU B O 1
ATOM 4988 N N . ILE B 1 9 ? 16.438 52.625 24.125 1 93.19 9 ILE B N 1
ATOM 4989 C CA . ILE B 1 9 ? 16.734 51.219 24.344 1 93.19 9 ILE B CA 1
ATOM 4990 C C . ILE B 1 9 ? 15.484 50.375 24.109 1 93.19 9 ILE B C 1
ATOM 4992 O O . ILE B 1 9 ? 15.555 49.312 23.5 1 93.19 9 ILE B O 1
ATOM 4996 N N . LEU B 1 10 ? 14.359 50.812 24.516 1 93.25 10 LEU B N 1
ATOM 4997 C CA . LEU B 1 10 ? 13.117 50.062 24.328 1 93.25 10 LEU B CA 1
ATOM 4998 C C . LEU B 1 10 ? 12.703 50.031 22.875 1 93.25 10 LEU B C 1
ATOM 5000 O O . LEU B 1 10 ? 12.219 49.031 22.375 1 93.25 10 LEU B O 1
ATOM 5004 N N . MET B 1 11 ? 12.875 51.094 22.188 1 95.88 11 MET B N 1
ATOM 5005 C CA . MET B 1 11 ? 12.492 51.188 20.781 1 95.88 11 MET B CA 1
ATOM 5006 C C . MET B 1 11 ? 13.398 50.344 19.906 1 95.88 11 MET B C 1
ATOM 5008 O O . MET B 1 11 ? 12.922 49.438 19.188 1 95.88 11 MET B O 1
ATOM 5012 N N . THR B 1 12 ? 14.734 50.531 20 1 96.44 12 THR B N 1
ATOM 5013 C CA . THR B 1 12 ? 15.688 49.781 19.188 1 96.44 12 THR B CA 1
ATOM 5014 C C . THR B 1 12 ? 15.82 48.344 19.688 1 96.44 12 THR B C 1
ATOM 5016 O O . THR B 1 12 ? 15.992 47.406 18.906 1 96.44 12 THR B O 1
ATOM 5019 N N . GLY B 1 13 ? 15.75 48.188 21 1 96.44 13 GLY B N 1
ATOM 5020 C CA . GLY B 1 13 ? 15.805 46.844 21.578 1 96.44 13 GLY B CA 1
ATOM 5021 C C . GLY B 1 13 ? 14.648 45.969 21.141 1 96.44 13 GLY B C 1
ATOM 5022 O O . GLY B 1 13 ? 14.836 44.781 20.875 1 96.44 13 GLY B O 1
ATOM 5023 N N . SER B 1 14 ? 13.422 46.5 21.094 1 97.31 14 SER B N 1
ATOM 5024 C CA . SER B 1 14 ? 12.258 45.75 20.641 1 97.31 14 SER B CA 1
ATOM 5025 C C . SER B 1 14 ? 12.406 45.312 19.188 1 97.31 14 SER B C 1
ATOM 5027 O O . SER B 1 14 ? 12.047 44.188 18.828 1 97.31 14 SER B O 1
ATOM 5029 N N . LEU B 1 15 ? 12.922 46.188 18.359 1 98 15 LEU B N 1
ATOM 5030 C CA . LEU B 1 15 ? 13.156 45.875 16.969 1 98 15 LEU B CA 1
ATOM 5031 C C . LEU B 1 15 ? 14.172 44.75 16.828 1 98 15 LEU B C 1
ATOM 5033 O O . LEU B 1 15 ? 13.953 43.781 16.094 1 98 15 LEU B O 1
ATOM 5037 N N . LEU B 1 16 ? 15.281 44.812 17.594 1 98 16 LEU B N 1
ATOM 5038 C CA . LEU B 1 16 ? 16.344 43.812 17.5 1 98 16 LEU B CA 1
ATOM 5039 C C . LEU B 1 16 ? 15.867 42.469 18.062 1 98 16 LEU B C 1
ATOM 5041 O O . LEU B 1 16 ? 16.203 41.406 17.531 1 98 16 LEU B O 1
ATOM 5045 N N . LEU B 1 17 ? 15.094 42.531 19.125 1 97.88 17 LEU B N 1
ATOM 5046 C CA . LEU B 1 17 ? 14.547 41.312 19.688 1 97.88 17 LEU B CA 1
ATOM 5047 C C . LEU B 1 17 ? 13.539 40.688 18.734 1 97.88 17 LEU B C 1
ATOM 5049 O O . LEU B 1 17 ? 13.453 39.438 18.641 1 97.88 17 LEU B O 1
ATOM 5053 N N . GLY B 1 18 ? 12.719 41.531 18.109 1 97.75 18 GLY B N 1
ATOM 5054 C CA . GLY B 1 18 ? 11.82 41 17.078 1 97.75 18 GLY B CA 1
ATOM 5055 C C . GLY B 1 18 ? 12.547 40.312 15.945 1 97.75 18 GLY B C 1
ATOM 5056 O O . GLY B 1 18 ? 12.141 39.25 15.516 1 97.75 18 GLY B O 1
ATOM 5057 N N . LEU B 1 19 ? 13.641 40.875 15.492 1 97.94 19 LEU B N 1
ATOM 5058 C CA . LEU B 1 19 ? 14.461 40.281 14.453 1 97.94 19 LEU B CA 1
ATOM 5059 C C . LEU B 1 19 ? 15.055 38.938 14.93 1 97.94 19 LEU B C 1
ATOM 5061 O O . LEU B 1 19 ? 15.055 37.969 14.195 1 97.94 19 LEU B O 1
ATOM 5065 N N . ALA B 1 20 ? 15.539 38.906 16.109 1 98.12 20 ALA B N 1
ATOM 5066 C CA . ALA B 1 20 ? 16.141 37.688 16.672 1 98.12 20 ALA B CA 1
ATOM 5067 C C . ALA B 1 20 ? 15.109 36.562 16.766 1 98.12 20 ALA B C 1
ATOM 5069 O O . ALA B 1 20 ? 15.414 35.406 16.469 1 98.12 20 ALA B O 1
ATOM 5070 N N . LEU B 1 21 ? 13.914 36.844 17.203 1 98.12 21 LEU B N 1
ATOM 5071 C CA . LEU B 1 21 ? 12.859 35.844 17.328 1 98.12 21 LEU B CA 1
ATOM 5072 C C . LEU B 1 21 ? 12.406 35.375 15.953 1 98.12 21 LEU B C 1
ATOM 5074 O O . LEU B 1 21 ? 12.039 34.188 15.789 1 98.12 21 LEU B O 1
ATOM 5078 N N . ALA B 1 22 ? 12.398 36.281 15.008 1 98.19 22 ALA B N 1
ATOM 5079 C CA . ALA B 1 22 ? 12.078 35.875 13.641 1 98.19 22 ALA B CA 1
ATOM 5080 C C . ALA B 1 22 ? 13.094 34.875 13.109 1 98.19 22 ALA B C 1
ATOM 5082 O O . ALA B 1 22 ? 12.719 33.875 12.484 1 98.19 22 ALA B O 1
ATOM 5083 N N . ILE B 1 23 ? 14.312 35.125 13.375 1 98.06 23 ILE B N 1
ATOM 5084 C CA . ILE B 1 23 ? 15.367 34.219 12.977 1 98.06 23 ILE B CA 1
ATOM 5085 C C . ILE B 1 23 ? 15.211 32.906 13.734 1 98.06 23 ILE B C 1
ATOM 5087 O O . ILE B 1 23 ? 15.367 31.812 13.156 1 98.06 23 ILE B O 1
ATOM 5091 N N . GLY B 1 24 ? 14.914 33 15.031 1 97.94 24 GLY B N 1
ATOM 5092 C CA . GLY B 1 24 ? 14.641 31.797 15.812 1 97.94 24 GLY B CA 1
ATOM 5093 C C . GLY B 1 24 ? 13.5 30.969 15.258 1 97.94 24 GLY B C 1
ATOM 5094 O O . GLY B 1 24 ? 13.562 29.734 15.258 1 97.94 24 GLY B O 1
ATOM 5095 N N . HIS B 1 25 ? 12.477 31.641 14.828 1 98.06 25 HIS B N 1
ATOM 5096 C CA . HIS B 1 25 ? 11.344 30.953 14.219 1 98.06 25 HIS B CA 1
ATOM 5097 C C . HIS B 1 25 ? 11.766 30.203 12.969 1 98.06 25 HIS B C 1
ATOM 5099 O O . HIS B 1 25 ? 11.352 29.047 12.758 1 98.06 25 HIS B O 1
ATOM 5105 N N . HIS B 1 26 ? 12.539 30.828 12.094 1 97.94 26 HIS B N 1
ATOM 5106 C CA . HIS B 1 26 ? 13.078 30.188 10.906 1 97.94 26 HIS B CA 1
ATOM 5107 C C . HIS B 1 26 ? 13.883 28.938 11.266 1 97.94 26 HIS B C 1
ATOM 5109 O O . HIS B 1 26 ? 13.695 27.875 10.672 1 97.94 26 HIS B O 1
ATOM 5115 N N . LEU B 1 27 ? 14.688 29.078 12.25 1 98.19 27 LEU B N 1
ATOM 5116 C CA . LEU B 1 27 ? 15.539 27.969 12.656 1 98.19 27 LEU B CA 1
ATOM 5117 C C . LEU B 1 27 ? 14.711 26.844 13.258 1 98.19 27 LEU B C 1
ATOM 5119 O O . LEU B 1 27 ? 15.008 25.656 13.047 1 98.19 27 LEU B O 1
ATOM 5123 N N . PHE B 1 28 ? 13.742 27.188 13.961 1 97.62 28 PHE B N 1
ATOM 5124 C CA . PHE B 1 28 ? 12.844 26.203 14.547 1 97.62 28 PHE B CA 1
ATOM 5125 C C . PHE B 1 28 ? 12.133 25.406 13.469 1 97.62 28 PHE B C 1
ATOM 5127 O O . PHE B 1 28 ? 12.117 24.172 13.508 1 97.62 28 PHE B O 1
ATOM 5134 N N . TYR B 1 29 ? 11.578 26.047 12.477 1 98 29 TYR B N 1
ATOM 5135 C CA . TYR B 1 29 ? 10.867 25.375 11.398 1 98 29 TYR B CA 1
ATOM 5136 C C . TYR B 1 29 ? 11.828 24.594 10.516 1 98 29 TYR B C 1
ATOM 5138 O O . TYR B 1 29 ? 11.484 23.516 10.008 1 98 29 TYR B O 1
ATOM 5146 N N . ASP B 1 30 ? 12.977 25.156 10.359 1 97.56 30 ASP B N 1
ATOM 5147 C CA . ASP B 1 30 ? 13.992 24.422 9.602 1 97.56 30 ASP B CA 1
ATOM 5148 C C . ASP B 1 30 ? 14.375 23.125 10.297 1 97.56 30 ASP B C 1
ATOM 5150 O O . ASP B 1 30 ? 14.633 22.109 9.641 1 97.56 30 ASP B O 1
ATOM 5154 N N . TYR B 1 31 ? 14.438 23.156 11.578 1 97.06 31 TYR B N 1
ATOM 5155 C CA . TYR B 1 31 ? 14.711 21.969 12.375 1 97.06 31 TYR B CA 1
ATOM 5156 C C . TYR B 1 31 ? 13.609 20.922 12.203 1 97.06 31 TYR B C 1
ATOM 5158 O O . TYR B 1 31 ? 13.883 19.719 12.133 1 97.06 31 TYR B O 1
ATOM 5166 N N . LEU B 1 32 ? 12.367 21.297 12.125 1 96.94 32 LEU B N 1
ATOM 5167 C CA . LEU B 1 32 ? 11.219 20.391 12.039 1 96.94 32 LEU B CA 1
ATOM 5168 C C . LEU B 1 32 ? 11.055 19.859 10.617 1 96.94 32 LEU B C 1
ATOM 5170 O O . LEU B 1 32 ? 10.422 18.828 10.406 1 96.94 32 LEU B O 1
ATOM 5174 N N . ASN B 1 33 ? 11.68 20.531 9.695 1 96.62 33 ASN B N 1
ATOM 5175 C CA . ASN B 1 33 ? 11.508 20.172 8.289 1 96.62 33 ASN B CA 1
ATOM 5176 C C . ASN B 1 33 ? 11.906 18.719 8.023 1 96.62 33 ASN B C 1
ATOM 5178 O O . ASN B 1 33 ? 13.016 18.312 8.375 1 96.62 33 ASN B O 1
ATOM 5182 N N . ASP B 1 34 ? 10.961 17.938 7.504 1 94.75 34 ASP B N 1
ATOM 5183 C CA . ASP B 1 34 ? 11.141 16.547 7.078 1 94.75 34 ASP B CA 1
ATOM 5184 C C . ASP B 1 34 ? 11.195 15.609 8.281 1 94.75 34 ASP B C 1
ATOM 5186 O O . ASP B 1 34 ? 11.555 14.438 8.141 1 94.75 34 ASP B O 1
ATOM 5190 N N . ARG B 1 35 ? 10.891 16.125 9.375 1 95 35 ARG B N 1
ATOM 5191 C CA . ARG B 1 35 ? 10.797 15.242 10.539 1 95 35 ARG B CA 1
ATOM 5192 C C . ARG B 1 35 ? 9.406 14.625 10.648 1 95 35 ARG B C 1
ATOM 5194 O O . ARG B 1 35 ? 8.406 15.266 10.305 1 95 35 ARG B O 1
ATOM 5201 N N . ILE B 1 36 ? 9.359 13.484 11.234 1 95.25 36 ILE B N 1
ATOM 5202 C CA . ILE B 1 36 ? 8.125 12.703 11.312 1 95.25 36 ILE B CA 1
ATOM 5203 C C . ILE B 1 36 ? 7.223 13.273 12.398 1 95.25 36 ILE B C 1
ATOM 5205 O O . ILE B 1 36 ? 7.691 13.656 13.469 1 95.25 36 ILE B O 1
ATOM 5209 N N . VAL B 1 37 ? 5.949 13.359 12.039 1 94.94 37 VAL B N 1
ATOM 5210 C CA . VAL B 1 37 ? 4.93 13.703 13.023 1 94.94 37 VAL B CA 1
ATOM 5211 C C . VAL B 1 37 ? 4.621 12.492 13.898 1 94.94 37 VAL B C 1
ATOM 5213 O O . VAL B 1 37 ? 4.012 11.523 13.438 1 94.94 37 VAL B O 1
ATOM 5216 N N . GLN B 1 38 ? 4.961 12.523 15.07 1 89.81 38 GLN B N 1
ATOM 5217 C CA . GLN B 1 38 ? 4.844 11.359 15.938 1 89.81 38 GLN B CA 1
ATOM 5218 C C . GLN B 1 38 ? 3.41 11.18 16.422 1 89.81 38 GLN B C 1
ATOM 5220 O O . GLN B 1 38 ? 2.947 10.047 16.594 1 89.81 38 GLN B O 1
ATOM 5225 N N . SER B 1 39 ? 2.801 12.281 16.703 1 91 39 SER B N 1
ATOM 5226 C CA . SER B 1 39 ? 1.429 12.242 17.203 1 91 39 SER B CA 1
ATOM 5227 C C . SER B 1 39 ? 0.679 13.523 16.859 1 91 39 SER B C 1
ATOM 5229 O O . SER B 1 39 ? 1.294 14.531 16.5 1 91 39 SER B O 1
ATOM 5231 N N . GLN B 1 40 ? -0.606 13.438 17.016 1 90 40 GLN B N 1
ATOM 5232 C CA . GLN B 1 40 ? -1.433 14.617 16.797 1 90 40 GLN B CA 1
ATOM 5233 C C . GLN B 1 40 ? -1.146 15.688 17.859 1 90 40 GLN B C 1
ATOM 5235 O O . GLN B 1 40 ? -1.131 16.875 17.547 1 90 40 GLN B O 1
ATOM 5240 N N . ASN B 1 41 ? -0.923 15.297 19.016 1 92.38 41 ASN B N 1
ATOM 5241 C CA . ASN B 1 41 ? -0.594 16.219 20.094 1 92.38 41 ASN B CA 1
ATOM 5242 C C . ASN B 1 41 ? 0.712 16.969 19.812 1 92.38 41 ASN B C 1
ATOM 5244 O O . ASN B 1 41 ? 0.802 18.172 20.031 1 92.38 41 ASN B O 1
ATOM 5248 N N . GLN B 1 42 ? 1.673 16.234 19.391 1 94.88 42 GLN B N 1
ATOM 5249 C CA . GLN B 1 42 ? 2.945 16.875 19.047 1 94.88 42 GLN B CA 1
ATOM 5250 C C . GLN B 1 42 ? 2.771 17.891 17.922 1 94.88 42 GLN B C 1
ATOM 5252 O O . GLN B 1 42 ? 3.332 18.984 17.984 1 94.88 42 GLN B O 1
ATOM 5257 N N . GLN B 1 43 ? 2.037 17.5 16.969 1 94.81 43 GLN B N 1
ATOM 5258 C CA . GLN B 1 43 ? 1.751 18.406 15.852 1 94.81 43 GLN B CA 1
ATOM 5259 C C . GLN B 1 43 ? 1.126 19.703 16.344 1 94.81 43 GLN B C 1
ATOM 5261 O O . GLN B 1 43 ? 1.558 20.797 15.961 1 94.81 43 GLN B O 1
ATOM 5266 N N . GLU B 1 44 ? 0.147 19.625 17.203 1 93.81 44 GLU B N 1
ATOM 5267 C CA . GLU B 1 44 ? -0.558 20.781 17.75 1 93.81 44 GLU B CA 1
ATOM 5268 C C . GLU B 1 44 ? 0.387 21.688 18.531 1 93.81 44 GLU B C 1
ATOM 5270 O O . GLU B 1 44 ? 0.34 22.906 18.391 1 93.81 44 GLU B O 1
ATOM 5275 N N . TRP B 1 45 ? 1.204 21.094 19.312 1 94.5 45 TRP B N 1
ATOM 5276 C CA . TRP B 1 45 ? 2.119 21.875 20.141 1 94.5 45 TRP B CA 1
ATOM 5277 C C . TRP B 1 45 ? 3.123 22.625 19.266 1 94.5 45 TRP B C 1
ATOM 5279 O O . TRP B 1 45 ? 3.441 23.781 19.547 1 94.5 45 TRP B O 1
ATOM 5289 N N . PHE B 1 46 ? 3.625 22.016 18.25 1 95.62 46 PHE B N 1
ATOM 5290 C CA . PHE B 1 46 ? 4.586 22.703 17.391 1 95.62 46 PHE B CA 1
ATOM 5291 C C . PHE B 1 46 ? 3.914 23.844 16.641 1 95.62 46 PHE B C 1
ATOM 5293 O O . PHE B 1 46 ? 4.52 24.891 16.422 1 95.62 46 PHE B O 1
ATOM 5300 N N . LEU B 1 47 ? 2.643 23.594 16.281 1 93.94 47 LEU B N 1
ATOM 5301 C CA . LEU B 1 47 ? 1.882 24.672 15.648 1 93.94 47 LEU B CA 1
ATOM 5302 C C . LEU B 1 47 ? 1.657 25.812 16.625 1 93.94 47 LEU B C 1
ATOM 5304 O O . LEU B 1 47 ? 1.782 26.984 16.266 1 93.94 47 LEU B O 1
ATOM 5308 N N . ARG B 1 48 ? 1.41 25.5 17.859 1 95.31 48 ARG B N 1
ATOM 5309 C CA . ARG B 1 48 ? 1.222 26.5 18.906 1 95.31 48 ARG B CA 1
ATOM 5310 C C . ARG B 1 48 ? 2.504 27.297 19.141 1 95.31 48 ARG B C 1
ATOM 5312 O O . ARG B 1 48 ? 2.469 28.516 19.266 1 95.31 48 ARG B O 1
ATOM 5319 N N . ILE B 1 49 ? 3.594 26.625 19.188 1 96.38 49 ILE B N 1
ATOM 5320 C CA . ILE B 1 49 ? 4.879 27.281 19.391 1 96.38 49 ILE B CA 1
ATOM 5321 C C . ILE B 1 49 ? 5.16 28.234 18.219 1 96.38 49 ILE B C 1
ATOM 5323 O O . ILE B 1 49 ? 5.574 29.375 18.438 1 96.38 49 ILE B O 1
ATOM 5327 N N . GLY B 1 50 ? 4.922 27.75 17.016 1 96.25 50 GLY B N 1
ATOM 5328 C CA . GLY B 1 50 ? 5.105 28.609 15.859 1 96.25 50 GLY B CA 1
ATOM 5329 C C . GLY B 1 50 ? 4.23 29.844 15.898 1 96.25 50 GLY B C 1
ATOM 5330 O O . GLY B 1 50 ? 4.703 30.953 15.633 1 96.25 50 GLY B O 1
ATOM 5331 N N . THR B 1 51 ? 2.973 29.656 16.25 1 95.88 51 THR B N 1
ATOM 5332 C CA . THR B 1 51 ? 2.047 30.766 16.359 1 95.88 51 THR B CA 1
ATOM 5333 C C . THR B 1 51 ? 2.479 31.719 17.469 1 95.88 51 THR B C 1
ATOM 5335 O O . THR B 1 51 ? 2.436 32.938 17.312 1 95.88 51 THR B O 1
ATOM 5338 N N . GLY B 1 52 ? 2.871 31.141 18.578 1 95.88 52 GLY B N 1
ATOM 5339 C CA . GLY B 1 52 ? 3.369 31.953 19.672 1 95.88 52 GLY B CA 1
ATOM 5340 C C . GLY B 1 52 ? 4.574 32.781 19.297 1 95.88 52 GLY B C 1
ATOM 5341 O O . GLY B 1 52 ? 4.652 33.969 19.656 1 95.88 52 GLY B O 1
ATOM 5342 N N . MET B 1 53 ? 5.469 32.25 18.609 1 97 53 MET B N 1
ATOM 5343 C CA . MET B 1 53 ? 6.645 33 18.156 1 97 53 MET B CA 1
ATOM 5344 C C . MET B 1 53 ? 6.25 34.125 17.219 1 97 53 MET B C 1
ATOM 5346 O O . MET B 1 53 ? 6.766 35.25 17.328 1 97 53 MET B O 1
ATOM 5350 N N . ALA B 1 54 ? 5.395 33.812 16.328 1 96.81 54 ALA B N 1
ATOM 5351 C CA . ALA B 1 54 ? 4.938 34.812 15.398 1 96.81 54 ALA B CA 1
ATOM 5352 C C . ALA B 1 54 ? 4.246 35.969 16.125 1 96.81 54 ALA B C 1
ATOM 5354 O O . ALA B 1 54 ? 4.441 37.125 15.781 1 96.81 54 ALA B O 1
ATOM 5355 N N . PHE B 1 55 ? 3.504 35.594 17.125 1 95.06 55 PHE B N 1
ATOM 5356 C CA . PHE B 1 55 ? 2.832 36.625 17.938 1 95.06 55 PHE B CA 1
ATOM 5357 C C . PHE B 1 55 ? 3.846 37.469 18.672 1 95.06 55 PHE B C 1
ATOM 5359 O O . PHE B 1 55 ? 3.672 38.688 18.781 1 95.06 55 PHE B O 1
ATOM 5366 N N . LEU B 1 56 ? 4.836 36.938 19.188 1 96.12 56 LEU B N 1
ATOM 5367 C CA . LEU B 1 56 ? 5.859 37.656 19.922 1 96.12 56 LEU B CA 1
ATOM 5368 C C . LEU B 1 56 ? 6.625 38.594 19 1 96.12 56 LEU B C 1
ATOM 5370 O O . LEU B 1 56 ? 6.926 39.75 19.359 1 96.12 56 LEU B O 1
ATOM 5374 N N . VAL B 1 57 ? 6.922 38.125 17.812 1 97.38 57 VAL B N 1
ATOM 5375 C CA . VAL B 1 57 ? 7.586 38.969 16.844 1 97.38 57 VAL B CA 1
ATOM 5376 C C . VAL B 1 57 ? 6.703 40.188 16.531 1 97.38 57 VAL B C 1
ATOM 5378 O O . VAL B 1 57 ? 7.168 41.344 16.594 1 97.38 57 VAL B O 1
ATOM 5381 N N . ARG B 1 58 ? 5.488 39.938 16.25 1 95.88 58 ARG B N 1
ATOM 5382 C CA . ARG B 1 58 ? 4.547 41 15.938 1 95.88 58 ARG B CA 1
ATOM 5383 C C . ARG B 1 58 ? 4.441 42 17.094 1 95.88 58 ARG B C 1
ATOM 5385 O O . ARG B 1 58 ? 4.426 43.188 16.891 1 95.88 58 ARG B O 1
ATOM 5392 N N . THR B 1 59 ? 4.352 41.469 18.312 1 94.12 59 THR B N 1
ATOM 5393 C CA . THR B 1 59 ? 4.215 42.312 19.5 1 94.12 59 THR B CA 1
ATOM 5394 C C . THR B 1 59 ? 5.445 43.188 19.688 1 94.12 59 THR B C 1
ATOM 5396 O O . THR B 1 59 ? 5.32 44.375 20 1 94.12 59 THR B O 1
ATOM 5399 N N . LEU B 1 60 ? 6.578 42.688 19.484 1 96.69 60 LEU B N 1
ATOM 5400 C CA . LEU B 1 60 ? 7.82 43.438 19.625 1 96.69 60 LEU B CA 1
ATOM 5401 C C . LEU B 1 60 ? 7.949 44.5 18.547 1 96.69 60 LEU B C 1
ATOM 5403 O O . LEU B 1 60 ? 8.344 45.656 18.828 1 96.69 60 LEU B O 1
ATOM 5407 N N . LEU B 1 61 ? 7.637 44.156 17.375 1 97.5 61 LEU B N 1
ATOM 5408 C CA . LEU B 1 61 ? 7.672 45.125 16.297 1 97.5 61 LEU B CA 1
ATOM 5409 C C . LEU B 1 61 ? 6.641 46.219 16.531 1 97.5 61 LEU B C 1
ATOM 5411 O O . LEU B 1 61 ? 6.926 47.406 16.297 1 97.5 61 LEU B O 1
ATOM 5415 N N . SER B 1 62 ? 5.484 45.812 16.984 1 95.5 62 SER B N 1
ATOM 5416 C CA . SER B 1 62 ? 4.449 46.781 17.312 1 95.5 62 SER B CA 1
ATOM 5417 C C . SER B 1 62 ? 4.906 47.75 18.406 1 95.5 62 SER B C 1
ATOM 5419 O O . SER B 1 62 ? 4.605 48.938 18.359 1 95.5 62 SER B O 1
ATOM 5421 N N . ALA B 1 63 ? 5.551 47.219 19.375 1 95.06 63 ALA B N 1
ATOM 5422 C CA . ALA B 1 63 ? 6.086 48.031 20.453 1 95.06 63 ALA B CA 1
ATOM 5423 C C . ALA B 1 63 ? 7.098 49.062 19.906 1 95.06 63 ALA B C 1
ATOM 5425 O O . ALA B 1 63 ? 7.059 50.219 20.266 1 95.06 63 ALA B O 1
ATOM 5426 N N . ALA B 1 64 ? 7.973 48.594 19.062 1 97.19 64 ALA B N 1
ATOM 5427 C CA . ALA B 1 64 ? 8.969 49.5 18.469 1 97.19 64 ALA B CA 1
ATOM 5428 C C . ALA B 1 64 ? 8.297 50.594 17.672 1 97.19 64 ALA B C 1
ATOM 5430 O O . ALA B 1 64 ? 8.625 51.781 17.844 1 97.19 64 ALA B O 1
ATOM 5431 N N . ILE B 1 65 ? 7.363 50.25 16.906 1 97.25 65 ILE B N 1
ATOM 5432 C CA . ILE B 1 65 ? 6.648 51.188 16.078 1 97.25 65 ILE B CA 1
ATOM 5433 C C . ILE B 1 65 ? 5.848 52.156 16.953 1 97.25 65 ILE B C 1
ATOM 5435 O O . ILE B 1 65 ? 5.805 53.375 16.703 1 97.25 65 ILE B O 1
ATOM 5439 N N . GLY B 1 66 ? 5.195 51.562 18 1 95.44 66 GLY B N 1
ATOM 5440 C CA . GLY B 1 66 ? 4.426 52.406 18.906 1 95.44 66 GLY B CA 1
ATOM 5441 C C . GLY B 1 66 ? 5.258 53.469 19.594 1 95.44 66 GLY B C 1
ATOM 5442 O O . GLY B 1 66 ? 4.836 54.625 19.703 1 95.44 66 GLY B O 1
ATOM 5443 N N . ILE B 1 67 ? 6.418 53.125 20.062 1 95.5 67 ILE B N 1
ATOM 5444 C CA . ILE B 1 67 ? 7.309 54.094 20.719 1 95.5 67 ILE B CA 1
ATOM 5445 C C . ILE B 1 67 ? 7.77 55.125 19.703 1 95.5 67 ILE B C 1
ATOM 5447 O O . ILE B 1 67 ? 7.805 56.344 20.016 1 95.5 67 ILE B O 1
ATOM 5451 N N . ALA B 1 68 ? 8.117 54.688 18.531 1 97.12 68 ALA B N 1
ATOM 5452 C CA . ALA B 1 68 ? 8.516 55.625 17.484 1 97.12 68 ALA B CA 1
ATOM 5453 C C . ALA B 1 68 ? 7.375 56.562 17.125 1 97.12 68 ALA B C 1
ATOM 5455 O O . ALA B 1 68 ? 7.594 57.75 16.906 1 97.12 68 ALA B O 1
ATOM 5456 N N . TYR B 1 69 ? 6.219 56.031 17.047 1 97.25 69 TYR B N 1
ATOM 5457 C CA . TYR B 1 69 ? 5.031 56.812 16.719 1 97.25 69 TYR B CA 1
ATOM 5458 C C . TYR B 1 69 ? 4.879 58 17.672 1 97.25 69 TYR B C 1
ATOM 5460 O O . TYR B 1 69 ? 4.574 59.125 17.25 1 97.25 69 TYR B O 1
ATOM 5468 N N . ILE B 1 70 ? 5.055 57.781 18.953 1 95.94 70 ILE B N 1
ATOM 5469 C CA . ILE B 1 70 ? 4.883 58.812 19.984 1 95.94 70 ILE B CA 1
ATOM 5470 C C . ILE B 1 70 ? 5.902 59.938 19.766 1 95.94 70 ILE B C 1
ATOM 5472 O O . ILE B 1 70 ? 5.586 61.125 19.938 1 95.94 70 ILE B O 1
ATOM 5476 N N . GLN B 1 71 ? 7.105 59.562 19.422 1 96.25 71 GLN B N 1
ATOM 5477 C CA . GLN B 1 71 ? 8.102 60.625 19.172 1 96.25 71 GLN B CA 1
ATOM 5478 C C . GLN B 1 71 ? 7.695 61.5 17.984 1 96.25 71 GLN B C 1
ATOM 5480 O O . GLN B 1 71 ? 7.82 62.719 18.047 1 96.25 71 GLN B O 1
ATOM 5485 N N . ILE B 1 72 ? 7.211 60.875 16.969 1 96.31 72 ILE B N 1
ATOM 5486 C CA . ILE B 1 72 ? 6.789 61.594 15.766 1 96.31 72 ILE B CA 1
ATOM 5487 C C . ILE B 1 72 ? 5.57 62.469 16.094 1 96.31 72 ILE B C 1
ATOM 5489 O O . ILE B 1 72 ? 5.445 63.562 15.586 1 96.31 72 ILE B O 1
ATOM 5493 N N . LEU B 1 73 ? 4.715 61.938 16.906 1 96.69 73 LEU B N 1
ATOM 5494 C CA . LEU B 1 73 ? 3.506 62.656 17.312 1 96.69 73 LEU B CA 1
ATOM 5495 C C . LEU B 1 73 ? 3.852 63.969 17.969 1 96.69 73 LEU B C 1
ATOM 5497 O O . LEU B 1 73 ? 3.326 65 17.578 1 96.69 73 LEU B O 1
ATOM 5501 N N . TRP B 1 74 ? 4.734 64 18.953 1 95.5 74 TRP B N 1
ATOM 5502 C CA . TRP B 1 74 ? 5.078 65.188 19.688 1 95.5 74 TRP B CA 1
ATOM 5503 C C . TRP B 1 74 ? 5.805 66.188 18.797 1 95.5 74 TRP B C 1
ATOM 5505 O O . TRP B 1 74 ? 5.637 67.375 18.938 1 95.5 74 TRP B O 1
ATOM 5515 N N . ARG B 1 75 ? 6.566 65.75 17.875 1 94 75 ARG B N 1
ATOM 5516 C CA . ARG B 1 75 ? 7.195 66.625 16.922 1 94 75 ARG B CA 1
ATOM 5517 C C . ARG B 1 75 ? 6.148 67.312 16.031 1 94 75 ARG B C 1
ATOM 5519 O O . ARG B 1 75 ? 6.246 68.5 15.734 1 94 75 ARG B O 1
ATOM 5526 N N . THR B 1 76 ? 5.18 66.5 15.617 1 94.81 76 THR B N 1
ATOM 5527 C CA . THR B 1 76 ? 4.117 67 14.758 1 94.81 76 THR B CA 1
ATOM 5528 C C . THR B 1 76 ? 3.295 68.125 15.477 1 94.81 76 THR B C 1
ATOM 5530 O O . THR B 1 76 ? 2.932 69.125 14.883 1 94.81 76 THR B O 1
ATOM 5533 N N . LEU B 1 77 ? 3.004 67.875 16.766 1 94.69 77 LEU B N 1
ATOM 5534 C CA . LEU B 1 77 ? 2.186 68.812 17.547 1 94.69 77 LEU B CA 1
ATOM 5535 C C . LEU B 1 77 ? 2.93 70.125 17.781 1 94.69 77 LEU B C 1
ATOM 5537 O O . LEU B 1 77 ? 2.311 71.125 18.078 1 94.69 77 LEU B O 1
ATOM 5541 N N . ARG B 1 78 ? 4.23 70.188 17.656 1 92.75 78 ARG B N 1
ATOM 5542 C CA . ARG B 1 78 ? 5.027 71.375 17.812 1 92.75 78 ARG B CA 1
ATOM 5543 C C . ARG B 1 78 ? 5.004 72.188 16.531 1 92.75 78 ARG B C 1
ATOM 5545 O O . ARG B 1 78 ? 5.234 73.438 16.562 1 92.75 78 ARG B O 1
ATOM 5552 N N . SER B 1 79 ? 4.68 71.562 15.461 1 90.62 79 SER B N 1
ATOM 5553 C CA . SER B 1 79 ? 4.809 72.25 14.18 1 90.62 79 SER B CA 1
ATOM 5554 C C . SER B 1 79 ? 3.439 72.562 13.586 1 90.62 79 SER B C 1
ATOM 5556 O O . SER B 1 79 ? 3.318 73.5 12.734 1 90.62 79 SER B O 1
ATOM 5558 N N . LYS B 1 80 ? 2.424 71.812 14.016 1 92.38 80 LYS B N 1
ATOM 5559 C CA . LYS B 1 80 ? 1.119 72 13.375 1 92.38 80 LYS B CA 1
ATOM 5560 C C . LYS B 1 80 ? 0.035 72.312 14.398 1 92.38 80 LYS B C 1
ATOM 5562 O O . LYS B 1 80 ? 0.037 71.75 15.5 1 92.38 80 LYS B O 1
ATOM 5567 N N . SER B 1 81 ? -0.833 73.188 14.039 1 94.38 81 SER B N 1
ATOM 5568 C CA . SER B 1 81 ? -2.029 73.438 14.828 1 94.38 81 SER B CA 1
ATOM 5569 C C . SER B 1 81 ? -3.125 72.438 14.523 1 94.38 81 SER B C 1
ATOM 5571 O O . SER B 1 81 ? -3.516 72.25 13.367 1 94.38 81 SER B O 1
ATOM 5573 N N . VAL B 1 82 ? -3.549 71.688 15.539 1 95.88 82 VAL B N 1
ATOM 5574 C CA . VAL B 1 82 ? -4.539 70.625 15.383 1 95.88 82 VAL B CA 1
ATOM 5575 C C . VAL B 1 82 ? -5.688 70.875 16.375 1 95.88 82 VAL B C 1
ATOM 5577 O O . VAL B 1 82 ? -5.496 71.438 17.438 1 95.88 82 VAL B O 1
ATOM 5580 N N . THR B 1 83 ? -6.895 70.5 15.969 1 96.06 83 THR B N 1
ATOM 5581 C CA . THR B 1 83 ? -8.047 70.625 16.859 1 96.06 83 THR B CA 1
ATOM 5582 C C . THR B 1 83 ? -7.934 69.688 18.031 1 96.06 83 THR B C 1
ATOM 5584 O O . THR B 1 83 ? -7.211 68.688 17.953 1 96.06 83 THR B O 1
ATOM 5587 N N . ILE B 1 84 ? -8.625 69.938 19.125 1 95.88 84 ILE B N 1
ATOM 5588 C CA . ILE B 1 84 ? -8.625 69 20.266 1 95.88 84 ILE B CA 1
ATOM 5589 C C . ILE B 1 84 ? -9.117 67.625 19.844 1 95.88 84 ILE B C 1
ATOM 5591 O O . ILE B 1 84 ? -8.578 66.625 20.266 1 95.88 84 ILE B O 1
ATOM 5595 N N . ASN B 1 85 ? -10.164 67.625 19 1 94.81 85 ASN B N 1
ATOM 5596 C CA . ASN B 1 85 ? -10.625 66.312 18.453 1 94.81 85 ASN B CA 1
ATOM 5597 C C . ASN B 1 85 ? -9.531 65.625 17.641 1 94.81 85 ASN B C 1
ATOM 5599 O O . ASN B 1 85 ? -9.383 64.438 17.719 1 94.81 85 ASN B O 1
ATOM 5603 N N . GLY B 1 86 ? -8.875 66.375 16.812 1 95.44 86 GLY B N 1
ATOM 5604 C CA . GLY B 1 86 ? -7.746 65.812 16.062 1 95.44 86 GLY B CA 1
ATOM 5605 C C . GLY B 1 86 ? -6.641 65.312 16.953 1 95.44 86 GLY B C 1
ATOM 5606 O O . GLY B 1 86 ? -6.059 64.25 16.672 1 95.44 86 GLY B O 1
ATOM 5607 N N . ILE B 1 87 ? -6.324 65.938 18.062 1 96.12 87 ILE B N 1
ATOM 5608 C CA . ILE B 1 87 ? -5.301 65.5 19 1 96.12 87 ILE B CA 1
ATOM 5609 C C . ILE B 1 87 ? -5.75 64.25 19.703 1 96.12 87 ILE B C 1
ATOM 5611 O O . ILE B 1 87 ? -4.945 63.344 19.906 1 96.12 87 ILE B O 1
ATOM 5615 N N . ASN B 1 88 ? -7.039 64.188 20.062 1 95.5 88 ASN B N 1
ATOM 5616 C CA . ASN B 1 88 ? -7.578 62.969 20.609 1 95.5 88 ASN B CA 1
ATOM 5617 C C . ASN B 1 88 ? -7.309 61.781 19.672 1 95.5 88 ASN B C 1
ATOM 5619 O O . ASN B 1 88 ? -6.863 60.719 20.109 1 95.5 88 ASN B O 1
ATOM 5623 N N . SER B 1 89 ? -7.547 62.031 18.422 1 95.19 89 SER B N 1
ATOM 5624 C CA . SER B 1 89 ? -7.371 60.969 17.422 1 95.19 89 SER B CA 1
ATOM 5625 C C . SER B 1 89 ? -5.895 60.625 17.234 1 95.19 89 SER B C 1
ATOM 5627 O O . SER B 1 89 ? -5.539 59.469 17.016 1 95.19 89 SER B O 1
ATOM 5629 N N . LEU B 1 90 ? -5.043 61.594 17.234 1 95.75 90 LEU B N 1
ATOM 5630 C CA . LEU B 1 90 ? -3.613 61.375 17.094 1 95.75 90 LEU B CA 1
ATOM 5631 C C . LEU B 1 90 ? -3.078 60.531 18.25 1 95.75 90 LEU B C 1
ATOM 5633 O O . LEU B 1 90 ? -2.271 59.625 18.047 1 95.75 90 LEU B O 1
ATOM 5637 N N . PHE B 1 91 ? -3.555 60.781 19.438 1 94.56 91 PHE B N 1
ATOM 5638 C CA . PHE B 1 91 ? -3.117 60 20.609 1 94.56 91 PHE B CA 1
ATOM 5639 C C . PHE B 1 91 ? -3.801 58.656 20.656 1 94.56 91 PHE B C 1
ATOM 5641 O O . PHE B 1 91 ? -3.234 57.688 21.172 1 94.56 91 PHE B O 1
ATOM 5648 N N . GLY B 1 92 ? -4.93 58.5 20.094 1 92.19 92 GLY B N 1
ATOM 5649 C CA . GLY B 1 92 ? -5.738 57.312 20.25 1 92.19 92 GLY B CA 1
ATOM 5650 C C . GLY B 1 92 ? -5.586 56.344 19.094 1 92.19 92 GLY B C 1
ATOM 5651 O O . GLY B 1 92 ? -5.895 55.156 19.234 1 92.19 92 GLY B O 1
ATOM 5652 N N . VAL B 1 93 ? -5.121 56.719 17.969 1 92.88 93 VAL B N 1
ATOM 5653 C CA . VAL B 1 93 ? -5.148 55.938 16.734 1 92.88 93 VAL B CA 1
ATOM 5654 C C . VAL B 1 93 ? -4.309 54.656 16.891 1 92.88 93 VAL B C 1
ATOM 5656 O O . VAL B 1 93 ? -4.551 53.656 16.219 1 92.88 93 VAL B O 1
ATOM 5659 N N . SER B 1 94 ? -3.385 54.594 17.781 1 87.06 94 SER B N 1
ATOM 5660 C CA . SER B 1 94 ? -2.541 53.438 17.969 1 87.06 94 SER B CA 1
ATOM 5661 C C . SER B 1 94 ? -3.309 52.312 18.672 1 87.06 94 SER B C 1
ATOM 5663 O O . SER B 1 94 ? -2.947 51.125 18.547 1 87.06 94 SER B O 1
ATOM 5665 N N . HIS B 1 95 ? -4.426 52.594 19.359 1 85.06 95 HIS B N 1
ATOM 5666 C CA . HIS B 1 95 ? -5.129 51.562 20.125 1 85.06 95 HIS B CA 1
ATOM 5667 C C . HIS B 1 95 ? -6.59 51.469 19.688 1 85.06 95 HIS B C 1
ATOM 5669 O O . HIS B 1 95 ? -7.297 50.531 20.078 1 85.06 95 HIS B O 1
ATOM 5675 N N . ASN B 1 96 ? -6.984 52.469 18.906 1 88.19 96 ASN B N 1
ATOM 5676 C CA . ASN B 1 96 ? -8.359 52.5 18.422 1 88.19 96 ASN B CA 1
ATOM 5677 C C . ASN B 1 96 ? -8.406 52.75 16.906 1 88.19 96 ASN B C 1
ATOM 5679 O O . ASN B 1 96 ? -8.211 53.875 16.453 1 88.19 96 ASN B O 1
ATOM 5683 N N . ALA B 1 97 ? -8.844 51.781 16.188 1 88 97 ALA B N 1
ATOM 5684 C CA . ALA B 1 97 ? -8.836 51.844 14.734 1 88 97 ALA B CA 1
ATOM 5685 C C . ALA B 1 97 ? -9.867 52.812 14.219 1 88 97 ALA B C 1
ATOM 5687 O O . ALA B 1 97 ? -9.742 53.344 13.109 1 88 97 ALA B O 1
ATOM 5688 N N . TRP B 1 98 ? -10.867 53.156 15.055 1 87 98 TRP B N 1
ATOM 5689 C CA . TRP B 1 98 ? -11.914 54.062 14.625 1 87 98 TRP B CA 1
ATOM 5690 C C . TRP B 1 98 ? -11.359 55.5 14.477 1 87 98 TRP B C 1
ATOM 5692 O O . TRP B 1 98 ? -11.93 56.312 13.742 1 87 98 TRP B O 1
ATOM 5702 N N . ASP B 1 99 ? -10.289 55.781 15.125 1 92.88 99 ASP B N 1
ATOM 5703 C CA . ASP B 1 99 ? -9.68 57.125 15.055 1 92.88 99 ASP B CA 1
ATOM 5704 C C . ASP B 1 99 ? -9.117 57.375 13.656 1 92.88 99 ASP B C 1
ATOM 5706 O O . ASP B 1 99 ? -8.875 58.531 13.289 1 92.88 99 ASP B O 1
ATOM 5710 N N . LEU B 1 100 ? -8.961 56.344 12.852 1 92.88 100 LEU B N 1
ATOM 5711 C CA . LEU B 1 100 ? -8.469 56.5 11.492 1 92.88 100 LEU B CA 1
ATOM 5712 C C . LEU B 1 100 ? -9.516 57.188 10.609 1 92.88 100 LEU B C 1
ATOM 5714 O O . LEU B 1 100 ? -9.195 57.656 9.523 1 92.88 100 LEU B O 1
ATOM 5718 N N . THR B 1 101 ? -10.766 57.281 11.117 1 92.19 101 THR B N 1
ATOM 5719 C CA . THR B 1 101 ? -11.836 57.875 10.312 1 92.19 101 THR B CA 1
ATOM 5720 C C . THR B 1 101 ? -11.836 59.375 10.453 1 92.19 101 THR B C 1
ATOM 5722 O O . THR B 1 101 ? -12.555 60.062 9.719 1 92.19 101 THR B O 1
ATOM 5725 N N . THR B 1 102 ? -11.062 59.906 11.445 1 93.69 102 THR B N 1
ATOM 5726 C CA . THR B 1 102 ? -10.953 61.344 11.602 1 93.69 102 THR B CA 1
ATOM 5727 C C . THR B 1 102 ? -10.195 61.969 10.438 1 93.69 102 THR B C 1
ATOM 5729 O O . THR B 1 102 ? -9 61.719 10.266 1 93.69 102 THR B O 1
ATOM 5732 N N . LEU B 1 103 ? -10.805 62.812 9.633 1 92.94 103 LEU B N 1
ATOM 5733 C CA . LEU B 1 103 ? -10.258 63.375 8.398 1 92.94 103 LEU B CA 1
ATOM 5734 C C . LEU B 1 103 ? -9.055 64.25 8.688 1 92.94 103 LEU B C 1
ATOM 5736 O O . LEU B 1 103 ? -8.117 64.312 7.891 1 92.94 103 LEU B O 1
ATOM 5740 N N . GLU B 1 104 ? -9.047 64.938 9.828 1 94.06 104 GLU B N 1
ATOM 5741 C CA . GLU B 1 104 ? -7.973 65.875 10.164 1 94.06 104 GLU B CA 1
ATOM 5742 C C . GLU B 1 104 ? -6.645 65.125 10.344 1 94.06 104 GLU B C 1
ATOM 5744 O O . GLU B 1 104 ? -5.578 65.688 10.109 1 94.06 104 GLU B O 1
ATOM 5749 N N . LEU B 1 105 ? -6.715 63.875 10.758 1 93.81 105 LEU B N 1
ATOM 5750 C CA . LEU B 1 105 ? -5.5 63.094 10.914 1 93.81 105 LEU B CA 1
ATOM 5751 C C . LEU B 1 105 ? -4.766 62.938 9.586 1 93.81 105 LEU B C 1
ATOM 5753 O O . LEU B 1 105 ? -3.537 63 9.531 1 93.81 105 LEU B O 1
ATOM 5757 N N . TRP B 1 106 ? -5.504 62.812 8.492 1 93.81 106 TRP B N 1
ATOM 5758 C CA . TRP B 1 106 ? -4.945 62.562 7.16 1 93.81 106 TRP B CA 1
ATOM 5759 C C . TRP B 1 106 ? -4.375 63.875 6.574 1 93.81 106 TRP B C 1
ATOM 5761 O O . TRP B 1 106 ? -3.455 63.812 5.754 1 93.81 106 TRP B O 1
ATOM 5771 N N . THR B 1 107 ? -4.898 65 6.992 1 93.12 107 THR B N 1
ATOM 5772 C CA . THR B 1 107 ? -4.488 66.25 6.402 1 93.12 107 THR B CA 1
ATOM 5773 C C . THR B 1 107 ? -3.422 66.938 7.262 1 93.12 107 THR B C 1
ATOM 5775 O O . THR B 1 107 ? -2.445 67.5 6.738 1 93.12 107 THR B O 1
ATOM 5778 N N . ALA B 1 108 ? -3.605 66.875 8.562 1 92.31 108 ALA B N 1
ATOM 5779 C CA . ALA B 1 108 ? -2.707 67.625 9.469 1 92.31 108 ALA B CA 1
ATOM 5780 C C . ALA B 1 108 ? -1.465 66.75 9.773 1 92.31 108 ALA B C 1
ATOM 5782 O O . ALA B 1 108 ? -0.398 67.312 10.062 1 92.31 108 ALA B O 1
ATOM 5783 N N . ALA B 1 109 ? -1.576 65.375 9.789 1 95.06 109 ALA B N 1
ATOM 5784 C CA . ALA B 1 109 ? -0.46 64.562 10.172 1 95.06 109 ALA B CA 1
ATOM 5785 C C . ALA B 1 109 ? -0.408 63.281 9.297 1 95.06 109 ALA B C 1
ATOM 5787 O O . ALA B 1 109 ? -0.483 62.188 9.805 1 95.06 109 ALA B O 1
ATOM 5788 N N . PRO B 1 110 ? -0.192 63.375 8.008 1 94.12 110 PRO B N 1
ATOM 5789 C CA . PRO B 1 110 ? -0.191 62.188 7.113 1 94.12 110 PRO B CA 1
ATOM 5790 C C . PRO B 1 110 ? 0.892 61.188 7.469 1 94.12 110 PRO B C 1
ATOM 5792 O O . PRO B 1 110 ? 0.677 59.969 7.336 1 94.12 110 PRO B O 1
ATOM 5795 N N . ALA B 1 111 ? 2.113 61.656 7.836 1 93.12 111 ALA B N 1
ATOM 5796 C CA . ALA B 1 111 ? 3.186 60.719 8.219 1 93.12 111 ALA B CA 1
ATOM 5797 C C . ALA B 1 111 ? 2.758 59.844 9.375 1 93.12 111 ALA B C 1
ATOM 5799 O O . ALA B 1 111 ? 3.016 58.625 9.367 1 93.12 111 ALA B O 1
ATOM 5800 N N . LEU B 1 112 ? 2.086 60.406 10.352 1 95.88 112 LEU B N 1
ATOM 5801 C CA . LEU B 1 112 ? 1.61 59.656 11.5 1 95.88 112 LEU B CA 1
ATOM 5802 C C . LEU B 1 112 ? 0.519 58.656 11.086 1 95.88 112 LEU B C 1
ATOM 5804 O O . LEU B 1 112 ? 0.443 57.562 11.625 1 95.88 112 LEU B O 1
ATOM 5808 N N . THR B 1 113 ? -0.281 59.062 10.172 1 95.94 113 THR B N 1
ATOM 5809 C CA . THR B 1 113 ? -1.35 58.219 9.688 1 95.94 113 THR B CA 1
ATOM 5810 C C . THR B 1 113 ? -0.773 56.969 8.984 1 95.94 113 THR B C 1
ATOM 5812 O O . THR B 1 113 ? -1.271 55.875 9.164 1 95.94 113 THR B O 1
ATOM 5815 N N . ILE B 1 114 ? 0.221 57.125 8.227 1 95.75 114 ILE B N 1
ATOM 5816 C CA . ILE B 1 114 ? 0.87 56.031 7.539 1 95.75 114 ILE B CA 1
ATOM 5817 C C . ILE B 1 114 ? 1.491 55.062 8.562 1 95.75 114 ILE B C 1
ATOM 5819 O O . ILE B 1 114 ? 1.381 53.844 8.43 1 95.75 114 ILE B O 1
ATOM 5823 N N . VAL B 1 115 ? 2.17 55.594 9.562 1 96.5 115 VAL B N 1
ATOM 5824 C CA . VAL B 1 115 ? 2.773 54.781 10.602 1 96.5 115 VAL B CA 1
ATOM 5825 C C . VAL B 1 115 ? 1.688 54 11.32 1 96.5 115 VAL B C 1
ATOM 5827 O O . VAL B 1 115 ? 1.871 52.812 11.625 1 96.5 115 VAL B O 1
ATOM 5830 N N . ALA B 1 116 ? 0.593 54.656 11.594 1 96.31 116 ALA B N 1
ATOM 5831 C CA . ALA B 1 116 ? -0.525 53.969 12.234 1 96.31 116 ALA B CA 1
ATOM 5832 C C . ALA B 1 116 ? -1.049 52.812 11.359 1 96.31 116 ALA B C 1
ATOM 5834 O O . ALA B 1 116 ? -1.363 51.75 11.859 1 96.31 116 ALA B O 1
ATOM 5835 N N . LEU B 1 117 ? -1.131 53.062 10.117 1 95.5 117 LEU B N 1
ATOM 5836 C CA . LEU B 1 117 ? -1.579 52.031 9.188 1 95.5 117 LEU B CA 1
ATOM 5837 C C . LEU B 1 117 ? -0.622 50.844 9.188 1 95.5 117 LEU B C 1
ATOM 5839 O O . LEU B 1 117 ? -1.057 49.688 9.148 1 95.5 117 LEU B O 1
ATOM 5843 N N . ILE B 1 118 ? 0.622 51.062 9.188 1 95.44 118 ILE B N 1
ATOM 5844 C CA . ILE B 1 118 ? 1.629 50.031 9.25 1 95.44 118 ILE B CA 1
ATOM 5845 C C . ILE B 1 118 ? 1.465 49.219 10.539 1 95.44 118 ILE B C 1
ATOM 5847 O O . ILE B 1 118 ? 1.521 47.969 10.516 1 95.44 118 ILE B O 1
ATOM 5851 N N . ALA B 1 119 ? 1.246 49.938 11.594 1 94.88 119 ALA B N 1
ATOM 5852 C CA . ALA B 1 119 ? 1.071 49.25 12.883 1 94.88 119 ALA B CA 1
ATOM 5853 C C . ALA B 1 119 ? -0.145 48.344 12.859 1 94.88 119 ALA B C 1
ATOM 5855 O O . ALA B 1 119 ? -0.092 47.219 13.375 1 94.88 119 ALA B O 1
ATOM 5856 N N . TRP B 1 120 ? -1.188 48.75 12.234 1 94.19 120 TRP B N 1
ATOM 5857 C CA . TRP B 1 120 ? -2.416 47.969 12.195 1 94.19 120 TRP B CA 1
ATOM 5858 C C . TRP B 1 120 ? -2.301 46.844 11.188 1 94.19 120 TRP B C 1
ATOM 5860 O O . TRP B 1 120 ? -3.086 45.875 11.219 1 94.19 120 TRP B O 1
ATOM 5870 N N . ALA B 1 121 ? -1.326 46.812 10.289 1 94.44 121 ALA B N 1
ATOM 5871 C CA . ALA B 1 121 ? -1.105 45.75 9.305 1 94.44 121 ALA B CA 1
ATOM 5872 C C . ALA B 1 121 ? -0.156 44.688 9.852 1 94.44 121 ALA B C 1
ATOM 5874 O O . ALA B 1 121 ? -0.059 43.594 9.297 1 94.44 121 ALA B O 1
ATOM 5875 N N . LEU B 1 122 ? 0.485 44.938 10.891 1 94.56 122 LEU B N 1
ATOM 5876 C CA . LEU B 1 122 ? 1.534 44.062 11.406 1 94.56 122 LEU B CA 1
ATOM 5877 C C . LEU B 1 122 ? 0.971 42.688 11.781 1 94.56 122 LEU B C 1
ATOM 5879 O O . LEU B 1 122 ? 1.644 41.688 11.617 1 94.56 122 LEU B O 1
ATOM 5883 N N . PRO B 1 123 ? -0.285 42.594 12.25 1 92.69 123 PRO B N 1
ATOM 5884 C CA . PRO B 1 123 ? -0.821 41.281 12.617 1 92.69 123 PRO B CA 1
ATOM 5885 C C . PRO B 1 123 ? -0.862 40.312 11.43 1 92.69 123 PRO B C 1
ATOM 5887 O O . PRO B 1 123 ? -0.93 39.094 11.625 1 92.69 123 PRO B O 1
ATOM 5890 N N . LEU B 1 124 ? -0.792 40.781 10.258 1 94.31 124 LEU B N 1
ATOM 5891 C CA . LEU B 1 124 ? -0.773 39.906 9.086 1 94.31 124 LEU B CA 1
ATOM 5892 C C . LEU B 1 124 ? 0.454 39 9.102 1 94.31 124 LEU B C 1
ATOM 5894 O O . LEU B 1 124 ? 0.407 37.875 8.594 1 94.31 124 LEU B O 1
ATOM 5898 N N . ILE B 1 125 ? 1.503 39.5 9.695 1 94.75 125 ILE B N 1
ATOM 5899 C CA . ILE B 1 125 ? 2.723 38.688 9.82 1 94.75 125 ILE B CA 1
ATOM 5900 C C . ILE B 1 125 ? 2.453 37.469 10.672 1 94.75 125 ILE B C 1
ATOM 5902 O O . ILE B 1 125 ? 2.871 36.344 10.328 1 94.75 125 ILE B O 1
ATOM 5906 N N . ALA B 1 126 ? 1.733 37.656 11.75 1 93.75 126 ALA B N 1
ATOM 5907 C CA . ALA B 1 126 ? 1.462 36.562 12.68 1 93.75 126 ALA B CA 1
ATOM 5908 C C . ALA B 1 126 ? 0.464 35.562 12.086 1 93.75 126 ALA B C 1
ATOM 5910 O O . ALA B 1 126 ? 0.368 34.438 12.547 1 93.75 126 ALA B O 1
ATOM 5911 N N . VAL B 1 127 ? -0.257 35.969 11.07 1 94.69 127 VAL B N 1
ATOM 5912 C CA . VAL B 1 127 ? -1.228 35.094 10.414 1 94.69 127 VAL B CA 1
ATOM 5913 C C . VAL B 1 127 ? -0.523 34.25 9.367 1 94.69 127 VAL B C 1
ATOM 5915 O O . VAL B 1 127 ? -0.825 33.062 9.227 1 94.69 127 VAL B O 1
ATOM 5918 N N . ILE B 1 128 ? 0.43 34.75 8.695 1 95.62 128 ILE B N 1
ATOM 5919 C CA . ILE B 1 128 ? 1.051 34.094 7.547 1 95.62 128 ILE B CA 1
ATOM 5920 C C . ILE B 1 128 ? 2.189 33.188 8.023 1 95.62 128 ILE B C 1
ATOM 5922 O O . ILE B 1 128 ? 2.346 32.062 7.539 1 95.62 128 ILE B O 1
ATOM 5926 N N . ALA B 1 129 ? 2.947 33.625 8.992 1 96 129 ALA B N 1
ATOM 5927 C CA . ALA B 1 129 ? 4.219 33 9.344 1 96 129 ALA B CA 1
ATOM 5928 C C . ALA B 1 129 ? 4.008 31.578 9.859 1 96 129 ALA B C 1
ATOM 5930 O O . ALA B 1 129 ? 4.688 30.641 9.422 1 96 129 ALA B O 1
ATOM 5931 N N . PRO B 1 130 ? 3.055 31.359 10.727 1 95.31 130 PRO B N 1
ATOM 5932 C CA . PRO B 1 130 ? 2.93 30 11.25 1 95.31 130 PRO B CA 1
ATOM 5933 C C . PRO B 1 130 ? 2.459 29 10.195 1 95.31 130 PRO B C 1
ATOM 5935 O O . PRO B 1 130 ? 2.758 27.812 10.289 1 95.31 130 PRO B O 1
ATOM 5938 N N . ALA B 1 131 ? 1.758 29.469 9.188 1 95.5 131 ALA B N 1
ATOM 5939 C CA . ALA B 1 131 ? 1.176 28.594 8.164 1 95.5 131 ALA B CA 1
ATOM 5940 C C . ALA B 1 131 ? 2.24 28.109 7.191 1 95.5 131 ALA B C 1
ATOM 5942 O O . ALA B 1 131 ? 1.954 27.297 6.301 1 95.5 131 ALA B O 1
ATOM 5943 N N . THR B 1 132 ? 3.461 28.516 7.383 1 96.25 132 THR B N 1
ATOM 5944 C CA . THR B 1 132 ? 4.527 28.109 6.477 1 96.25 132 THR B CA 1
ATOM 5945 C C . THR B 1 132 ? 5.031 26.703 6.836 1 96.25 132 THR B C 1
ATOM 5947 O O . THR B 1 132 ? 5.852 26.141 6.117 1 96.25 132 THR B O 1
ATOM 5950 N N . LEU B 1 133 ? 4.559 26.172 7.953 1 95.5 133 LEU B N 1
ATOM 5951 C CA . LEU B 1 133 ? 4.793 24.781 8.32 1 95.5 133 LEU B CA 1
ATOM 5952 C C . LEU B 1 133 ? 3.582 23.922 7.977 1 95.5 133 LEU B C 1
ATOM 5954 O O . LEU B 1 133 ? 2.494 24.125 8.516 1 95.5 133 LEU B O 1
ATOM 5958 N N . SER B 1 134 ? 3.773 23.047 7.094 1 94.81 134 SER B N 1
ATOM 5959 C CA . SER B 1 134 ? 2.695 22.156 6.676 1 94.81 134 SER B CA 1
ATOM 5960 C C . SER B 1 134 ? 3.041 20.703 6.957 1 94.81 134 SER B C 1
ATOM 5962 O O . SER B 1 134 ? 4.102 20.406 7.508 1 94.81 134 SER B O 1
ATOM 5964 N N . ILE B 1 135 ? 2.023 19.906 6.734 1 95.88 135 ILE B N 1
ATOM 5965 C CA . ILE B 1 135 ? 2.193 18.469 6.941 1 95.88 135 ILE B CA 1
ATOM 5966 C C . ILE B 1 135 ? 2.021 17.734 5.617 1 95.88 135 ILE B C 1
ATOM 5968 O O . ILE B 1 135 ? 1.085 18 4.863 1 95.88 135 ILE B O 1
ATOM 5972 N N . GLU B 1 136 ? 2.975 16.812 5.305 1 93.81 136 GLU B N 1
ATOM 5973 C CA . GLU B 1 136 ? 2.924 15.977 4.105 1 93.81 136 GLU B CA 1
ATOM 5974 C C . GLU B 1 136 ? 3.207 14.516 4.438 1 93.81 136 GLU B C 1
ATOM 5976 O O . GLU B 1 136 ? 3.74 14.203 5.504 1 93.81 136 GLU B O 1
ATOM 5981 N N . ILE B 1 137 ? 2.76 13.734 3.547 1 92.06 137 ILE B N 1
ATOM 5982 C CA . ILE B 1 137 ? 3.068 12.32 3.73 1 92.06 137 ILE B CA 1
ATOM 5983 C C . ILE B 1 137 ? 4.562 12.086 3.512 1 92.06 137 ILE B C 1
ATOM 5985 O O . ILE B 1 137 ? 5.121 12.516 2.5 1 92.06 137 ILE B O 1
ATOM 5989 N N . SER B 1 138 ? 5.137 11.352 4.391 1 92.5 138 SER B N 1
ATOM 5990 C CA . SER B 1 138 ? 6.578 11.133 4.359 1 92.5 138 SER B CA 1
ATOM 5991 C C . SER B 1 138 ? 6.957 10.094 3.305 1 92.5 138 SER B C 1
ATOM 5993 O O . SER B 1 138 ? 6.176 9.188 3.008 1 92.5 138 SER B O 1
ATOM 5995 N N . SER B 1 139 ? 8.164 10.18 2.828 1 87.75 139 SER B N 1
ATOM 5996 C CA . SER B 1 139 ? 8.711 9.164 1.938 1 87.75 139 SER B CA 1
ATOM 5997 C C . SER B 1 139 ? 9.195 7.949 2.721 1 87.75 139 SER B C 1
ATOM 5999 O O . SER B 1 139 ? 9.328 6.855 2.162 1 87.75 139 SER B O 1
ATOM 6001 N N . GLU B 1 140 ? 9.445 8.211 3.986 1 87.75 140 GLU B N 1
ATOM 6002 C CA . GLU B 1 140 ? 9.867 7.117 4.852 1 87.75 140 GLU B CA 1
ATOM 6003 C C . GLU B 1 140 ? 8.672 6.449 5.523 1 87.75 140 GLU B C 1
ATOM 6005 O O . GLU B 1 140 ? 7.809 7.129 6.078 1 87.75 140 GLU B O 1
ATOM 6010 N N . PRO B 1 141 ? 8.664 5.137 5.445 1 88.44 141 PRO B N 1
ATOM 6011 C CA . PRO B 1 141 ? 7.539 4.449 6.086 1 88.44 141 PRO B CA 1
ATOM 6012 C C . PRO B 1 141 ? 7.688 4.371 7.605 1 88.44 141 PRO B C 1
ATOM 6014 O O . PRO B 1 141 ? 8.789 4.531 8.133 1 88.44 141 PRO B O 1
ATOM 6017 N N . ASN B 1 142 ? 6.547 4.316 8.289 1 89.75 142 ASN B N 1
ATOM 6018 C CA . ASN B 1 142 ? 6.516 4.008 9.719 1 89.75 142 ASN B CA 1
ATOM 6019 C C . ASN B 1 142 ? 6.824 2.539 9.977 1 89.75 142 ASN B C 1
ATOM 6021 O O . ASN B 1 142 ? 6.164 1.653 9.438 1 89.75 142 ASN B O 1
ATOM 6025 N N . ILE B 1 143 ? 7.887 2.174 10.789 1 92 143 ILE B N 1
ATOM 6026 C CA . ILE B 1 143 ? 8.297 0.803 11.07 1 92 143 ILE B CA 1
ATOM 6027 C C . ILE B 1 143 ? 7.789 0.385 12.445 1 92 143 ILE B C 1
ATOM 6029 O O . ILE B 1 143 ? 8.172 0.974 13.461 1 92 143 ILE B O 1
ATOM 6033 N N . THR B 1 144 ? 6.887 -0.435 12.445 1 92.44 144 THR B N 1
ATOM 6034 C CA . THR B 1 144 ? 6.363 -0.962 13.703 1 92.44 144 THR B CA 1
ATOM 6035 C C . THR B 1 144 ? 6.594 -2.469 13.797 1 92.44 144 THR B C 1
ATOM 6037 O O . THR B 1 144 ? 6.516 -3.176 12.789 1 92.44 144 THR B O 1
ATOM 6040 N N . VAL B 1 145 ? 6.938 -2.98 14.961 1 95.19 145 VAL B N 1
ATOM 6041 C CA . VAL B 1 145 ? 7.145 -4.41 15.172 1 95.19 145 VAL B CA 1
ATOM 6042 C C . VAL B 1 145 ? 5.992 -4.984 15.992 1 95.19 145 VAL B C 1
ATOM 6044 O O . VAL B 1 145 ? 5.699 -4.496 17.094 1 95.19 145 VAL B O 1
ATOM 6047 N N . VAL B 1 146 ? 5.301 -5.891 15.445 1 94.06 146 VAL B N 1
ATOM 6048 C CA . VAL B 1 146 ? 4.18 -6.535 16.125 1 94.06 146 VAL B CA 1
ATOM 6049 C C . VAL B 1 146 ? 4.5 -8.008 16.359 1 94.06 146 VAL B C 1
ATOM 6051 O O . VAL B 1 146 ? 5.117 -8.664 15.523 1 94.06 146 VAL B O 1
ATOM 6054 N N . ASN B 1 147 ? 4.125 -8.438 17.516 1 95.25 147 ASN B N 1
ATOM 6055 C CA . ASN B 1 147 ? 4.301 -9.852 17.812 1 95.25 147 ASN B CA 1
ATOM 6056 C C . ASN B 1 147 ? 3.094 -10.68 17.375 1 95.25 147 ASN B C 1
ATOM 6058 O O . ASN B 1 147 ? 1.988 -10.492 17.891 1 95.25 147 ASN B O 1
ATOM 6062 N N . ARG B 1 148 ? 3.27 -11.531 16.422 1 94.38 148 ARG B N 1
ATOM 6063 C CA . ARG B 1 148 ? 2.203 -12.367 15.883 1 94.38 148 ARG B CA 1
ATOM 6064 C C . ARG B 1 148 ? 2.707 -13.781 15.617 1 94.38 148 ARG B C 1
ATOM 6066 O O . ARG B 1 148 ? 3.893 -14.07 15.789 1 94.38 148 ARG B O 1
ATOM 6073 N N . LEU B 1 149 ? 1.76 -14.648 15.32 1 94.56 149 LEU B N 1
ATOM 6074 C CA . LEU B 1 149 ? 2.1 -16.031 14.992 1 94.56 149 LEU B CA 1
ATOM 6075 C C . LEU B 1 149 ? 2.91 -16.094 13.703 1 94.56 149 LEU B C 1
ATOM 6077 O O . LEU B 1 149 ? 2.523 -15.508 12.688 1 94.56 149 LEU B O 1
ATOM 6081 N N . ILE B 1 150 ? 4.059 -16.734 13.773 1 95.31 150 ILE B N 1
ATOM 6082 C CA . ILE B 1 150 ? 4.922 -16.906 12.617 1 95.31 150 ILE B CA 1
ATOM 6083 C C . ILE B 1 150 ? 4.691 -18.297 12.008 1 95.31 150 ILE B C 1
ATOM 6085 O O . ILE B 1 150 ? 4.77 -19.312 12.711 1 95.31 150 ILE B O 1
ATOM 6089 N N . PRO B 1 151 ? 4.344 -18.328 10.727 1 95.12 151 PRO B N 1
ATOM 6090 C CA . PRO B 1 151 ? 4.125 -19.641 10.102 1 95.12 151 PRO B CA 1
ATOM 6091 C C . PRO B 1 151 ? 5.383 -20.5 10.086 1 95.12 151 PRO B C 1
ATOM 6093 O O . PRO B 1 151 ? 6.492 -19.984 9.914 1 95.12 151 PRO B O 1
ATOM 6096 N N . ASN B 1 152 ? 5.219 -21.75 10.32 1 95.69 152 ASN B N 1
ATOM 6097 C CA . ASN B 1 152 ? 6.273 -22.766 10.234 1 95.69 152 ASN B CA 1
ATOM 6098 C C . ASN B 1 152 ? 5.73 -24.094 9.719 1 95.69 152 ASN B C 1
ATOM 6100 O O . ASN B 1 152 ? 4.531 -24.359 9.812 1 95.69 152 ASN B O 1
ATOM 6104 N N . ILE B 1 153 ? 6.586 -24.891 9.195 1 95.94 153 ILE B N 1
ATOM 6105 C CA . ILE B 1 153 ? 6.172 -26.156 8.594 1 95.94 153 ILE B CA 1
ATOM 6106 C C . ILE B 1 153 ? 5.746 -27.141 9.688 1 95.94 153 ILE B C 1
ATOM 6108 O O . ILE B 1 153 ? 6.41 -27.25 10.719 1 95.94 153 ILE B O 1
ATOM 6112 N N . ASP B 1 154 ? 4.602 -27.812 9.5 1 94.62 154 ASP B N 1
ATOM 6113 C CA . ASP B 1 154 ? 4.098 -28.812 10.43 1 94.62 154 ASP B CA 1
ATOM 6114 C C . ASP B 1 154 ? 4.406 -30.219 9.93 1 94.62 154 ASP B C 1
ATOM 6116 O O . ASP B 1 154 ? 3.592 -30.828 9.234 1 94.62 154 ASP B O 1
ATOM 6120 N N . TYR B 1 155 ? 5.465 -30.828 10.398 1 93.88 155 TYR B N 1
ATOM 6121 C CA . TYR B 1 155 ? 5.84 -32.156 9.961 1 93.88 155 TYR B CA 1
ATOM 6122 C C . TYR B 1 155 ? 4.984 -33.219 10.648 1 93.88 155 TYR B C 1
ATOM 6124 O O . TYR B 1 155 ? 4.988 -34.406 10.25 1 93.88 155 TYR B O 1
ATOM 6132 N N . ASP B 1 156 ? 4.27 -32.844 11.672 1 89.38 156 ASP B N 1
ATOM 6133 C CA . ASP B 1 156 ? 3.432 -33.812 12.383 1 89.38 156 ASP B CA 1
ATOM 6134 C C . ASP B 1 156 ? 2.232 -34.219 11.539 1 89.38 156 ASP B C 1
ATOM 6136 O O . ASP B 1 156 ? 1.607 -35.25 11.797 1 89.38 156 ASP B O 1
ATOM 6140 N N . ARG B 1 157 ? 1.987 -33.375 10.555 1 86.5 157 ARG B N 1
ATOM 6141 C CA . ARG B 1 157 ? 0.973 -33.781 9.586 1 86.5 157 ARG B CA 1
ATOM 6142 C C . ARG B 1 157 ? 1.587 -34.594 8.461 1 86.5 157 ARG B C 1
ATOM 6144 O O . ARG B 1 157 ? 1.404 -34.281 7.281 1 86.5 157 ARG B O 1
ATOM 6151 N N . SER B 1 158 ? 2.172 -35.625 8.812 1 82.88 158 SER B N 1
ATOM 6152 C CA . SER B 1 158 ? 2.996 -36.438 7.906 1 82.88 158 SER B CA 1
ATOM 6153 C C . SER B 1 158 ? 2.164 -37.031 6.773 1 82.88 158 SER B C 1
ATOM 6155 O O . SER B 1 158 ? 2.639 -37.156 5.641 1 82.88 158 SER B O 1
ATOM 6157 N N . LEU B 1 159 ? 0.901 -37.312 7.012 1 78.81 159 LEU B N 1
ATOM 6158 C CA . LEU B 1 159 ? 0.048 -37.938 6.008 1 78.81 159 LEU B CA 1
ATOM 6159 C C . LEU B 1 159 ? -0.283 -36.969 4.887 1 78.81 159 LEU B C 1
ATOM 6161 O O . LEU B 1 159 ? -0.718 -37.375 3.809 1 78.81 159 LEU B O 1
ATOM 6165 N N . TRP B 1 160 ? -0.006 -35.688 5.145 1 85.38 160 TRP B N 1
ATOM 6166 C CA . TRP B 1 160 ? -0.181 -34.688 4.109 1 85.38 160 TRP B CA 1
ATOM 6167 C C . TRP B 1 160 ? 0.99 -34.688 3.133 1 85.38 160 TRP B C 1
ATOM 6169 O O . TRP B 1 160 ? 0.875 -34.188 2.008 1 85.38 160 TRP B O 1
ATOM 6179 N N . PHE B 1 161 ? 2.027 -35.281 3.639 1 90.31 161 PHE B N 1
ATOM 6180 C CA . PHE B 1 161 ? 3.215 -35.344 2.795 1 90.31 161 PHE B CA 1
ATOM 6181 C C . PHE B 1 161 ? 3.27 -36.656 2.033 1 90.31 161 PHE B C 1
ATOM 6183 O O . PHE B 1 161 ? 3.447 -36.688 0.813 1 90.31 161 PHE B O 1
ATOM 6190 N N . GLY B 1 162 ? 3.129 -37.75 2.766 1 88.88 162 GLY B N 1
ATOM 6191 C CA . GLY B 1 162 ? 3.232 -39.031 2.139 1 88.88 162 GLY B CA 1
ATOM 6192 C C . GLY B 1 162 ? 2.859 -40.188 3.068 1 88.88 162 GLY B C 1
ATOM 6193 O O . GLY B 1 162 ? 2.568 -39.969 4.246 1 88.88 162 GLY B O 1
ATOM 6194 N N . SER B 1 163 ? 2.746 -41.375 2.426 1 86 163 SER B N 1
ATOM 6195 C CA . SER B 1 163 ? 2.441 -42.594 3.172 1 86 163 SER B CA 1
ATOM 6196 C C . SER B 1 163 ? 3.412 -43.719 2.814 1 86 163 SER B C 1
ATOM 6198 O O . SER B 1 163 ? 3.838 -43.812 1.665 1 86 163 SER B O 1
ATOM 6200 N N . TRP B 1 164 ? 3.73 -44.5 3.828 1 87.69 164 TRP B N 1
ATOM 6201 C CA . TRP B 1 164 ? 4.637 -45.625 3.643 1 87.69 164 TRP B CA 1
ATOM 6202 C C . TRP B 1 164 ? 3.92 -46.781 2.984 1 87.69 164 TRP B C 1
ATOM 6204 O O . TRP B 1 164 ? 2.771 -47.094 3.318 1 87.69 164 TRP B O 1
ATOM 6214 N N . LEU B 1 165 ? 4.547 -47.312 1.992 1 84.06 165 LEU B N 1
ATOM 6215 C CA . LEU B 1 165 ? 4.035 -48.5 1.297 1 84.06 165 LEU B CA 1
ATOM 6216 C C . LEU B 1 165 ? 4.832 -49.719 1.677 1 84.06 165 LEU B C 1
ATOM 6218 O O . LEU B 1 165 ? 6.035 -49.812 1.419 1 84.06 165 LEU B O 1
ATOM 6222 N N . GLU B 1 166 ? 4.191 -50.719 2.203 1 80.38 166 GLU B N 1
ATOM 6223 C CA . GLU B 1 166 ? 4.77 -52 2.596 1 80.38 166 GLU B CA 1
ATOM 6224 C C . GLU B 1 166 ? 6.027 -51.812 3.434 1 80.38 166 GLU B C 1
ATOM 6226 O O . GLU B 1 166 ? 6.992 -52.562 3.299 1 80.38 166 GLU B O 1
ATOM 6231 N N . ASP B 1 167 ? 6.168 -50.719 4.086 1 78 167 ASP B N 1
ATOM 6232 C CA . ASP B 1 167 ? 7.277 -50.406 4.98 1 78 167 ASP B CA 1
ATOM 6233 C C . ASP B 1 167 ? 8.594 -50.344 4.211 1 78 167 ASP B C 1
ATOM 6235 O O . ASP B 1 167 ? 9.664 -50.562 4.773 1 78 167 ASP B O 1
ATOM 6239 N N . ARG B 1 168 ? 8.5 -50.156 2.9 1 81.94 168 ARG B N 1
ATOM 6240 C CA . ARG B 1 168 ? 9.719 -50.219 2.096 1 81.94 168 ARG B CA 1
ATOM 6241 C C . ARG B 1 168 ? 9.945 -48.906 1.337 1 81.94 168 ARG B C 1
ATOM 6243 O O . ARG B 1 168 ? 11.086 -48.562 1.013 1 81.94 168 ARG B O 1
ATOM 6250 N N . THR B 1 169 ? 8.922 -48.312 1.018 1 89.25 169 THR B N 1
ATOM 6251 C CA . THR B 1 169 ? 9.047 -47.094 0.253 1 89.25 169 THR B CA 1
ATOM 6252 C C . THR B 1 169 ? 7.945 -46.094 0.638 1 89.25 169 THR B C 1
ATOM 6254 O O . THR B 1 169 ? 7.133 -46.375 1.521 1 89.25 169 THR B O 1
ATOM 6257 N N . ILE B 1 170 ? 8.07 -44.906 0.14 1 90.5 170 ILE B N 1
ATOM 6258 C CA . ILE B 1 170 ? 7.098 -43.844 0.44 1 90.5 170 ILE B CA 1
ATOM 6259 C C . ILE B 1 170 ? 6.418 -43.406 -0.848 1 90.5 170 ILE B C 1
ATOM 6261 O O . ILE B 1 170 ? 7.062 -43.281 -1.895 1 90.5 170 ILE B O 1
ATOM 6265 N N . SER B 1 171 ? 5.133 -43.25 -0.767 1 88.25 171 SER B N 1
ATOM 6266 C CA . SER B 1 171 ? 4.379 -42.594 -1.824 1 88.25 171 SER B CA 1
ATOM 6267 C C . SER B 1 171 ? 4.016 -41.156 -1.425 1 88.25 171 SER B C 1
ATOM 6269 O O . SER B 1 171 ? 3.555 -40.938 -0.307 1 88.25 171 SER B O 1
ATOM 6271 N N . HIS B 1 172 ? 4.348 -40.219 -2.275 1 91 172 HIS B N 1
ATOM 6272 C CA . HIS B 1 172 ? 3.975 -38.844 -1.964 1 91 172 HIS B CA 1
ATOM 6273 C C . HIS B 1 172 ? 2.508 -38.594 -2.293 1 91 172 HIS B C 1
ATOM 6275 O O . HIS B 1 172 ? 1.944 -39.25 -3.184 1 91 172 HIS B O 1
ATOM 6281 N N . THR B 1 173 ? 1.924 -37.719 -1.612 1 87.62 173 THR B N 1
ATOM 6282 C CA . THR B 1 173 ? 0.514 -37.406 -1.808 1 87.62 173 THR B CA 1
ATOM 6283 C C . THR B 1 173 ? 0.331 -36.469 -3.004 1 87.62 173 THR B C 1
ATOM 6285 O O . THR B 1 173 ? 1.279 -35.812 -3.436 1 87.62 173 THR B O 1
ATOM 6288 N N . PRO B 1 174 ? -0.936 -36.406 -3.605 1 84.88 174 PRO B N 1
ATOM 6289 C CA . PRO B 1 174 ? -1.216 -35.469 -4.688 1 84.88 174 PRO B CA 1
ATOM 6290 C C . PRO B 1 174 ? -0.992 -34 -4.27 1 84.88 174 PRO B C 1
ATOM 6292 O O . PRO B 1 174 ? -0.688 -33.156 -5.113 1 84.88 174 PRO B O 1
ATOM 6295 N N . HIS B 1 175 ? -1.1 -33.719 -2.973 1 87.56 175 HIS B N 1
ATOM 6296 C CA . HIS B 1 175 ? -0.883 -32.344 -2.479 1 87.56 175 HIS B CA 1
ATOM 6297 C C . HIS B 1 175 ? 0.556 -31.906 -2.709 1 87.56 175 HIS B C 1
ATOM 6299 O O . HIS B 1 175 ? 0.804 -30.734 -3.031 1 87.56 175 HIS B O 1
ATOM 6305 N N . ILE B 1 176 ? 1.442 -32.844 -2.568 1 92.44 176 ILE B N 1
ATOM 6306 C CA . ILE B 1 176 ? 2.852 -32.562 -2.805 1 92.44 176 ILE B CA 1
ATOM 6307 C C . ILE B 1 176 ? 3.086 -32.312 -4.297 1 92.44 176 ILE B C 1
ATOM 6309 O O . ILE B 1 176 ? 3.826 -31.422 -4.676 1 92.44 176 ILE B O 1
ATOM 6313 N N . SER B 1 177 ? 2.477 -33.094 -5.105 1 92.12 177 SER B N 1
ATOM 6314 C CA . SER B 1 177 ? 2.6 -32.906 -6.547 1 92.12 177 SER B CA 1
ATOM 6315 C C . SER B 1 177 ? 2.047 -31.547 -6.977 1 92.12 177 SER B C 1
ATOM 6317 O O . SER B 1 177 ? 2.623 -30.891 -7.836 1 92.12 177 SER B O 1
ATOM 6319 N N . ARG B 1 178 ? 0.968 -31.172 -6.316 1 91.19 178 ARG B N 1
ATOM 6320 C CA . ARG B 1 178 ? 0.325 -29.906 -6.637 1 91.19 178 ARG B CA 1
ATOM 6321 C C . ARG B 1 178 ? 1.193 -28.719 -6.211 1 91.19 178 ARG B C 1
ATOM 6323 O O . ARG B 1 178 ? 1.044 -27.609 -6.727 1 91.19 178 ARG B O 1
ATOM 6330 N N . LEU B 1 179 ? 1.985 -28.984 -5.316 1 92.62 179 LEU B N 1
ATOM 6331 C CA . LEU B 1 179 ? 2.941 -27.969 -4.891 1 92.62 179 LEU B CA 1
ATOM 6332 C C . LEU B 1 179 ? 4.164 -27.953 -5.797 1 92.62 179 LEU B C 1
ATOM 6334 O O . LEU B 1 179 ? 4.613 -26.891 -6.227 1 92.62 179 LEU B O 1
ATOM 6338 N N . LEU B 1 180 ? 4.664 -29.109 -6.145 1 96.12 180 LEU B N 1
ATOM 6339 C CA . LEU B 1 180 ? 5.918 -29.266 -6.871 1 96.12 180 LEU B CA 1
ATOM 6340 C C . LEU B 1 180 ? 5.77 -28.812 -8.32 1 96.12 180 LEU B C 1
ATOM 6342 O O . LEU B 1 180 ? 6.629 -28.109 -8.844 1 96.12 180 LEU B O 1
ATOM 6346 N N . LEU B 1 181 ? 4.723 -29.203 -8.938 1 94.31 181 LEU B N 1
ATOM 6347 C CA . LEU B 1 181 ? 4.594 -29 -10.375 1 94.31 181 LEU B CA 1
ATOM 6348 C C . LEU B 1 181 ? 4.559 -27.516 -10.719 1 94.31 181 LEU B C 1
ATOM 6350 O O . LEU B 1 181 ? 5.289 -27.062 -11.609 1 94.31 181 LEU B O 1
ATOM 6354 N N . PRO B 1 182 ? 3.697 -26.75 -10.016 1 94.81 182 PRO B N 1
ATOM 6355 C CA . PRO B 1 182 ? 3.744 -25.312 -10.32 1 94.81 182 PRO B CA 1
ATOM 6356 C C . PRO B 1 182 ? 5.125 -24.703 -10.094 1 94.81 182 PRO B C 1
ATOM 6358 O O . PRO B 1 182 ? 5.566 -23.844 -10.867 1 94.81 182 PRO B O 1
ATOM 6361 N N . VAL B 1 183 ? 5.812 -25.094 -9.102 1 96.5 183 VAL B N 1
ATOM 6362 C CA . VAL B 1 183 ? 7.152 -24.562 -8.844 1 96.5 183 VAL B CA 1
ATOM 6363 C C . VAL B 1 183 ? 8.078 -24.938 -10 1 96.5 183 VAL B C 1
ATOM 6365 O O . VAL B 1 183 ? 8.859 -24.109 -10.469 1 96.5 183 VAL B O 1
ATOM 6368 N N . ALA B 1 184 ? 7.977 -26.172 -10.43 1 96.12 184 ALA B N 1
ATOM 6369 C CA . ALA B 1 184 ? 8.852 -26.672 -11.484 1 96.12 184 ALA B CA 1
ATOM 6370 C C . ALA B 1 184 ? 8.516 -26.031 -12.828 1 96.12 184 ALA B C 1
ATOM 6372 O O . ALA B 1 184 ? 9.391 -25.844 -13.664 1 96.12 184 ALA B O 1
ATOM 6373 N N . THR B 1 185 ? 7.266 -25.703 -13.047 1 93.81 185 THR B N 1
ATOM 6374 C CA . THR B 1 185 ? 6.84 -25.188 -14.336 1 93.81 185 THR B CA 1
ATOM 6375 C C . THR B 1 185 ? 6.996 -23.656 -14.391 1 93.81 185 THR B C 1
ATOM 6377 O O . THR B 1 185 ? 7.32 -23.109 -15.438 1 93.81 185 THR B O 1
ATOM 6380 N N . LEU B 1 186 ? 6.77 -23.047 -13.328 1 91.94 186 LEU B N 1
ATOM 6381 C CA . LEU B 1 186 ? 6.859 -21.578 -13.312 1 91.94 186 LEU B CA 1
ATOM 6382 C C . LEU B 1 186 ? 8.289 -21.125 -13.023 1 91.94 186 LEU B C 1
ATOM 6384 O O . LEU B 1 186 ? 8.703 -20.047 -13.461 1 91.94 186 LEU B O 1
ATOM 6388 N N . GLY B 1 187 ? 9.031 -21.922 -12.227 1 91.88 187 GLY B N 1
ATOM 6389 C CA . GLY B 1 187 ? 10.445 -21.672 -12.023 1 91.88 187 GLY B CA 1
ATOM 6390 C C . GLY B 1 187 ? 10.727 -20.75 -10.852 1 91.88 187 GLY B C 1
ATOM 6391 O O . GLY B 1 187 ? 11.812 -20.156 -10.766 1 91.88 187 GLY B O 1
ATOM 6392 N N . PHE B 1 188 ? 9.75 -20.5 -10.016 1 92.56 188 PHE B N 1
ATOM 6393 C CA . PHE B 1 188 ? 9.969 -19.641 -8.859 1 92.56 188 PHE B CA 1
ATOM 6394 C C . PHE B 1 188 ? 9.133 -20.125 -7.672 1 92.56 188 PHE B C 1
ATOM 6396 O O . PHE B 1 188 ? 8.32 -21.031 -7.809 1 92.56 188 PHE B O 1
ATOM 6403 N N . ILE B 1 189 ? 9.406 -19.531 -6.484 1 95.56 189 ILE B N 1
ATOM 6404 C CA . ILE B 1 189 ? 8.688 -19.875 -5.258 1 95.56 189 ILE B CA 1
ATOM 6405 C C . ILE B 1 189 ? 7.242 -19.375 -5.359 1 95.56 189 ILE B C 1
ATOM 6407 O O . ILE B 1 189 ? 6.988 -18.266 -5.809 1 95.56 189 ILE B O 1
ATOM 6411 N N . LEU B 1 190 ? 6.316 -20.219 -4.98 1 94.75 190 LEU B N 1
ATOM 6412 C CA . LEU B 1 190 ? 4.902 -19.859 -5.031 1 94.75 190 LEU B CA 1
ATOM 6413 C C . LEU B 1 190 ? 4.598 -18.703 -4.09 1 94.75 190 LEU B C 1
ATOM 6415 O O . LEU B 1 190 ? 5.332 -18.469 -3.127 1 94.75 190 LEU B O 1
ATOM 6419 N N . ASN B 1 191 ? 3.516 -18 -4.395 1 90.94 191 ASN B N 1
ATOM 6420 C CA . ASN B 1 191 ? 3.135 -16.844 -3.598 1 90.94 191 ASN B CA 1
ATOM 6421 C C . ASN B 1 191 ? 2.758 -17.25 -2.174 1 90.94 191 ASN B C 1
ATOM 6423 O O . ASN B 1 191 ? 1.937 -18.141 -1.973 1 90.94 191 ASN B O 1
ATOM 6427 N N . ILE B 1 192 ? 3.367 -16.578 -1.315 1 93.06 192 ILE B N 1
ATOM 6428 C CA . ILE B 1 192 ? 3.115 -16.797 0.104 1 93.06 192 ILE B CA 1
ATOM 6429 C C . ILE B 1 192 ? 2.264 -15.664 0.663 1 93.06 192 ILE B C 1
ATOM 6431 O O . ILE B 1 192 ? 2.477 -14.492 0.324 1 93.06 192 ILE B O 1
ATOM 6435 N N . ALA B 1 193 ? 1.321 -16 1.524 1 87.19 193 ALA B N 1
ATOM 6436 C CA . ALA B 1 193 ? 0.422 -15 2.088 1 87.19 193 ALA B CA 1
ATOM 6437 C C . ALA B 1 193 ? 1.171 -14.062 3.029 1 87.19 193 ALA B C 1
ATOM 6439 O O . ALA B 1 193 ? 1.861 -14.508 3.947 1 87.19 193 ALA B O 1
ATOM 6440 N N . ALA B 1 194 ? 1.038 -12.805 2.75 1 89.81 194 ALA B N 1
ATOM 6441 C CA . ALA B 1 194 ? 1.675 -11.805 3.607 1 89.81 194 ALA B CA 1
ATOM 6442 C C . ALA B 1 194 ? 0.837 -11.539 4.855 1 89.81 194 ALA B C 1
ATOM 6444 O O . ALA B 1 194 ? -0.382 -11.375 4.77 1 89.81 194 ALA B O 1
ATOM 6445 N N . PRO B 1 195 ? 1.415 -11.453 6.02 1 89.19 195 PRO B N 1
ATOM 6446 C CA . PRO B 1 195 ? 0.65 -11.055 7.199 1 89.19 195 PRO B CA 1
ATOM 6447 C C . PRO B 1 195 ? 0.062 -9.648 7.074 1 89.19 195 PRO B C 1
ATOM 6449 O O . PRO B 1 195 ? -1.066 -9.406 7.512 1 89.19 195 PRO B O 1
ATOM 6452 N N . PHE B 1 196 ? 0.845 -8.688 6.523 1 88.06 196 PHE B N 1
ATOM 6453 C CA . PHE B 1 196 ? 0.454 -7.34 6.121 1 88.06 196 PHE B CA 1
ATOM 6454 C C . PHE B 1 196 ? 0.977 -7.02 4.727 1 88.06 196 PHE B C 1
ATOM 6456 O O . PHE B 1 196 ? 2.025 -7.523 4.32 1 88.06 196 PHE B O 1
ATOM 6463 N N . PRO B 1 197 ? 0.242 -6.207 4.043 1 83.12 197 PRO B N 1
ATOM 6464 C CA . PRO B 1 197 ? 0.693 -5.926 2.68 1 83.12 197 PRO B CA 1
ATOM 6465 C C . PRO B 1 197 ? 2.146 -5.465 2.621 1 83.12 197 PRO B C 1
ATOM 6467 O O . PRO B 1 197 ? 2.875 -5.82 1.691 1 83.12 197 PRO B O 1
ATOM 6470 N N . ASN B 1 198 ? 2.492 -4.652 3.58 1 89.5 198 ASN B N 1
ATOM 6471 C CA . ASN B 1 198 ? 3.877 -4.223 3.74 1 89.5 198 ASN B CA 1
ATOM 6472 C C . ASN B 1 198 ? 4.469 -4.723 5.059 1 89.5 198 ASN B C 1
ATOM 6474 O O . ASN B 1 198 ? 4.27 -4.105 6.105 1 89.5 198 ASN B O 1
ATOM 6478 N N . SER B 1 199 ? 5.203 -5.828 4.949 1 94 199 SER B N 1
ATOM 6479 C CA . SER B 1 199 ? 5.707 -6.461 6.164 1 94 199 SER B CA 1
ATOM 6480 C C . SER B 1 199 ? 6.918 -7.34 5.867 1 94 199 SER B C 1
ATOM 6482 O O . SER B 1 199 ? 7.227 -7.609 4.707 1 94 199 SER B O 1
ATOM 6484 N N . SER B 1 200 ? 7.645 -7.68 6.895 1 95.62 200 SER B N 1
ATOM 6485 C CA . SER B 1 200 ? 8.781 -8.594 6.805 1 95.62 200 SER B CA 1
ATOM 6486 C C . SER B 1 200 ? 8.906 -9.438 8.07 1 95.62 200 SER B C 1
ATOM 6488 O O . SER B 1 200 ? 8.609 -8.969 9.172 1 95.62 200 SER B O 1
ATOM 6490 N N . TYR B 1 201 ? 9.234 -10.641 7.941 1 96.06 201 TYR B N 1
ATOM 6491 C CA . TYR B 1 201 ? 9.523 -11.508 9.078 1 96.06 201 TYR B CA 1
ATOM 6492 C C . TYR B 1 201 ? 10.539 -12.578 8.695 1 96.06 201 TYR B C 1
ATOM 6494 O O . TYR B 1 201 ? 10.766 -12.836 7.516 1 96.06 201 TYR B O 1
ATOM 6502 N N . SER B 1 202 ? 11.18 -13.109 9.672 1 96.38 202 SER B N 1
ATOM 6503 C CA . SER B 1 202 ? 12.18 -14.156 9.469 1 96.38 202 SER B CA 1
ATOM 6504 C C . SER B 1 202 ? 11.758 -15.461 10.141 1 96.38 202 SER B C 1
ATOM 6506 O O . SER B 1 202 ? 11.109 -15.438 11.188 1 96.38 202 SER B O 1
ATOM 6508 N N . VAL B 1 203 ? 12.117 -16.516 9.555 1 96.06 203 VAL B N 1
ATOM 6509 C CA . VAL B 1 203 ? 11.805 -17.828 10.102 1 96.06 203 VAL B CA 1
ATOM 6510 C C . VAL B 1 203 ? 13.008 -18.75 9.93 1 96.06 203 VAL B C 1
ATOM 6512 O O . VAL B 1 203 ? 13.656 -18.75 8.883 1 96.06 203 VAL B O 1
ATOM 6515 N N . ASP B 1 204 ? 13.352 -19.469 10.984 1 96.06 204 ASP B N 1
ATOM 6516 C CA . ASP B 1 204 ? 14.352 -20.531 10.953 1 96.06 204 ASP B CA 1
ATOM 6517 C C . ASP B 1 204 ? 13.703 -21.906 11.117 1 96.06 204 ASP B C 1
ATOM 6519 O O . ASP B 1 204 ? 12.883 -22.109 12.023 1 96.06 204 ASP B O 1
ATOM 6523 N N . PHE B 1 205 ? 14.039 -22.781 10.281 1 96.38 205 PHE B N 1
ATOM 6524 C CA . PHE B 1 205 ? 13.5 -24.141 10.406 1 96.38 205 PHE B CA 1
ATOM 6525 C C . PHE B 1 205 ? 14.43 -25.156 9.75 1 96.38 205 PHE B C 1
ATOM 6527 O O . PHE B 1 205 ? 15.375 -24.781 9.047 1 96.38 205 PHE B O 1
ATOM 6534 N N . TYR B 1 206 ? 14.25 -26.406 10.062 1 96.75 206 TYR B N 1
ATOM 6535 C CA . TYR B 1 206 ? 14.93 -27.5 9.367 1 96.75 206 TYR B CA 1
ATOM 6536 C C . TYR B 1 206 ? 14.07 -28.031 8.227 1 96.75 206 TYR B C 1
ATOM 6538 O O . TYR B 1 206 ? 12.852 -28.156 8.359 1 96.75 206 TYR B O 1
ATOM 6546 N N . GLY B 1 207 ? 14.664 -28.25 7.133 1 97.62 207 GLY B N 1
ATOM 6547 C CA . GLY B 1 207 ? 13.977 -28.766 5.965 1 97.62 207 GLY B CA 1
ATOM 6548 C C . GLY B 1 207 ? 14.891 -29.5 5.012 1 97.62 207 GLY B C 1
ATOM 6549 O O . GLY B 1 207 ? 16.109 -29.516 5.195 1 97.62 207 GLY B O 1
ATOM 6550 N N . PRO B 1 208 ? 14.289 -30.172 4.082 1 98.06 208 PRO B N 1
ATOM 6551 C CA . PRO B 1 208 ? 15.086 -30.953 3.127 1 98.06 208 PRO B CA 1
ATOM 6552 C C . PRO B 1 208 ? 15.734 -30.078 2.057 1 98.06 208 PRO B C 1
ATOM 6554 O O . PRO B 1 208 ? 15.18 -29.047 1.679 1 98.06 208 PRO B O 1
ATOM 6557 N N . SER B 1 209 ? 16.891 -30.359 1.612 1 98.31 209 SER B N 1
ATOM 6558 C CA . SER B 1 209 ? 17.609 -29.828 0.461 1 98.31 209 SER B CA 1
ATOM 6559 C C . SER B 1 209 ? 18.406 -30.922 -0.245 1 98.31 209 SER B C 1
ATOM 6561 O O . SER B 1 209 ? 18.5 -32.062 0.25 1 98.31 209 SER B O 1
ATOM 6563 N N . ILE B 1 210 ? 18.812 -30.641 -1.419 1 98.38 210 ILE B N 1
ATOM 6564 C CA . ILE B 1 210 ? 19.656 -31.609 -2.107 1 98.38 210 ILE B CA 1
ATOM 6565 C C . ILE B 1 210 ? 21 -30.984 -2.455 1 98.38 210 ILE B C 1
ATOM 6567 O O . ILE B 1 210 ? 21.109 -29.766 -2.572 1 98.38 210 ILE B O 1
ATOM 6571 N N . SER B 1 211 ? 21.969 -31.766 -2.504 1 97.81 211 SER B N 1
ATOM 6572 C CA . SER B 1 211 ? 23.297 -31.406 -2.996 1 97.81 211 SER B CA 1
ATOM 6573 C C . SER B 1 211 ? 23.672 -32.219 -4.234 1 97.81 211 SER B C 1
ATOM 6575 O O . SER B 1 211 ? 23.578 -33.438 -4.223 1 97.81 211 SER B O 1
ATOM 6577 N N . CYS B 1 212 ? 24.016 -31.531 -5.281 1 97.88 212 CYS B N 1
ATOM 6578 C CA . CYS B 1 212 ? 24.266 -32.188 -6.559 1 97.88 212 CYS B CA 1
ATOM 6579 C C . CYS B 1 212 ? 25.719 -32.031 -6.973 1 97.88 212 CYS B C 1
ATOM 6581 O O . CYS B 1 212 ? 26.297 -30.938 -6.859 1 97.88 212 CYS B O 1
ATOM 6583 N N . GLU B 1 213 ? 26.312 -33.094 -7.402 1 96.06 213 GLU B N 1
ATOM 6584 C CA . GLU B 1 213 ? 27.703 -33.094 -7.848 1 96.06 213 GLU B CA 1
ATOM 6585 C C . GLU B 1 213 ? 27.906 -34.062 -9.016 1 96.06 213 GLU B C 1
ATOM 6587 O O . GLU B 1 213 ? 27.125 -35 -9.203 1 96.06 213 GLU B O 1
ATOM 6592 N N . THR B 1 214 ? 28.875 -33.812 -9.773 1 95.56 214 THR B N 1
ATOM 6593 C CA . THR B 1 214 ? 29.281 -34.719 -10.812 1 95.56 214 THR B CA 1
ATOM 6594 C C . THR B 1 214 ? 30.016 -35.938 -10.219 1 95.56 214 THR B C 1
ATOM 6596 O O . THR B 1 214 ? 30.938 -35.75 -9.422 1 95.56 214 THR B O 1
ATOM 6599 N N . PRO B 1 215 ? 29.5 -37.094 -10.586 1 95.25 215 PRO B N 1
ATOM 6600 C CA . PRO B 1 215 ? 30.219 -38.25 -10.055 1 95.25 215 PRO B CA 1
ATOM 6601 C C . PRO B 1 215 ? 31.703 -38.25 -10.422 1 95.25 215 PRO B C 1
ATOM 6603 O O . PRO B 1 215 ? 32.062 -37.969 -11.562 1 95.25 215 PRO B O 1
ATOM 6606 N N . LYS B 1 216 ? 32.594 -38.594 -9.508 1 92 216 LYS B N 1
ATOM 6607 C CA . LYS B 1 216 ? 34.031 -38.531 -9.703 1 92 216 LYS B CA 1
ATOM 6608 C C . LYS B 1 216 ? 34.562 -39.875 -10.195 1 92 216 LYS B C 1
ATOM 6610 O O . LYS B 1 216 ? 35.625 -39.938 -10.805 1 92 216 LYS B O 1
ATOM 6615 N N . ASN B 1 217 ? 33.844 -40.938 -9.977 1 93.5 217 ASN B N 1
ATOM 6616 C CA . ASN B 1 217 ? 34.281 -42.281 -10.383 1 93.5 217 ASN B CA 1
ATOM 6617 C C . ASN B 1 217 ? 34.219 -42.438 -11.898 1 93.5 217 ASN B C 1
ATOM 6619 O O . ASN B 1 217 ? 33.156 -42.594 -12.477 1 93.5 217 ASN B O 1
ATOM 6623 N N . ARG B 1 218 ? 35.375 -42.562 -12.523 1 93.69 218 ARG B N 1
ATOM 6624 C CA . ARG B 1 218 ? 35.469 -42.594 -13.977 1 93.69 218 ARG B CA 1
ATOM 6625 C C . ARG B 1 218 ? 34.906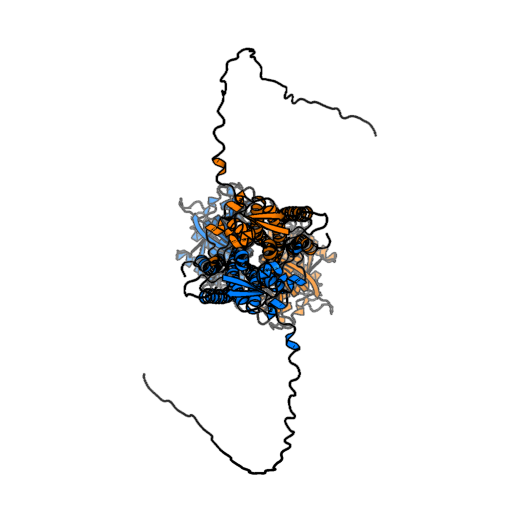 -43.906 -14.523 1 93.69 218 ARG B C 1
ATOM 6627 O O . ARG B 1 218 ? 34.281 -43.938 -15.586 1 93.69 218 ARG B O 1
ATOM 6634 N N . THR B 1 219 ? 35.156 -45 -13.773 1 94.25 219 THR B N 1
ATOM 6635 C CA . THR B 1 219 ? 34.625 -46.281 -14.211 1 94.25 219 THR B CA 1
ATOM 6636 C C . THR B 1 219 ? 33.125 -46.25 -14.289 1 94.25 219 THR B C 1
ATOM 6638 O O . THR B 1 219 ? 32.531 -46.781 -15.234 1 94.25 219 THR B O 1
ATOM 6641 N N . PHE B 1 220 ? 32.562 -45.656 -13.336 1 94.44 220 PHE B N 1
ATOM 6642 C CA . PHE B 1 220 ? 31.125 -45.531 -13.281 1 94.44 220 PHE B CA 1
ATOM 6643 C C . PHE B 1 220 ? 30.625 -44.656 -14.438 1 94.44 220 PHE B C 1
ATOM 6645 O O . PHE B 1 220 ? 29.719 -45.062 -15.172 1 94.44 220 PHE B O 1
ATOM 6652 N N . THR B 1 221 ? 31.25 -43.5 -14.734 1 95.19 221 THR B N 1
ATOM 6653 C CA . THR B 1 221 ? 30.812 -42.594 -15.789 1 95.19 221 THR B CA 1
ATOM 6654 C C . THR B 1 221 ? 31.031 -43.25 -17.156 1 95.19 221 THR B C 1
ATOM 6656 O O . THR B 1 221 ? 30.219 -43.031 -18.078 1 95.19 221 THR B O 1
ATOM 6659 N N . ASP B 1 222 ? 32.062 -44.031 -17.297 1 95.38 222 ASP B N 1
ATOM 6660 C CA . ASP B 1 222 ? 32.312 -44.75 -18.547 1 95.38 222 ASP B CA 1
ATOM 6661 C C . ASP B 1 222 ? 31.234 -45.781 -18.812 1 95.38 222 ASP B C 1
ATOM 6663 O O . ASP B 1 222 ? 30.797 -45.938 -19.953 1 95.38 222 ASP B O 1
ATOM 6667 N N . SER B 1 223 ? 30.906 -46.438 -17.75 1 95.38 223 SER B N 1
ATOM 6668 C CA . SER B 1 223 ? 29.828 -47.438 -17.875 1 95.38 223 SER B CA 1
ATOM 6669 C C . SER B 1 223 ? 28.531 -46.75 -18.328 1 95.38 223 SER B C 1
ATOM 6671 O O . SER B 1 223 ? 27.828 -47.281 -19.188 1 95.38 223 SER B O 1
ATOM 6673 N N . ILE B 1 224 ? 28.219 -45.625 -17.75 1 96.56 224 ILE B N 1
ATOM 6674 C CA . ILE B 1 224 ? 27.031 -44.844 -18.109 1 96.56 224 ILE B CA 1
ATOM 6675 C C . ILE B 1 224 ? 27.078 -44.469 -19.594 1 96.56 224 ILE B C 1
ATOM 6677 O O . ILE B 1 224 ? 26.125 -44.688 -20.328 1 96.56 224 ILE B O 1
ATOM 6681 N N . ASN B 1 225 ? 28.203 -44.031 -20.047 1 95.75 225 ASN B N 1
ATOM 6682 C CA . ASN B 1 225 ? 28.359 -43.594 -21.438 1 95.75 225 ASN B CA 1
ATOM 6683 C C . ASN B 1 225 ? 28.203 -44.75 -22.406 1 95.75 225 ASN B C 1
ATOM 6685 O O . ASN B 1 225 ? 27.578 -44.594 -23.469 1 95.75 225 ASN B O 1
ATOM 6689 N N . LYS B 1 226 ? 28.703 -45.812 -22.016 1 95.94 226 LYS B N 1
ATOM 6690 C CA . LYS B 1 226 ? 28.578 -47 -22.875 1 95.94 226 LYS B CA 1
ATOM 6691 C C . LYS B 1 226 ? 27.109 -47.438 -23 1 95.94 226 LYS B C 1
ATOM 6693 O O . LYS B 1 226 ? 26.656 -47.75 -24.094 1 95.94 226 LYS B O 1
ATOM 6698 N N . ILE B 1 227 ? 26.438 -47.438 -21.906 1 95.75 227 ILE B N 1
ATOM 6699 C CA . ILE B 1 227 ? 25.031 -47.844 -21.906 1 95.75 227 ILE B CA 1
ATOM 6700 C C . ILE B 1 227 ? 24.219 -46.875 -22.75 1 95.75 227 ILE B C 1
ATOM 6702 O O . ILE B 1 227 ? 23.406 -47.281 -23.578 1 95.75 227 ILE B O 1
ATOM 6706 N N . ILE B 1 228 ? 24.453 -45.594 -22.594 1 96.69 228 ILE B N 1
ATOM 6707 C CA . ILE B 1 228 ? 23.734 -44.562 -23.359 1 96.69 228 ILE B CA 1
ATOM 6708 C C . ILE B 1 228 ? 24.031 -44.75 -24.844 1 96.69 228 ILE B C 1
ATOM 6710 O O . ILE B 1 228 ? 23.125 -44.656 -25.672 1 96.69 228 ILE B O 1
ATOM 6714 N N . ALA B 1 229 ? 25.281 -45 -25.203 1 95 229 ALA B N 1
ATOM 6715 C CA . ALA B 1 229 ? 25.656 -45.188 -26.594 1 95 229 ALA B CA 1
ATOM 6716 C C . ALA B 1 229 ? 24.938 -46.406 -27.188 1 95 229 ALA B C 1
ATOM 6718 O O . ALA B 1 229 ? 24.469 -46.375 -28.328 1 95 229 ALA B O 1
ATOM 6719 N N . ASP B 1 230 ? 24.828 -47.438 -26.422 1 94.44 230 ASP B N 1
ATOM 6720 C CA . ASP B 1 230 ? 24.188 -48.656 -26.891 1 94.44 230 ASP B CA 1
ATOM 6721 C C . ASP B 1 230 ? 22.703 -48.438 -27.141 1 94.44 230 ASP B C 1
ATOM 6723 O O . ASP B 1 230 ? 22.156 -48.906 -28.141 1 94.44 230 ASP B O 1
ATOM 6727 N N . TYR B 1 231 ? 22.078 -47.719 -26.281 1 93.69 231 TYR B N 1
ATOM 6728 C CA . TYR B 1 231 ? 20.641 -47.469 -26.406 1 93.69 231 TYR B CA 1
ATOM 6729 C C . TYR B 1 231 ? 20.359 -46.375 -27.406 1 93.69 231 TYR B C 1
ATOM 6731 O O . TYR B 1 231 ? 19.203 -46.125 -27.766 1 93.69 231 TYR B O 1
ATOM 6739 N N . SER B 1 232 ? 21.375 -45.688 -27.875 1 92.88 232 SER B N 1
ATOM 6740 C CA . SER B 1 232 ? 21.219 -44.625 -28.859 1 92.88 232 SER B CA 1
ATOM 6741 C C . SER B 1 232 ? 21.344 -45.156 -30.281 1 92.88 232 SER B C 1
ATOM 6743 O O . SER B 1 232 ? 21.078 -44.438 -31.25 1 92.88 232 SER B O 1
ATOM 6745 N N . LYS B 1 233 ? 21.719 -46.344 -30.469 1 88.69 233 LYS B N 1
ATOM 6746 C CA . LYS B 1 233 ? 21.969 -46.906 -31.781 1 88.69 233 LYS B CA 1
ATOM 6747 C C . LYS B 1 233 ? 20.656 -47.25 -32.5 1 88.69 233 LYS B C 1
ATOM 6749 O O . LYS B 1 233 ? 20.609 -47.219 -33.75 1 88.69 233 LYS B O 1
ATOM 6754 N N . PHE B 1 234 ? 19.625 -47.438 -31.797 1 79.06 234 PHE B N 1
ATOM 6755 C CA . PHE B 1 234 ? 18.422 -48 -32.438 1 79.06 234 PHE B CA 1
ATOM 6756 C C . PHE B 1 234 ? 17.406 -46.875 -32.688 1 79.06 234 PHE B C 1
ATOM 6758 O O . PHE B 1 234 ? 16.953 -46.719 -33.812 1 79.06 234 PHE B O 1
ATOM 6765 N N . ASP B 1 235 ? 17.031 -46.156 -31.75 1 76.06 235 ASP B N 1
ATOM 6766 C CA . ASP B 1 235 ? 15.875 -45.281 -31.844 1 76.06 235 ASP B CA 1
ATOM 6767 C C . ASP B 1 235 ? 16.297 -43.812 -31.75 1 76.06 235 ASP B C 1
ATOM 6769 O O . ASP B 1 235 ? 15.492 -42.969 -31.359 1 76.06 235 ASP B O 1
ATOM 6773 N N . GLY B 1 236 ? 17.516 -43.531 -32.062 1 88.5 236 GLY B N 1
ATOM 6774 C CA . GLY B 1 236 ? 17.984 -42.156 -31.922 1 88.5 236 GLY B CA 1
ATOM 6775 C C . GLY B 1 236 ? 18.766 -41.938 -30.641 1 88.5 236 GLY B C 1
ATOM 6776 O O . GLY B 1 236 ? 18.719 -42.75 -29.734 1 88.5 236 GLY B O 1
ATOM 6777 N N . ASN B 1 237 ? 19.391 -40.812 -30.547 1 93.38 237 ASN B N 1
ATOM 6778 C CA . ASN B 1 237 ? 20.234 -40.5 -29.391 1 93.38 237 ASN B CA 1
ATOM 6779 C C . ASN B 1 237 ? 19.406 -40.312 -28.141 1 93.38 237 ASN B C 1
ATOM 6781 O O . ASN B 1 237 ? 18.391 -39.594 -28.156 1 93.38 237 ASN B O 1
ATOM 6785 N N . VAL B 1 238 ? 19.766 -40.969 -27.078 1 95.69 238 VAL B N 1
ATOM 6786 C CA . VAL B 1 238 ? 19.234 -40.656 -25.766 1 95.69 238 VAL B CA 1
ATOM 6787 C C . VAL B 1 238 ? 19.766 -39.281 -25.312 1 95.69 238 VAL B C 1
ATOM 6789 O O . VAL B 1 238 ? 20.953 -39.125 -25.047 1 95.69 238 VAL B O 1
ATOM 6792 N N . THR B 1 239 ? 18.938 -38.312 -25.188 1 95 239 THR B N 1
ATOM 6793 C CA . THR B 1 239 ? 19.375 -36.969 -24.891 1 95 239 THR B CA 1
ATOM 6794 C C . THR B 1 239 ? 19.234 -36.656 -23.406 1 95 239 THR B C 1
ATOM 6796 O O . THR B 1 239 ? 19.828 -35.688 -22.906 1 95 239 THR B O 1
ATOM 6799 N N . TYR B 1 240 ? 18.406 -37.406 -22.734 1 96.19 240 TYR B N 1
ATOM 6800 C CA . TYR B 1 240 ? 18.156 -37.219 -21.312 1 96.19 240 TYR B CA 1
ATOM 6801 C C . TYR B 1 240 ? 17.828 -38.562 -20.641 1 96.19 240 TYR B C 1
ATOM 6803 O O . TYR B 1 240 ? 17.141 -39.375 -21.219 1 96.19 240 TYR B O 1
ATOM 6811 N N . ALA B 1 241 ? 18.281 -38.688 -19.438 1 97.81 241 ALA B N 1
ATOM 6812 C CA . ALA B 1 241 ? 17.859 -39.812 -18.594 1 97.81 241 ALA B CA 1
ATOM 6813 C C . ALA B 1 241 ? 17.891 -39.406 -17.125 1 97.81 241 ALA B C 1
ATOM 6815 O O . ALA B 1 241 ? 18.891 -38.875 -16.641 1 97.81 241 ALA B O 1
ATOM 6816 N N . GLY B 1 242 ? 16.828 -39.531 -16.453 1 98.31 242 GLY B N 1
ATOM 6817 C CA . GLY B 1 242 ? 16.734 -39.438 -15.008 1 98.31 242 GLY B CA 1
ATOM 6818 C C . GLY B 1 242 ? 16.422 -40.75 -14.344 1 98.31 242 GLY B C 1
ATOM 6819 O O . GLY B 1 242 ? 15.547 -41.5 -14.797 1 98.31 242 GLY B O 1
ATOM 6820 N N . PHE B 1 243 ? 17.188 -41.094 -13.312 1 97.94 243 PHE B N 1
ATOM 6821 C CA . PHE B 1 243 ? 16.984 -42.406 -12.695 1 97.94 243 PHE B CA 1
ATOM 6822 C C . PHE B 1 243 ? 17.422 -42.406 -11.234 1 97.94 243 PHE B C 1
ATOM 6824 O O . PHE B 1 243 ? 18.125 -41.469 -10.805 1 97.94 243 PHE B O 1
ATOM 6831 N N . VAL B 1 244 ? 16.938 -43.344 -10.516 1 97.12 244 VAL B N 1
ATOM 6832 C CA . VAL B 1 244 ? 17.25 -43.594 -9.109 1 97.12 244 VAL B CA 1
ATOM 6833 C C . VAL B 1 244 ? 17.875 -44.969 -8.938 1 97.12 244 VAL B C 1
ATOM 6835 O O . VAL B 1 244 ? 17.531 -45.906 -9.672 1 97.12 244 VAL B O 1
ATOM 6838 N N . PRO B 1 245 ? 18.875 -45 -7.977 1 93.81 245 PRO B N 1
ATOM 6839 C CA . PRO B 1 245 ? 19.406 -46.344 -7.715 1 93.81 245 PRO B CA 1
ATOM 6840 C C . PRO B 1 245 ? 18.312 -47.375 -7.398 1 93.81 245 PRO B C 1
ATOM 6842 O O . PRO B 1 245 ? 17.359 -47.062 -6.66 1 93.81 245 PRO B O 1
ATOM 6845 N N . SER B 1 246 ? 18.406 -48.562 -8.023 1 90.69 246 SER B N 1
ATOM 6846 C CA . SER B 1 246 ? 17.344 -49.562 -7.898 1 90.69 246 SER B CA 1
ATOM 6847 C C . SER B 1 246 ? 17.922 -50.938 -7.664 1 90.69 246 SER B C 1
ATOM 6849 O O . SER B 1 246 ? 19.062 -51.219 -8.023 1 90.69 246 SER B O 1
ATOM 6851 N N . PHE B 1 247 ? 17.094 -51.75 -6.98 1 84.88 247 PHE B N 1
ATOM 6852 C CA . PHE B 1 247 ? 17.422 -53.156 -6.848 1 84.88 247 PHE B CA 1
ATOM 6853 C C . PHE B 1 247 ? 17.234 -53.875 -8.172 1 84.88 247 PHE B C 1
ATOM 6855 O O . PHE B 1 247 ? 16.469 -53.438 -9.031 1 84.88 247 PHE B O 1
ATOM 6862 N N . PRO B 1 248 ? 18.062 -54.938 -8.32 1 76.25 248 PRO B N 1
ATOM 6863 C CA . PRO B 1 248 ? 17.906 -55.656 -9.578 1 76.25 248 PRO B CA 1
ATOM 6864 C C . PRO B 1 248 ? 16.484 -56.188 -9.781 1 76.25 248 PRO B C 1
ATOM 6866 O O . PRO B 1 248 ? 15.828 -56.594 -8.812 1 76.25 248 PRO B O 1
ATOM 6869 N N . TYR B 1 249 ? 15.836 -55.906 -10.852 1 64.75 249 TYR B N 1
ATOM 6870 C CA . TYR B 1 249 ? 14.523 -56.438 -11.164 1 64.75 249 TYR B CA 1
ATOM 6871 C C . TYR B 1 249 ? 14.562 -57.969 -11.195 1 64.75 249 TYR B C 1
ATOM 6873 O O . TYR B 1 249 ? 15.539 -58.562 -11.664 1 64.75 249 TYR B O 1
ATOM 6881 N N . PRO B 1 250 ? 13.727 -58.719 -10.32 1 55.91 250 PRO B N 1
ATOM 6882 C CA . PRO B 1 250 ? 13.82 -60.188 -10.289 1 55.91 250 PRO B CA 1
ATOM 6883 C C . PRO B 1 250 ? 14.18 -60.781 -11.648 1 55.91 250 PRO B C 1
ATOM 6885 O O . PRO B 1 250 ? 14.859 -61.812 -11.719 1 55.91 250 PRO B O 1
ATOM 6888 N N . TYR B 1 251 ? 13.328 -60.594 -12.68 1 42.5 251 TYR B N 1
ATOM 6889 C CA . TYR B 1 251 ? 13.516 -61.469 -13.812 1 42.5 251 TYR B CA 1
ATOM 6890 C C . TYR B 1 251 ? 14.859 -61.25 -14.484 1 42.5 251 TYR B C 1
ATOM 6892 O O . TYR B 1 251 ? 15.141 -61.781 -15.555 1 42.5 251 TYR B O 1
ATOM 6900 N N . ALA B 1 252 ? 15.477 -60.219 -14.25 1 42.19 252 ALA B N 1
ATOM 6901 C CA . ALA B 1 252 ? 16.781 -60.406 -14.883 1 42.19 252 ALA B CA 1
ATOM 6902 C C . ALA B 1 252 ? 17.594 -61.469 -14.18 1 42.19 252 ALA B C 1
ATOM 6904 O O . ALA B 1 252 ? 17.953 -61.344 -13.008 1 42.19 252 ALA B O 1
ATOM 6905 N N . THR B 1 253 ? 17.156 -62.688 -14.328 1 38.31 253 THR B N 1
ATOM 6906 C CA . THR B 1 253 ? 17.75 -63.938 -13.922 1 38.31 253 THR B CA 1
ATOM 6907 C C . THR B 1 253 ? 19.234 -63.781 -13.617 1 38.31 253 THR B C 1
ATOM 6909 O O . THR B 1 253 ? 19.828 -64.688 -12.984 1 38.31 253 THR B O 1
ATOM 6912 N N . SER B 1 254 ? 19.875 -63.156 -14.531 1 38.56 254 SER B N 1
ATOM 6913 C CA . SER B 1 254 ? 21.297 -63.469 -14.531 1 38.56 254 SER B CA 1
ATOM 6914 C C . SER B 1 254 ? 21.969 -63 -13.242 1 38.56 254 SER B C 1
ATOM 6916 O O . SER B 1 254 ? 23.141 -63.312 -13.008 1 38.56 254 SER B O 1
ATOM 6918 N N . HIS B 1 255 ? 21.359 -61.969 -12.492 1 41.03 255 HIS B N 1
ATOM 6919 C CA . HIS B 1 255 ? 22.328 -61.469 -11.516 1 41.03 255 HIS B CA 1
ATOM 6920 C C . HIS B 1 255 ? 22.094 -62.094 -10.148 1 41.03 255 HIS B C 1
ATOM 6922 O O . HIS B 1 255 ? 20.969 -62.156 -9.672 1 41.03 255 HIS B O 1
ATOM 6928 N N . ASN B 1 256 ? 22.984 -62.875 -9.625 1 40.75 256 ASN B N 1
ATOM 6929 C CA . ASN B 1 256 ? 23.203 -63.531 -8.336 1 40.75 256 ASN B CA 1
ATOM 6930 C C . ASN B 1 256 ? 22.844 -62.594 -7.176 1 40.75 256 ASN B C 1
ATOM 6932 O O . ASN B 1 256 ? 23.469 -61.562 -7.004 1 40.75 256 ASN B O 1
ATOM 6936 N N . PRO B 1 257 ? 21.703 -62.656 -6.676 1 45.75 257 PRO B N 1
ATOM 6937 C CA . PRO B 1 257 ? 21.391 -61.906 -5.453 1 45.75 257 PRO B CA 1
ATOM 6938 C C . PRO B 1 257 ? 22.594 -61.75 -4.523 1 45.75 257 PRO B C 1
ATOM 6940 O O . PRO B 1 257 ? 22.531 -61.031 -3.525 1 45.75 257 PRO B O 1
ATOM 6943 N N . THR B 1 258 ? 23.438 -62.719 -4.578 1 46.16 258 THR B N 1
ATOM 6944 C CA . THR B 1 258 ? 24.484 -62.844 -3.574 1 46.16 258 THR B CA 1
ATOM 6945 C C . THR B 1 258 ? 25.5 -61.688 -3.715 1 46.16 258 THR B C 1
ATOM 6947 O O . THR B 1 258 ? 26.391 -61.531 -2.873 1 46.16 258 THR B O 1
ATOM 6950 N N . ASN B 1 259 ? 25.641 -61.031 -4.859 1 49.88 259 ASN B N 1
ATOM 6951 C CA . ASN B 1 259 ? 26.781 -60.125 -4.969 1 49.88 259 ASN B CA 1
ATOM 6952 C C . ASN B 1 259 ? 26.469 -58.75 -4.402 1 49.88 259 ASN B C 1
ATOM 6954 O O . ASN B 1 259 ? 25.422 -58.188 -4.691 1 49.88 259 ASN B O 1
ATOM 6958 N N . ILE B 1 260 ? 27.172 -58.312 -3.32 1 56.97 260 ILE B N 1
ATOM 6959 C CA . ILE B 1 260 ? 27.234 -56.969 -2.717 1 56.97 260 ILE B CA 1
ATOM 6960 C C . ILE B 1 260 ? 27.281 -55.906 -3.812 1 56.97 260 ILE B C 1
ATOM 6962 O O . ILE B 1 260 ? 28.203 -55.906 -4.637 1 56.97 260 ILE B O 1
ATOM 6966 N N . ARG B 1 261 ? 26.203 -55.125 -3.98 1 73.12 261 ARG B N 1
ATOM 6967 C CA . ARG B 1 261 ? 26.203 -54.094 -5.023 1 73.12 261 ARG B CA 1
ATOM 6968 C C . ARG B 1 261 ? 26.516 -52.719 -4.441 1 73.12 261 ARG B C 1
ATOM 6970 O O . ARG B 1 261 ? 26.047 -52.375 -3.35 1 73.12 261 ARG B O 1
ATOM 6977 N N . THR B 1 262 ? 27.547 -52.156 -5.059 1 80.25 262 THR B N 1
ATOM 6978 C CA . THR B 1 262 ? 27.891 -50.781 -4.723 1 80.25 262 THR B CA 1
ATOM 6979 C C . THR B 1 262 ? 26.75 -49.844 -5.121 1 80.25 262 THR B C 1
ATOM 6981 O O . THR B 1 262 ? 25.828 -50.219 -5.82 1 80.25 262 THR B O 1
ATOM 6984 N N . ARG B 1 263 ? 26.766 -48.719 -4.586 1 84.5 263 ARG B N 1
ATOM 6985 C CA . ARG B 1 263 ? 25.797 -47.688 -4.922 1 84.5 263 ARG B CA 1
ATOM 6986 C C . ARG B 1 263 ? 25.766 -47.438 -6.426 1 84.5 263 ARG B C 1
ATOM 6988 O O . ARG B 1 263 ? 24.688 -47.25 -7.008 1 84.5 263 ARG B O 1
ATOM 6995 N N . GLU B 1 264 ? 26.906 -47.469 -7.023 1 90 264 GLU B N 1
ATOM 6996 C CA . GLU B 1 264 ? 27.016 -47.219 -8.461 1 90 264 GLU B CA 1
ATOM 6997 C C . GLU B 1 264 ? 26.391 -48.375 -9.266 1 90 264 GLU B C 1
ATOM 6999 O O . GLU B 1 264 ? 25.797 -48.125 -10.32 1 90 264 GLU B O 1
ATOM 7004 N N . GLU B 1 265 ? 26.547 -49.562 -8.727 1 88.56 265 GLU B N 1
ATOM 7005 C CA . GLU B 1 265 ? 25.906 -50.688 -9.398 1 88.56 265 GLU B CA 1
ATOM 7006 C C . GLU B 1 265 ? 24.391 -50.594 -9.344 1 88.56 265 GLU B C 1
ATOM 7008 O O . GLU B 1 265 ? 23.703 -50.906 -10.312 1 88.56 265 GLU B O 1
ATOM 7013 N N . HIS B 1 266 ? 23.906 -50.156 -8.195 1 90.38 266 HIS B N 1
ATOM 7014 C CA . HIS B 1 266 ? 22.484 -49.938 -8.078 1 90.38 266 HIS B CA 1
ATOM 7015 C C . HIS B 1 266 ? 22.031 -48.812 -9.031 1 90.38 266 HIS B C 1
ATOM 7017 O O . HIS B 1 266 ? 20.938 -48.875 -9.594 1 90.38 266 HIS B O 1
ATOM 7023 N N . ALA B 1 267 ? 22.844 -47.844 -9.156 1 93.56 267 ALA B N 1
ATOM 7024 C CA . ALA B 1 267 ? 22.531 -46.75 -10.078 1 93.56 267 ALA B CA 1
ATOM 7025 C C . ALA B 1 267 ? 22.469 -47.25 -11.516 1 93.56 267 ALA B C 1
ATOM 7027 O O . ALA B 1 267 ? 21.578 -46.844 -12.281 1 93.56 267 ALA B O 1
ATOM 7028 N N . ILE B 1 268 ? 23.406 -48.125 -11.867 1 93.81 268 ILE B N 1
ATOM 7029 C CA . ILE B 1 268 ? 23.422 -48.688 -13.219 1 93.81 268 ILE B CA 1
ATOM 7030 C C . ILE B 1 268 ? 22.156 -49.5 -13.469 1 93.81 268 ILE B C 1
ATOM 7032 O O . ILE B 1 268 ? 21.578 -49.438 -14.555 1 93.81 268 ILE B O 1
ATOM 7036 N N . GLU B 1 269 ? 21.719 -50.219 -12.461 1 91.56 269 GLU B N 1
ATOM 7037 C CA . GLU B 1 269 ? 20.453 -50.938 -12.578 1 91.56 269 GLU B CA 1
ATOM 7038 C C . GLU B 1 269 ? 19.297 -49.969 -12.828 1 91.56 269 GLU 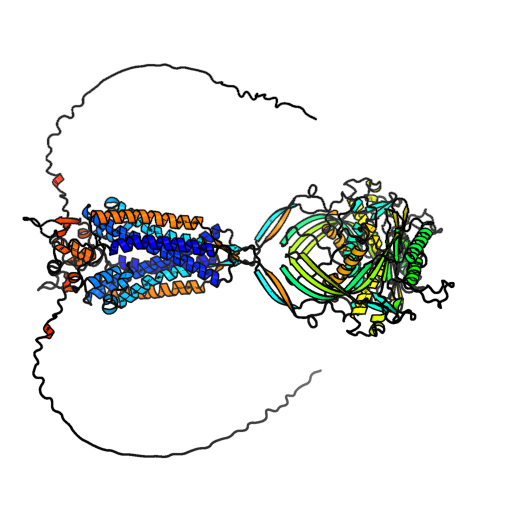B C 1
ATOM 7040 O O . GLU B 1 269 ? 18.406 -50.281 -13.633 1 91.56 269 GLU B O 1
ATOM 7045 N N . GLY B 1 270 ? 19.297 -48.875 -12.109 1 94.56 270 GLY B N 1
ATOM 7046 C CA . GLY B 1 270 ? 18.281 -47.875 -12.336 1 94.56 270 GLY B CA 1
ATOM 7047 C C . GLY B 1 270 ? 18.297 -47.312 -13.742 1 94.56 270 GLY B C 1
ATOM 7048 O O . GLY B 1 270 ? 17.25 -47.125 -14.352 1 94.56 270 GLY B O 1
ATOM 7049 N N . LEU B 1 271 ? 19.5 -47.094 -14.266 1 96.12 271 LEU B N 1
ATOM 7050 C CA . LEU B 1 271 ? 19.656 -46.562 -15.617 1 96.12 271 LEU B CA 1
ATOM 7051 C C . LEU B 1 271 ? 19.094 -47.562 -16.641 1 96.12 271 LEU B C 1
ATOM 7053 O O . LEU B 1 271 ? 18.359 -47.156 -17.547 1 96.12 271 LEU B O 1
ATOM 7057 N N . TYR B 1 272 ? 19.344 -48.844 -16.438 1 93.06 272 TYR B N 1
ATOM 7058 C CA . TYR B 1 272 ? 18.828 -49.875 -17.344 1 93.06 272 TYR B CA 1
ATOM 7059 C C . TYR B 1 272 ? 17.312 -49.875 -17.328 1 93.06 272 TYR B C 1
ATOM 7061 O O . TYR B 1 272 ? 16.672 -50 -18.375 1 93.06 272 TYR B O 1
ATOM 7069 N N . ARG B 1 273 ? 16.75 -49.656 -16.25 1 92.62 273 ARG B N 1
ATOM 7070 C CA . ARG B 1 273 ? 15.305 -49.719 -16.109 1 92.62 273 ARG B CA 1
ATOM 7071 C C . ARG B 1 273 ? 14.641 -48.562 -16.859 1 92.62 273 ARG B C 1
ATOM 7073 O O . ARG B 1 273 ? 13.609 -48.75 -17.516 1 92.62 273 ARG B O 1
ATOM 7080 N N . VAL B 1 274 ? 15.25 -47.406 -16.781 1 94.88 274 VAL B N 1
ATOM 7081 C CA . VAL B 1 274 ? 14.594 -46.25 -17.359 1 94.88 274 VAL B CA 1
ATOM 7082 C C . VAL B 1 274 ? 14.789 -46.25 -18.875 1 94.88 274 VAL B C 1
ATOM 7084 O O . VAL B 1 274 ? 13.984 -45.656 -19.609 1 94.88 274 VAL B O 1
ATOM 7087 N N . LEU B 1 275 ? 15.836 -46.938 -19.391 1 94.06 275 LEU B N 1
ATOM 7088 C CA . LEU B 1 275 ? 16.109 -46.969 -20.828 1 94.06 275 LEU B CA 1
ATOM 7089 C C . LEU B 1 275 ? 15.367 -48.125 -21.5 1 94.06 275 LEU B C 1
ATOM 7091 O O . LEU B 1 275 ? 15.234 -48.156 -22.719 1 94.06 275 LEU B O 1
ATOM 7095 N N . ASN B 1 276 ? 14.93 -49.062 -20.641 1 89.06 276 ASN B N 1
ATOM 7096 C CA . ASN B 1 276 ? 14.156 -50.188 -21.141 1 89.06 276 ASN B CA 1
ATOM 7097 C C . ASN B 1 276 ? 12.68 -49.844 -21.266 1 89.06 276 ASN B C 1
ATOM 7099 O O . ASN B 1 276 ? 12 -49.625 -20.266 1 89.06 276 ASN B O 1
ATOM 7103 N N . GLY B 1 277 ? 12.148 -49.844 -22.484 1 82.38 277 GLY B N 1
ATOM 7104 C CA . GLY B 1 277 ? 10.781 -49.438 -22.781 1 82.38 277 GLY B CA 1
ATOM 7105 C C . GLY B 1 277 ? 9.742 -50.219 -22.016 1 82.38 277 GLY B C 1
ATOM 7106 O O . GLY B 1 277 ? 8.672 -49.688 -21.688 1 82.38 277 GLY B O 1
ATOM 7107 N N . SER B 1 278 ? 9.992 -51.438 -21.641 1 80.69 278 SER B N 1
ATOM 7108 C CA . SER B 1 278 ? 9.031 -52.312 -20.969 1 80.69 278 SER B CA 1
ATOM 7109 C C . SER B 1 278 ? 9.125 -52.156 -19.453 1 80.69 278 SER B C 1
ATOM 7111 O O . SER B 1 278 ? 8.195 -52.5 -18.719 1 80.69 278 SER B O 1
ATOM 7113 N N . LEU B 1 279 ? 10.289 -51.562 -18.984 1 86.56 279 LEU B N 1
ATOM 7114 C CA . LEU B 1 279 ? 10.508 -51.5 -17.547 1 86.56 279 LEU B CA 1
ATOM 7115 C C . LEU B 1 279 ? 10.422 -50.062 -17.031 1 86.56 279 LEU B C 1
ATOM 7117 O O . LEU B 1 279 ? 10.312 -49.844 -15.82 1 86.56 279 LEU B O 1
ATOM 7121 N N . VAL B 1 280 ? 10.453 -49.094 -17.906 1 89.19 280 VAL B N 1
ATOM 7122 C CA . VAL B 1 280 ? 10.578 -47.688 -17.531 1 89.19 280 VAL B CA 1
ATOM 7123 C C . VAL B 1 280 ? 9.406 -47.281 -16.641 1 89.19 280 VAL B C 1
ATOM 7125 O O . VAL B 1 280 ? 9.578 -46.5 -15.695 1 89.19 280 VAL B O 1
ATOM 7128 N N . ASP B 1 281 ? 8.242 -47.812 -16.828 1 82.25 281 ASP B N 1
ATOM 7129 C CA . ASP B 1 281 ? 7.055 -47.438 -16.078 1 82.25 281 ASP B CA 1
ATOM 7130 C C . ASP B 1 281 ? 7.105 -47.938 -14.648 1 82.25 281 ASP B C 1
ATOM 7132 O O . ASP B 1 281 ? 6.453 -47.406 -13.758 1 82.25 281 ASP B O 1
ATOM 7136 N N . SER B 1 282 ? 7.855 -48.969 -14.422 1 83.06 282 SER B N 1
ATOM 7137 C CA . SER B 1 282 ? 7.949 -49.562 -13.086 1 83.06 282 SER B CA 1
ATOM 7138 C C . SER B 1 282 ? 9.219 -49.094 -12.375 1 83.06 282 SER B C 1
ATOM 7140 O O . SER B 1 282 ? 9.5 -49.531 -11.258 1 83.06 282 SER B O 1
ATOM 7142 N N . ALA B 1 283 ? 10.031 -48.25 -13.039 1 91.62 283 ALA B N 1
ATOM 7143 C CA . ALA B 1 283 ? 11.25 -47.75 -12.406 1 91.62 283 ALA B CA 1
ATOM 7144 C C . ALA B 1 283 ? 10.93 -47 -11.125 1 91.62 283 ALA B C 1
ATOM 7146 O O . ALA B 1 283 ? 9.977 -46.219 -11.078 1 91.62 283 ALA B O 1
ATOM 7147 N N . PRO B 1 284 ? 11.672 -47.25 -10.062 1 92.75 284 PRO B N 1
ATOM 7148 C CA . PRO B 1 284 ? 11.406 -46.531 -8.812 1 92.75 284 PRO B CA 1
ATOM 7149 C C . PRO B 1 284 ? 11.703 -45.031 -8.914 1 92.75 284 PRO B C 1
ATOM 7151 O O . PRO B 1 284 ? 12.516 -44.625 -9.75 1 92.75 284 PRO B O 1
ATOM 7154 N N . THR B 1 285 ? 11.023 -44.312 -8.102 1 96 285 THR B N 1
ATOM 7155 C CA . THR B 1 285 ? 11.203 -42.844 -8.102 1 96 285 THR B CA 1
ATOM 7156 C C . THR B 1 285 ? 11.891 -42.375 -6.82 1 96 285 THR B C 1
ATOM 7158 O O . THR B 1 285 ? 12.211 -41.219 -6.672 1 96 285 THR B O 1
ATOM 7161 N N . LEU B 1 286 ? 12.094 -43.281 -5.91 1 96.5 286 LEU B N 1
ATOM 7162 C CA . LEU B 1 286 ? 12.781 -43 -4.652 1 96.5 286 LEU B CA 1
ATOM 7163 C C . LEU B 1 286 ? 13.875 -44.031 -4.398 1 96.5 286 LEU B C 1
ATOM 7165 O O . LEU B 1 286 ? 13.656 -45.25 -4.574 1 96.5 286 LEU B O 1
ATOM 7169 N N . ASP B 1 287 ? 15.023 -43.594 -4.012 1 95.5 287 ASP B N 1
ATOM 7170 C CA . ASP B 1 287 ? 16.156 -44.469 -3.67 1 95.5 287 ASP B CA 1
ATOM 7171 C C . ASP B 1 287 ? 15.922 -45.156 -2.326 1 95.5 287 ASP B C 1
ATOM 7173 O O . ASP B 1 287 ? 15.961 -44.5 -1.276 1 95.5 287 ASP B O 1
ATOM 7177 N N . THR B 1 288 ? 15.688 -46.406 -2.373 1 91.38 288 THR B N 1
ATOM 7178 C CA . THR B 1 288 ? 15.5 -47.156 -1.151 1 91.38 288 THR B CA 1
ATOM 7179 C C . THR B 1 288 ? 16.641 -48.188 -0.968 1 91.38 288 THR B C 1
ATOM 7181 O O . THR B 1 288 ? 16.5 -49.125 -0.204 1 91.38 288 THR B O 1
ATOM 7184 N N . THR B 1 289 ? 17.688 -48.031 -1.68 1 89.12 289 THR B N 1
ATOM 7185 C CA . THR B 1 289 ? 18.734 -49.031 -1.72 1 89.12 289 THR B CA 1
ATOM 7186 C C . THR B 1 289 ? 19.547 -49.031 -0.428 1 89.12 289 THR B C 1
ATOM 7188 O O . THR B 1 289 ? 20.344 -49.938 -0.178 1 89.12 289 THR B O 1
ATOM 7191 N N . ALA B 1 290 ? 19.344 -48.031 0.375 1 86.5 290 ALA B N 1
ATOM 7192 C CA . ALA B 1 290 ? 20.031 -47.969 1.663 1 86.5 290 ALA B CA 1
ATOM 7193 C C . ALA B 1 290 ? 19.656 -49.188 2.523 1 86.5 290 ALA B C 1
ATOM 7195 O O . ALA B 1 290 ? 20.359 -49.5 3.48 1 86.5 290 ALA B O 1
ATOM 7196 N N . TYR B 1 291 ? 18.516 -49.812 2.277 1 77.56 291 TYR B N 1
ATOM 7197 C CA . TYR B 1 291 ? 18.094 -51 3.01 1 77.56 291 TYR B CA 1
ATOM 7198 C C . TYR B 1 291 ? 19.094 -52.156 2.828 1 77.56 291 TYR B C 1
ATOM 7200 O O . TYR B 1 291 ? 19.109 -53.094 3.615 1 77.56 291 TYR B O 1
ATOM 7208 N N . TYR B 1 292 ? 19.859 -52.156 1.772 1 68.69 292 TYR B N 1
ATOM 7209 C CA . TYR B 1 292 ? 20.734 -53.281 1.51 1 68.69 292 TYR B CA 1
ATOM 7210 C C . TYR B 1 292 ? 21.75 -53.469 2.633 1 68.69 292 TYR B C 1
ATOM 7212 O O . TYR B 1 292 ? 22.391 -52.5 3.049 1 68.69 292 TYR B O 1
ATOM 7220 N N . PRO B 1 293 ? 21.625 -54.719 3.328 1 56.91 293 PRO B N 1
ATOM 7221 C CA . PRO B 1 293 ? 22.312 -55.094 4.562 1 56.91 293 PRO B CA 1
ATOM 7222 C C . PRO B 1 293 ? 23.828 -54.938 4.453 1 56.91 293 PRO B C 1
ATOM 7224 O O . PRO B 1 293 ? 24.531 -54.812 5.469 1 56.91 293 PRO B O 1
ATOM 7227 N N . ASP B 1 294 ? 24.484 -55.094 3.297 1 55.22 294 ASP B N 1
ATOM 7228 C CA . ASP B 1 294 ? 25.938 -55.281 3.338 1 55.22 294 ASP B CA 1
ATOM 7229 C C . ASP B 1 294 ? 26.656 -53.938 3.4 1 55.22 294 ASP B C 1
ATOM 7231 O O . ASP B 1 294 ? 27.766 -53.781 2.893 1 55.22 294 ASP B O 1
ATOM 7235 N N . ARG B 1 295 ? 25.984 -52.969 3.893 1 56.84 295 ARG B N 1
ATOM 7236 C CA . ARG B 1 295 ? 26.594 -51.656 4.02 1 56.84 295 ARG B CA 1
ATOM 7237 C C . ARG B 1 295 ? 27.656 -51.656 5.117 1 56.84 295 ARG B C 1
ATOM 7239 O O . ARG B 1 295 ? 27.547 -52.375 6.102 1 56.84 295 ARG B O 1
ATOM 7246 N N . LYS B 1 296 ? 28.828 -51.188 4.578 1 54.66 296 LYS B N 1
ATOM 7247 C CA . LYS B 1 296 ? 29.812 -51 5.629 1 54.66 296 LYS B CA 1
ATOM 7248 C C . LYS B 1 296 ? 29.219 -50.219 6.801 1 54.66 296 LYS B C 1
ATOM 7250 O O . LYS B 1 296 ? 28.422 -49.312 6.605 1 54.66 296 LYS B O 1
ATOM 7255 N N . SER B 1 297 ? 29.422 -50.688 7.922 1 54.28 297 SER B N 1
ATOM 7256 C CA . SER B 1 297 ? 28.984 -50.062 9.172 1 54.28 297 SER B CA 1
ATOM 7257 C C . SER B 1 297 ? 29.328 -48.594 9.234 1 54.28 297 SER B C 1
ATOM 7259 O O . SER B 1 297 ? 30.453 -48.188 8.953 1 54.28 297 SER B O 1
ATOM 7261 N N . GLY B 1 298 ? 28.375 -47.594 9.32 1 57.5 298 GLY B N 1
ATOM 7262 C CA . GLY B 1 298 ? 28.609 -46.188 9.523 1 57.5 298 GLY B CA 1
ATOM 7263 C C . GLY B 1 298 ? 28.422 -45.344 8.273 1 57.5 298 GLY B C 1
ATOM 7264 O O . GLY B 1 298 ? 28.469 -44.125 8.32 1 57.5 298 GLY B O 1
ATOM 7265 N N . GLU B 1 299 ? 28.391 -46.062 7.082 1 61.5 299 GLU B N 1
ATOM 7266 C CA . GLU B 1 299 ? 28.281 -45.25 5.867 1 61.5 299 GLU B CA 1
ATOM 7267 C C . GLU B 1 299 ? 26.859 -44.75 5.664 1 61.5 299 GLU B C 1
ATOM 7269 O O . GLU B 1 299 ? 25.906 -45.5 5.777 1 61.5 299 GLU B O 1
ATOM 7274 N N . THR B 1 300 ? 26.766 -43.406 5.676 1 68.81 300 THR B N 1
ATOM 7275 C CA . THR B 1 300 ? 25.484 -42.812 5.34 1 68.81 300 THR B CA 1
ATOM 7276 C C . THR B 1 300 ? 25.281 -42.781 3.828 1 68.81 300 THR B C 1
ATOM 7278 O O . THR B 1 300 ? 26.188 -42.438 3.082 1 68.81 300 THR B O 1
ATOM 7281 N N . MET B 1 301 ? 24.25 -43.438 3.418 1 84.88 301 MET B N 1
ATOM 7282 C CA . MET B 1 301 ? 23.875 -43.406 2.004 1 84.88 301 MET B CA 1
ATOM 7283 C C . MET B 1 301 ? 22.609 -42.594 1.778 1 84.88 301 MET B C 1
ATOM 7285 O O . MET B 1 301 ? 21.516 -43.156 1.678 1 84.88 301 MET B O 1
ATOM 7289 N N . PRO B 1 302 ? 22.812 -41.25 1.713 1 93.81 302 PRO B N 1
ATOM 7290 C CA . PRO B 1 302 ? 21.625 -40.469 1.477 1 93.81 302 PRO B CA 1
ATOM 7291 C C . PRO B 1 302 ? 20.859 -40.875 0.22 1 93.81 302 PRO B C 1
ATOM 7293 O O . PRO B 1 302 ? 21.469 -41.375 -0.731 1 93.81 302 PRO B O 1
ATOM 7296 N N . ALA B 1 303 ? 19.547 -40.781 0.288 1 96.5 303 ALA B N 1
ATOM 7297 C CA . ALA B 1 303 ? 18.766 -41.062 -0.912 1 96.5 303 ALA B CA 1
ATOM 7298 C C . ALA B 1 303 ? 19.234 -40.188 -2.08 1 96.5 303 ALA B C 1
ATOM 7300 O O . ALA B 1 303 ? 19.5 -39 -1.915 1 96.5 303 ALA B O 1
ATOM 7301 N N . ALA B 1 304 ? 19.344 -40.844 -3.256 1 97.19 304 ALA B N 1
ATOM 7302 C CA . ALA B 1 304 ? 19.938 -40.125 -4.375 1 97.19 304 ALA B CA 1
ATOM 7303 C C . ALA B 1 304 ? 19.141 -40.312 -5.656 1 97.19 304 ALA B C 1
ATOM 7305 O O . ALA B 1 304 ? 18.328 -41.25 -5.746 1 97.19 304 ALA B O 1
ATOM 7306 N N . PHE B 1 305 ? 19.266 -39.469 -6.586 1 98.12 305 PHE B N 1
ATOM 7307 C CA . PHE B 1 305 ? 18.875 -39.656 -7.977 1 98.12 305 PHE B CA 1
ATOM 7308 C C . PHE B 1 305 ? 19.938 -39.125 -8.922 1 98.12 305 PHE B C 1
ATOM 7310 O O . PHE B 1 305 ? 20.828 -38.375 -8.508 1 98.12 305 PHE B O 1
ATOM 7317 N N . TYR B 1 306 ? 19.922 -39.562 -10.141 1 98.31 306 TYR B N 1
ATOM 7318 C CA . TYR B 1 306 ? 20.875 -39.188 -11.18 1 98.31 306 TYR B CA 1
ATOM 7319 C C . TYR B 1 306 ? 20.156 -38.531 -12.367 1 98.31 306 TYR B C 1
ATOM 7321 O O . TYR B 1 306 ? 19.047 -38.938 -12.711 1 98.31 306 TYR B O 1
ATOM 7329 N N . VAL B 1 307 ? 20.766 -37.562 -12.938 1 98.38 307 VAL B N 1
ATOM 7330 C CA . VAL B 1 307 ? 20.281 -36.938 -14.156 1 98.38 307 VAL B CA 1
ATOM 7331 C C . VAL B 1 307 ? 21.406 -36.844 -15.188 1 98.38 307 VAL B C 1
ATOM 7333 O O . VAL B 1 307 ? 22.531 -36.438 -14.875 1 98.38 307 VAL B O 1
ATOM 7336 N N . LEU B 1 308 ? 21.109 -37.281 -16.375 1 98.25 308 LEU B N 1
ATOM 7337 C CA . LEU B 1 308 ? 22.047 -37.219 -17.5 1 98.25 308 LEU B CA 1
ATOM 7338 C C . LEU B 1 308 ? 21.578 -36.219 -18.531 1 98.25 308 LEU B C 1
ATOM 7340 O O . LEU B 1 308 ? 20.406 -36.219 -18.922 1 98.25 308 LEU B O 1
ATOM 7344 N N . THR B 1 309 ? 22.453 -35.344 -18.953 1 97.06 309 THR B N 1
ATOM 7345 C CA . THR B 1 309 ? 22.141 -34.344 -19.953 1 97.06 309 THR B CA 1
ATOM 7346 C C . THR B 1 309 ? 23.172 -34.344 -21.094 1 97.06 309 THR B C 1
ATOM 7348 O O . THR B 1 309 ? 24.266 -34.875 -20.922 1 97.06 309 THR B O 1
ATOM 7351 N N . PRO B 1 310 ? 22.781 -33.875 -22.234 1 95.31 310 PRO B N 1
ATOM 7352 C CA . PRO B 1 310 ? 23.719 -33.906 -23.375 1 95.31 310 PRO B CA 1
ATOM 7353 C C . PRO B 1 310 ? 24.719 -32.75 -23.359 1 95.31 310 PRO B C 1
ATOM 7355 O O . PRO B 1 310 ? 24.641 -31.875 -22.516 1 95.31 310 PRO B O 1
ATOM 7358 N N . ASN B 1 311 ? 25.703 -32.844 -24.328 1 92.56 311 ASN B N 1
ATOM 7359 C CA . ASN B 1 311 ? 26.703 -31.781 -24.453 1 92.56 311 ASN B CA 1
ATOM 7360 C C . ASN B 1 311 ? 26.406 -30.859 -25.641 1 92.56 311 ASN B C 1
ATOM 7362 O O . ASN B 1 311 ? 27.094 -29.844 -25.828 1 92.56 311 ASN B O 1
ATOM 7366 N N . LYS B 1 312 ? 25.453 -31.188 -26.391 1 90.75 312 LYS B N 1
ATOM 7367 C CA . LYS B 1 312 ? 25.031 -30.375 -27.531 1 90.75 312 LYS B CA 1
ATOM 7368 C C . LYS B 1 312 ? 23.562 -30.656 -27.891 1 90.75 312 LYS B C 1
ATOM 7370 O O . LYS B 1 312 ? 22.984 -31.625 -27.422 1 90.75 312 LYS B O 1
ATOM 7375 N N . VAL B 1 313 ? 23.047 -29.828 -28.719 1 87.94 313 VAL B N 1
ATOM 7376 C CA . VAL B 1 313 ? 21.656 -30 -29.156 1 87.94 313 VAL B CA 1
ATOM 7377 C C . VAL B 1 313 ? 21.516 -31.312 -29.922 1 87.94 313 VAL B C 1
ATOM 7379 O O . VAL B 1 313 ? 22.25 -31.578 -30.875 1 87.94 313 VAL B O 1
ATOM 7382 N N . GLY B 1 314 ? 20.641 -32.156 -29.422 1 86.69 314 GLY B N 1
ATOM 7383 C CA . GLY B 1 314 ? 20.375 -33.438 -30.062 1 86.69 314 GLY B CA 1
ATOM 7384 C C . GLY B 1 314 ? 21.453 -34.469 -29.812 1 86.69 314 GLY B C 1
ATOM 7385 O O . GLY B 1 314 ? 21.406 -35.562 -30.375 1 86.69 314 GLY B O 1
ATOM 7386 N N . GLY B 1 315 ? 22.406 -34.188 -28.953 1 90.19 315 GLY B N 1
ATOM 7387 C CA . GLY B 1 315 ? 23.484 -35.094 -28.656 1 90.19 315 GLY B CA 1
ATOM 7388 C C . GLY B 1 315 ? 23.109 -36.156 -27.609 1 90.19 315 GLY B C 1
ATOM 7389 O O . GLY B 1 315 ? 22.047 -36.062 -27.016 1 90.19 315 GLY B O 1
ATOM 7390 N N . GLN B 1 316 ? 23.969 -37.125 -27.469 1 94.44 316 GLN B N 1
ATOM 7391 C CA . GLN B 1 316 ? 23.766 -38.156 -26.453 1 94.44 316 GLN B CA 1
ATOM 7392 C C . GLN B 1 316 ? 24.016 -37.594 -25.047 1 94.44 316 GLN B C 1
ATOM 7394 O O . GLN B 1 316 ? 24.922 -36.781 -24.859 1 94.44 316 GLN B O 1
ATOM 7399 N N . ALA B 1 317 ? 23.203 -38.094 -24.125 1 96.5 317 ALA B N 1
ATOM 7400 C CA . ALA B 1 317 ? 23.438 -37.719 -22.734 1 96.5 317 ALA B CA 1
ATOM 7401 C C . ALA B 1 317 ? 24.797 -38.188 -22.266 1 96.5 317 ALA B C 1
ATOM 7403 O O . ALA B 1 317 ? 25.109 -39.375 -22.328 1 96.5 317 ALA B O 1
ATOM 7404 N N . SER B 1 318 ? 25.641 -37.281 -21.812 1 93.75 318 SER B N 1
ATOM 7405 C CA . SER B 1 318 ? 27 -37.625 -21.406 1 93.75 318 SER B CA 1
ATOM 7406 C C . SER B 1 318 ? 27.359 -36.969 -20.078 1 93.75 318 SER B C 1
ATOM 7408 O O . SER B 1 318 ? 28.312 -37.375 -19.422 1 93.75 318 SER B O 1
ATOM 7410 N N . ASN B 1 319 ? 26.688 -35.969 -19.703 1 95.19 319 ASN B N 1
ATOM 7411 C CA . ASN B 1 319 ? 26.922 -35.312 -18.422 1 95.19 319 ASN B CA 1
ATOM 7412 C C . ASN B 1 319 ? 26.062 -35.875 -17.312 1 95.19 319 ASN B C 1
ATOM 7414 O O . ASN B 1 319 ? 24.828 -35.875 -17.406 1 95.19 319 ASN B O 1
ATOM 7418 N N . ALA B 1 320 ? 26.703 -36.375 -16.312 1 97.12 320 ALA B N 1
ATOM 7419 C CA . ALA B 1 320 ? 25.953 -36.969 -15.219 1 97.12 320 ALA B CA 1
ATOM 7420 C C . ALA B 1 320 ? 26 -36.094 -13.969 1 97.12 320 ALA B C 1
ATOM 7422 O O . ALA B 1 320 ? 27.047 -35.562 -13.633 1 97.12 320 ALA B O 1
ATOM 7423 N N . VAL B 1 321 ? 24.922 -35.906 -13.344 1 97.75 321 VAL B N 1
ATOM 7424 C CA . VAL B 1 321 ? 24.781 -35.219 -12.07 1 97.75 321 VAL B CA 1
ATOM 7425 C C . VAL B 1 321 ? 24.125 -36.125 -11.039 1 97.75 321 VAL B C 1
ATOM 7427 O O . VAL B 1 321 ? 23.109 -36.75 -11.32 1 97.75 321 VAL B O 1
ATOM 7430 N N . LYS B 1 322 ? 24.766 -36.312 -9.969 1 97.81 322 LYS B N 1
ATOM 7431 C CA . LYS B 1 322 ? 24.219 -37.031 -8.828 1 97.81 322 LYS B CA 1
ATOM 7432 C C . LYS B 1 322 ? 23.719 -36.094 -7.754 1 97.81 322 LYS B C 1
ATOM 7434 O O . LYS B 1 322 ? 24.453 -35.188 -7.324 1 97.81 322 LYS B O 1
ATOM 7439 N N . CYS B 1 323 ? 22.516 -36.219 -7.328 1 98.31 323 CYS B N 1
ATOM 7440 C CA . CYS B 1 323 ? 21.953 -35.375 -6.273 1 98.31 323 CYS B CA 1
ATOM 7441 C C . CYS B 1 323 ? 21.562 -36.219 -5.062 1 98.31 323 CYS B C 1
ATOM 7443 O O . CYS B 1 323 ? 20.969 -37.281 -5.203 1 98.31 323 CYS B O 1
ATOM 7445 N N . GLU B 1 324 ? 21.875 -35.781 -3.896 1 97.94 324 GLU B N 1
ATOM 7446 C CA . GLU B 1 324 ? 21.625 -36.469 -2.648 1 97.94 324 GLU B CA 1
ATOM 7447 C C . GLU B 1 324 ? 20.797 -35.625 -1.679 1 97.94 324 GLU B C 1
ATOM 7449 O O . GLU B 1 324 ? 20.953 -34.406 -1.64 1 97.94 324 GLU B O 1
ATOM 7454 N N . LEU B 1 325 ? 19.969 -36.312 -0.903 1 98.19 325 LEU B N 1
ATOM 7455 C CA . LEU B 1 325 ? 19.047 -35.656 0.016 1 98.19 325 LEU B CA 1
ATOM 7456 C C . LEU B 1 325 ? 19.734 -35.375 1.346 1 98.19 325 LEU B C 1
ATOM 7458 O O . LEU B 1 325 ? 20.406 -36.219 1.916 1 98.19 325 LEU B O 1
ATOM 7462 N N . TYR B 1 326 ? 19.547 -34.156 1.812 1 97.81 326 TYR B N 1
ATOM 7463 C CA . TYR B 1 326 ? 20.141 -33.719 3.076 1 97.81 326 TYR B CA 1
ATOM 7464 C C . TYR B 1 326 ? 19.109 -33.031 3.957 1 97.81 326 TYR B C 1
ATOM 7466 O O . TYR B 1 326 ? 18.156 -32.438 3.453 1 97.81 326 TYR B O 1
ATOM 7474 N N . ASN B 1 327 ? 19.25 -33.219 5.27 1 97.12 327 ASN B N 1
ATOM 7475 C CA . ASN B 1 327 ? 18.625 -32.312 6.234 1 97.12 327 ASN B CA 1
ATOM 7476 C C . ASN B 1 327 ? 19.406 -31.016 6.352 1 97.12 327 ASN B C 1
ATOM 7478 O O . ASN B 1 327 ? 20.625 -31.031 6.516 1 97.12 327 ASN B O 1
ATOM 7482 N N . SER B 1 328 ? 18.719 -29.922 6.219 1 98.19 328 SER B N 1
ATOM 7483 C CA . SER B 1 328 ? 19.406 -28.625 6.203 1 98.19 328 SER B CA 1
ATOM 7484 C C . SER B 1 328 ? 18.703 -27.625 7.102 1 98.19 328 SER B C 1
ATOM 7486 O O . SER B 1 328 ? 17.5 -27.75 7.375 1 98.19 328 SER B O 1
ATOM 7488 N N . SER B 1 329 ? 19.484 -26.703 7.602 1 97.94 329 SER B N 1
ATOM 7489 C CA . SER B 1 329 ? 18.922 -25.562 8.32 1 97.94 329 SER B CA 1
ATOM 7490 C C . SER B 1 329 ? 18.625 -24.406 7.379 1 97.94 329 SER B C 1
ATOM 7492 O O . SER B 1 329 ? 19.484 -23.984 6.613 1 97.94 329 SER B O 1
ATOM 7494 N N . TYR B 1 330 ? 17.406 -23.984 7.418 1 98.06 330 TYR B N 1
ATOM 7495 C CA . TYR B 1 330 ? 16.969 -22.859 6.602 1 98.06 330 TYR B CA 1
ATOM 7496 C C . TYR B 1 330 ? 16.812 -21.594 7.441 1 98.06 330 TYR B C 1
ATOM 7498 O O . TYR B 1 330 ? 16.188 -21.625 8.5 1 98.06 330 TYR B O 1
ATOM 7506 N N . SER B 1 331 ? 17.438 -20.531 7.023 1 98 331 SER B N 1
ATOM 7507 C CA . SER B 1 331 ? 17.172 -19.188 7.523 1 98 331 SER B CA 1
ATOM 7508 C C . SER B 1 331 ? 16.594 -18.297 6.438 1 98 331 SER B C 1
ATOM 7510 O O . SER B 1 331 ? 17.297 -17.891 5.504 1 98 331 SER B O 1
ATOM 7512 N N . ILE B 1 332 ? 15.328 -18 6.59 1 97.75 332 ILE B N 1
ATOM 7513 C CA . ILE B 1 332 ? 14.641 -17.312 5.512 1 97.75 332 ILE B CA 1
ATOM 7514 C C . ILE B 1 332 ? 14.109 -15.969 6.016 1 97.75 332 ILE B C 1
ATOM 7516 O O . ILE B 1 332 ? 13.625 -15.867 7.145 1 97.75 332 ILE B O 1
ATOM 7520 N N . ASN B 1 333 ? 14.211 -14.938 5.238 1 97.44 333 ASN B N 1
ATOM 7521 C CA . ASN B 1 333 ? 13.586 -13.641 5.445 1 97.44 333 ASN B CA 1
ATOM 7522 C C . ASN B 1 333 ? 12.523 -13.352 4.387 1 97.44 333 ASN B C 1
ATOM 7524 O O . ASN B 1 333 ? 12.844 -13.195 3.207 1 97.44 333 ASN B O 1
ATOM 7528 N N . PHE B 1 334 ? 11.289 -13.32 4.828 1 96.75 334 PHE B N 1
ATOM 7529 C CA . PHE B 1 334 ? 10.18 -12.961 3.951 1 96.75 334 PHE B CA 1
ATOM 7530 C C . PHE B 1 334 ? 9.938 -11.461 3.986 1 96.75 334 PHE B C 1
ATOM 7532 O O . PHE B 1 334 ? 9.719 -10.883 5.055 1 96.75 334 PHE B O 1
ATOM 7539 N N . THR B 1 335 ? 10.008 -10.859 2.879 1 95.62 335 THR B N 1
ATOM 7540 C CA . THR B 1 335 ? 9.672 -9.445 2.766 1 95.62 335 THR B CA 1
ATOM 7541 C C . THR B 1 335 ? 8.57 -9.234 1.732 1 95.62 335 THR B C 1
ATOM 7543 O O . THR B 1 335 ? 8.617 -9.805 0.641 1 95.62 335 THR B O 1
ATOM 7546 N N . PHE B 1 336 ? 7.609 -8.461 2.088 1 91.69 336 PHE B N 1
ATOM 7547 C CA . PHE B 1 336 ? 6.5 -8.133 1.2 1 91.69 336 PHE B CA 1
ATOM 7548 C C . PHE B 1 336 ? 6.43 -6.629 0.956 1 91.69 336 PHE B C 1
ATOM 7550 O O . PHE B 1 336 ? 6.297 -5.848 1.9 1 91.69 336 PHE B O 1
ATOM 7557 N N . ASP B 1 337 ? 6.598 -6.215 -0.24 1 87 337 ASP B N 1
ATOM 7558 C CA . ASP B 1 337 ? 6.461 -4.824 -0.664 1 87 337 ASP B CA 1
ATOM 7559 C C . ASP B 1 337 ? 5.188 -4.625 -1.484 1 87 337 ASP B C 1
ATOM 7561 O O . ASP B 1 337 ? 5.145 -4.973 -2.668 1 87 337 ASP B O 1
ATOM 7565 N N . ASN B 1 338 ? 4.195 -4.043 -0.852 1 78.31 338 ASN B N 1
ATOM 7566 C CA . ASN B 1 338 ? 2.885 -3.889 -1.473 1 78.31 338 ASN B CA 1
ATOM 7567 C C . ASN B 1 338 ? 2.342 -5.223 -1.974 1 78.31 338 ASN B C 1
ATOM 7569 O O . ASN B 1 338 ? 1.895 -5.328 -3.117 1 78.31 338 ASN B O 1
ATOM 7573 N N . GLY B 1 339 ? 2.588 -6.203 -1.221 1 76.81 339 GLY B N 1
ATOM 7574 C CA . GLY B 1 339 ? 2.062 -7.523 -1.523 1 76.81 339 GLY B CA 1
ATOM 7575 C C . GLY B 1 339 ? 3 -8.359 -2.377 1 76.81 339 GLY B C 1
ATOM 7576 O O . GLY B 1 339 ? 2.83 -9.57 -2.488 1 76.81 339 GLY B O 1
ATOM 7577 N N . LEU B 1 340 ? 3.977 -7.785 -3.004 1 82.12 340 LEU B N 1
ATOM 7578 C CA . LEU B 1 340 ? 4.953 -8.516 -3.807 1 82.12 340 LEU B CA 1
ATOM 7579 C C . LEU B 1 340 ? 6.043 -9.117 -2.926 1 82.12 340 LEU B C 1
ATOM 7581 O O . LEU B 1 340 ? 6.648 -8.414 -2.113 1 82.12 340 LEU B O 1
ATOM 7585 N N . GLN B 1 341 ? 6.246 -10.383 -3.111 1 90.12 341 GLN B N 1
ATOM 7586 C CA . GLN B 1 341 ? 7.152 -11.078 -2.197 1 90.12 341 GLN B CA 1
ATOM 7587 C C . GLN B 1 341 ? 8.594 -10.984 -2.682 1 90.12 341 GLN B C 1
ATOM 7589 O O . GLN B 1 341 ? 8.859 -11.039 -3.885 1 90.12 341 GLN B O 1
ATOM 7594 N N . ASP B 1 342 ? 9.539 -10.789 -1.779 1 93.31 342 ASP B N 1
ATOM 7595 C CA . ASP B 1 342 ? 10.992 -10.891 -1.916 1 93.31 342 ASP B CA 1
ATOM 7596 C C . ASP B 1 342 ? 11.578 -11.805 -0.842 1 93.31 342 ASP B C 1
ATOM 7598 O O . ASP B 1 342 ? 11.609 -11.445 0.337 1 93.31 342 ASP B O 1
ATOM 7602 N N . ILE B 1 343 ? 12.055 -12.906 -1.312 1 96.31 343 ILE B N 1
ATOM 7603 C CA . ILE B 1 343 ? 12.477 -13.938 -0.369 1 96.31 343 ILE B CA 1
ATOM 7604 C C . ILE B 1 343 ? 13.992 -14.086 -0.421 1 96.31 343 ILE B C 1
ATOM 7606 O O . ILE B 1 343 ? 14.562 -14.391 -1.476 1 96.31 343 ILE B O 1
ATOM 7610 N N . LYS B 1 344 ? 14.688 -13.852 0.678 1 96.62 344 LYS B N 1
ATOM 7611 C CA . LYS B 1 344 ? 16.109 -14.109 0.851 1 96.62 344 LYS B CA 1
ATOM 7612 C C . LYS B 1 344 ? 16.344 -15.25 1.833 1 96.62 344 LYS B C 1
ATOM 7614 O O . LYS B 1 344 ? 15.672 -15.352 2.857 1 96.62 344 LYS B O 1
ATOM 7619 N N . TYR B 1 345 ? 17.188 -16.156 1.47 1 97 345 TYR B N 1
ATOM 7620 C CA . TYR B 1 345 ? 17.391 -17.297 2.346 1 97 345 TYR B CA 1
ATOM 7621 C C . TYR B 1 345 ? 18.844 -17.75 2.344 1 97 345 TYR B C 1
ATOM 7623 O O . TYR B 1 345 ? 19.578 -17.453 1.406 1 97 345 TYR B O 1
ATOM 7631 N N . LYS B 1 346 ? 19.266 -18.344 3.422 1 97.31 346 LYS B N 1
ATOM 7632 C CA . LYS B 1 346 ? 20.531 -19.047 3.613 1 97.31 346 LYS B CA 1
ATOM 7633 C C . LYS B 1 346 ? 20.281 -20.5 4.051 1 97.31 346 LYS B C 1
ATOM 7635 O O . LYS B 1 346 ? 19.469 -20.75 4.941 1 97.31 346 LYS B O 1
ATOM 7640 N N . ILE B 1 347 ? 20.906 -21.422 3.334 1 97.81 347 ILE B N 1
ATOM 7641 C CA . ILE B 1 347 ? 20.719 -22.844 3.627 1 97.81 347 ILE B CA 1
ATOM 7642 C C . ILE B 1 347 ? 22.062 -23.453 4.055 1 97.81 347 ILE B C 1
ATOM 7644 O O . ILE B 1 347 ? 23.094 -23.219 3.418 1 97.81 347 ILE B O 1
ATOM 7648 N N . GLU B 1 348 ? 22.047 -24.172 5.125 1 97.56 348 GLU B N 1
ATOM 7649 C CA . GLU B 1 348 ? 23.203 -24.922 5.59 1 97.56 348 GLU B CA 1
ATOM 7650 C C . GLU B 1 348 ? 22.922 -26.406 5.664 1 97.56 348 GLU B C 1
ATOM 7652 O O . GLU B 1 348 ? 22.094 -26.844 6.469 1 97.56 348 GLU B O 1
ATOM 7657 N N . LYS B 1 349 ? 23.672 -27.141 4.91 1 96.19 349 LYS B N 1
ATOM 7658 C CA . LYS B 1 349 ? 23.484 -28.594 4.863 1 96.19 349 LYS B CA 1
ATOM 7659 C C . LYS B 1 349 ? 24 -29.25 6.141 1 96.19 349 LYS B C 1
ATOM 7661 O O . LYS B 1 349 ? 25.062 -28.891 6.652 1 96.19 349 LYS B O 1
ATOM 7666 N N . GLN B 1 350 ? 23.266 -30.156 6.605 1 94.94 350 GLN B N 1
ATOM 7667 C CA . GLN B 1 350 ? 23.656 -30.938 7.777 1 94.94 350 GLN B CA 1
ATOM 7668 C C . GLN B 1 350 ? 23.891 -32.406 7.414 1 94.94 350 GLN B C 1
ATOM 7670 O O . GLN B 1 350 ? 24.766 -32.719 6.605 1 94.94 350 GLN B O 1
ATOM 7675 N N . ASN B 1 351 ? 23.016 -33.312 7.852 1 93.12 351 ASN B N 1
ATOM 7676 C CA . ASN B 1 351 ? 23.234 -34.719 7.637 1 93.12 351 ASN B CA 1
ATOM 7677 C C . ASN B 1 351 ? 22.453 -35.219 6.426 1 93.12 351 ASN B C 1
ATOM 7679 O O . ASN B 1 351 ? 21.375 -34.719 6.113 1 93.12 351 ASN B O 1
ATOM 7683 N N . GLY B 1 352 ? 23.078 -36.25 5.766 1 95.06 352 GLY B N 1
ATOM 7684 C CA . GLY B 1 352 ? 22.344 -36.938 4.715 1 95.06 352 GLY B CA 1
ATOM 7685 C C . GLY B 1 352 ? 21.156 -37.719 5.234 1 95.06 352 GLY B C 1
ATOM 7686 O O . GLY B 1 352 ? 21.188 -38.25 6.355 1 95.06 352 GLY B O 1
ATOM 7687 N N . VAL B 1 353 ? 20.109 -37.75 4.422 1 95.38 353 VAL B N 1
ATOM 7688 C CA . VAL B 1 353 ? 18.891 -38.438 4.82 1 95.38 353 VAL B CA 1
ATOM 7689 C C . VAL B 1 353 ? 18.656 -39.625 3.918 1 95.38 353 VAL B C 1
ATOM 7691 O O . VAL B 1 353 ? 18.766 -39.531 2.695 1 95.38 353 VAL B O 1
ATOM 7694 N N . SER B 1 354 ? 18.453 -40.781 4.5 1 92.44 354 SER B N 1
ATOM 7695 C CA . SER B 1 354 ? 18.109 -42 3.775 1 92.44 354 SER B CA 1
ATOM 7696 C C . SER B 1 354 ? 16.844 -42.625 4.324 1 92.44 354 SER B C 1
ATOM 7698 O O . SER B 1 354 ? 16.266 -42.125 5.293 1 92.44 354 SER B O 1
ATOM 7700 N N . ILE B 1 355 ? 16.438 -43.656 3.709 1 90.25 355 ILE B N 1
ATOM 7701 C CA . ILE B 1 355 ? 15.211 -44.344 4.094 1 90.25 355 ILE B CA 1
ATOM 7702 C C . ILE B 1 355 ? 15.391 -44.969 5.48 1 90.25 355 ILE B C 1
ATOM 7704 O O . ILE B 1 355 ? 14.406 -45.219 6.188 1 90.25 355 ILE B O 1
ATOM 7708 N N . LEU B 1 356 ? 16.609 -45.219 5.934 1 87.81 356 LEU B N 1
ATOM 7709 C CA . LEU B 1 356 ? 16.891 -45.812 7.23 1 87.81 356 LEU B CA 1
ATOM 7710 C C . LEU B 1 356 ? 16.578 -44.844 8.359 1 87.81 356 LEU B C 1
ATOM 7712 O O . LEU B 1 356 ? 16.344 -45.25 9.5 1 87.81 356 LEU B O 1
ATOM 7716 N N . ASP B 1 357 ? 16.578 -43.594 8.086 1 90.31 357 ASP B N 1
ATOM 7717 C CA . ASP B 1 357 ? 16.344 -42.594 9.102 1 90.31 357 ASP B CA 1
ATOM 7718 C C . ASP B 1 357 ? 14.867 -42.5 9.484 1 90.31 357 ASP B C 1
ATOM 7720 O O . ASP B 1 357 ? 14.492 -41.812 10.43 1 90.31 357 ASP B O 1
ATOM 7724 N N . ALA B 1 358 ? 13.953 -43.219 8.781 1 89.31 358 ALA B N 1
ATOM 7725 C CA . ALA B 1 358 ? 12.516 -43.188 9.031 1 89.31 358 ALA B CA 1
ATOM 7726 C C . ALA B 1 358 ? 12.164 -43.906 10.32 1 89.31 358 ALA B C 1
ATOM 7728 O O . ALA B 1 358 ? 11.086 -43.719 10.883 1 89.31 358 ALA B O 1
ATOM 7729 N N . GLY B 1 359 ? 13.078 -44.781 10.82 1 82.69 359 GLY B N 1
ATOM 7730 C CA . GLY B 1 359 ? 12.836 -45.5 12.078 1 82.69 359 GLY B CA 1
ATOM 7731 C C . GLY B 1 359 ? 11.477 -46.156 12.141 1 82.69 359 GLY B C 1
ATOM 7732 O O . GLY B 1 359 ? 11.109 -46.906 11.242 1 82.69 359 GLY B O 1
ATOM 7733 N N . GLU B 1 360 ? 10.719 -45.719 13.172 1 83 360 GLU B N 1
ATOM 7734 C CA . GLU B 1 360 ? 9.43 -46.344 13.422 1 83 360 GLU B CA 1
ATOM 7735 C C . GLU B 1 360 ? 8.352 -45.812 12.484 1 83 360 GLU B C 1
ATOM 7737 O O . GLU B 1 360 ? 7.309 -46.438 12.297 1 83 360 GLU B O 1
ATOM 7742 N N . CYS B 1 361 ? 8.641 -44.688 11.883 1 86.19 361 CYS B N 1
ATOM 7743 C CA . CYS B 1 361 ? 7.645 -44.094 11 1 86.19 361 CYS B CA 1
ATOM 7744 C C . CYS B 1 361 ? 7.406 -44.969 9.773 1 86.19 361 CYS B C 1
ATOM 7746 O O . CYS B 1 361 ? 6.348 -44.906 9.156 1 86.19 361 CYS B O 1
ATOM 7748 N N . ARG B 1 362 ? 8.344 -45.844 9.516 1 83.94 362 ARG B N 1
ATOM 7749 C CA . ARG B 1 362 ? 8.188 -46.812 8.414 1 83.94 362 ARG B CA 1
ATOM 7750 C C . ARG B 1 362 ? 7.023 -47.75 8.672 1 83.94 362 ARG B C 1
ATOM 7752 O O . ARG B 1 362 ? 6.445 -48.312 7.734 1 83.94 362 ARG B O 1
ATOM 7759 N N . PHE B 1 363 ? 6.711 -47.844 10.008 1 81.75 363 PHE B N 1
ATOM 7760 C CA . PHE B 1 363 ? 5.629 -48.75 10.398 1 81.75 363 PHE B CA 1
ATOM 7761 C C . PHE B 1 363 ? 4.352 -47.969 10.688 1 81.75 363 PHE B C 1
ATOM 7763 O O . PHE B 1 363 ? 3.588 -48.312 11.586 1 81.75 363 PHE B O 1
ATOM 7770 N N . LYS B 1 364 ? 4.152 -46.875 10 1 77.25 364 LYS B N 1
ATOM 7771 C CA . LYS B 1 364 ? 2.943 -46.062 9.969 1 77.25 364 LYS B CA 1
ATOM 7772 C C . LYS B 1 364 ? 2.697 -45.375 11.32 1 77.25 364 LYS B C 1
ATOM 7774 O O . LYS B 1 364 ? 1.559 -45.062 11.656 1 77.25 364 LYS B O 1
ATOM 7779 N N . LYS B 1 365 ? 3.777 -45.344 12.141 1 78.88 365 LYS B N 1
ATOM 7780 C CA . LYS B 1 365 ? 3.668 -44.594 13.375 1 78.88 365 LYS B CA 1
ATOM 7781 C C . LYS B 1 365 ? 4.008 -43.125 13.141 1 78.88 365 LYS B C 1
ATOM 7783 O O . LYS B 1 365 ? 4.859 -42.781 12.305 1 78.88 365 LYS B O 1
ATOM 7788 N N . GLN B 1 366 ? 3.227 -42.312 13.711 1 79.38 366 GLN B N 1
ATOM 7789 C CA . GLN B 1 366 ? 3.508 -40.906 13.648 1 79.38 366 GLN B CA 1
ATOM 7790 C C . GLN B 1 366 ? 4.242 -40.438 14.906 1 79.38 366 GLN B C 1
ATOM 7792 O O . GLN B 1 366 ? 3.662 -40.375 15.992 1 79.38 366 GLN B O 1
ATOM 7797 N N . LEU B 1 367 ? 5.555 -40.188 14.727 1 85.38 367 LEU B N 1
ATOM 7798 C CA . LEU B 1 367 ? 6.402 -39.75 15.828 1 85.38 367 LEU B CA 1
ATOM 7799 C C . LEU B 1 367 ? 7.129 -38.438 15.453 1 85.38 367 LEU B C 1
ATOM 7801 O O . LEU B 1 367 ? 7.637 -38.312 14.336 1 85.38 367 LEU B O 1
ATOM 7805 N N . PRO B 1 368 ? 7.18 -37.562 16.297 1 84.38 368 PRO B N 1
ATOM 7806 C CA . PRO B 1 368 ? 7.863 -36.281 16.016 1 84.38 368 PRO B CA 1
ATOM 7807 C C . PRO B 1 368 ? 9.312 -36.5 15.578 1 84.38 368 PRO B C 1
ATOM 7809 O O . PRO B 1 368 ? 9.852 -35.688 14.82 1 84.38 368 PRO B O 1
ATOM 7812 N N . SER B 1 369 ? 9.922 -37.594 15.945 1 82.62 369 SER B N 1
ATOM 7813 C CA . SER B 1 369 ? 11.336 -37.844 15.672 1 82.62 369 SER B CA 1
ATOM 7814 C C . SER B 1 369 ? 11.555 -38.25 14.219 1 82.62 369 SER B C 1
ATOM 7816 O O . SER B 1 369 ? 12.617 -38 13.648 1 82.62 369 SER B O 1
ATOM 7818 N N . CYS B 1 370 ? 10.531 -38.875 13.562 1 87.69 370 CYS B N 1
ATOM 7819 C CA . CYS B 1 370 ? 10.797 -39.375 12.219 1 87.69 370 CYS B CA 1
ATOM 7820 C C . CYS B 1 370 ? 9.797 -38.812 11.219 1 87.69 370 CYS B C 1
ATOM 7822 O O . CYS B 1 370 ? 9.93 -39.031 10.016 1 87.69 370 CYS B O 1
ATOM 7824 N N . ASN B 1 371 ? 8.82 -38 11.688 1 91.62 371 ASN B N 1
ATOM 7825 C CA . ASN B 1 371 ? 7.855 -37.375 10.789 1 91.62 371 ASN B CA 1
ATOM 7826 C C . ASN B 1 371 ? 8.539 -36.5 9.742 1 91.62 371 ASN B C 1
ATOM 7828 O O . ASN B 1 371 ? 8.195 -36.562 8.562 1 91.62 371 ASN B O 1
ATOM 7832 N N . PRO B 1 372 ? 9.578 -35.719 10.164 1 94.12 372 PRO B N 1
ATOM 7833 C CA . PRO B 1 372 ? 10.266 -34.938 9.148 1 94.12 372 PRO B CA 1
ATOM 7834 C C . PRO B 1 372 ? 10.898 -35.781 8.055 1 94.12 372 PRO B C 1
ATOM 7836 O O . PRO B 1 372 ? 10.891 -35.375 6.883 1 94.12 372 PRO B O 1
ATOM 7839 N N . VAL B 1 373 ? 11.375 -36.938 8.391 1 94.38 373 VAL B N 1
ATOM 7840 C CA . VAL B 1 373 ? 12.016 -37.812 7.426 1 94.38 373 VAL B CA 1
ATOM 7841 C C . VAL B 1 373 ? 10.992 -38.281 6.379 1 94.38 373 VAL B C 1
ATOM 7843 O O . VAL B 1 373 ? 11.297 -38.312 5.188 1 94.38 373 VAL B O 1
ATOM 7846 N N . THR B 1 374 ? 9.812 -38.594 6.855 1 93.75 374 THR B N 1
ATOM 7847 C CA . THR B 1 374 ? 8.734 -38.938 5.938 1 93.75 374 THR B CA 1
ATOM 7848 C C . THR B 1 374 ? 8.461 -37.812 4.949 1 93.75 374 THR B C 1
ATOM 7850 O O . THR B 1 374 ? 8.312 -38.062 3.75 1 93.75 374 THR B O 1
ATOM 7853 N N . ALA B 1 375 ? 8.383 -36.625 5.469 1 95.56 375 ALA B N 1
ATOM 7854 C CA . ALA B 1 375 ? 8.148 -35.438 4.617 1 95.56 375 ALA B CA 1
ATOM 7855 C C . ALA B 1 375 ? 9.289 -35.281 3.615 1 95.56 375 ALA B C 1
ATOM 7857 O O . ALA B 1 375 ? 9.047 -35.031 2.428 1 95.56 375 ALA B O 1
ATOM 7858 N N . TYR B 1 376 ? 10.555 -35.438 4.039 1 97 376 TYR B N 1
ATOM 7859 C CA . TYR B 1 376 ? 11.719 -35.25 3.188 1 97 376 TYR B CA 1
ATOM 7860 C C . TYR B 1 376 ? 11.727 -36.25 2.049 1 97 376 TYR B C 1
ATOM 7862 O O . TYR B 1 376 ? 11.898 -35.906 0.884 1 97 376 TYR B O 1
ATOM 7870 N N . LEU B 1 377 ? 11.492 -37.469 2.432 1 96.5 377 LEU B N 1
ATOM 7871 C CA . LEU B 1 377 ? 11.508 -38.531 1.444 1 96.5 377 LEU B CA 1
ATOM 7872 C C . LEU B 1 377 ? 10.336 -38.406 0.481 1 96.5 377 LEU B C 1
ATOM 7874 O O . LEU B 1 377 ? 10.453 -38.75 -0.697 1 96.5 377 LEU B O 1
ATOM 7878 N N . SER B 1 378 ? 9.203 -37.906 0.963 1 96.19 378 SER B N 1
ATOM 7879 C CA . SER B 1 378 ? 8.062 -37.688 0.088 1 96.19 378 SER B CA 1
ATOM 7880 C C . SER B 1 378 ? 8.383 -36.625 -0.973 1 96.19 378 SER B C 1
ATOM 7882 O O . SER B 1 378 ? 8.031 -36.812 -2.143 1 96.19 378 SER B O 1
ATOM 7884 N N . LEU B 1 379 ? 9.016 -35.594 -0.562 1 97.38 379 LEU B N 1
ATOM 7885 C CA . LEU B 1 379 ? 9.422 -34.562 -1.519 1 97.38 379 LEU B CA 1
ATOM 7886 C C . LEU B 1 379 ? 10.43 -35.125 -2.514 1 97.38 379 LEU B C 1
ATOM 7888 O O . LEU B 1 379 ? 10.336 -34.844 -3.715 1 97.38 379 LEU B O 1
ATOM 7892 N N . MET B 1 380 ? 11.367 -35.875 -2.027 1 97.94 380 MET B N 1
ATOM 7893 C CA . MET B 1 380 ? 12.359 -36.531 -2.887 1 97.94 380 MET B CA 1
ATOM 7894 C C . MET B 1 380 ? 11.688 -37.438 -3.896 1 97.94 380 MET B C 1
ATOM 7896 O O . MET B 1 380 ? 12.062 -37.469 -5.07 1 97.94 380 MET B O 1
ATOM 7900 N N . ASN B 1 381 ? 10.773 -38.188 -3.406 1 97.19 381 ASN B N 1
ATOM 7901 C CA . ASN B 1 381 ? 10.023 -39.062 -4.277 1 97.19 381 ASN B CA 1
ATOM 7902 C C . ASN B 1 381 ? 9.273 -38.312 -5.367 1 97.19 381 ASN B C 1
ATOM 7904 O O . ASN B 1 381 ? 9.25 -38.719 -6.523 1 97.19 381 ASN B O 1
ATOM 7908 N N . ALA B 1 382 ? 8.648 -37.25 -4.969 1 96.38 382 ALA B N 1
ATOM 7909 C CA . ALA B 1 382 ? 7.906 -36.438 -5.926 1 96.38 382 ALA B CA 1
ATOM 7910 C C . ALA B 1 382 ? 8.828 -35.875 -7.016 1 96.38 382 ALA B C 1
ATOM 7912 O O . ALA B 1 382 ? 8.484 -35.906 -8.195 1 96.38 382 ALA B O 1
ATOM 7913 N N . ILE B 1 383 ? 9.93 -35.406 -6.656 1 97.5 383 ILE B N 1
ATOM 7914 C CA . ILE B 1 383 ? 10.898 -34.906 -7.629 1 97.5 383 ILE B CA 1
ATOM 7915 C C . ILE B 1 383 ? 11.391 -36.062 -8.508 1 97.5 383 ILE B C 1
ATOM 7917 O O . ILE B 1 383 ? 11.523 -35.906 -9.727 1 97.5 383 ILE B O 1
ATOM 7921 N N . GLY B 1 384 ? 11.664 -37.156 -7.844 1 97.12 384 GLY B N 1
ATOM 7922 C CA . GLY B 1 384 ? 12.031 -38.344 -8.617 1 97.12 384 GLY B CA 1
ATOM 7923 C C . GLY B 1 384 ? 10.984 -38.719 -9.656 1 97.12 384 GLY B C 1
ATOM 7924 O O . GLY B 1 384 ? 11.328 -39.062 -10.797 1 97.12 384 GLY B O 1
ATOM 7925 N N . ALA B 1 385 ? 9.781 -38.656 -9.273 1 94 385 ALA B N 1
ATOM 7926 C CA . ALA B 1 385 ? 8.688 -39 -10.172 1 94 385 ALA B CA 1
ATOM 7927 C C . ALA B 1 385 ? 8.664 -38.062 -11.391 1 94 385 ALA B C 1
ATOM 7929 O O . ALA B 1 385 ? 8.281 -38.5 -12.484 1 94 385 ALA B O 1
ATOM 7930 N N . MET B 1 386 ? 9.016 -36.906 -11.227 1 94.25 386 MET B N 1
ATOM 7931 C CA . MET B 1 386 ? 9.055 -35.938 -12.32 1 94.25 386 MET B CA 1
ATOM 7932 C C . MET B 1 386 ? 10.273 -36.156 -13.211 1 94.25 386 MET B C 1
ATOM 7934 O O . MET B 1 386 ? 10.18 -36.031 -14.43 1 94.25 386 MET B O 1
ATOM 7938 N N . LEU B 1 387 ? 11.391 -36.562 -12.656 1 97.25 387 LEU B N 1
ATOM 7939 C CA . LEU B 1 387 ? 12.672 -36.625 -13.359 1 97.25 387 LEU B CA 1
ATOM 7940 C C . LEU B 1 387 ? 12.859 -37.969 -14.023 1 97.25 387 LEU B C 1
ATOM 7942 O O . LEU B 1 387 ? 13.492 -38.094 -15.078 1 97.25 387 LEU B O 1
ATOM 7946 N N . VAL B 1 388 ? 12.383 -39 -13.43 1 97.44 388 VAL B N 1
ATOM 7947 C CA . VAL B 1 388 ? 12.672 -40.375 -13.852 1 97.44 388 VAL B CA 1
ATOM 7948 C C . VAL B 1 388 ? 12.094 -40.625 -15.242 1 97.44 388 VAL B C 1
ATOM 7950 O O . VAL B 1 388 ? 10.938 -40.281 -15.508 1 97.44 388 VAL B O 1
ATOM 7953 N N . GLY B 1 389 ? 12.922 -41.156 -16.125 1 96.44 389 GLY B N 1
ATOM 7954 C CA . GLY B 1 389 ? 12.578 -41.438 -17.516 1 96.44 389 GLY B CA 1
ATOM 7955 C C . GLY B 1 389 ? 13.68 -41.031 -18.484 1 96.44 389 GLY B C 1
ATOM 7956 O O . GLY B 1 389 ? 14.812 -40.781 -18.078 1 96.44 389 GLY B O 1
ATOM 7957 N N . ALA B 1 390 ? 13.344 -41.094 -19.734 1 95.12 390 ALA B N 1
ATOM 7958 C CA . ALA B 1 390 ? 14.344 -40.781 -20.75 1 95.12 390 ALA B CA 1
ATOM 7959 C C . ALA B 1 390 ? 13.719 -40.031 -21.938 1 95.12 390 ALA B C 1
ATOM 7961 O O . ALA B 1 390 ? 12.5 -40.094 -22.125 1 95.12 390 ALA B O 1
ATOM 7962 N N . THR B 1 391 ? 14.523 -39.281 -22.547 1 92.94 391 THR B N 1
ATOM 7963 C CA . THR B 1 391 ? 14.125 -38.625 -23.797 1 92.94 391 THR B CA 1
ATOM 7964 C C . THR B 1 391 ? 15.055 -39 -24.938 1 92.94 391 THR B C 1
ATOM 7966 O O . THR B 1 391 ? 16.266 -39.188 -24.734 1 92.94 391 THR B O 1
ATOM 7969 N N . TRP B 1 392 ? 14.492 -39.219 -26.125 1 91.56 392 TRP B N 1
ATOM 7970 C CA . TRP B 1 392 ? 15.227 -39.594 -27.328 1 91.56 392 TRP B CA 1
ATOM 7971 C C . TRP B 1 392 ? 15.07 -38.562 -28.422 1 91.56 392 TRP B C 1
ATOM 7973 O O . TRP B 1 392 ? 13.984 -38 -28.609 1 91.56 392 TRP B O 1
ATOM 7983 N N . ASN B 1 393 ? 16.141 -38.281 -29.031 1 89.31 393 ASN B N 1
ATOM 7984 C CA . ASN B 1 393 ? 16.062 -37.5 -30.25 1 89.31 393 ASN B CA 1
ATOM 7985 C C . ASN B 1 393 ? 15.656 -38.375 -31.438 1 89.31 393 ASN B C 1
ATOM 7987 O O . ASN B 1 393 ? 16.453 -39.188 -31.906 1 89.31 393 ASN B O 1
ATOM 7991 N N . ILE B 1 394 ? 14.43 -38.188 -31.969 1 80.25 394 ILE B N 1
ATOM 7992 C CA . ILE B 1 394 ? 13.945 -39.094 -33 1 80.25 394 ILE B CA 1
ATOM 7993 C C . ILE B 1 394 ? 14.094 -38.406 -34.375 1 80.25 394 ILE B C 1
ATOM 7995 O O . ILE B 1 394 ? 13.469 -38.844 -35.344 1 80.25 394 ILE B O 1
ATOM 7999 N N . GLY B 1 395 ? 14.781 -37.375 -34.5 1 76.31 395 GLY B N 1
ATOM 8000 C CA . GLY B 1 395 ? 15.062 -36.688 -35.75 1 76.31 395 GLY B CA 1
ATOM 8001 C C . GLY B 1 395 ? 14.367 -35.344 -35.875 1 76.31 395 GLY B C 1
ATOM 8002 O O . GLY B 1 395 ? 13.367 -35.094 -35.188 1 76.31 395 GLY B O 1
ATOM 8003 N N . ASN B 1 396 ? 14.875 -34.5 -36.688 1 72.06 396 ASN B N 1
ATOM 8004 C CA . ASN B 1 396 ? 14.328 -33.188 -37.062 1 72.06 396 ASN B CA 1
ATOM 8005 C C . ASN B 1 396 ? 13.992 -32.375 -35.812 1 72.06 396 ASN B C 1
ATOM 8007 O O . ASN B 1 396 ? 12.922 -31.75 -35.75 1 72.06 396 ASN B O 1
ATOM 8011 N N . ASN B 1 397 ? 14.844 -32.531 -34.812 1 68.81 397 ASN B N 1
ATOM 8012 C CA . ASN B 1 397 ? 14.75 -31.75 -33.594 1 68.81 397 ASN B CA 1
ATOM 8013 C C . ASN B 1 397 ? 13.5 -32.125 -32.781 1 68.81 397 ASN B C 1
ATOM 8015 O O . ASN B 1 397 ? 12.945 -31.266 -32.094 1 68.81 397 ASN B O 1
ATOM 8019 N N . VAL B 1 398 ? 12.93 -33.281 -33.094 1 71.44 398 VAL B N 1
ATOM 8020 C CA . VAL B 1 398 ? 11.797 -33.75 -32.312 1 71.44 398 VAL B CA 1
ATOM 8021 C C . VAL B 1 398 ? 12.281 -34.75 -31.266 1 71.44 398 VAL B C 1
ATOM 8023 O O . VAL B 1 398 ? 13.148 -35.594 -31.531 1 71.44 398 VAL B O 1
ATOM 8026 N N . SER B 1 399 ? 11.852 -34.469 -30.047 1 78.75 399 SER B N 1
ATOM 8027 C CA . SER B 1 399 ? 12.203 -35.344 -28.938 1 78.75 399 SER B CA 1
ATOM 8028 C C . SER B 1 399 ? 10.992 -36.125 -28.453 1 78.75 399 SER B C 1
ATOM 8030 O O . SER B 1 399 ? 9.867 -35.625 -28.469 1 78.75 399 SER B O 1
ATOM 8032 N N . ALA B 1 400 ? 11.203 -37.375 -28.219 1 80.5 400 ALA B N 1
ATOM 8033 C CA . ALA B 1 400 ? 10.195 -38.219 -27.578 1 80.5 400 ALA B CA 1
ATOM 8034 C C . ALA B 1 400 ? 10.586 -38.531 -26.141 1 80.5 400 ALA B C 1
ATOM 8036 O O . ALA B 1 400 ? 11.766 -38.781 -25.844 1 80.5 400 ALA B O 1
ATOM 8037 N N . ALA B 1 401 ? 9.664 -38.438 -25.297 1 87.25 401 ALA B N 1
ATOM 8038 C CA . ALA B 1 401 ? 9.922 -38.719 -23.891 1 87.25 401 ALA B CA 1
ATOM 8039 C C . ALA B 1 401 ? 9.188 -39.969 -23.438 1 87.25 401 ALA B C 1
ATOM 8041 O O . ALA B 1 401 ? 8.078 -40.25 -23.906 1 87.25 401 ALA B O 1
ATOM 8042 N N . GLN B 1 402 ? 9.852 -40.688 -22.625 1 87.19 402 GLN B N 1
ATOM 8043 C CA . GLN B 1 402 ? 9.211 -41.812 -21.953 1 87.19 402 GLN B CA 1
ATOM 8044 C C . GLN B 1 402 ? 9.164 -41.594 -20.453 1 87.19 402 GLN B C 1
ATOM 8046 O O . GLN B 1 402 ? 10.211 -41.531 -19.797 1 87.19 402 GLN B O 1
ATOM 8051 N N . ARG B 1 403 ? 7.98 -41.406 -19.844 1 87.25 403 ARG B N 1
ATOM 8052 C CA . ARG B 1 403 ? 7.637 -41.312 -18.422 1 87.25 403 ARG B CA 1
ATOM 8053 C C . ARG B 1 403 ? 7.988 -39.938 -17.859 1 87.25 403 ARG B C 1
ATOM 8055 O O . ARG B 1 403 ? 7.16 -39.312 -17.203 1 87.25 403 ARG B O 1
ATOM 8062 N N . THR B 1 404 ? 9.227 -39.438 -18.172 1 92.75 404 THR B N 1
ATOM 8063 C CA . THR B 1 404 ? 9.68 -38.188 -17.562 1 92.75 404 THR B CA 1
ATOM 8064 C C . THR B 1 404 ? 8.82 -37 -18.031 1 92.75 404 THR B C 1
ATOM 8066 O O . THR B 1 404 ? 8.383 -36.969 -19.188 1 92.75 404 THR B O 1
ATOM 8069 N N . THR B 1 405 ? 8.586 -36.062 -17.141 1 89.06 405 THR B N 1
ATOM 8070 C CA . THR B 1 405 ? 7.852 -34.844 -17.5 1 89.06 405 THR B CA 1
ATOM 8071 C C . THR B 1 405 ? 8.766 -33.625 -17.438 1 89.06 405 THR B C 1
ATOM 8073 O O . THR B 1 405 ? 8.305 -32.5 -17.266 1 89.06 405 THR B O 1
ATOM 8076 N N . ILE B 1 406 ? 10.031 -33.781 -17.531 1 92.19 406 ILE B N 1
ATOM 8077 C CA . ILE B 1 406 ? 11.008 -32.719 -17.422 1 92.19 406 ILE B CA 1
ATOM 8078 C C . ILE B 1 406 ? 10.797 -31.688 -18.531 1 92.19 406 ILE B C 1
ATOM 8080 O O . ILE B 1 406 ? 11.086 -30.5 -18.375 1 92.19 406 ILE B O 1
ATOM 8084 N N . GLY B 1 407 ? 10.219 -32.125 -19.656 1 87.69 407 GLY B N 1
ATOM 8085 C CA . GLY B 1 407 ? 10.062 -31.281 -20.828 1 87.69 407 GLY B CA 1
ATOM 8086 C C . GLY B 1 407 ? 9.141 -30.094 -20.609 1 87.69 407 GLY B C 1
ATOM 8087 O O . GLY B 1 407 ? 9.227 -29.094 -21.312 1 87.69 407 GLY B O 1
ATOM 8088 N N . ILE B 1 408 ? 8.266 -30.203 -19.609 1 88.44 408 ILE B N 1
ATOM 8089 C CA . ILE B 1 408 ? 7.316 -29.109 -19.391 1 88.44 408 ILE B CA 1
ATOM 8090 C C . ILE B 1 408 ? 7.742 -28.297 -18.172 1 88.44 408 ILE B C 1
ATOM 8092 O O . ILE B 1 408 ? 7 -27.422 -17.703 1 88.44 408 ILE B O 1
ATOM 8096 N N . THR B 1 409 ? 8.867 -28.578 -17.594 1 92.5 409 THR B N 1
ATOM 8097 C CA . THR B 1 409 ? 9.398 -27.812 -16.469 1 92.5 409 THR B CA 1
ATOM 8098 C C . THR B 1 409 ? 10.422 -26.797 -16.953 1 92.5 409 THR B C 1
ATOM 8100 O O . THR B 1 409 ? 10.852 -26.828 -18.094 1 92.5 409 THR B O 1
ATOM 8103 N N . THR B 1 410 ? 10.766 -25.875 -16.141 1 91.12 410 THR B N 1
ATOM 8104 C CA . THR B 1 410 ? 11.758 -24.859 -16.469 1 91.12 410 THR B CA 1
ATOM 8105 C C . THR B 1 410 ? 13.164 -25.438 -16.469 1 91.12 410 THR B C 1
ATOM 8107 O O . THR B 1 410 ? 14.117 -24.797 -16.906 1 91.12 410 THR B O 1
ATOM 8110 N N . LEU B 1 411 ? 13.289 -26.703 -16.094 1 93.25 411 LEU B N 1
ATOM 8111 C CA . LEU B 1 411 ? 14.602 -27.359 -16.109 1 93.25 411 LEU B CA 1
ATOM 8112 C C . LEU B 1 411 ? 15.148 -27.453 -17.516 1 93.25 411 LEU B C 1
ATOM 8114 O O . LEU B 1 411 ? 16.359 -27.5 -17.719 1 93.25 411 LEU B O 1
ATOM 8118 N N . ILE B 1 412 ? 14.289 -27.469 -18.469 1 88.94 412 ILE B N 1
ATOM 8119 C CA . ILE B 1 412 ? 14.711 -27.609 -19.859 1 88.94 412 ILE B CA 1
ATOM 8120 C C . ILE B 1 412 ? 15.445 -26.344 -20.312 1 88.94 412 ILE B C 1
ATOM 8122 O O . ILE B 1 412 ? 16.125 -26.344 -21.328 1 88.94 412 ILE B O 1
ATOM 8126 N N . GLU B 1 413 ? 15.227 -25.328 -19.562 1 87.25 413 GLU B N 1
ATOM 8127 C CA . GLU B 1 413 ? 15.859 -24.062 -19.906 1 87.25 413 GLU B CA 1
ATOM 8128 C C . GLU B 1 413 ? 17.297 -24 -19.391 1 87.25 413 GLU B C 1
ATOM 8130 O O . GLU B 1 413 ? 18.047 -23.078 -19.734 1 87.25 413 GLU B O 1
ATOM 8135 N N . SER B 1 414 ? 17.641 -24.953 -18.516 1 91.56 414 SER B N 1
ATOM 8136 C CA . SER B 1 414 ? 19.047 -25.031 -18.125 1 91.56 414 SER B CA 1
ATOM 8137 C C . SER B 1 414 ? 19.938 -25.156 -19.344 1 91.56 414 SER B C 1
ATOM 8139 O O . SER B 1 414 ? 19.625 -25.859 -20.312 1 91.56 414 SER B O 1
ATOM 8141 N N . PRO B 1 415 ? 21.094 -24.438 -19.328 1 91.38 415 PRO B N 1
ATOM 8142 C CA . PRO B 1 415 ? 22 -24.531 -20.469 1 91.38 415 PRO B CA 1
ATOM 8143 C C . PRO B 1 415 ? 22.5 -25.953 -20.719 1 91.38 415 PRO B C 1
ATOM 8145 O O . PRO B 1 415 ? 22.797 -26.328 -21.859 1 91.38 415 PRO B O 1
ATOM 8148 N N . ASP B 1 416 ? 22.516 -26.781 -19.719 1 94.38 416 ASP B N 1
ATOM 8149 C CA . ASP B 1 416 ? 23.031 -28.156 -19.844 1 94.38 416 ASP B CA 1
ATOM 8150 C C . ASP B 1 416 ? 22.062 -29.031 -20.609 1 94.38 416 ASP B C 1
ATOM 8152 O O . ASP B 1 416 ? 22.422 -30.125 -21.047 1 94.38 416 ASP B O 1
ATOM 8156 N N . MET B 1 417 ? 20.875 -28.594 -20.734 1 92.25 417 MET B N 1
ATOM 8157 C CA . MET B 1 417 ? 19.875 -29.406 -21.438 1 92.25 417 MET B CA 1
ATOM 8158 C C . MET B 1 417 ? 20.031 -29.266 -22.938 1 92.25 417 MET B C 1
ATOM 8160 O O . MET B 1 417 ? 19.562 -30.109 -23.703 1 92.25 417 MET B O 1
ATOM 8164 N N . HIS B 1 418 ? 20.625 -28.172 -23.391 1 87.81 418 HIS B N 1
ATOM 8165 C CA . HIS B 1 418 ? 20.812 -27.906 -24.812 1 87.81 418 HIS B CA 1
ATOM 8166 C C . HIS B 1 418 ? 19.516 -28.141 -25.594 1 87.81 418 HIS B C 1
ATOM 8168 O O . HIS B 1 418 ? 19.516 -28.844 -26.609 1 87.81 418 HIS B O 1
ATOM 8174 N N . SER B 1 419 ? 18.438 -27.594 -25.078 1 82.88 419 SER B N 1
ATOM 8175 C CA . SER B 1 419 ? 17.141 -27.766 -25.719 1 82.88 419 SER B CA 1
ATOM 8176 C C . SER B 1 419 ? 17.016 -26.906 -26.969 1 82.88 419 SER B C 1
ATOM 8178 O O . SER B 1 419 ? 17.562 -25.797 -27.016 1 82.88 419 SER B O 1
ATOM 8180 N N . PHE B 1 420 ? 16.375 -27.438 -27.906 1 75.69 420 PHE B N 1
ATOM 8181 C CA . PHE B 1 420 ? 16.125 -26.688 -29.125 1 75.69 420 PHE B CA 1
ATOM 8182 C C . PHE B 1 420 ? 14.906 -25.766 -28.953 1 75.69 420 PHE B C 1
ATOM 8184 O O . PHE B 1 420 ? 13.891 -26.172 -28.391 1 75.69 420 PHE B O 1
ATOM 8191 N N . HIS B 1 421 ? 15.148 -24.5 -29.359 1 71.12 421 HIS B N 1
ATOM 8192 C CA . HIS B 1 421 ? 14.047 -23.531 -29.359 1 71.12 421 HIS B CA 1
ATOM 8193 C C . HIS B 1 421 ? 13.984 -22.766 -30.672 1 71.12 421 HIS B C 1
ATOM 8195 O O . HIS B 1 421 ? 15.016 -22.344 -31.203 1 71.12 421 HIS B O 1
ATOM 8201 N N . TYR B 1 422 ? 12.75 -22.766 -31.25 1 65.75 422 TYR B N 1
ATOM 8202 C CA . TYR B 1 422 ? 12.609 -21.859 -32.406 1 65.75 422 TYR B CA 1
ATOM 8203 C C . TYR B 1 422 ? 12.82 -20.422 -31.984 1 65.75 422 TYR B C 1
ATOM 8205 O O . TYR B 1 422 ? 13.602 -19.688 -32.594 1 65.75 422 TYR B O 1
ATOM 8213 N N . GLU B 1 423 ? 12.125 -19.984 -30.969 1 66.31 423 GLU B N 1
ATOM 8214 C CA . GLU B 1 423 ? 12.312 -18.719 -30.297 1 66.31 423 GLU B CA 1
ATOM 8215 C C . GLU B 1 423 ? 12.609 -18.906 -28.812 1 66.31 423 GLU B C 1
ATOM 8217 O O . GLU B 1 423 ? 11.789 -19.469 -28.078 1 66.31 423 GLU B O 1
ATOM 8222 N N . LYS B 1 424 ? 13.758 -18.609 -28.438 1 68.94 424 LYS B N 1
ATOM 8223 C CA . LYS B 1 424 ? 14.148 -18.812 -27.062 1 68.94 424 LYS B CA 1
ATOM 8224 C C . LYS B 1 424 ? 13.359 -17.906 -26.109 1 68.94 424 LYS B C 1
ATOM 8226 O O . LYS B 1 424 ? 13.375 -16.688 -26.266 1 68.94 424 LYS B O 1
ATOM 8231 N N . PRO B 1 425 ? 12.625 -18.531 -25.297 1 70.12 425 PRO B N 1
ATOM 8232 C CA . PRO B 1 425 ? 11.883 -17.719 -24.344 1 70.12 425 PRO B CA 1
ATOM 8233 C C . PRO B 1 425 ? 12.789 -17.031 -23.312 1 70.12 425 PRO B C 1
ATOM 8235 O O . PRO B 1 425 ? 13.938 -17.469 -23.125 1 70.12 425 PRO B O 1
ATOM 8238 N N . LYS B 1 426 ? 12.312 -15.82 -22.781 1 74.56 426 LYS B N 1
ATOM 8239 C CA . LYS B 1 426 ? 12.992 -15.227 -21.641 1 74.56 426 LYS B CA 1
ATOM 8240 C C . LYS B 1 426 ? 12.977 -16.188 -20.438 1 74.56 426 LYS B C 1
ATOM 8242 O O . LYS B 1 426 ? 11.914 -16.656 -20.031 1 74.56 426 LYS B O 1
ATOM 8247 N N . SER B 1 427 ? 14.125 -16.562 -20.047 1 76.81 427 SER B N 1
ATOM 8248 C CA . SER B 1 427 ? 14.211 -17.578 -19 1 76.81 427 SER B CA 1
ATOM 8249 C C . SER B 1 427 ? 13.727 -17.031 -17.656 1 76.81 427 SER B C 1
ATOM 8251 O O . SER B 1 427 ? 14.023 -15.883 -17.312 1 76.81 427 SER B O 1
ATOM 8253 N N . THR B 1 428 ? 12.922 -17.797 -16.984 1 77.75 428 THR B N 1
ATOM 8254 C CA . THR B 1 428 ? 12.414 -17.453 -15.664 1 77.75 428 THR B CA 1
ATOM 8255 C C . THR B 1 428 ? 13.391 -17.891 -14.578 1 77.75 428 THR B C 1
ATOM 8257 O O . THR B 1 428 ? 13.281 -17.453 -13.43 1 77.75 428 THR B O 1
ATOM 8260 N N . ILE B 1 429 ? 14.305 -18.797 -15.008 1 84.69 429 ILE B N 1
ATOM 8261 C CA . ILE B 1 429 ? 15.258 -19.281 -14.016 1 84.69 429 ILE B CA 1
ATOM 8262 C C . ILE B 1 429 ? 16.641 -18.719 -14.305 1 84.69 429 ILE B C 1
ATOM 8264 O O . ILE B 1 429 ? 16.906 -18.234 -15.406 1 84.69 429 ILE B O 1
ATOM 8268 N N . LYS B 1 430 ? 17.531 -18.797 -13.344 1 86.88 430 LYS B N 1
ATOM 8269 C CA . LYS B 1 430 ? 18.906 -18.344 -13.492 1 86.88 430 LYS B CA 1
ATOM 8270 C C . LYS B 1 430 ? 19.688 -19.234 -14.461 1 86.88 430 LYS B C 1
ATOM 8272 O O . LYS B 1 430 ? 19.344 -20.406 -14.633 1 86.88 430 LYS B O 1
ATOM 8277 N N . TYR B 1 431 ? 20.594 -18.672 -15.133 1 89.38 431 TYR B N 1
ATOM 8278 C CA . TYR B 1 431 ? 21.453 -19.406 -16.047 1 89.38 431 TYR B CA 1
ATOM 8279 C C . TYR B 1 431 ? 22.547 -20.141 -15.281 1 89.38 431 TYR B C 1
ATOM 8281 O O . TYR B 1 431 ? 23.641 -19.609 -15.047 1 89.38 431 TYR B O 1
ATOM 8289 N N . MET B 1 432 ? 22.234 -21.375 -14.891 1 92.69 432 MET B N 1
ATOM 8290 C CA . MET B 1 432 ? 23.141 -22.188 -14.07 1 92.69 432 MET B CA 1
ATOM 8291 C C . MET B 1 432 ? 23.188 -23.625 -14.57 1 92.69 432 MET B C 1
ATOM 8293 O O . MET B 1 432 ? 22.266 -24.078 -15.258 1 92.69 432 MET B O 1
ATOM 8297 N N . PRO B 1 433 ? 24.312 -24.344 -14.148 1 94.81 433 PRO B N 1
ATOM 8298 C CA . PRO B 1 433 ? 24.375 -25.766 -14.508 1 94.81 433 PRO B CA 1
ATOM 8299 C C . PRO B 1 433 ? 23.234 -26.578 -13.914 1 94.81 433 PRO B C 1
ATOM 8301 O O . PRO B 1 433 ? 22.594 -26.141 -12.953 1 94.81 433 PRO B O 1
ATOM 8304 N N . MET B 1 434 ? 23 -27.719 -14.484 1 96.62 434 MET B N 1
ATOM 8305 C CA . MET B 1 434 ? 21.875 -28.562 -14.109 1 96.62 434 MET B CA 1
ATOM 8306 C C . MET B 1 434 ? 21.906 -28.891 -12.617 1 96.62 434 MET B C 1
ATOM 8308 O O . MET B 1 434 ? 20.875 -28.875 -11.953 1 96.62 434 MET B O 1
ATOM 8312 N N . GLY B 1 435 ? 23.109 -29.188 -12.102 1 97.25 435 GLY B N 1
ATOM 8313 C CA . GLY B 1 435 ? 23.203 -29.484 -10.68 1 97.25 435 GLY B CA 1
ATOM 8314 C C . GLY B 1 435 ? 22.656 -28.375 -9.805 1 97.25 435 GLY B C 1
ATOM 8315 O O . GLY B 1 435 ? 21.828 -28.625 -8.922 1 97.25 435 GLY B O 1
ATOM 8316 N N . GLU B 1 436 ? 23.109 -27.156 -10.055 1 96.56 436 GLU B N 1
ATOM 8317 C CA . GLU B 1 436 ? 22.656 -26 -9.297 1 96.56 436 GLU B CA 1
ATOM 8318 C C . GLU B 1 436 ? 21.188 -25.703 -9.555 1 96.56 436 GLU B C 1
ATOM 8320 O O . GLU B 1 436 ? 20.453 -25.281 -8.641 1 96.56 436 GLU B O 1
ATOM 8325 N N . THR B 1 437 ? 20.734 -25.922 -10.781 1 96.94 437 THR B N 1
ATOM 8326 C CA . THR B 1 437 ? 19.344 -25.703 -11.141 1 96.94 437 THR B CA 1
ATOM 8327 C C . THR B 1 437 ? 18.438 -26.656 -10.352 1 96.94 437 THR B C 1
ATOM 8329 O O . THR B 1 437 ? 17.391 -26.234 -9.859 1 96.94 437 THR B O 1
ATOM 8332 N N . LEU B 1 438 ? 18.891 -27.875 -10.242 1 98 438 LEU B N 1
ATOM 8333 C CA . LEU B 1 438 ? 18.125 -28.859 -9.484 1 98 438 LEU B CA 1
ATOM 8334 C C . LEU B 1 438 ? 18.094 -28.5 -8 1 98 438 LEU B C 1
ATOM 8336 O O . LEU B 1 438 ? 17.062 -28.641 -7.34 1 98 438 LEU B O 1
ATOM 8340 N N . GLU B 1 439 ? 19.234 -28.062 -7.48 1 97.81 439 GLU B N 1
ATOM 8341 C CA . GLU B 1 439 ? 19.297 -27.641 -6.086 1 97.81 439 GLU B CA 1
ATOM 8342 C C . GLU B 1 439 ? 18.328 -26.484 -5.824 1 97.81 439 GLU B C 1
ATOM 8344 O O . GLU B 1 439 ? 17.594 -26.5 -4.836 1 97.81 439 GLU B O 1
ATOM 8349 N N . GLU B 1 440 ? 18.328 -25.562 -6.695 1 96.94 440 GLU B N 1
ATOM 8350 C CA . GLU B 1 440 ? 17.438 -24.406 -6.547 1 96.94 440 GLU B CA 1
ATOM 8351 C C . GLU B 1 440 ? 15.977 -24.828 -6.637 1 96.94 440 GLU B C 1
ATOM 8353 O O . GLU B 1 440 ? 15.141 -24.344 -5.883 1 96.94 440 GLU B O 1
ATOM 8358 N N . LEU B 1 441 ? 15.656 -25.688 -7.594 1 97.5 441 LEU B N 1
ATOM 8359 C CA . LEU B 1 441 ? 14.289 -26.188 -7.715 1 97.5 441 LEU B CA 1
ATOM 8360 C C . LEU B 1 441 ? 13.828 -26.828 -6.41 1 97.5 441 LEU B C 1
ATOM 8362 O O . LEU B 1 441 ? 12.734 -26.531 -5.922 1 97.5 441 LEU B O 1
ATOM 8366 N N . PHE B 1 442 ? 14.656 -27.672 -5.883 1 98.12 442 PHE B N 1
ATOM 8367 C CA . PHE B 1 442 ? 14.289 -28.359 -4.648 1 98.12 442 PHE B CA 1
ATOM 8368 C C . PHE B 1 442 ? 14.078 -27.359 -3.516 1 98.12 442 PHE B C 1
ATOM 8370 O O . PHE B 1 442 ? 13.117 -27.484 -2.752 1 98.12 442 PHE B O 1
ATOM 8377 N N . THR B 1 443 ? 14.969 -26.422 -3.393 1 97.81 443 THR B N 1
ATOM 8378 C CA . THR B 1 443 ? 14.852 -25.375 -2.383 1 97.81 443 THR B CA 1
ATOM 8379 C C . THR B 1 443 ? 13.555 -24.594 -2.574 1 97.81 443 THR B C 1
ATOM 8381 O O . THR B 1 443 ? 12.852 -24.312 -1.606 1 97.81 443 THR B O 1
ATOM 8384 N N . ASN B 1 444 ? 13.266 -24.219 -3.822 1 97.62 444 ASN B N 1
ATOM 8385 C CA . ASN B 1 444 ? 12.023 -23.516 -4.129 1 97.62 444 ASN B CA 1
ATOM 8386 C C . ASN B 1 444 ? 10.805 -24.312 -3.684 1 97.62 444 ASN B C 1
ATOM 8388 O O . ASN B 1 444 ? 9.828 -23.734 -3.188 1 97.62 444 ASN B O 1
ATOM 8392 N N . VAL B 1 445 ? 10.883 -25.594 -3.867 1 98 445 VAL B N 1
ATOM 8393 C CA . VAL B 1 445 ? 9.766 -26.453 -3.471 1 98 445 VAL B CA 1
ATOM 8394 C C . VAL B 1 445 ? 9.625 -26.438 -1.95 1 98 445 VAL B C 1
ATOM 8396 O O . VAL B 1 445 ? 8.523 -26.297 -1.421 1 98 445 VAL B O 1
ATOM 8399 N N . THR B 1 446 ? 10.719 -26.562 -1.281 1 98.19 446 THR B N 1
ATOM 8400 C CA . THR B 1 446 ? 10.703 -26.562 0.177 1 98.19 446 THR B CA 1
ATOM 8401 C C . THR B 1 446 ? 10.109 -25.266 0.715 1 98.19 446 THR B C 1
ATOM 8403 O O . THR B 1 446 ? 9.219 -25.297 1.565 1 98.19 446 THR B O 1
ATOM 8406 N N . ILE B 1 447 ? 10.562 -24.156 0.18 1 98 447 ILE B N 1
ATOM 8407 C CA . ILE B 1 447 ? 10.086 -22.859 0.656 1 98 447 ILE B CA 1
ATOM 8408 C C . ILE B 1 447 ? 8.625 -22.672 0.264 1 98 447 ILE B C 1
ATOM 8410 O O . ILE B 1 447 ? 7.852 -22.062 1.01 1 98 447 ILE B O 1
ATOM 8414 N N . SER B 1 448 ? 8.188 -23.25 -0.846 1 97.69 448 SER B N 1
ATOM 8415 C CA . SER B 1 448 ? 6.82 -23.094 -1.331 1 97.69 448 SER B CA 1
ATOM 8416 C C . SER B 1 448 ? 5.828 -23.828 -0.438 1 97.69 448 SER B C 1
ATOM 8418 O O . SER B 1 448 ? 4.613 -23.672 -0.594 1 97.69 448 SER B O 1
ATOM 8420 N N . LEU B 1 449 ? 6.324 -24.656 0.475 1 97.06 449 LEU B N 1
ATOM 8421 C CA . LEU B 1 449 ? 5.438 -25.234 1.474 1 97.06 449 LEU B CA 1
ATOM 8422 C C . LEU B 1 449 ? 4.711 -24.156 2.26 1 97.06 449 LEU B C 1
ATOM 8424 O O . LEU B 1 449 ? 3.574 -24.344 2.693 1 97.06 449 LEU B O 1
ATOM 8428 N N . PHE B 1 450 ? 5.328 -22.969 2.393 1 96.56 450 PHE B N 1
ATOM 8429 C CA . PHE B 1 450 ? 4.766 -21.859 3.152 1 96.56 450 PHE B CA 1
ATOM 8430 C C . PHE B 1 450 ? 3.588 -21.234 2.41 1 96.56 450 PHE B C 1
ATOM 8432 O O . PHE B 1 450 ? 2.855 -20.422 2.971 1 96.56 450 PHE B O 1
ATOM 8439 N N . SER B 1 451 ? 3.408 -21.578 1.146 1 93.94 451 SER B N 1
ATOM 8440 C CA . SER B 1 451 ? 2.344 -20.984 0.342 1 93.94 451 SER B CA 1
ATOM 8441 C C . SER B 1 451 ? 0.998 -21.625 0.64 1 93.94 451 SER B C 1
ATOM 8443 O O . SER B 1 451 ? -0.051 -21.094 0.281 1 93.94 451 SER B O 1
ATOM 8445 N N . ASN B 1 452 ? 1.005 -22.781 1.285 1 91.88 452 ASN B N 1
ATOM 8446 C CA . ASN B 1 452 ? -0.203 -23.531 1.618 1 91.88 452 ASN B CA 1
ATOM 8447 C C . ASN B 1 452 ? -0.319 -23.766 3.121 1 91.88 452 ASN B C 1
ATOM 8449 O O . ASN B 1 452 ? 0.519 -24.453 3.713 1 91.88 452 ASN B O 1
ATOM 8453 N N . SER B 1 453 ? -1.407 -23.328 3.711 1 90.31 453 SER B N 1
ATOM 8454 C CA . SER B 1 453 ? -1.589 -23.359 5.156 1 90.31 453 SER B CA 1
ATOM 8455 C C . SER B 1 453 ? -1.715 -24.781 5.672 1 90.31 453 SER B C 1
ATOM 8457 O O . SER B 1 453 ? -1.474 -25.047 6.852 1 90.31 453 SER B O 1
ATOM 8459 N N . GLU B 1 454 ? -2.061 -25.719 4.809 1 88.88 454 GLU B N 1
ATOM 8460 C CA . GLU B 1 454 ? -2.24 -27.109 5.238 1 88.88 454 GLU B CA 1
ATOM 8461 C C . GLU B 1 454 ? -0.908 -27.734 5.625 1 88.88 454 GLU B C 1
ATOM 8463 O O . GLU B 1 454 ? -0.875 -28.734 6.359 1 88.88 454 GLU B O 1
ATOM 8468 N N . PHE B 1 455 ? 0.193 -27.172 5.09 1 93.81 455 PHE B N 1
ATOM 8469 C CA . PHE B 1 455 ? 1.512 -27.703 5.41 1 93.81 455 PHE B CA 1
ATOM 8470 C C . PHE B 1 455 ? 2.105 -27 6.617 1 93.81 455 PHE B C 1
ATOM 8472 O O . PHE B 1 455 ? 3.203 -27.328 7.066 1 93.81 455 PHE B O 1
ATOM 8479 N N . LEU B 1 456 ? 1.388 -26.016 7.152 1 94.88 456 LEU B N 1
ATOM 8480 C CA . LEU B 1 456 ? 1.925 -25.188 8.219 1 94.88 456 LEU B CA 1
ATOM 8481 C C . LEU B 1 456 ? 1.257 -25.5 9.555 1 94.88 456 LEU B C 1
ATOM 8483 O O . LEU B 1 456 ? 0.173 -26.094 9.586 1 94.88 456 LEU B O 1
ATOM 8487 N N . GLN B 1 457 ? 1.972 -25.078 10.562 1 94.25 457 GLN B N 1
ATOM 8488 C CA . GLN B 1 457 ? 1.448 -25.266 11.914 1 94.25 457 GLN B CA 1
ATOM 8489 C C . GLN B 1 457 ? 0.19 -24.422 12.125 1 94.25 457 GLN B C 1
ATOM 8491 O O . GLN B 1 457 ? 0.079 -23.312 11.609 1 94.25 457 GLN B O 1
ATOM 8496 N N . ASN B 1 458 ? -0.719 -24.984 12.852 1 89.69 458 ASN B N 1
ATOM 8497 C CA . ASN B 1 458 ? -1.931 -24.25 13.18 1 89.69 458 ASN B CA 1
ATOM 8498 C C . ASN B 1 458 ? -1.674 -23.203 14.266 1 89.69 458 ASN B C 1
ATOM 8500 O O . ASN B 1 458 ? -0.548 -23.078 14.75 1 89.69 458 ASN B O 1
ATOM 8504 N N . ASN B 1 459 ? -2.717 -22.516 14.641 1 87.44 459 ASN B N 1
ATOM 8505 C CA . ASN B 1 459 ? -2.59 -21.391 15.57 1 87.44 459 ASN B CA 1
ATOM 8506 C C . ASN B 1 459 ? -2.15 -21.859 16.953 1 87.44 459 ASN B C 1
ATOM 8508 O O . ASN B 1 459 ? -1.519 -21.109 17.703 1 87.44 459 ASN B O 1
ATOM 8512 N N . THR B 1 460 ? -2.422 -23.062 17.266 1 87.31 460 THR B N 1
ATOM 8513 C CA . THR B 1 460 ? -2.072 -23.578 18.578 1 87.31 460 THR B CA 1
ATOM 8514 C C . THR B 1 460 ? -0.613 -24.031 18.625 1 87.31 460 THR B C 1
ATOM 8516 O O . THR B 1 460 ? 0.051 -23.906 19.656 1 87.31 460 THR B O 1
ATOM 8519 N N . ALA B 1 461 ? -0.057 -24.438 17.484 1 88.44 461 ALA B N 1
ATOM 8520 C CA . ALA B 1 461 ? 1.294 -24.984 17.438 1 88.44 461 ALA B CA 1
ATOM 8521 C C . ALA B 1 461 ? 2.311 -23.922 17.047 1 88.44 461 ALA B C 1
ATOM 8523 O O . ALA B 1 461 ? 3.48 -24 17.422 1 88.44 461 ALA B O 1
ATOM 8524 N N . ALA B 1 462 ? 1.853 -22.953 16.344 1 91.25 462 ALA B N 1
ATOM 8525 C CA . ALA B 1 462 ? 2.752 -21.922 15.82 1 91.25 462 ALA B CA 1
ATOM 8526 C C . ALA B 1 462 ? 3.283 -21.047 16.953 1 91.25 462 ALA B C 1
ATOM 8528 O O . ALA B 1 462 ? 2.588 -20.812 17.938 1 91.25 462 ALA B O 1
ATOM 8529 N N . SER B 1 463 ? 4.473 -20.578 16.859 1 92.12 463 SER B N 1
ATOM 8530 C CA . SER B 1 463 ? 5.098 -19.703 17.844 1 92.12 463 SER B CA 1
ATOM 8531 C C . SER B 1 463 ? 4.941 -18.234 17.469 1 92.12 463 SER B C 1
ATOM 8533 O O . SER B 1 463 ? 4.887 -17.891 16.297 1 92.12 463 SER B O 1
ATOM 8535 N N . TYR B 1 464 ? 4.91 -17.484 18.484 1 93.69 464 TYR B N 1
ATOM 8536 C CA . TYR B 1 464 ? 4.855 -16.047 18.266 1 93.69 464 TYR B CA 1
ATOM 8537 C C . TYR B 1 464 ? 6.242 -15.492 17.953 1 93.69 464 TYR B C 1
ATOM 8539 O O . TYR B 1 464 ? 7.242 -15.977 18.484 1 93.69 464 TYR B O 1
ATOM 8547 N N . GLY B 1 465 ? 6.277 -14.562 17.062 1 94.69 465 GLY B N 1
ATOM 8548 C CA . GLY B 1 465 ? 7.504 -13.867 16.719 1 94.69 465 GLY B CA 1
ATOM 8549 C C . GLY B 1 465 ? 7.266 -12.469 16.188 1 94.69 465 GLY B C 1
ATOM 8550 O O . GLY B 1 465 ? 6.117 -12.047 16.016 1 94.69 465 GLY B O 1
ATOM 8551 N N . PRO B 1 466 ? 8.398 -11.75 16.016 1 95.81 466 PRO B N 1
ATOM 8552 C CA . PRO B 1 466 ? 8.281 -10.359 15.57 1 95.81 466 PRO B CA 1
ATOM 8553 C C . PRO B 1 466 ? 7.992 -10.25 14.078 1 95.81 466 PRO B C 1
ATOM 8555 O O . PRO B 1 466 ? 8.664 -10.891 13.266 1 95.81 466 PRO B O 1
ATOM 8558 N N . ILE B 1 467 ? 7.051 -9.508 13.68 1 96.5 467 ILE B N 1
ATOM 8559 C CA . ILE B 1 467 ? 6.758 -9.117 12.305 1 96.5 467 ILE B CA 1
ATOM 8560 C C . ILE B 1 467 ? 6.902 -7.605 12.156 1 96.5 467 ILE B C 1
ATOM 8562 O O . ILE B 1 467 ? 6.324 -6.84 12.93 1 96.5 467 ILE B O 1
ATOM 8566 N N . THR B 1 468 ? 7.719 -7.184 11.328 1 96.31 468 THR B N 1
ATOM 8567 C CA . THR B 1 468 ? 7.914 -5.766 11.055 1 96.31 468 THR B CA 1
ATOM 8568 C C . THR B 1 468 ? 6.887 -5.262 10.047 1 96.31 468 THR B C 1
ATOM 8570 O O . THR B 1 468 ? 6.793 -5.781 8.938 1 96.31 468 THR B O 1
ATOM 8573 N N . ARG B 1 469 ? 6.117 -4.312 10.391 1 94 469 ARG B N 1
ATOM 8574 C CA . ARG B 1 469 ? 5.102 -3.713 9.523 1 94 469 ARG B CA 1
ATOM 8575 C C . ARG B 1 469 ? 5.535 -2.334 9.047 1 94 469 ARG B C 1
ATOM 8577 O O . ARG B 1 469 ? 6.094 -1.549 9.812 1 94 469 ARG B O 1
ATOM 8584 N N . PHE B 1 470 ? 5.293 -2.039 7.793 1 90.12 470 PHE B N 1
ATOM 8585 C CA . PHE B 1 470 ? 5.602 -0.74 7.207 1 90.12 470 PHE B CA 1
ATOM 8586 C C . PHE B 1 470 ? 4.324 0.005 6.84 1 90.12 470 PHE B C 1
ATOM 8588 O O . PHE B 1 470 ? 3.494 -0.512 6.09 1 90.12 470 PHE B O 1
ATOM 8595 N N . SER B 1 471 ? 4.078 1.156 7.34 1 87.5 471 SER B N 1
ATOM 8596 C CA . SER B 1 471 ? 2.887 1.948 7.047 1 87.5 471 SER B CA 1
ATOM 8597 C C . SER B 1 471 ? 3.252 3.389 6.703 1 87.5 471 SER B C 1
ATOM 8599 O O . SER B 1 471 ? 4.375 3.828 6.957 1 87.5 471 SER B O 1
ATOM 8601 N N . ALA B 1 472 ? 2.295 4.059 6.059 1 87.06 472 ALA B N 1
ATOM 8602 C CA . ALA B 1 472 ? 2.512 5.469 5.738 1 87.06 472 ALA B CA 1
ATOM 8603 C C . ALA B 1 472 ? 2.473 6.328 7 1 87.06 472 ALA B C 1
ATOM 8605 O O . ALA B 1 472 ? 1.776 6 7.961 1 87.06 472 ALA B O 1
ATOM 8606 N N . GLN B 1 473 ? 3.273 7.445 6.996 1 91.25 473 GLN B N 1
ATOM 8607 C CA . GLN B 1 473 ? 3.271 8.398 8.102 1 91.25 473 GLN B CA 1
ATOM 8608 C C . GLN B 1 473 ? 3.467 9.828 7.598 1 91.25 473 GLN B C 1
ATOM 8610 O O . GLN B 1 473 ? 3.891 10.031 6.457 1 91.25 473 GLN B O 1
ATOM 8615 N N . ASN B 1 474 ? 3.131 10.781 8.414 1 94.44 474 ASN B N 1
ATOM 8616 C CA . ASN B 1 474 ? 3.23 12.188 8.047 1 94.44 474 ASN B CA 1
ATOM 8617 C C . ASN B 1 474 ? 4.551 12.797 8.508 1 94.44 474 ASN B C 1
ATOM 8619 O O . ASN B 1 474 ? 5.145 12.336 9.484 1 94.44 474 ASN B O 1
ATOM 8623 N N . ALA B 1 475 ? 4.984 13.789 7.805 1 95.88 475 ALA B N 1
ATOM 8624 C CA . ALA B 1 475 ? 6.164 14.578 8.148 1 95.88 475 ALA B CA 1
ATOM 8625 C C . ALA B 1 475 ? 5.891 16.078 8 1 95.88 475 ALA B C 1
ATOM 8627 O O . ALA B 1 475 ? 4.984 16.469 7.266 1 95.88 475 ALA B O 1
ATOM 8628 N N . PHE B 1 476 ? 6.621 16.875 8.773 1 96.56 476 PHE B N 1
ATOM 8629 C CA . PHE B 1 476 ? 6.535 18.328 8.641 1 96.56 476 PHE B CA 1
ATOM 8630 C C . PHE B 1 476 ? 7.199 18.797 7.352 1 96.56 476 PHE B C 1
ATOM 8632 O O . PHE B 1 476 ? 8.195 18.219 6.91 1 96.56 476 PHE B O 1
ATOM 8639 N N . SER B 1 477 ? 6.613 19.688 6.734 1 95.81 477 SER B N 1
ATOM 8640 C CA . SER B 1 477 ? 7.16 20.328 5.539 1 95.81 477 SER B CA 1
ATOM 8641 C C . SER B 1 477 ? 7.215 21.844 5.695 1 95.81 477 SER B C 1
ATOM 8643 O O . SER B 1 477 ? 6.191 22.484 5.945 1 95.81 477 SER B O 1
ATOM 8645 N N . TYR B 1 478 ? 8.461 22.438 5.574 1 96.12 478 TYR B N 1
ATOM 8646 C CA . TYR B 1 478 ? 8.703 23.859 5.812 1 96.12 478 TYR B CA 1
ATOM 8647 C C . TYR B 1 478 ? 9.039 24.578 4.512 1 96.12 478 TYR B C 1
ATOM 8649 O O . TYR B 1 478 ? 9.938 24.172 3.781 1 96.12 478 TYR B O 1
ATOM 8657 N N . ASP B 1 479 ? 8.227 25.703 4.305 1 92.94 479 ASP B N 1
ATOM 8658 C CA . ASP B 1 479 ? 8.492 26.609 3.191 1 92.94 479 ASP B CA 1
ATOM 8659 C C . ASP B 1 479 ? 9.047 27.953 3.689 1 92.94 479 ASP B C 1
ATOM 8661 O O . ASP B 1 479 ? 8.281 28.828 4.09 1 92.94 479 ASP B O 1
ATOM 8665 N N . PRO B 1 480 ? 10.336 28.219 3.523 1 95.56 480 PRO B N 1
ATOM 8666 C CA . PRO B 1 480 ? 10.953 29.422 4.098 1 95.56 480 PRO B CA 1
ATOM 8667 C C . PRO B 1 480 ? 10.625 30.688 3.307 1 95.56 480 PRO B C 1
ATOM 8669 O O . PRO B 1 480 ? 10.664 31.797 3.854 1 95.56 480 PRO B O 1
ATOM 8672 N N . ARG B 1 481 ? 10.266 30.578 2.062 1 95.44 481 ARG B N 1
ATOM 8673 C CA . ARG B 1 481 ? 10.047 31.75 1.218 1 95.44 481 ARG B CA 1
ATOM 8674 C C . ARG B 1 481 ? 8.961 32.656 1.8 1 95.44 481 ARG B C 1
ATOM 8676 O O . ARG B 1 481 ? 9.164 33.844 1.96 1 95.44 481 ARG B O 1
ATOM 8683 N N . ASN B 1 482 ? 7.832 32.094 2.117 1 93.69 482 ASN B N 1
ATOM 8684 C CA . ASN B 1 482 ? 6.715 32.875 2.631 1 93.69 482 ASN B CA 1
ATOM 8685 C C . ASN B 1 482 ? 7.023 33.469 4.012 1 93.69 482 ASN B C 1
ATOM 8687 O O . ASN B 1 482 ? 6.562 34.562 4.348 1 93.69 482 ASN B O 1
ATOM 8691 N N . LEU B 1 483 ? 7.785 32.719 4.848 1 96.25 483 LEU B N 1
ATOM 8692 C CA . LEU B 1 483 ? 8.188 33.219 6.148 1 96.25 483 LEU B CA 1
ATOM 8693 C C . LEU B 1 483 ? 9.117 34.438 5.992 1 96.25 483 LEU B C 1
ATOM 8695 O O . LEU B 1 483 ? 8.93 35.469 6.656 1 96.25 483 LEU B O 1
ATOM 8699 N N . PHE B 1 484 ? 10.016 34.406 5.031 1 96.75 484 PHE B N 1
ATOM 8700 C CA . PHE B 1 484 ? 10.961 35.5 4.777 1 96.75 484 PHE B CA 1
ATOM 8701 C C . PHE B 1 484 ? 10.25 36.719 4.246 1 96.75 484 PHE B C 1
ATOM 8703 O O . PHE B 1 484 ? 10.594 37.875 4.605 1 96.75 484 PHE B O 1
ATOM 8710 N N . ILE B 1 485 ? 9.305 36.438 3.449 1 96.31 485 ILE B N 1
ATOM 8711 C CA . ILE B 1 485 ? 8.555 37.562 2.893 1 96.31 485 ILE B CA 1
ATOM 8712 C C . ILE B 1 485 ? 7.746 38.25 3.996 1 96.31 485 ILE B C 1
ATOM 8714 O O . ILE B 1 485 ? 7.766 39.469 4.121 1 96.31 485 ILE B O 1
ATOM 8718 N N . ALA B 1 486 ? 7.062 37.469 4.801 1 95.81 486 ALA B N 1
ATOM 8719 C CA . ALA B 1 486 ? 6.227 38.031 5.859 1 95.81 486 ALA B CA 1
ATOM 8720 C C . ALA B 1 486 ? 7.062 38.812 6.875 1 95.81 486 ALA B C 1
ATOM 8722 O O . ALA B 1 486 ? 6.793 39.969 7.148 1 95.81 486 ALA B O 1
ATOM 8723 N N . TYR B 1 487 ? 8.125 38.219 7.414 1 97.44 487 TYR B N 1
ATOM 8724 C CA . TYR B 1 487 ? 8.969 38.875 8.406 1 97.44 487 TYR B CA 1
ATOM 8725 C C . TYR B 1 487 ? 9.805 39.969 7.766 1 97.44 487 TYR B C 1
ATOM 8727 O O . TYR B 1 487 ? 10.016 41.031 8.367 1 97.44 487 TYR B O 1
ATOM 8735 N N . GLY B 1 488 ? 10.234 39.781 6.555 1 97 488 GLY B N 1
ATOM 8736 C CA . GLY B 1 488 ? 11.055 40.781 5.879 1 97 488 GLY B CA 1
ATOM 8737 C C . GLY B 1 488 ? 10.344 42.094 5.684 1 97 488 GLY B C 1
ATOM 8738 O O . GLY B 1 488 ? 10.906 43.156 5.984 1 97 488 GLY B O 1
ATOM 8739 N N . ILE B 1 489 ? 9.109 42.031 5.246 1 96.62 489 ILE B N 1
ATOM 8740 C CA . ILE B 1 489 ? 8.32 43.25 5.02 1 96.62 489 ILE B CA 1
ATOM 8741 C C . ILE B 1 489 ? 8.039 43.938 6.352 1 96.62 489 ILE B C 1
ATOM 8743 O O . ILE B 1 489 ? 8.195 45.156 6.465 1 96.62 489 ILE B O 1
ATOM 8747 N N . GLY B 1 490 ? 7.648 43.156 7.363 1 96.81 490 GLY B N 1
ATOM 8748 C CA . GLY B 1 490 ? 7.379 43.719 8.672 1 96.81 490 GLY B CA 1
ATOM 8749 C C . GLY B 1 490 ? 8.594 44.375 9.297 1 96.81 490 GLY B C 1
ATOM 8750 O O . GLY B 1 490 ? 8.508 45.5 9.797 1 96.81 490 GLY B O 1
ATOM 8751 N N . ILE B 1 491 ? 9.688 43.75 9.227 1 97.5 491 ILE B N 1
ATOM 8752 C CA . ILE B 1 491 ? 10.922 44.25 9.82 1 97.5 491 ILE B CA 1
ATOM 8753 C C . ILE B 1 491 ? 11.414 45.469 9.039 1 97.5 491 ILE B C 1
ATOM 8755 O O . ILE B 1 491 ? 11.867 46.469 9.625 1 97.5 491 ILE B O 1
ATOM 8759 N N . LEU B 1 492 ? 11.297 45.469 7.738 1 97.31 492 LEU B N 1
ATOM 8760 C CA . LEU B 1 492 ? 11.734 46.562 6.906 1 97.31 492 LEU B CA 1
ATOM 8761 C C . LEU B 1 492 ? 10.953 47.844 7.246 1 97.31 492 LEU B C 1
ATOM 8763 O O . LEU B 1 492 ? 11.547 48.906 7.492 1 97.31 492 LEU B O 1
ATOM 8767 N N . PHE B 1 493 ? 9.625 47.75 7.305 1 97.44 493 PHE B N 1
ATOM 8768 C CA . PHE B 1 493 ? 8.797 48.906 7.625 1 97.44 493 PHE B CA 1
ATOM 8769 C C . PHE B 1 493 ? 9.055 49.375 9.047 1 97.44 493 PHE B C 1
ATOM 8771 O O . PHE B 1 493 ? 9.086 50.562 9.312 1 97.44 493 PHE B O 1
ATOM 8778 N N . SER B 1 494 ? 9.195 48.406 9.938 1 97.88 494 SER B N 1
ATOM 8779 C CA . SER B 1 494 ? 9.5 48.781 11.312 1 97.88 494 SER B CA 1
ATOM 8780 C C . SER B 1 494 ? 10.836 49.5 11.414 1 97.88 494 SER B C 1
ATOM 8782 O O . SER B 1 494 ? 10.977 50.469 12.164 1 97.88 494 SER B O 1
ATOM 8784 N N . PHE B 1 495 ? 11.789 49.031 10.68 1 97.75 495 PHE B N 1
ATOM 8785 C CA . PHE B 1 495 ? 13.109 49.625 10.656 1 97.75 495 PHE B CA 1
ATOM 8786 C C . PHE B 1 495 ? 13.039 51.062 10.164 1 97.75 495 PHE B C 1
ATOM 8788 O O . PHE B 1 495 ? 13.648 51.969 10.758 1 97.75 495 PHE B O 1
ATOM 8795 N N . ILE B 1 496 ? 12.289 51.312 9.172 1 97.94 496 ILE B N 1
ATOM 8796 C CA . ILE B 1 496 ? 12.141 52.656 8.602 1 97.94 496 ILE B CA 1
ATOM 8797 C C . ILE B 1 496 ? 11.477 53.594 9.617 1 97.94 496 ILE B C 1
ATOM 8799 O O . ILE B 1 496 ? 11.945 54.688 9.852 1 97.94 496 ILE B O 1
ATOM 8803 N N . VAL B 1 497 ? 10.406 53.094 10.25 1 98 497 VAL B N 1
ATOM 8804 C CA . VAL B 1 497 ? 9.664 53.875 11.219 1 98 497 VAL B CA 1
ATOM 8805 C C . VAL B 1 497 ? 10.547 54.188 12.422 1 98 497 VAL B C 1
ATOM 8807 O O . VAL B 1 497 ? 10.539 55.312 12.945 1 98 497 VAL B O 1
ATOM 8810 N N . VAL B 1 498 ? 11.312 53.25 12.898 1 97.81 498 VAL B N 1
ATOM 8811 C CA . VAL B 1 498 ? 12.18 53.406 14.055 1 97.81 498 VAL B CA 1
ATOM 8812 C C . VAL B 1 498 ? 13.273 54.438 13.742 1 97.81 498 VAL B C 1
ATOM 8814 O O . VAL B 1 498 ? 13.609 55.281 14.578 1 97.81 498 VAL B O 1
ATOM 8817 N N . ILE B 1 499 ? 13.852 54.406 12.516 1 97.56 499 ILE B N 1
ATOM 8818 C CA . ILE B 1 499 ? 14.859 55.375 12.109 1 97.56 499 ILE B CA 1
ATOM 8819 C C . ILE B 1 499 ? 14.266 56.781 12.164 1 97.56 499 ILE B C 1
ATOM 8821 O O . ILE B 1 499 ? 14.898 57.719 12.672 1 97.56 499 ILE B O 1
ATOM 8825 N N . TYR B 1 500 ? 13.078 56.906 11.695 1 97.19 500 TYR B N 1
ATOM 8826 C CA . TYR B 1 500 ? 12.406 58.188 11.734 1 97.19 500 TYR B CA 1
ATOM 8827 C C . TYR B 1 500 ? 12.164 58.625 13.18 1 97.19 500 TYR B C 1
ATOM 8829 O O . TYR B 1 500 ? 12.312 59.812 13.5 1 97.19 500 TYR B O 1
ATOM 8837 N N . GLY B 1 501 ? 11.703 57.688 14 1 96.12 501 GLY B N 1
ATOM 8838 C CA . GLY B 1 501 ? 11.547 58 15.414 1 96.12 501 GLY B CA 1
ATOM 8839 C C . GLY B 1 501 ? 12.844 58.438 16.062 1 96.12 501 GLY B C 1
ATOM 8840 O O . GLY B 1 501 ? 12.844 59.406 16.844 1 96.12 501 GLY B O 1
ATOM 8841 N N . LEU B 1 502 ? 13.922 57.875 15.719 1 96.06 502 LEU B N 1
ATOM 8842 C CA . LEU B 1 502 ? 15.227 58.219 16.266 1 96.06 502 LEU B CA 1
ATOM 8843 C C . LEU B 1 502 ? 15.633 59.625 15.797 1 96.06 502 LEU B C 1
ATOM 8845 O O . LEU B 1 502 ? 16.219 60.406 16.562 1 96.06 502 LEU B O 1
ATOM 8849 N N . LEU B 1 503 ? 15.375 59.969 14.594 1 96.19 503 LEU B N 1
ATOM 8850 C CA . LEU B 1 503 ? 15.68 61.312 14.078 1 96.19 503 LEU B CA 1
ATOM 8851 C C . LEU B 1 503 ? 14.867 62.375 14.805 1 96.19 503 LEU B C 1
ATOM 8853 O O . LEU B 1 503 ? 15.367 63.469 15.055 1 96.19 503 LEU B O 1
ATOM 8857 N N . CYS B 1 504 ? 13.625 62.031 15.141 1 95.12 504 CYS B N 1
ATOM 8858 C CA . CYS B 1 504 ? 12.805 62.969 15.898 1 95.12 504 CYS B CA 1
ATOM 8859 C C . CYS B 1 504 ? 13.367 63.188 17.297 1 95.12 504 CYS B C 1
ATOM 8861 O O . CYS B 1 504 ? 13.344 64.312 17.812 1 95.12 504 CYS B O 1
ATOM 8863 N N . ILE B 1 505 ? 13.82 62.125 17.922 1 94.56 505 ILE B N 1
ATOM 8864 C CA . ILE B 1 505 ? 14.414 62.25 19.25 1 94.56 505 ILE B CA 1
ATOM 8865 C C . ILE B 1 505 ? 15.672 63.094 19.172 1 94.56 505 ILE B C 1
ATOM 8867 O O . ILE B 1 505 ? 15.898 63.969 20.031 1 94.56 505 ILE B O 1
ATOM 8871 N N . LYS B 1 506 ? 16.5 62.938 18.172 1 93.31 506 LYS B N 1
ATOM 8872 C CA . LYS B 1 506 ? 17.719 63.719 18 1 93.31 506 LYS B CA 1
ATOM 8873 C C . LYS B 1 506 ? 17.406 65.188 17.766 1 93.31 506 LYS B C 1
ATOM 8875 O O . LYS B 1 506 ? 18.047 66.062 18.328 1 93.31 506 LYS B O 1
ATOM 8880 N N . ALA B 1 507 ? 16.438 65.438 16.969 1 92.12 507 ALA B N 1
ATOM 8881 C CA . ALA B 1 507 ? 16.062 66.812 16.641 1 92.12 507 ALA B CA 1
ATOM 8882 C C . ALA B 1 507 ? 15.508 67.562 17.859 1 92.12 507 ALA B C 1
ATOM 8884 O O . ALA B 1 507 ? 15.773 68.75 18.047 1 92.12 507 ALA B O 1
ATOM 8885 N N . ALA B 1 508 ? 14.734 66.875 18.641 1 90.06 508 ALA B N 1
ATOM 8886 C CA . ALA B 1 508 ? 14.125 67.5 19.828 1 90.06 508 ALA B CA 1
ATOM 8887 C C . ALA B 1 508 ? 15.078 67.438 21.016 1 90.06 508 ALA B C 1
ATOM 8889 O O . ALA B 1 508 ? 14.867 68.125 22.016 1 90.06 508 ALA B O 1
ATOM 8890 N N . SER B 1 509 ? 16.219 66.688 21.031 1 89.44 509 SER B N 1
ATOM 8891 C CA . SER B 1 509 ? 17.125 66.438 22.141 1 89.44 509 SER B CA 1
ATOM 8892 C C . SER B 1 509 ? 16.375 66 23.391 1 89.44 509 SER B C 1
ATOM 8894 O O . SER B 1 509 ? 16.75 66.375 24.516 1 89.44 509 SER B O 1
ATOM 8896 N N . ALA B 1 510 ? 15.203 65.438 23.172 1 91.06 510 ALA B N 1
ATOM 8897 C CA . ALA B 1 510 ? 14.352 64.938 24.25 1 91.06 510 ALA B CA 1
ATOM 8898 C C . ALA B 1 510 ? 13.477 63.75 23.766 1 91.06 510 ALA B C 1
ATOM 8900 O O . ALA B 1 510 ? 13.297 63.562 22.562 1 91.06 510 ALA B O 1
ATOM 8901 N N . SER B 1 511 ? 13.047 62.938 24.641 1 94.25 511 SER B N 1
ATOM 8902 C CA . SER B 1 511 ? 12.102 61.875 24.344 1 94.25 511 SER B CA 1
ATOM 8903 C C . SER B 1 511 ? 10.789 62.062 25.094 1 94.25 511 SER B C 1
ATOM 8905 O O . SER B 1 511 ? 10.758 62.719 26.141 1 94.25 511 SER B O 1
ATOM 8907 N N . TYR B 1 512 ? 9.711 61.562 24.516 1 94.25 512 TYR B N 1
ATOM 8908 C CA . TYR B 1 512 ? 8.391 61.812 25.078 1 94.25 512 TYR B CA 1
ATOM 8909 C C . TYR B 1 512 ? 7.594 60.5 25.203 1 94.25 512 TYR B C 1
ATOM 8911 O O . TYR B 1 512 ? 7.891 59.531 24.516 1 94.25 512 TYR B O 1
ATOM 8919 N N . LYS B 1 513 ? 6.672 60.469 26.094 1 92.88 513 LYS B N 1
ATOM 8920 C CA . LYS B 1 513 ? 5.645 59.438 26.25 1 92.88 513 LYS B CA 1
ATOM 8921 C C . LYS B 1 513 ? 4.246 60.031 26.125 1 92.88 513 LYS B C 1
ATOM 8923 O O . LYS B 1 513 ? 4.094 61.25 26.062 1 92.88 513 LYS B O 1
ATOM 8928 N N . ASP B 1 514 ? 3.32 59.219 25.891 1 93 514 ASP B N 1
ATOM 8929 C CA . ASP B 1 514 ? 1.938 59.719 25.891 1 93 514 ASP B CA 1
ATOM 8930 C C . ASP B 1 514 ? 1.256 59.406 27.219 1 93 514 ASP B C 1
ATOM 8932 O O . ASP B 1 514 ? 0.114 58.938 27.25 1 93 514 ASP B O 1
ATOM 8936 N N . SER B 1 515 ? 1.924 59.719 28.25 1 93.81 515 SER B N 1
ATOM 8937 C CA . SER B 1 515 ? 1.432 59.375 29.594 1 93.81 515 SER B CA 1
ATOM 8938 C C . SER B 1 515 ? 0.578 60.531 30.156 1 93.81 515 SER B C 1
ATOM 8940 O O . SER B 1 515 ? 0.554 61.625 29.594 1 93.81 515 SER B O 1
ATOM 8942 N N . PHE B 1 516 ? -0.169 60.25 31.203 1 94.75 516 PHE B N 1
ATOM 8943 C CA . PHE B 1 516 ? -0.958 61.219 31.938 1 94.75 516 PHE B CA 1
ATOM 8944 C C . PHE B 1 516 ? -0.097 62.438 32.344 1 94.75 516 PHE B C 1
ATOM 8946 O O . PHE B 1 516 ? -0.477 63.562 32.125 1 94.75 516 PHE B O 1
ATOM 8953 N N . SER B 1 517 ? 1.072 62.156 32.906 1 95.25 517 SER B N 1
ATOM 8954 C CA . SER B 1 517 ? 1.946 63.219 33.406 1 95.25 517 SER B CA 1
ATOM 8955 C C . SER B 1 517 ? 2.451 64.125 32.281 1 95.25 517 SER B C 1
ATOM 8957 O O . SER B 1 517 ? 2.605 65.312 32.469 1 95.25 517 SER B O 1
ATOM 8959 N N . THR B 1 518 ? 2.715 63.5 31.141 1 94.81 518 THR B N 1
ATOM 8960 C CA . THR B 1 518 ? 3.199 64.25 30 1 94.81 518 THR B CA 1
ATOM 8961 C C . THR B 1 518 ? 2.129 65.25 29.531 1 94.81 518 THR B C 1
ATOM 8963 O O . THR B 1 518 ? 2.426 66.438 29.25 1 94.81 518 THR B O 1
ATOM 8966 N N . ILE B 1 519 ? 0.908 64.812 29.469 1 94.75 519 ILE B N 1
ATOM 8967 C CA . ILE B 1 519 ? -0.196 65.688 29.062 1 94.75 519 ILE B CA 1
ATOM 8968 C C . ILE B 1 519 ? -0.445 66.75 30.125 1 94.75 519 ILE B C 1
ATOM 8970 O O . ILE B 1 519 ? -0.644 67.938 29.812 1 94.75 519 ILE B O 1
ATOM 8974 N N . LEU B 1 520 ? -0.371 66.312 31.328 1 94.44 520 LEU B N 1
ATOM 8975 C CA . LEU B 1 520 ? -0.552 67.25 32.438 1 94.44 520 LEU B CA 1
ATOM 8976 C C . LEU B 1 520 ? 0.491 68.312 32.406 1 94.44 520 LEU B C 1
ATOM 8978 O O . LEU B 1 520 ? 0.153 69.5 32.531 1 94.44 520 LEU B O 1
ATOM 8982 N N . ARG B 1 521 ? 1.675 68 32.156 1 94.06 521 ARG B N 1
ATOM 8983 C CA . ARG B 1 521 ? 2.785 68.938 32.188 1 94.06 521 ARG B CA 1
ATOM 8984 C C . ARG B 1 521 ? 2.738 69.938 31 1 94.06 521 ARG B C 1
ATOM 8986 O O . ARG B 1 521 ? 3.141 71.062 31.109 1 94.06 521 ARG B O 1
ATOM 8993 N N . THR B 1 522 ? 2.166 69.438 29.906 1 94.06 522 THR B N 1
ATOM 8994 C CA . THR B 1 522 ? 2.217 70.25 28.688 1 94.06 522 THR B CA 1
ATOM 8995 C C . THR B 1 522 ? 0.934 71.062 28.5 1 94.06 522 THR B C 1
ATOM 8997 O O . THR B 1 522 ? 0.786 71.812 27.531 1 94.06 522 THR B O 1
ATOM 9000 N N . THR B 1 523 ? 0.006 70.938 29.422 1 93.38 523 THR B N 1
ATOM 9001 C CA . THR B 1 523 ? -1.25 71.625 29.266 1 93.38 523 THR B CA 1
ATOM 9002 C C . THR B 1 523 ? -1.424 72.688 30.391 1 93.38 523 THR B C 1
ATOM 9004 O O . THR B 1 523 ? -2.531 73.188 30.625 1 93.38 523 THR B O 1
ATOM 9007 N N . ARG B 1 524 ? -0.27 73 31.016 1 90.94 524 ARG B N 1
ATOM 9008 C CA . ARG B 1 524 ? -0.336 74.062 32.062 1 90.94 524 ARG B CA 1
ATOM 9009 C C . ARG B 1 524 ? -0.366 75.438 31.438 1 90.94 524 ARG B C 1
ATOM 9011 O O . ARG B 1 524 ? 0.677 76 31.062 1 90.94 524 ARG B O 1
ATOM 9018 N N . ASN B 1 525 ? -1.516 75.938 31.078 1 87.5 525 ASN B N 1
ATOM 9019 C CA . ASN B 1 525 ? -1.714 77.25 30.469 1 87.5 525 ASN B CA 1
ATOM 9020 C C . ASN B 1 525 ? -3.039 77.875 30.891 1 87.5 525 ASN B C 1
ATOM 9022 O O . ASN B 1 525 ? -4.086 77.188 30.828 1 87.5 525 ASN B O 1
ATOM 9026 N N . HIS B 1 526 ? -3.01 79.125 31.312 1 85.88 526 HIS B N 1
ATOM 9027 C CA . HIS B 1 526 ? -4.188 79.812 31.812 1 85.88 526 HIS B CA 1
ATOM 9028 C C . HIS B 1 526 ? -5.223 80 30.703 1 85.88 526 HIS B C 1
ATOM 9030 O O . HIS B 1 526 ? -6.426 80.062 30.969 1 85.88 526 HIS B O 1
ATOM 9036 N N . ASP B 1 527 ? -4.77 80.062 29.531 1 87.94 527 ASP B N 1
ATOM 9037 C CA . ASP B 1 527 ? -5.695 80.25 28.406 1 87.94 527 ASP B CA 1
ATOM 9038 C C . ASP B 1 527 ? -6.609 79 28.297 1 87.94 527 ASP B C 1
ATOM 9040 O O . ASP B 1 527 ? -7.77 79.125 27.891 1 87.94 527 ASP B O 1
ATOM 9044 N N . LEU B 1 528 ? -6.102 77.938 28.656 1 90.81 528 LEU B N 1
ATOM 9045 C CA . LEU B 1 528 ? -6.883 76.688 28.562 1 90.81 528 LEU B CA 1
ATOM 9046 C C . LEU B 1 528 ? -7.93 76.625 29.672 1 90.81 528 LEU B C 1
ATOM 9048 O O . LEU B 1 528 ? -8.977 76 29.516 1 90.81 528 LEU B O 1
ATOM 9052 N N . ASP B 1 529 ? -7.664 77.312 30.75 1 88.12 529 ASP B N 1
ATOM 9053 C CA . ASP B 1 529 ? -8.625 77.375 31.844 1 88.12 529 ASP B CA 1
ATOM 9054 C C . ASP B 1 529 ? -9.859 78.188 31.453 1 88.12 529 ASP B C 1
ATOM 9056 O O . ASP B 1 529 ? -10.961 77.875 31.938 1 88.12 529 ASP B O 1
ATOM 9060 N N . THR B 1 530 ? -9.586 79.062 30.578 1 87.31 530 THR B N 1
ATOM 9061 C CA . THR B 1 530 ? -10.688 79.875 30.125 1 87.31 530 THR B CA 1
ATOM 9062 C C . THR B 1 530 ? -11.492 79.188 29.031 1 87.31 530 THR B C 1
ATOM 9064 O O . THR B 1 530 ? -12.703 79.438 28.922 1 87.31 530 THR B O 1
ATOM 9067 N N . VAL B 1 531 ? -10.891 78.375 28.328 1 89.75 531 VAL B N 1
ATOM 9068 C CA . VAL B 1 531 ? -11.508 77.75 27.172 1 89.75 531 VAL B CA 1
ATOM 9069 C C . VAL B 1 531 ? -12.359 76.625 27.609 1 89.75 531 VAL B C 1
ATOM 9071 O O . VAL B 1 531 ? -13.375 76.312 26.984 1 89.75 531 VAL B O 1
ATOM 9074 N N . VAL B 1 532 ? -12.047 75.875 28.672 1 92.06 532 VAL B N 1
ATOM 9075 C CA . VAL B 1 532 ? -12.789 74.688 29.156 1 92.06 532 VAL B CA 1
ATOM 9076 C C .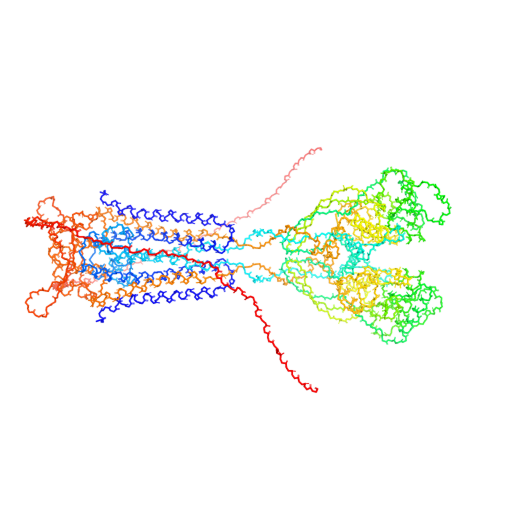 VAL B 1 532 ? -13.883 75.125 30.125 1 92.06 532 VAL B C 1
ATOM 9078 O O . VAL B 1 532 ? -13.594 75.562 31.266 1 92.06 532 VAL B O 1
ATOM 9081 N N . PRO B 1 533 ? -15.07 75.062 29.703 1 89.31 533 PRO B N 1
ATOM 9082 C CA . PRO B 1 533 ? -16.156 75.438 30.625 1 89.31 533 PRO B CA 1
ATOM 9083 C C . PRO B 1 533 ? -16.234 74.5 31.844 1 89.31 533 PRO B C 1
ATOM 9085 O O . PRO B 1 533 ? -15.82 73.375 31.781 1 89.31 533 PRO B O 1
ATOM 9088 N N . THR B 1 534 ? -16.75 75 32.906 1 87.19 534 THR B N 1
ATOM 9089 C CA . THR B 1 534 ? -16.859 74.25 34.188 1 87.19 534 THR B CA 1
ATOM 9090 C C . THR B 1 534 ? -17.672 73 34 1 87.19 534 THR B C 1
ATOM 9092 O O . THR B 1 534 ? -17.359 71.938 34.594 1 87.19 534 THR B O 1
ATOM 9095 N N . ALA B 1 535 ? -18.625 73.062 33.094 1 83.5 535 ALA B N 1
ATOM 9096 C CA . ALA B 1 535 ? -19.484 71.875 32.875 1 83.5 535 ALA B CA 1
ATOM 9097 C C . ALA B 1 535 ? -18.719 70.75 32.188 1 83.5 535 ALA B C 1
ATOM 9099 O O . ALA B 1 535 ? -19.109 69.562 32.312 1 83.5 535 ALA B O 1
ATOM 9100 N N . GLU B 1 536 ? -17.656 71.062 31.547 1 90.31 536 GLU B N 1
ATOM 9101 C CA . GLU B 1 536 ? -16.906 70.062 30.797 1 90.31 536 GLU B CA 1
ATOM 9102 C C . GLU B 1 536 ? -15.734 69.5 31.609 1 90.31 536 GLU B C 1
ATOM 9104 O O . GLU B 1 536 ? -15.055 68.562 31.172 1 90.31 536 GLU B O 1
ATOM 9109 N N . THR B 1 537 ? -15.508 69.938 32.75 1 91.75 537 THR B N 1
ATOM 9110 C CA . THR B 1 537 ? -14.359 69.562 33.562 1 91.75 537 THR B CA 1
ATOM 9111 C C . THR B 1 537 ? -14.555 68.125 34.125 1 91.75 537 THR B C 1
ATOM 9113 O O . THR B 1 537 ? -13.609 67.562 34.625 1 91.75 537 THR B O 1
ATOM 9116 N N . SER B 1 538 ? -15.797 67.562 34 1 88.75 538 SER B N 1
ATOM 9117 C CA . SER B 1 538 ? -16.047 66.188 34.469 1 88.75 538 SER B CA 1
ATOM 9118 C C . SER B 1 538 ? -15.281 65.188 33.625 1 88.75 538 SER B C 1
ATOM 9120 O O . SER B 1 538 ? -15.031 64.062 34.094 1 88.75 538 SER B O 1
ATOM 9122 N N . GLY B 1 539 ? -14.914 65.562 32.375 1 90.12 539 GLY B N 1
ATOM 9123 C CA . GLY B 1 539 ? -14.195 64.688 31.484 1 90.12 539 GLY B CA 1
ATOM 9124 C C . GLY B 1 539 ? -15.078 63.594 30.891 1 90.12 539 GLY B C 1
ATOM 9125 O O . GLY B 1 539 ? -14.586 62.656 30.234 1 90.12 539 GLY B O 1
ATOM 9126 N N . ALA B 1 540 ? -16.391 63.625 31.125 1 91.38 540 ALA B N 1
ATOM 9127 C CA . ALA B 1 540 ? -17.328 62.625 30.641 1 91.38 540 ALA B CA 1
ATOM 9128 C C . ALA B 1 540 ? -17.531 62.719 29.141 1 91.38 540 ALA B C 1
ATOM 9130 O O . ALA B 1 540 ? -17.328 63.781 28.547 1 91.38 540 ALA B O 1
ATOM 9131 N N . GLU B 1 541 ? -17.797 61.594 28.5 1 90.44 541 GLU B N 1
ATOM 9132 C CA . GLU B 1 541 ? -18.062 61.562 27.062 1 90.44 541 GLU B CA 1
ATOM 9133 C C . GLU B 1 541 ? -19.531 61.875 26.781 1 90.44 541 GLU B C 1
ATOM 9135 O O . GLU B 1 541 ? -20.406 61.625 27.609 1 90.44 541 GLU B O 1
ATOM 9140 N N . PRO B 1 542 ? -19.844 62.438 25.641 1 89.62 542 PRO B N 1
ATOM 9141 C CA . PRO B 1 542 ? -18.922 62.781 24.562 1 89.62 542 PRO B CA 1
ATOM 9142 C C . PRO B 1 542 ? -18.312 64.188 24.719 1 89.62 542 PRO B C 1
ATOM 9144 O O . PRO B 1 542 ? -18.844 65 25.438 1 89.62 542 PRO B O 1
ATOM 9147 N N . LEU B 1 543 ? -17.188 64.375 24.109 1 91.06 543 LEU B N 1
ATOM 9148 C CA . LEU B 1 543 ? -16.578 65.688 24 1 91.06 543 LEU B CA 1
ATOM 9149 C C . LEU B 1 543 ? -17.5 66.688 23.219 1 91.06 543 LEU B C 1
ATOM 9151 O O . LEU B 1 543 ? -18.047 66.312 22.172 1 91.06 543 LEU B O 1
ATOM 9155 N N . SER B 1 544 ? -17.766 67.875 23.797 1 92 544 SER B N 1
ATOM 9156 C CA . SER B 1 544 ? -18.609 68.812 23.125 1 92 544 SER B CA 1
ATOM 9157 C C . SER B 1 544 ? -17.984 69.25 21.812 1 92 544 SER B C 1
ATOM 9159 O O . SER B 1 544 ? -16.75 69.375 21.688 1 92 544 SER B O 1
ATOM 9161 N N . LYS B 1 545 ? -18.781 69.562 20.844 1 91.56 545 LYS B N 1
ATOM 9162 C CA . LYS B 1 545 ? -18.297 70 19.531 1 91.56 545 LYS B CA 1
ATOM 9163 C C . LYS B 1 545 ? -17.516 71.312 19.625 1 91.56 545 LYS B C 1
ATOM 9165 O O . LYS B 1 545 ? -16.516 71.5 18.922 1 91.56 545 LYS B O 1
ATOM 9170 N N . ASN B 1 546 ? -17.969 72.188 20.469 1 91.44 546 ASN B N 1
ATOM 9171 C CA . ASN B 1 546 ? -17.312 73.5 20.609 1 91.44 546 ASN B CA 1
ATOM 9172 C C . ASN B 1 546 ? -15.891 73.312 21.141 1 91.44 546 ASN B C 1
ATOM 9174 O O . ASN B 1 546 ? -14.953 73.938 20.609 1 91.44 546 ASN B O 1
ATOM 9178 N N . LEU B 1 547 ? -15.773 72.562 22.125 1 93.19 547 LEU B N 1
ATOM 9179 C CA . LEU B 1 547 ? -14.445 72.312 22.688 1 93.19 547 LEU B CA 1
ATOM 9180 C C . LEU B 1 547 ? -13.578 71.5 21.766 1 93.19 547 LEU B C 1
ATOM 9182 O O . LEU B 1 547 ? -12.375 71.75 21.656 1 93.19 547 LEU B O 1
ATOM 9186 N N . GLY B 1 548 ? -14.227 70.625 21.094 1 94.5 548 GLY B N 1
ATOM 9187 C CA . GLY B 1 548 ? -13.508 69.75 20.188 1 94.5 548 GLY B CA 1
ATOM 9188 C C . GLY B 1 548 ? -12.914 70.438 19 1 94.5 548 GLY B C 1
ATOM 9189 O O . GLY B 1 548 ? -11.898 70 18.438 1 94.5 548 GLY B O 1
ATOM 9190 N N . ASN B 1 549 ? -13.438 71.562 18.656 1 93.81 549 ASN B N 1
ATOM 9191 C CA . ASN B 1 549 ? -13.016 72.312 17.469 1 93.81 549 ASN B CA 1
ATOM 9192 C C . ASN B 1 549 ? -11.961 73.375 17.797 1 93.81 549 ASN B C 1
ATOM 9194 O O . ASN B 1 549 ? -11.422 74 16.906 1 93.81 549 ASN B O 1
ATOM 9198 N N . VAL B 1 550 ? -11.602 73.438 19.109 1 95 550 VAL B N 1
ATOM 9199 C CA . VAL B 1 550 ? -10.539 74.375 19.5 1 95 550 VAL B CA 1
ATOM 9200 C C . VAL B 1 550 ? -9.195 73.875 19 1 95 550 VAL B C 1
ATOM 9202 O O . VAL B 1 550 ? -8.891 72.688 19.141 1 95 550 VAL B O 1
ATOM 9205 N N . ARG B 1 551 ? -8.438 74.75 18.359 1 95.44 551 ARG B N 1
ATOM 9206 C CA . ARG B 1 551 ? -7.145 74.375 17.828 1 95.44 551 ARG B CA 1
ATOM 9207 C C . ARG B 1 551 ? -6.02 74.688 18.797 1 95.44 551 ARG B C 1
ATOM 9209 O O . ARG B 1 551 ? -6.004 75.75 19.406 1 95.44 551 ARG B O 1
ATOM 9216 N N . LEU B 1 552 ? -5.18 73.688 18.953 1 95.19 552 LEU B N 1
ATOM 9217 C CA . LEU B 1 552 ? -4.051 73.875 19.859 1 95.19 552 LEU B CA 1
ATOM 9218 C C . LEU B 1 552 ? -2.73 73.625 19.141 1 95.19 552 LEU B C 1
ATOM 9220 O O . LEU B 1 552 ? -2.676 72.875 18.156 1 95.19 552 LEU B O 1
ATOM 9224 N N . ILE B 1 553 ? -1.732 74.312 19.547 1 94.38 553 ILE B N 1
ATOM 9225 C CA . ILE B 1 553 ? -0.368 74.125 19.078 1 94.38 553 ILE B CA 1
ATOM 9226 C C . ILE B 1 553 ? 0.604 74.125 20.25 1 94.38 553 ILE B C 1
ATOM 9228 O O . ILE B 1 553 ? 0.429 74.938 21.188 1 94.38 553 ILE B O 1
ATOM 9232 N N . LEU B 1 554 ? 1.529 73.25 20.266 1 93.06 554 LEU B N 1
ATOM 9233 C CA . LEU B 1 554 ? 2.539 73.25 21.312 1 93.06 554 LEU B CA 1
ATOM 9234 C C . LEU B 1 554 ? 3.609 74.312 21.078 1 93.06 554 LEU B C 1
ATOM 9236 O O . LEU B 1 554 ? 4.273 74.312 20.047 1 93.06 554 LEU B 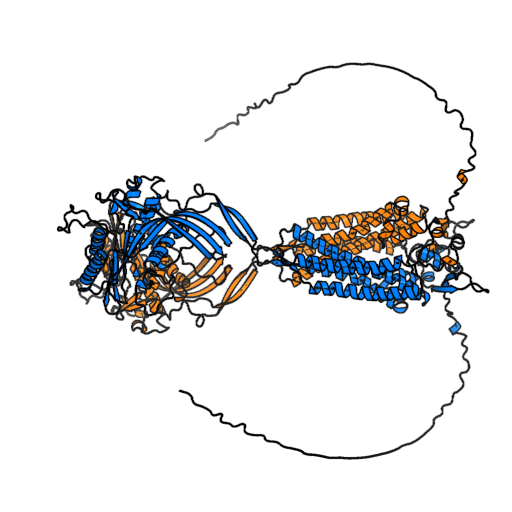O 1
ATOM 9240 N N . ARG B 1 555 ? 3.715 75.25 22.047 1 90.88 555 ARG B N 1
ATOM 9241 C CA . ARG B 1 555 ? 4.648 76.375 21.906 1 90.88 555 ARG B CA 1
ATOM 9242 C C . ARG B 1 555 ? 5.668 76.375 23.047 1 90.88 555 ARG B C 1
ATOM 9244 O O . ARG B 1 555 ? 5.406 75.812 24.125 1 90.88 555 ARG B O 1
ATOM 9251 N N . ARG B 1 556 ? 6.762 76.875 22.719 1 86.81 556 ARG B N 1
ATOM 9252 C CA . ARG B 1 556 ? 7.812 77.062 23.703 1 86.81 556 ARG B CA 1
ATOM 9253 C C . ARG B 1 556 ? 8.094 78.562 23.906 1 86.81 556 ARG B C 1
ATOM 9255 O O . ARG B 1 556 ? 8.328 79.25 22.938 1 86.81 556 ARG B O 1
ATOM 9262 N N . GLN B 1 557 ? 7.57 79.25 25.047 1 77.56 557 GLN B N 1
ATOM 9263 C CA . GLN B 1 557 ? 7.781 80.688 25.297 1 77.56 557 GLN B CA 1
ATOM 9264 C C . GLN B 1 557 ? 8.859 80.875 26.359 1 77.56 557 GLN B C 1
ATOM 9266 O O . GLN B 1 557 ? 8.898 80.188 27.359 1 77.56 557 GLN B O 1
ATOM 9271 N N . GLY B 1 558 ? 9.828 81.625 25.984 1 61.75 558 GLY B N 1
ATOM 9272 C CA . GLY B 1 558 ? 10.883 82 26.906 1 61.75 558 GLY B CA 1
ATOM 9273 C C . GLY B 1 558 ? 10.477 83.125 27.844 1 61.75 558 GLY B C 1
ATOM 9274 O O . GLY B 1 558 ? 9.633 83.938 27.5 1 61.75 558 GLY B O 1
ATOM 9275 N N . THR B 1 559 ? 10.125 83.188 29.094 1 50.56 559 THR B N 1
ATOM 9276 C CA . THR B 1 559 ? 10 84.438 29.859 1 50.56 559 THR B CA 1
ATOM 9277 C C . THR B 1 559 ? 10.992 85.438 29.375 1 50.56 559 THR B C 1
ATOM 9279 O O . THR B 1 559 ? 12.031 85.125 28.797 1 50.56 559 THR B O 1
ATOM 9282 N N . GLY B 1 560 ? 10.734 86.938 29.609 1 40.41 560 GLY B N 1
ATOM 9283 C CA . GLY B 1 560 ? 11.367 88.188 29.188 1 40.41 560 GLY B CA 1
ATOM 9284 C C . GLY B 1 560 ? 12.883 88.062 29.188 1 40.41 560 GLY B C 1
ATOM 9285 O O . GLY B 1 560 ? 13.492 87.812 28.156 1 40.41 560 GLY B O 1
ATOM 9286 N N . LEU B 1 561 ? 13.531 89.062 30.25 1 39.75 561 LEU B N 1
ATOM 9287 C CA . LEU B 1 561 ? 14.773 89.812 30.172 1 39.75 561 LEU B CA 1
ATOM 9288 C C . LEU B 1 561 ? 15.961 88.875 29.922 1 39.75 561 LEU B C 1
ATOM 9290 O O . LEU B 1 561 ? 16.766 89.125 29.016 1 39.75 561 LEU B O 1
ATOM 9294 N N . GLU B 1 562 ? 16.844 88.75 31.109 1 40.47 562 GLU B N 1
ATOM 9295 C CA . GLU B 1 562 ? 18.219 88.25 31.078 1 40.47 562 GLU B CA 1
ATOM 9296 C C . GLU B 1 562 ? 18.25 86.812 30.625 1 40.47 562 GLU B C 1
ATOM 9298 O O . GLU B 1 562 ? 17.25 86.125 30.688 1 40.47 562 GLU B O 1
ATOM 9303 N N . GLY B 1 563 ? 19.422 86.125 30.359 1 41.88 563 GLY B N 1
ATOM 9304 C CA . GLY B 1 563 ? 20.109 85 29.797 1 41.88 563 GLY B CA 1
ATOM 9305 C C . GLY B 1 563 ? 19.438 83.688 30.141 1 41.88 563 GLY B C 1
ATOM 9306 O O . GLY B 1 563 ? 19.125 82.875 29.25 1 41.88 563 GLY B O 1
ATOM 9307 N N . ASP B 1 564 ? 19.672 83 31.281 1 45.03 564 ASP B N 1
ATOM 9308 C CA . ASP B 1 564 ? 19.781 81.625 31.734 1 45.03 564 ASP B CA 1
ATOM 9309 C C . ASP B 1 564 ? 18.422 81.062 32.094 1 45.03 564 ASP B C 1
ATOM 9311 O O . ASP B 1 564 ? 18.312 80.125 32.875 1 45.03 564 ASP B O 1
ATOM 9315 N N . GLY B 1 565 ? 17.172 81.438 31.875 1 51.28 565 GLY B N 1
ATOM 9316 C CA . GLY B 1 565 ? 15.984 81 32.594 1 51.28 565 GLY B CA 1
ATOM 9317 C C . GLY B 1 565 ? 15.242 79.875 31.906 1 51.28 565 GLY B C 1
ATOM 9318 O O . GLY B 1 565 ? 15.445 79.625 30.703 1 51.28 565 GLY B O 1
ATOM 9319 N N . ASP B 1 566 ? 14.617 78.875 32.562 1 65.12 566 ASP B N 1
ATOM 9320 C CA . ASP B 1 566 ? 13.922 77.688 32.156 1 65.12 566 ASP B CA 1
ATOM 9321 C C . ASP B 1 566 ? 12.758 78 31.203 1 65.12 566 ASP B C 1
ATOM 9323 O O . ASP B 1 566 ? 12 78.938 31.453 1 65.12 566 ASP B O 1
ATOM 9327 N N . LYS B 1 567 ? 12.711 77.562 29.922 1 76.69 567 LYS B N 1
ATOM 9328 C CA . LYS B 1 567 ? 11.688 77.75 28.906 1 76.69 567 LYS B CA 1
ATOM 9329 C C . LYS B 1 567 ? 10.43 76.938 29.234 1 76.69 567 LYS B C 1
ATOM 9331 O O . LYS B 1 567 ? 10.516 75.812 29.625 1 76.69 567 LYS B O 1
ATOM 9336 N N . ALA B 1 568 ? 9.297 77.688 29.297 1 85.88 568 ALA B N 1
ATOM 9337 C CA . ALA B 1 568 ? 8.016 77 29.547 1 85.88 568 ALA B CA 1
ATOM 9338 C C . ALA B 1 568 ? 7.395 76.5 28.234 1 85.88 568 ALA B C 1
ATOM 9340 O O . ALA B 1 568 ? 7.449 77.188 27.219 1 85.88 568 ALA B O 1
ATOM 9341 N N . THR B 1 569 ? 7.094 75.188 28.156 1 88.62 569 THR B N 1
ATOM 9342 C CA . THR B 1 569 ? 6.387 74.625 27.031 1 88.62 569 THR B CA 1
ATOM 9343 C C . THR B 1 569 ? 4.922 74.375 27.375 1 88.62 569 THR B C 1
ATOM 9345 O O . THR B 1 569 ? 4.613 73.812 28.453 1 88.62 569 THR B O 1
ATOM 9348 N N . PHE B 1 570 ? 3.969 74.812 26.531 1 90.81 570 PHE B N 1
ATOM 9349 C CA . PHE B 1 570 ? 2.551 74.625 26.812 1 90.81 570 PHE B CA 1
ATOM 9350 C C . PHE B 1 570 ? 1.741 74.562 25.516 1 90.81 570 PHE B C 1
ATOM 9352 O O . PHE B 1 570 ? 2.166 75.125 24.5 1 90.81 570 PHE B O 1
ATOM 9359 N N . PHE B 1 571 ? 0.623 74 25.562 1 92.62 571 PHE B N 1
ATOM 9360 C CA . PHE B 1 571 ? -0.339 74.062 24.484 1 92.62 571 PHE B CA 1
ATOM 9361 C C . PHE B 1 571 ? -1.01 75.438 24.438 1 92.62 571 PHE B C 1
ATOM 9363 O O . PHE B 1 571 ? -1.691 75.812 25.391 1 92.62 571 PHE B O 1
ATOM 9370 N N . GLY B 1 572 ? -0.768 76.188 23.406 1 92.12 572 GLY B N 1
ATOM 9371 C CA . GLY B 1 572 ? -1.415 77.438 23.219 1 92.12 572 GLY B CA 1
ATOM 9372 C C . GLY B 1 572 ? -2.623 77.375 22.297 1 92.12 572 GLY B C 1
ATOM 9373 O O . GLY B 1 572 ? -2.693 76.5 21.422 1 92.12 572 GLY B O 1
ATOM 9374 N N . VAL B 1 573 ? -3.701 78.25 22.609 1 92.06 573 VAL B N 1
ATOM 9375 C CA . VAL B 1 573 ? -4.891 78.312 21.766 1 92.06 573 VAL B CA 1
ATOM 9376 C C . VAL B 1 573 ? -4.578 79.125 20.5 1 92.06 573 VAL B C 1
ATOM 9378 O O . VAL B 1 573 ? -4.031 80.188 20.578 1 92.06 573 VAL B O 1
ATOM 9381 N N . ASP B 1 574 ? -4.707 78.562 19.391 1 84.19 574 ASP B N 1
ATOM 9382 C CA . ASP B 1 574 ? -4.438 79.25 18.109 1 84.19 574 ASP B CA 1
ATOM 9383 C C . ASP B 1 574 ? -5.695 79.875 17.562 1 84.19 574 ASP B C 1
ATOM 9385 O O . ASP B 1 574 ? -6.703 79.188 17.328 1 84.19 574 ASP B O 1
ATOM 9389 N N . SER B 1 575 ? -5.973 81.25 17.953 1 66.75 575 SER B N 1
ATOM 9390 C CA . SER B 1 575 ? -7.129 81.938 17.422 1 66.75 575 SER B CA 1
ATOM 9391 C C . SER B 1 575 ? -7.023 82.188 15.922 1 66.75 575 SER B C 1
ATOM 9393 O O . SER B 1 575 ? -6.082 82.812 15.438 1 66.75 575 SER B O 1
ATOM 9395 N N . LYS B 1 576 ? -7.191 81.562 15.086 1 54.28 576 LYS B N 1
ATOM 9396 C CA . LYS B 1 576 ? -7.258 82 13.695 1 54.28 576 LYS B CA 1
ATOM 9397 C C . LYS B 1 576 ? -8.164 83.188 13.547 1 54.28 576 LYS B C 1
ATOM 9399 O O . LYS B 1 576 ? -9.289 83.188 14.047 1 54.28 576 LYS B O 1
ATOM 9404 N N . PRO B 1 577 ? -7.59 84.438 13.336 1 45.81 577 PRO B N 1
ATOM 9405 C CA . PRO B 1 577 ? -8.469 85.5 12.875 1 45.81 577 PRO B CA 1
ATOM 9406 C C . PRO B 1 577 ? -9.453 85.062 11.797 1 45.81 577 PRO B C 1
ATOM 9408 O O . PRO B 1 577 ? -9.039 84.5 10.781 1 45.81 577 PRO B O 1
ATOM 9411 N N . ASP B 1 578 ? -10.555 84.625 12.156 1 40.34 578 ASP B N 1
ATOM 9412 C CA . ASP B 1 578 ? -11.445 84.5 11 1 40.34 578 ASP B CA 1
ATOM 9413 C C . ASP B 1 578 ? -11.32 85.75 10.102 1 40.34 578 ASP B C 1
ATOM 9415 O O . ASP B 1 578 ? -11.5 85.625 8.883 1 40.34 578 ASP B O 1
ATOM 9419 N N . ASP B 1 579 ? -11.516 87 10.773 1 36.62 579 ASP B N 1
ATOM 9420 C CA . ASP B 1 579 ? -12.023 88.188 10.055 1 36.62 579 ASP B CA 1
ATOM 9421 C C . ASP B 1 579 ? -10.898 88.875 9.289 1 36.62 579 ASP B C 1
ATOM 9423 O O . ASP B 1 579 ? -11.047 90.062 8.883 1 36.62 579 ASP B O 1
ATOM 9427 N N . GLU B 1 580 ? -9.719 88.625 9.391 1 32.91 580 GLU B N 1
ATOM 9428 C CA . GLU B 1 580 ? -8.984 89.562 8.562 1 32.91 580 GLU B CA 1
ATOM 9429 C C . GLU B 1 580 ? -9.398 89.438 7.098 1 32.91 580 GLU B C 1
ATOM 9431 O O . GLU B 1 580 ? -8.75 90 6.219 1 32.91 580 GLU B O 1
ATOM 9436 N N . LYS B 1 581 ? -10.297 88.375 6.875 1 43.62 581 LYS B N 1
ATOM 9437 C CA . LYS B 1 581 ? -10.547 88.75 5.473 1 43.62 581 LYS B CA 1
ATOM 9438 C C . LYS B 1 581 ? -10.961 90.188 5.312 1 43.62 581 LYS B C 1
ATOM 9440 O O . LYS B 1 581 ? -11.102 90.688 4.191 1 43.62 581 LYS B O 1
ATOM 9445 N N . LYS B 1 582 ? -11.633 90.75 6.316 1 35.91 582 LYS B N 1
ATOM 9446 C CA . LYS B 1 582 ? -12.406 91.75 5.629 1 35.91 582 LYS B CA 1
ATOM 9447 C C . LYS B 1 582 ? -11.562 93 5.375 1 35.91 582 LYS B C 1
ATOM 9449 O O . LYS B 1 582 ? -12 93.938 4.684 1 35.91 582 LYS B O 1
ATOM 9454 N N . THR B 1 583 ? -10.648 93.5 6.262 1 29.22 583 THR B N 1
ATOM 9455 C CA . THR B 1 583 ? -10.328 94.875 5.992 1 29.22 583 THR B CA 1
ATOM 9456 C C . THR B 1 583 ? -9.414 95 4.773 1 29.22 583 THR B C 1
ATOM 9458 O O . THR B 1 583 ? -8.742 96.062 4.594 1 29.22 583 THR B O 1
ATOM 9461 N N . ARG B 1 584 ? -8.906 93.812 4.27 1 32 584 ARG B N 1
ATOM 9462 C CA . ARG B 1 584 ? -8.188 94.25 3.074 1 32 584 ARG B CA 1
ATOM 9463 C C . ARG B 1 584 ? -9.102 95.062 2.139 1 32 584 ARG B C 1
ATOM 9465 O O . ARG B 1 584 ? -10.023 94.5 1.539 1 32 584 ARG B O 1
ATOM 9472 N N . GLU B 1 585 ? -9.547 96.312 2.57 1 24.78 585 GLU B N 1
ATOM 9473 C CA . GLU B 1 585 ? -10.07 97.25 1.563 1 24.78 585 GLU B CA 1
ATOM 9474 C C . GLU B 1 585 ? -9.312 97.125 0.245 1 24.78 585 GLU B C 1
ATOM 9476 O O . GLU B 1 585 ? -8.117 96.812 0.236 1 24.78 585 GLU B O 1
ATOM 9481 N N . VAL B 1 586 ? -10.133 97.188 -0.744 1 28.45 586 VAL B N 1
ATOM 9482 C CA . VAL B 1 586 ? -10.047 97 -2.191 1 28.45 586 VAL B CA 1
ATOM 9483 C C . VAL B 1 586 ? -8.945 97.938 -2.748 1 28.45 586 VAL B C 1
ATOM 9485 O O . VAL B 1 586 ? -9.039 99.125 -2.666 1 28.45 586 VAL B O 1
ATOM 9488 N N . ALA B 1 587 ? -7.645 97.625 -2.283 1 28.23 587 ALA B N 1
ATOM 9489 C CA . ALA B 1 587 ? -6.789 98.438 -3.154 1 28.23 587 ALA B CA 1
ATOM 9490 C C . ALA B 1 587 ? -7.188 98.25 -4.617 1 28.23 587 ALA B C 1
ATOM 9492 O O . ALA B 1 587 ? -7.547 97.188 -5.051 1 28.23 587 ALA B O 1
ATOM 9493 N N . PRO B 1 588 ? -7.32 99.438 -5.43 1 23.81 588 PRO B N 1
ATOM 9494 C CA . PRO B 1 588 ? -7.824 99.5 -6.805 1 23.81 588 PRO B CA 1
ATOM 9495 C C . PRO B 1 588 ? -7.059 98.562 -7.742 1 23.81 588 PRO B C 1
ATOM 9497 O O . PRO B 1 588 ? -5.895 98.188 -7.484 1 23.81 588 PRO B O 1
ATOM 9500 N N . THR B 1 589 ? -7.77 97.625 -8.453 1 22.38 589 THR B N 1
ATOM 9501 C CA . THR B 1 589 ? -7.527 96.688 -9.539 1 22.38 589 THR B CA 1
ATOM 9502 C C . THR B 1 589 ? -6.738 97.312 -10.672 1 22.38 589 THR B C 1
ATOM 9504 O O . THR B 1 589 ? -7.32 97.812 -11.641 1 22.38 589 THR B O 1
ATOM 9507 N N . GLU B 1 590 ? -5.648 98.25 -10.375 1 19.12 590 GLU B N 1
ATOM 9508 C CA . GLU B 1 590 ? -5.406 98.812 -11.695 1 19.12 590 GLU B CA 1
ATOM 9509 C C . GLU B 1 590 ? -5.242 97.688 -12.75 1 19.12 590 GLU B C 1
ATOM 9511 O O . GLU B 1 590 ? -4.961 96.562 -12.422 1 19.12 590 GLU B O 1
ATOM 9516 N N . SER B 1 591 ? -4.852 98.25 -14.062 1 17.31 591 SER B N 1
ATOM 9517 C CA . SER B 1 591 ? -5.086 98.062 -15.492 1 17.31 591 SER B CA 1
ATOM 9518 C C . SER B 1 591 ? -4.273 96.875 -16.016 1 17.31 591 SER B C 1
ATOM 9520 O O . SER B 1 591 ? -3.047 96.875 -15.914 1 17.31 591 SER B O 1
ATOM 9522 N N . LEU B 1 592 ? -4.758 95.75 -15.859 1 18.47 592 LEU B N 1
ATOM 9523 C CA . LEU B 1 592 ? -4.258 94.5 -16.5 1 18.47 592 LEU B CA 1
ATOM 9524 C C . LEU B 1 592 ? -4.066 94.75 -18 1 18.47 592 LEU B C 1
ATOM 9526 O O . LEU B 1 592 ? -5.039 94.812 -18.75 1 18.47 592 LEU B O 1
ATOM 9530 N N . LEU B 1 593 ? -3.262 95.75 -18.375 1 16.16 593 LEU B N 1
ATOM 9531 C CA . LEU B 1 593 ? -3.326 95.875 -19.828 1 16.16 593 LEU B CA 1
ATOM 9532 C C . LEU B 1 593 ? -3.133 94.5 -20.5 1 16.16 593 LEU B C 1
ATOM 9534 O O . LEU B 1 593 ? -2.354 93.688 -20.016 1 16.16 593 LEU B O 1
ATOM 9538 N N . LYS B 1 594 ? -3.99 94.375 -21.578 1 18.27 594 LYS B N 1
ATOM 9539 C CA . LYS B 1 594 ? -4.445 93.375 -22.562 1 18.27 594 LYS B CA 1
ATOM 9540 C C . LYS B 1 594 ? -3.275 92.812 -23.359 1 18.27 594 LYS B C 1
ATOM 9542 O O . LYS B 1 594 ? -3.332 91.688 -23.844 1 18.27 594 LYS B O 1
ATOM 9547 N N . ARG B 1 595 ? -2.133 93.812 -23.812 1 16.05 595 ARG B N 1
ATOM 9548 C CA . ARG B 1 595 ? -2.088 93.75 -25.266 1 16.05 595 ARG B CA 1
ATOM 9549 C C . ARG B 1 595 ? -1.796 92.375 -25.797 1 16.05 595 ARG B C 1
ATOM 9551 O O . ARG B 1 595 ? -1.271 91.5 -25.062 1 16.05 595 ARG B O 1
ATOM 9558 N N . THR B 1 596 ? -1.289 92.562 -27.078 1 15.1 596 THR B N 1
ATOM 9559 C CA . THR B 1 596 ? -1.435 92.188 -28.484 1 15.1 596 THR B CA 1
ATOM 9560 C C . THR B 1 596 ? -0.651 90.938 -28.812 1 15.1 596 THR B C 1
ATOM 9562 O O . THR B 1 596 ? 0.192 90.5 -28.031 1 15.1 596 THR B O 1
ATOM 9565 N N . GLY B 1 597 ? 0.082 91.062 -30.016 1 14.27 597 GLY B N 1
ATOM 9566 C CA . GLY B 1 597 ? -0.113 90.438 -31.344 1 14.27 597 GLY B CA 1
ATOM 9567 C C . GLY B 1 597 ? 0.743 89.25 -31.594 1 14.27 597 GLY B C 1
ATOM 9568 O O . GLY B 1 597 ? 0.278 88.25 -32.188 1 14.27 597 GLY B O 1
ATOM 9569 N N . GLN B 1 598 ? 2.17 89.375 -31.391 1 14.42 598 GLN B N 1
ATOM 9570 C CA . GLN B 1 598 ? 2.814 89.188 -32.688 1 14.42 598 GLN B CA 1
ATOM 9571 C C . GLN B 1 598 ? 2.842 87.75 -33.062 1 14.42 598 GLN B C 1
ATOM 9573 O O . GLN B 1 598 ? 2.736 86.812 -32.219 1 14.42 598 GLN B O 1
ATOM 9578 N N . SER B 1 599 ? 3.607 87.562 -34.281 1 14.86 599 SER B N 1
ATOM 9579 C CA . SER B 1 599 ? 3.537 87.062 -35.656 1 14.86 599 SER B CA 1
ATOM 9580 C C . SER B 1 599 ? 3.922 85.625 -35.75 1 14.86 599 SER B C 1
ATOM 9582 O O . SER B 1 599 ? 4.367 85 -34.75 1 14.86 599 SER B O 1
ATOM 9584 N N . GLN B 1 600 ? 5.02 85.438 -36.625 1 14.2 600 GLN B N 1
ATOM 9585 C CA . GLN B 1 600 ? 4.957 84.812 -37.969 1 14.2 600 GLN B CA 1
ATOM 9586 C C . GLN B 1 600 ? 5.27 83.312 -37.938 1 14.2 600 GLN B C 1
ATOM 9588 O O . GLN B 1 600 ? 5.66 82.812 -36.875 1 14.2 600 GLN B O 1
ATOM 9593 N N . HIS B 1 601 ? 6.34 83.062 -38.75 1 14.66 601 HIS B N 1
ATOM 9594 C CA . HIS B 1 601 ? 6.266 82.375 -40.031 1 14.66 601 HIS B CA 1
ATOM 9595 C C . HIS B 1 601 ? 6.516 80.875 -39.906 1 14.66 601 HIS B C 1
ATOM 9597 O O . HIS B 1 601 ? 5.711 80.062 -40.375 1 14.66 601 HIS B O 1
ATOM 9603 N N . SER B 1 602 ? 7.809 80.5 -40.312 1 14.6 602 SER B N 1
ATOM 9604 C CA . SER B 1 602 ? 8.023 79.875 -41.625 1 14.6 602 SER B CA 1
ATOM 9605 C C . SER B 1 602 ? 7.957 78.375 -41.531 1 14.6 602 SER B C 1
ATOM 9607 O O . SER B 1 602 ? 8.094 77.812 -40.469 1 14.6 602 SER B O 1
ATOM 9609 N N . ASP B 1 603 ? 8.383 77.75 -42.688 1 14.07 603 ASP B N 1
ATOM 9610 C CA . ASP B 1 603 ? 7.879 76.875 -43.688 1 14.07 603 ASP B CA 1
ATOM 9611 C C . ASP B 1 603 ? 8.305 75.438 -43.375 1 14.07 603 ASP B C 1
ATOM 9613 O O . ASP B 1 603 ? 7.504 74.5 -43.5 1 14.07 603 ASP B O 1
ATOM 9617 N N . THR B 1 604 ? 9.68 75.25 -43.344 1 15.1 604 THR B N 1
ATOM 9618 C CA . THR B 1 604 ? 10.148 74.5 -44.469 1 15.1 604 THR B CA 1
ATOM 9619 C C . THR B 1 604 ? 9.82 73 -44.281 1 15.1 604 THR B C 1
ATOM 9621 O O . THR B 1 604 ? 9.781 72.5 -43.156 1 15.1 604 THR B O 1
ATOM 9624 N N . ASP B 1 605 ? 9.836 72.312 -45.438 1 14.24 605 ASP B N 1
ATOM 9625 C CA . ASP B 1 605 ? 9.141 71.312 -46.219 1 14.24 605 ASP B CA 1
ATOM 9626 C C . ASP B 1 605 ? 9.562 69.875 -45.812 1 14.24 605 ASP B C 1
ATOM 9628 O O . ASP B 1 605 ? 8.719 69 -45.594 1 14.24 605 ASP B O 1
ATOM 9632 N N . GLU B 1 606 ? 10.875 69.625 -46.062 1 14.92 606 GLU B N 1
ATOM 9633 C CA . GLU B 1 606 ? 11.086 68.625 -47.125 1 14.92 606 GLU B CA 1
ATOM 9634 C C . GLU B 1 606 ? 10.836 67.25 -46.625 1 14.92 606 GLU B C 1
ATOM 9636 O O . GLU B 1 606 ? 11.062 66.938 -45.438 1 14.92 606 GLU B O 1
ATOM 9641 N N . VAL B 1 607 ? 10.422 66.438 -47.531 1 15.86 607 VAL B N 1
ATOM 9642 C CA . VAL B 1 607 ? 9.578 65.25 -47.781 1 15.86 607 VAL B CA 1
ATOM 9643 C C . VAL B 1 607 ? 10.305 64 -47.281 1 15.86 607 VAL B C 1
ATOM 9645 O O . VAL B 1 607 ? 9.742 63.188 -46.531 1 15.86 607 VAL B O 1
ATOM 9648 N N . PRO B 1 608 ? 11.469 63.562 -48.062 1 15.38 608 PRO B N 1
ATOM 9649 C CA . PRO B 1 608 ? 11.109 62.469 -48.938 1 15.38 608 PRO B CA 1
ATOM 9650 C C . PRO B 1 608 ? 11.148 61.125 -48.25 1 15.38 608 PRO B C 1
ATOM 9652 O O . PRO B 1 608 ? 11.586 61.031 -47.094 1 15.38 608 PRO B O 1
ATOM 9655 N N . THR B 1 609 ? 11.883 60.188 -48.938 1 15.08 609 THR B N 1
ATOM 9656 C CA . THR B 1 609 ? 11.609 58.969 -49.688 1 15.08 609 THR B CA 1
ATOM 9657 C C . THR B 1 609 ? 11.898 57.75 -48.844 1 15.08 609 THR B C 1
ATOM 9659 O O . THR B 1 609 ? 11.023 56.875 -48.656 1 15.08 609 THR B O 1
ATOM 9662 N N . VAL B 1 610 ? 12.938 57.031 -49.281 1 16.09 610 VAL B N 1
ATOM 9663 C CA . VAL B 1 610 ? 12.8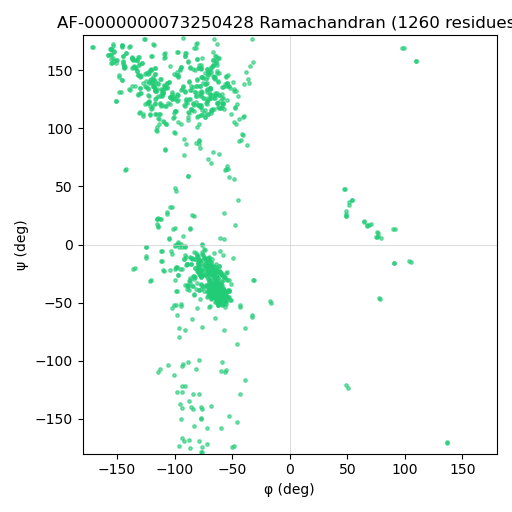52 55.75 -50 1 16.09 610 VAL B CA 1
ATOM 9664 C C . VAL B 1 610 ? 13 54.594 -49.031 1 16.09 610 VAL B C 1
ATOM 9666 O O . VAL B 1 610 ? 13.406 54.781 -47.875 1 16.09 610 VAL B O 1
ATOM 9669 N N . GLN B 1 611 ? 13.781 53.594 -49.469 1 15.73 611 GLN B N 1
ATOM 9670 C CA . GLN B 1 611 ? 13.68 52.188 -49.938 1 15.73 611 GLN B CA 1
ATOM 9671 C C . GLN B 1 611 ? 14.141 51.219 -48.844 1 15.73 611 GLN B C 1
ATOM 9673 O O . GLN B 1 611 ? 14.898 51.594 -47.969 1 15.73 611 GLN B O 1
ATOM 9678 N N . GLU B 1 612 ? 13.609 50.125 -48.969 1 15.66 612 GLU B N 1
ATOM 9679 C CA . GLU B 1 612 ? 13.25 48.844 -48.344 1 15.66 612 GLU B CA 1
ATOM 9680 C C . GLU B 1 612 ? 14.484 48.125 -47.812 1 15.66 612 GLU B C 1
ATOM 9682 O O . GLU B 1 612 ? 14.531 47.719 -46.656 1 15.66 612 GLU B O 1
ATOM 9687 N N . ARG B 1 613 ? 15.227 47.594 -48.781 1 15.73 613 ARG B N 1
ATOM 9688 C CA . ARG B 1 613 ? 15.188 46.156 -48.844 1 15.73 613 ARG B CA 1
ATOM 9689 C C . ARG B 1 613 ? 16.312 45.531 -48.031 1 15.73 613 ARG B C 1
ATOM 9691 O O . ARG B 1 613 ? 16.422 44.281 -47.969 1 15.73 613 ARG B O 1
ATOM 9698 N N . SER B 1 614 ? 17.094 46.281 -47.25 1 14.54 614 SER B N 1
ATOM 9699 C CA . SER B 1 614 ? 18.469 45.781 -47.344 1 14.54 614 SER B CA 1
ATOM 9700 C C . SER B 1 614 ? 18.516 44.281 -47.062 1 14.54 614 SER B C 1
ATOM 9702 O O . SER B 1 614 ? 17.547 43.719 -46.531 1 14.54 614 SER B O 1
ATOM 9704 N N . ASP B 1 615 ? 19.672 43.938 -46.469 1 15.66 615 ASP B N 1
ATOM 9705 C CA . ASP B 1 615 ? 20.812 43.094 -46.812 1 15.66 615 ASP B CA 1
ATOM 9706 C C . ASP B 1 615 ? 20.578 41.656 -46.406 1 15.66 615 ASP B C 1
ATOM 9708 O O . ASP B 1 615 ? 19.672 41.375 -45.625 1 15.66 615 ASP B O 1
ATOM 9712 N N . ILE B 1 616 ? 21.672 40.906 -46.625 1 15.44 616 ILE B N 1
ATOM 9713 C CA . ILE B 1 616 ? 22.438 39.781 -47.125 1 15.44 616 ILE B CA 1
ATOM 9714 C C . ILE B 1 616 ? 22.516 38.688 -46.062 1 15.44 616 ILE B C 1
ATOM 9716 O O . ILE B 1 616 ? 23.031 38.938 -44.969 1 15.44 616 ILE B O 1
ATOM 9720 N N . ASN B 1 617 ? 21.375 37.875 -45.875 1 16.12 617 ASN B N 1
ATOM 9721 C CA . ASN B 1 617 ? 21.453 36.688 -45.062 1 16.12 617 ASN B CA 1
ATOM 9722 C C . ASN B 1 617 ? 22.688 35.844 -45.438 1 16.12 617 ASN B C 1
ATOM 9724 O O . ASN B 1 617 ? 22.75 34.656 -45.094 1 16.12 617 ASN B O 1
ATOM 9728 N N . LEU B 1 618 ? 23.641 36.469 -46.156 1 14.73 618 LEU B N 1
ATOM 9729 C CA . LEU B 1 618 ? 24.438 35.375 -46.75 1 14.73 618 LEU B CA 1
ATOM 9730 C C . LEU B 1 618 ? 24.859 34.375 -45.688 1 14.73 618 LEU B C 1
ATOM 9732 O O . LEU B 1 618 ? 25.25 34.75 -44.562 1 14.73 618 LEU B O 1
ATOM 9736 N N . ARG B 1 619 ? 24.312 33.156 -45.75 1 17.02 619 ARG B N 1
ATOM 9737 C CA . ARG B 1 619 ? 24.516 31.844 -45.156 1 17.02 619 ARG B CA 1
ATOM 9738 C C . ARG B 1 619 ? 25.984 31.422 -45.25 1 17.02 619 ARG B C 1
ATOM 9740 O O . ARG B 1 619 ? 26.344 30.328 -44.812 1 17.02 619 ARG B O 1
ATOM 9747 N N . GLN B 1 620 ? 26.984 32.125 -46.062 1 15.13 620 GLN B N 1
ATOM 9748 C CA . GLN B 1 620 ? 27.922 31.234 -46.719 1 15.13 620 GLN B CA 1
ATOM 9749 C C . GLN B 1 620 ? 28.766 30.469 -45.688 1 15.13 620 GLN B C 1
ATOM 9751 O O . GLN B 1 620 ? 29.031 29.281 -45.875 1 15.13 620 GLN B O 1
ATOM 9756 N N . ASN B 1 621 ? 29.312 31.016 -44.688 1 15.3 621 ASN B N 1
ATOM 9757 C CA . ASN B 1 621 ? 30.766 30.859 -44.719 1 15.3 621 ASN B CA 1
ATOM 9758 C C . ASN B 1 621 ? 31.188 29.391 -44.625 1 15.3 621 ASN B C 1
ATOM 9760 O O . ASN B 1 621 ? 30.484 28.578 -44.031 1 15.3 621 ASN B O 1
ATOM 9764 N N . LYS B 1 622 ? 32.469 29.047 -45.375 1 16.77 622 LYS B N 1
ATOM 9765 C CA . LYS B 1 622 ? 33.469 28.156 -46 1 16.77 622 LYS B CA 1
ATOM 9766 C C . LYS B 1 622 ? 34.125 27.281 -44.938 1 16.77 622 LYS B C 1
ATOM 9768 O O . LYS B 1 622 ? 34.375 26.094 -45.188 1 16.77 622 LYS B O 1
ATOM 9773 N N . ASP B 1 623 ? 34.875 27.844 -43.938 1 15.66 623 ASP B N 1
ATOM 9774 C CA . ASP B 1 623 ? 36.344 27.703 -44.062 1 15.66 623 ASP B CA 1
ATOM 9775 C C . ASP B 1 623 ? 36.75 26.25 -43.875 1 15.66 623 ASP B C 1
ATOM 9777 O O . ASP B 1 623 ? 35.938 25.391 -43.531 1 15.66 623 ASP B O 1
ATOM 9781 N N . ASN B 1 624 ? 37.906 26.156 -43.094 1 16.14 624 ASN B N 1
ATOM 9782 C CA . ASN B 1 624 ? 39.344 25.859 -43.188 1 16.14 624 ASN B CA 1
ATOM 9783 C C . ASN B 1 624 ? 39.625 24.375 -42.969 1 16.14 624 ASN B C 1
ATOM 9785 O O . ASN B 1 624 ? 38.812 23.656 -42.375 1 16.14 624 ASN B O 1
ATOM 9789 N N . ASN B 1 625 ? 40.938 24.062 -43.469 1 17.11 625 ASN B N 1
ATOM 9790 C CA . ASN B 1 625 ? 42 23.125 -43.844 1 17.11 625 ASN B CA 1
ATOM 9791 C C . ASN B 1 625 ? 42.438 22.281 -42.625 1 17.11 625 ASN B C 1
ATOM 9793 O O . ASN B 1 625 ? 43.469 21.625 -42.688 1 17.11 625 ASN B O 1
ATOM 9797 N N . ALA B 1 626 ? 41.906 22.328 -41.594 1 17 626 ALA B N 1
ATOM 9798 C CA . ALA B 1 626 ? 42.969 21.891 -40.719 1 17 626 ALA B CA 1
ATOM 9799 C C . ALA B 1 626 ? 43.781 20.734 -41.344 1 17 626 ALA B C 1
ATOM 9801 O O . ALA B 1 626 ? 43.188 19.859 -41.969 1 17 626 ALA B O 1
ATOM 9802 N N . ASP B 1 627 ? 45.156 20.891 -41.125 1 17.02 627 ASP B N 1
ATOM 9803 C CA . ASP B 1 627 ? 46.531 20.516 -41.438 1 17.02 627 ASP B CA 1
ATOM 9804 C C . ASP B 1 627 ? 46.688 19 -41.5 1 17.02 627 ASP B C 1
ATOM 9806 O O . ASP B 1 627 ? 45.812 18.266 -41.062 1 17.02 627 ASP B O 1
ATOM 9810 N N . VAL B 1 628 ? 48.031 18.828 -41.156 1 17.48 628 VAL B N 1
ATOM 9811 C CA . VAL B 1 628 ? 49.312 18.297 -41.625 1 17.48 628 VAL B CA 1
ATOM 9812 C C . VAL B 1 628 ? 49.312 16.781 -41.438 1 17.48 628 VAL B C 1
ATOM 9814 O O . VAL B 1 628 ? 49.562 16.031 -42.406 1 17.48 628 VAL B O 1
ATOM 9817 N N . ALA B 1 629 ? 50.562 16.516 -40.719 1 18.16 629 ALA B N 1
ATOM 9818 C CA . ALA B 1 629 ? 51.812 15.797 -41 1 18.16 629 ALA B CA 1
ATOM 9819 C C . ALA B 1 629 ? 51.625 14.289 -40.875 1 18.16 629 ALA B C 1
ATOM 9821 O O . ALA B 1 629 ? 50.625 13.836 -40.312 1 18.16 629 ALA B O 1
ATOM 9822 N N . TYR B 1 630 ? 52.906 13.883 -40.469 1 18.05 630 TYR B N 1
ATOM 9823 C CA . TYR B 1 630 ? 53.969 12.977 -40.875 1 18.05 630 TYR B CA 1
ATOM 9824 C C . TYR B 1 630 ? 53.656 11.547 -40.469 1 18.05 630 TYR B C 1
ATOM 9826 O O . TYR B 1 630 ? 53.688 10.633 -41.281 1 18.05 630 TYR B O 1
ATOM 9834 N N . VAL B 1 631 ? 54.406 11.336 -39.25 1 19.62 631 VAL B N 1
ATOM 9835 C CA . VAL B 1 631 ? 55.531 10.375 -39.219 1 19.62 631 VAL B CA 1
ATOM 9836 C C . VAL B 1 631 ? 54.969 8.953 -39.281 1 19.62 631 VAL B C 1
ATOM 9838 O O . VAL B 1 631 ? 53.781 8.727 -39 1 19.62 631 VAL B O 1
ATOM 9841 N N . ASN B 1 632 ? 56.031 7.965 -38.688 1 21.08 632 ASN B N 1
ATOM 9842 C CA . ASN B 1 632 ? 56.406 6.559 -38.719 1 21.08 632 ASN B CA 1
ATOM 9843 C C . ASN B 1 632 ? 55.312 5.664 -38.125 1 21.08 632 ASN B C 1
ATOM 9845 O O . ASN B 1 632 ? 54.781 5.98 -37.062 1 21.08 632 ASN B O 1
#

Foldseek 3Di:
DVVFVVLLCLLVVLLVVLVVLLVVLVVLLVVQAQPFDPDPVSVVVSLVVSLVSQVSSLVSLLRNLVSLLVLLLQVLLQPFWDFLLLNVLSLCLQPDVVSLVPPCCCVSPVVSSVSSVLSVCSVVLSVQQSVLKDKDWHPAWDKDKDKDFDWDFDLLVLVQAWAFDPLQAIAGDVNLLVLQVCCQQLVFFDAFDDPDLFWKDKDKDKAKFKFKDFDPDPVLLVLVVVVQVVLCVPQHHWFKAKWFQADADVPVPPDDPPDDDDSSNSLVNRRVQQSDQVRNVVGALKHRVVPPPVDDPPDDDFIKMKMFHAPAQRHHGRTIMIMGMFIKMKMKMWGHDSSDTDIDIDIGTDGGAHSVQQPCVSVVDRDPRRSSSSNRRSSSSSVSQQRHHIWGDNDPLDIDTDSHNSVSGLLCVAVRRNHDDPDDDDRPHDHDHSSVSVRVSSVSSGSSLSRDCVRIDDPVPTDIDIMMGTHMGMGMHGDVPSSCVSSVVSSVSSVVSSVSSVVSCVVVVHRDDPDPVRQVQAAPDVVVVVQQDPVCPVVDDDDDPSSSRFIWHWDWDDDDDDDDDDIRIYIDTDPPPPPVVPPVPDPPPDDPDDPPDDDDDDDDDDDDDDDDDDDDDDDDDDDDDDDDDDDD/DVVFVVLLCLLVVLLVVLVVLLVVLVVLLVVQAQPFDPDPVSVVVSLVVSLVSQVSSLVSLLRNLVSLLQLLLQVLLQPFWDFLLLNVLSLCLQPDVVSLVPPCCCVSPVVSSVSSVLNVCSCVLSVQQSVLKDKDWHPAWDKDKDKDFDWDFDLLVLVQAWAFDPLQAIAGDVNLLVLQVCCQQLVFFDAFDDPDLFWKDKDKDKAKFKFKDFDPDPVLLVLVVVVQVVLCVPQHHFFKAKWFQADADVPVPPDDPPDDDDSSNSQVNRRVQQSDQVRNVVGALKHRCVPPPPDDPPDDDFIKMKMFHAPAQRHHGRTIMIMGMFIKMKMKMWGHDSSDTDIDIDIGTDGGAHSVQQVCVSVVDRDPRRSSSSNRRSSSSSVSQQRHHIWGDNDPLDIDTDSHNSVSGLLCVAVRRNHDDPDDDDRPHDHDHSSVSVRVSSVSSGSSLSRDCVRIDDPVPTDIDIMIGTHMGMGMHGDVPSSCVSSVVSSVSSVVSSVSSVVSCVVVVHRDDPDPVRQVQAAPDVVVVVQQDPVCPVVDDDDDPSSRRFIWHWDWDDDDDDDDDDIRIYIDTDPPPPPVVPPPPDPDPPDPDDDDDDDYDDDDDDDDDDDDDDDDPPPDDDDDDPDDDDDD

Organism: Gibberella zeae (strain ATCC MYA-4620 / CBS 123657 / FGSC 9075 / NRRL 31084 / PH-1) (NCBI:txid229533)

Nearest PDB structures (foldseek):
  3lf9-assembly1_A  TM=3.770E-01  e=5.053E+00  synthetic construct
  3lf9-assembly1_A  TM=3.643E-01  e=4.661E+00  synthetic construct